Protein AF-A0A6I4WFJ9-F1 (afdb_monomer_lite)

Secondary structure (DSSP, 8-state):
-----EEETTT-GGGGGGG--SS-HHHHS-HHHHTTSPPTTSS-HHHHHHHHHHHHHTTTPEE-PPPTTSPTTEEEPPPHHHHHTS--EE-HHHHHHHHHHHHHHTT-EEEEEEEEESSS----EEEEEEE-SS-TTS-S--TT-----SEESS--HHHHTTEESSTTS--SEEEE-GGGGSBSSSTT----HHHHHHHHHHHHHSTTEEEEEEEESSS--SS--------SS-SEE-SS------SHHHHT-GGG-SSPPPP-HHHHHHHHHHH----TT-EEEEEEE--TTSSHHHHHHHHHHHHHHTT-EEEEEPSS--HHHHHHHHH-SS-EEEEETT-SGGGHHHHHHHHHHHTT-SS-EEEEEEESS--HHHHHHHHHHHHTT--EEEEEEE--SB-TTHHHHHHHHHHHHS-GGGTTSPPPPPP--S--BHHHHHHHHHHHHTT-SS--SSHHHHHHHHHHHHHHHHHHHHHHHH-----HHHHHHHHHHHHHH--BGGGHHHHHHHTT----HHHHHHHHHHHHHHSPB-TTTSBB--SSHHHHHHHHHHHTTT-HHHHHHHHHT--HHHHHHHHHHHHHHTTT-HHHHHHHHHHHHHH-GGGHHHHHHHHHHH--THHHHHHHHHSSTT--S-HHHHHHHSPTT-SSSHHHHHHHHHHHTSPP----HHHHHHHHHHHHHHHHHHHHHT-HHHHHHHHHHHHHHHHHHHHH-HHHHHHHHHHHHHHHHHHHHHHT-HHHHHHHHHHHHHHHHHHHHH-HHHHHHHHHHHHHHHHHHHHHHT-HHHHHHHHHHHHHHHHHH-

Structure (mmCIF, N/CA/C/O backbone):
data_AF-A0A6I4WFJ9-F1
#
_entry.id   AF-A0A6I4WFJ9-F1
#
loop_
_atom_site.group_PDB
_atom_site.id
_atom_site.type_symbol
_atom_site.label_atom_id
_atom_site.label_alt_id
_atom_site.label_comp_id
_atom_site.label_asym_id
_atom_site.label_entity_id
_atom_site.label_seq_id
_atom_site.pdbx_PDB_ins_code
_atom_site.Cartn_x
_atom_site.Cartn_y
_atom_site.Cartn_z
_atom_site.occupancy
_atom_site.B_iso_or_equiv
_atom_site.auth_seq_id
_atom_site.auth_comp_id
_atom_site.auth_asym_id
_atom_site.auth_atom_id
_atom_site.pdbx_PDB_model_num
ATOM 1 N N . MET A 1 1 ? 27.554 3.563 -10.337 1.00 35.91 1 MET A N 1
ATOM 2 C CA . MET A 1 1 ? 26.605 2.954 -11.288 1.00 35.91 1 MET A CA 1
ATOM 3 C C . MET A 1 1 ? 27.248 1.715 -11.895 1.00 35.91 1 MET A C 1
ATOM 5 O O . MET A 1 1 ? 28.078 1.852 -12.784 1.00 35.91 1 MET A O 1
ATOM 9 N N . SER A 1 2 ? 26.970 0.515 -11.382 1.00 40.50 2 SER A N 1
ATOM 10 C CA . SER A 1 2 ? 27.369 -0.713 -12.082 1.00 40.50 2 SER A CA 1
ATOM 11 C C . SER A 1 2 ? 26.188 -1.192 -12.917 1.00 40.50 2 SER A C 1
ATOM 13 O O . SER A 1 2 ? 25.149 -1.556 -12.371 1.00 40.50 2 SER A O 1
ATOM 15 N N . ALA A 1 3 ? 26.337 -1.147 -14.241 1.00 55.56 3 ALA A N 1
ATOM 16 C CA . ALA A 1 3 ? 25.447 -1.843 -15.164 1.00 55.56 3 ALA A CA 1
ATOM 17 C C . ALA A 1 3 ? 25.422 -3.347 -14.833 1.00 55.56 3 ALA A C 1
ATOM 19 O O . ALA A 1 3 ? 26.394 -3.864 -14.274 1.00 55.56 3 ALA A O 1
ATOM 20 N N . TRP A 1 4 ? 24.342 -4.048 -15.204 1.00 59.84 4 TRP A N 1
ATOM 21 C CA . TRP A 1 4 ? 24.347 -5.513 -15.172 1.00 59.84 4 TRP A CA 1
ATOM 22 C C . TRP A 1 4 ? 25.580 -6.023 -15.910 1.00 59.84 4 TRP A C 1
ATOM 24 O O . TRP A 1 4 ? 25.920 -5.482 -16.971 1.00 59.84 4 TRP A O 1
ATOM 34 N N . PRO A 1 5 ? 26.269 -7.029 -15.365 1.00 69.00 5 PRO A N 1
ATOM 35 C CA . PRO A 1 5 ? 27.498 -7.476 -15.971 1.00 69.00 5 PRO A CA 1
ATOM 36 C C . PRO A 1 5 ? 27.191 -8.107 -17.339 1.00 69.00 5 PRO A C 1
ATOM 38 O O . PRO A 1 5 ? 26.471 -9.100 -17.455 1.00 69.00 5 PRO A O 1
ATOM 41 N N . ARG A 1 6 ? 27.694 -7.455 -18.394 1.00 78.81 6 ARG A N 1
ATOM 42 C CA . ARG A 1 6 ? 27.566 -7.888 -19.789 1.00 78.81 6 ARG A CA 1
ATOM 43 C C . ARG A 1 6 ? 28.842 -8.597 -20.198 1.00 78.81 6 ARG A C 1
ATOM 45 O O . ARG A 1 6 ? 29.914 -7.985 -20.235 1.00 78.81 6 ARG A O 1
ATOM 52 N N . TRP A 1 7 ? 28.731 -9.867 -20.542 1.00 87.12 7 TRP A N 1
ATOM 53 C CA . TRP A 1 7 ? 29.821 -10.598 -21.156 1.00 87.12 7 TRP A CA 1
ATOM 54 C C . TRP A 1 7 ? 29.908 -10.253 -22.646 1.00 87.12 7 TRP A C 1
ATOM 56 O O . TRP A 1 7 ? 28.887 -10.072 -23.299 1.00 87.12 7 TRP A O 1
ATOM 66 N N . SER A 1 8 ? 31.123 -10.133 -23.189 1.00 87.25 8 SER A N 1
ATOM 67 C CA . SER A 1 8 ? 31.347 -9.871 -24.614 1.00 87.25 8 SER A CA 1
ATOM 68 C C . SER A 1 8 ? 32.195 -10.972 -25.225 1.00 87.25 8 SER A C 1
ATOM 70 O O . SER A 1 8 ? 33.378 -11.095 -24.900 1.00 87.25 8 SER A O 1
ATOM 72 N N . ARG A 1 9 ? 31.609 -11.712 -26.169 1.00 87.50 9 ARG A N 1
ATOM 73 C CA . ARG A 1 9 ? 32.300 -12.776 -26.904 1.00 87.50 9 ARG A CA 1
ATOM 74 C C . ARG A 1 9 ? 33.488 -12.250 -27.708 1.00 87.50 9 ARG A C 1
ATOM 76 O O . ARG A 1 9 ? 34.505 -12.923 -27.797 1.00 87.50 9 ARG A O 1
ATOM 83 N N . GLN A 1 10 ? 33.355 -11.060 -28.291 1.00 84.69 10 GLN A N 1
ATOM 84 C CA . GLN A 1 10 ? 34.368 -10.481 -29.179 1.00 84.69 10 GLN A CA 1
ATOM 85 C C . GLN A 1 10 ? 35.483 -9.763 -28.413 1.00 84.69 10 GLN A C 1
ATOM 87 O O . GLN A 1 10 ? 36.654 -9.932 -28.734 1.00 84.69 10 GLN A O 1
ATOM 92 N N . ASN A 1 11 ? 35.129 -8.972 -27.395 1.00 84.75 11 ASN A N 1
ATOM 93 C CA . ASN A 1 11 ? 36.090 -8.087 -26.732 1.00 84.75 11 ASN A CA 1
ATOM 94 C C . ASN A 1 11 ? 36.826 -8.759 -25.568 1.00 84.75 11 ASN A C 1
ATOM 96 O O . ASN A 1 11 ? 37.982 -8.439 -25.306 1.00 84.75 11 ASN A O 1
ATOM 100 N N . ALA A 1 12 ? 36.154 -9.655 -24.838 1.00 86.62 12 ALA A N 1
ATOM 101 C CA . ALA A 1 12 ? 36.707 -10.281 -23.640 1.00 86.62 12 ALA A CA 1
ATOM 102 C C . ALA A 1 12 ? 36.134 -11.698 -23.422 1.00 86.62 12 ALA A C 1
ATOM 104 O O . ALA A 1 12 ? 35.499 -11.951 -22.395 1.00 86.62 12 ALA A O 1
ATOM 105 N N . PRO A 1 13 ? 36.350 -12.645 -24.355 1.00 87.94 13 PRO A N 1
ATOM 106 C CA . PRO A 1 13 ? 35.755 -13.983 -24.286 1.00 87.94 13 PRO A CA 1
ATOM 107 C C . PRO A 1 13 ? 36.079 -14.717 -22.976 1.00 87.94 13 PRO A C 1
ATOM 109 O O . PRO A 1 13 ? 35.182 -15.288 -22.361 1.00 87.94 13 PRO A O 1
ATOM 112 N N . GLY A 1 14 ? 37.316 -14.605 -22.477 1.00 85.94 14 GLY A N 1
ATOM 113 C CA . GLY A 1 14 ? 37.748 -15.226 -21.215 1.00 85.94 14 GLY A CA 1
ATOM 114 C C . GLY A 1 14 ? 37.069 -14.692 -19.955 1.00 85.94 14 GLY A C 1
ATOM 115 O O . GLY A 1 14 ? 37.044 -15.394 -18.948 1.00 85.94 14 GLY A O 1
ATOM 116 N N . MET A 1 15 ? 36.437 -13.511 -20.006 1.00 86.25 15 MET A N 1
ATOM 117 C CA . MET A 1 15 ? 35.660 -13.003 -18.869 1.00 86.25 15 MET A CA 1
ATOM 118 C C . MET A 1 15 ? 34.460 -13.887 -18.534 1.00 86.25 15 MET A C 1
ATOM 120 O O . MET A 1 15 ? 33.949 -13.763 -17.429 1.00 86.25 15 MET A O 1
ATOM 124 N N . LEU A 1 16 ? 34.025 -14.785 -19.430 1.00 88.62 16 LEU A N 1
ATOM 125 C CA . LEU A 1 16 ? 32.922 -15.712 -19.161 1.00 88.62 16 LEU A CA 1
ATOM 126 C C . LEU A 1 16 ? 33.191 -16.572 -17.918 1.00 88.62 16 LEU A C 1
ATOM 128 O O . LEU A 1 16 ? 32.279 -16.809 -17.132 1.00 88.62 16 LEU A O 1
ATOM 132 N N . ALA A 1 17 ? 34.450 -16.964 -17.693 1.00 88.00 17 ALA A N 1
ATOM 133 C CA . ALA A 1 17 ? 34.855 -17.735 -16.519 1.00 88.00 17 ALA A CA 1
ATOM 134 C C . ALA A 1 17 ? 34.575 -16.992 -15.201 1.00 88.00 17 ALA A C 1
ATOM 136 O O . ALA A 1 17 ? 34.216 -17.618 -14.209 1.00 88.00 17 ALA A O 1
ATOM 137 N N . ALA A 1 18 ? 34.650 -15.654 -15.196 1.00 84.94 18 ALA A N 1
ATOM 138 C CA . ALA A 1 18 ? 34.361 -14.838 -14.015 1.00 84.94 18 ALA A CA 1
ATOM 139 C C . ALA A 1 18 ? 32.881 -14.881 -13.596 1.00 84.94 18 ALA A C 1
ATOM 141 O O . ALA A 1 18 ? 32.553 -14.536 -12.463 1.00 84.94 18 ALA A O 1
ATOM 142 N N . TYR A 1 19 ? 31.983 -15.285 -14.501 1.00 86.12 19 TYR A N 1
ATOM 143 C CA . TYR A 1 19 ? 30.558 -15.421 -14.208 1.00 86.12 19 TYR A CA 1
ATOM 144 C C . TYR A 1 19 ? 30.211 -16.765 -13.555 1.00 86.12 19 TYR A C 1
ATOM 146 O O . TYR A 1 19 ? 29.136 -16.903 -12.972 1.00 86.12 19 TYR A O 1
ATOM 154 N N . VAL A 1 20 ? 31.111 -17.751 -13.623 1.00 88.88 20 VAL A N 1
ATOM 155 C CA . VAL A 1 20 ? 30.902 -19.090 -13.067 1.00 88.88 20 VAL A CA 1
ATOM 156 C C . VAL A 1 20 ? 31.140 -19.062 -11.558 1.00 88.88 20 VAL A C 1
ATOM 158 O O . VAL A 1 20 ? 32.273 -19.045 -11.081 1.00 88.88 20 VAL A O 1
ATOM 161 N N . GLN A 1 21 ? 30.054 -19.060 -10.786 1.00 84.88 21 GLN A N 1
ATOM 162 C CA . GLN A 1 21 ? 30.121 -19.016 -9.326 1.00 84.88 21 GLN A CA 1
ATOM 163 C C . GLN A 1 21 ? 30.171 -20.419 -8.711 1.00 84.88 21 GLN A C 1
ATOM 165 O O . GLN A 1 21 ? 29.389 -21.302 -9.060 1.00 84.88 21 GLN A O 1
ATOM 170 N N . ARG A 1 22 ? 31.053 -20.598 -7.724 1.00 86.00 22 ARG A N 1
ATOM 171 C CA . ARG A 1 22 ? 31.222 -21.845 -6.963 1.00 86.00 22 ARG A CA 1
ATOM 172 C C . ARG A 1 22 ? 30.591 -21.744 -5.576 1.00 86.00 22 ARG A C 1
ATOM 174 O O . ARG A 1 22 ? 30.572 -20.674 -4.971 1.00 86.00 22 ARG A O 1
ATOM 181 N N . ARG A 1 23 ? 30.133 -22.871 -5.032 1.00 82.81 23 ARG A N 1
ATOM 182 C CA . ARG A 1 23 ? 29.482 -23.047 -3.719 1.00 82.81 23 ARG A CA 1
ATOM 183 C C . ARG A 1 23 ? 28.199 -22.237 -3.547 1.00 82.81 23 ARG A C 1
ATOM 185 O O . ARG A 1 23 ? 27.805 -21.912 -2.424 1.00 82.81 23 ARG A O 1
ATOM 192 N N . VAL A 1 24 ? 27.552 -21.915 -4.661 1.00 82.00 24 VAL A N 1
ATOM 193 C CA . VAL A 1 24 ? 26.320 -21.119 -4.702 1.00 82.00 24 VAL A CA 1
ATOM 194 C C . VAL A 1 24 ? 25.103 -22.025 -4.817 1.00 82.00 24 VAL A C 1
ATOM 196 O O . VAL A 1 24 ? 24.189 -21.910 -4.004 1.00 82.00 24 VAL A O 1
ATOM 199 N N . THR A 1 25 ? 25.139 -22.999 -5.729 1.00 84.12 25 THR A N 1
ATOM 200 C CA . THR A 1 25 ? 24.038 -23.947 -5.973 1.00 84.12 25 THR A CA 1
ATOM 201 C C . THR A 1 25 ? 23.491 -24.582 -4.686 1.00 84.12 25 THR A C 1
ATOM 203 O O . THR A 1 25 ? 22.290 -24.466 -4.454 1.00 84.12 25 THR A O 1
ATOM 206 N N . PRO A 1 26 ? 24.308 -25.161 -3.777 1.00 82.62 26 PRO A N 1
ATOM 207 C CA . PRO A 1 26 ? 23.777 -25.810 -2.572 1.00 82.62 26 PRO A CA 1
ATOM 208 C C . PRO A 1 26 ? 23.026 -24.860 -1.627 1.00 82.62 26 PRO A C 1
ATOM 210 O O . PRO A 1 26 ? 22.153 -25.299 -0.889 1.00 82.62 26 PRO A O 1
ATOM 213 N N . ARG A 1 27 ? 23.350 -23.559 -1.644 1.00 79.56 27 ARG A N 1
ATOM 214 C CA . ARG A 1 27 ? 22.711 -22.537 -0.793 1.00 79.56 27 ARG A CA 1
ATOM 215 C C . ARG A 1 27 ? 21.379 -22.046 -1.352 1.00 79.56 27 ARG A C 1
ATOM 217 O O . ARG A 1 27 ? 20.584 -21.472 -0.615 1.00 79.56 27 ARG A O 1
ATOM 224 N N . LEU A 1 28 ? 21.165 -22.223 -2.653 1.00 78.12 28 LEU A N 1
ATOM 225 C CA . LEU A 1 28 ? 19.962 -21.777 -3.355 1.00 78.12 28 LEU A CA 1
ATOM 226 C C . LEU A 1 28 ? 18.878 -22.853 -3.412 1.00 78.12 28 LEU A C 1
ATOM 228 O O . LEU A 1 28 ? 17.737 -22.554 -3.763 1.00 78.12 28 LEU A O 1
ATOM 232 N N . LEU A 1 29 ? 19.225 -24.093 -3.075 1.00 79.25 29 LEU A N 1
ATOM 233 C CA . LEU A 1 29 ? 18.308 -25.219 -3.100 1.00 79.25 29 LEU A CA 1
ATOM 234 C C . LEU A 1 29 ? 17.675 -25.459 -1.723 1.00 79.25 29 LEU A C 1
ATOM 236 O O . LEU A 1 29 ? 18.344 -25.300 -0.700 1.00 79.25 29 LEU A O 1
ATOM 240 N N . PRO A 1 30 ? 16.406 -25.904 -1.684 1.00 78.38 30 PRO A N 1
ATOM 241 C CA . PRO A 1 30 ? 15.816 -26.541 -0.511 1.00 78.38 30 PRO A CA 1
ATOM 242 C C . PRO A 1 30 ? 16.733 -27.618 0.082 1.00 78.38 30 PRO A C 1
ATOM 244 O O . PRO A 1 30 ? 17.444 -28.304 -0.654 1.00 78.38 30 PRO A O 1
ATOM 247 N N . ALA A 1 31 ? 16.717 -27.773 1.408 1.00 76.12 31 ALA A N 1
ATOM 248 C CA . ALA A 1 31 ? 17.663 -28.632 2.127 1.00 76.12 31 ALA A CA 1
ATOM 249 C C . ALA A 1 31 ? 17.662 -30.094 1.635 1.00 76.12 31 ALA A C 1
ATOM 251 O O . ALA A 1 31 ? 18.719 -30.715 1.525 1.00 76.12 31 ALA A O 1
ATOM 252 N N . ASP A 1 32 ? 16.492 -30.629 1.283 1.00 81.94 32 ASP A N 1
ATOM 253 C CA . ASP A 1 32 ? 16.324 -31.973 0.727 1.00 81.94 32 ASP A CA 1
ATOM 254 C C . ASP A 1 32 ? 17.011 -32.128 -0.639 1.00 81.94 32 ASP A C 1
ATOM 256 O O . ASP A 1 32 ? 17.662 -33.136 -0.905 1.00 81.94 32 ASP A O 1
ATOM 260 N N . GLN A 1 33 ? 16.951 -31.108 -1.490 1.00 83.62 33 GLN A N 1
ATOM 261 C CA . GLN A 1 33 ? 17.553 -31.131 -2.825 1.00 83.62 33 GLN A CA 1
ATOM 262 C C . GLN A 1 33 ? 19.037 -30.783 -2.798 1.00 83.62 33 GLN A C 1
ATOM 264 O O . GLN A 1 33 ? 19.819 -31.404 -3.515 1.00 83.62 33 GLN A O 1
ATOM 269 N N . ALA A 1 34 ? 19.446 -29.857 -1.929 1.00 84.44 34 ALA A N 1
ATOM 270 C CA . ALA A 1 34 ? 20.851 -29.565 -1.677 1.00 84.44 34 ALA A CA 1
ATOM 271 C C . ALA A 1 34 ? 21.605 -30.832 -1.239 1.00 84.44 34 ALA A C 1
ATOM 273 O O . ALA A 1 34 ? 22.718 -31.069 -1.701 1.00 84.44 34 ALA A O 1
ATOM 274 N N . SER A 1 35 ? 20.971 -31.689 -0.427 1.00 85.19 35 SER A N 1
ATOM 275 C CA . SER A 1 35 ? 21.554 -32.962 0.023 1.00 85.19 35 SER A CA 1
ATOM 276 C C . SER A 1 35 ? 21.757 -34.003 -1.090 1.00 85.19 35 SER A C 1
ATOM 278 O O . SER A 1 35 ? 22.533 -34.940 -0.919 1.00 85.19 35 SER A O 1
ATOM 280 N N . ARG A 1 36 ? 21.087 -33.841 -2.242 1.00 88.38 36 ARG A N 1
ATOM 281 C CA . ARG A 1 36 ? 21.211 -34.725 -3.413 1.00 88.38 36 ARG A CA 1
ATOM 282 C C . ARG A 1 36 ? 22.325 -34.309 -4.372 1.00 88.38 36 ARG A C 1
ATOM 284 O O . ARG A 1 36 ? 22.620 -35.083 -5.287 1.00 88.38 36 ARG A O 1
ATOM 291 N N . LEU A 1 37 ? 22.928 -33.131 -4.213 1.00 88.56 37 LEU A N 1
ATOM 292 C CA . LEU A 1 37 ? 24.060 -32.724 -5.045 1.00 88.56 37 LEU A CA 1
ATOM 293 C C . LEU A 1 37 ? 25.291 -33.586 -4.724 1.00 88.56 37 LEU A C 1
ATOM 295 O O . LEU A 1 37 ? 25.600 -33.764 -3.549 1.00 88.56 37 LEU A O 1
ATOM 299 N N . PRO A 1 38 ? 25.989 -34.121 -5.739 1.00 90.94 38 PRO A N 1
ATOM 300 C CA . PRO A 1 38 ? 27.195 -34.904 -5.509 1.00 90.94 38 PRO A CA 1
ATOM 301 C C . PRO A 1 38 ? 28.357 -34.016 -5.046 1.00 90.94 38 PRO A C 1
ATOM 303 O O . PRO A 1 38 ? 28.558 -32.924 -5.580 1.00 90.94 38 PRO A O 1
ATOM 306 N N . GLY A 1 39 ? 29.152 -34.504 -4.096 1.00 85.88 39 GLY A N 1
ATOM 307 C CA . GLY A 1 39 ? 30.426 -33.891 -3.719 1.00 85.88 39 GLY A CA 1
ATOM 308 C C . GLY A 1 39 ? 31.598 -34.278 -4.640 1.00 85.88 39 GLY A C 1
ATOM 309 O O . GLY A 1 39 ? 31.490 -35.206 -5.454 1.00 85.88 39 GLY A O 1
ATOM 310 N N . PRO A 1 40 ? 32.764 -33.618 -4.495 1.00 83.56 40 PRO A N 1
ATOM 311 C CA . PRO A 1 40 ? 33.984 -34.003 -5.200 1.00 83.56 40 PRO A CA 1
ATOM 312 C C . PRO A 1 40 ? 34.372 -35.460 -4.909 1.00 83.56 40 PRO A C 1
ATOM 314 O O . PRO A 1 40 ? 34.566 -35.847 -3.759 1.00 83.56 40 PRO A O 1
ATOM 317 N N . GLY A 1 41 ? 34.489 -36.281 -5.958 1.00 78.62 41 GLY A N 1
ATOM 318 C CA . GLY A 1 41 ? 34.834 -37.705 -5.840 1.00 78.62 41 GLY A CA 1
ATOM 319 C C . GLY A 1 41 ? 33.685 -38.636 -5.419 1.00 78.62 41 GLY A C 1
ATOM 320 O O . GLY A 1 41 ? 33.915 -39.835 -5.263 1.00 78.62 41 GLY A O 1
ATOM 321 N N . GLU A 1 42 ? 32.457 -38.131 -5.261 1.00 83.81 42 GLU A N 1
ATOM 322 C CA . GLU A 1 42 ? 31.280 -38.947 -4.939 1.00 83.81 42 GLU A CA 1
ATOM 323 C C . GLU A 1 42 ? 30.758 -39.686 -6.183 1.00 83.81 42 GLU A C 1
ATOM 325 O O . GLU A 1 42 ? 29.904 -39.192 -6.920 1.00 83.81 42 GLU A O 1
ATOM 330 N N . GLY A 1 43 ? 31.282 -40.889 -6.416 1.00 86.31 43 GLY A N 1
ATOM 331 C CA . GLY A 1 43 ? 30.874 -41.747 -7.529 1.00 86.31 43 GLY A CA 1
ATOM 332 C C . GLY A 1 43 ? 31.470 -41.351 -8.892 1.00 86.31 43 GLY A C 1
ATOM 333 O O . GLY A 1 43 ? 32.277 -40.417 -8.995 1.00 86.31 43 GLY A O 1
ATOM 334 N N . PRO A 1 44 ? 31.115 -42.085 -9.965 1.00 89.56 44 PRO A N 1
ATOM 335 C CA . PRO A 1 44 ? 31.642 -41.851 -11.305 1.00 89.56 44 PRO A CA 1
ATOM 336 C C . PRO A 1 44 ? 31.344 -40.428 -11.821 1.00 89.56 44 PRO A C 1
ATOM 338 O O . PRO A 1 44 ? 30.239 -39.922 -11.619 1.00 89.56 44 PRO A O 1
ATOM 341 N N . PRO A 1 45 ? 32.282 -39.773 -12.533 1.00 90.62 45 PRO A N 1
ATOM 342 C CA . PRO A 1 45 ? 32.091 -38.434 -13.106 1.00 90.62 45 PRO A CA 1
ATOM 343 C C . PRO A 1 45 ? 30.805 -38.272 -13.935 1.00 90.62 45 PRO A C 1
ATOM 345 O O . PRO A 1 45 ? 30.086 -37.288 -13.773 1.00 90.62 45 PRO A O 1
ATOM 348 N N . LEU A 1 46 ? 30.473 -39.274 -14.756 1.00 92.06 46 LEU A N 1
ATOM 349 C CA . LEU A 1 46 ? 29.259 -39.282 -15.578 1.00 92.06 46 LEU A CA 1
ATOM 350 C C . LEU A 1 46 ? 27.979 -39.248 -14.725 1.00 92.06 46 LEU A C 1
ATOM 352 O O . LEU A 1 46 ? 27.044 -38.509 -15.022 1.00 92.06 46 LEU A O 1
ATOM 356 N N . GLU A 1 47 ? 27.949 -40.014 -13.632 1.00 92.25 47 GLU A N 1
ATOM 357 C CA . GLU A 1 47 ? 26.807 -40.055 -12.716 1.00 92.25 47 GLU A CA 1
ATOM 358 C C . GLU A 1 47 ? 26.643 -38.735 -11.955 1.00 92.25 47 GLU A C 1
ATOM 360 O O . GLU A 1 47 ? 25.518 -38.266 -11.761 1.00 92.25 47 GLU A O 1
ATOM 365 N N . ARG A 1 48 ? 27.757 -38.096 -11.576 1.00 93.88 48 ARG A N 1
ATOM 366 C CA . ARG A 1 48 ? 27.736 -36.765 -10.962 1.00 93.88 48 ARG A CA 1
ATOM 367 C C . ARG A 1 48 ? 27.126 -35.730 -11.911 1.00 93.88 48 ARG A C 1
ATOM 369 O O . ARG A 1 48 ? 26.227 -35.001 -11.501 1.00 93.88 48 ARG A O 1
ATOM 376 N N . ALA A 1 49 ? 27.545 -35.714 -13.179 1.00 94.06 49 ALA A N 1
ATOM 377 C CA . ALA A 1 49 ? 26.994 -34.809 -14.191 1.00 94.06 49 ALA A CA 1
ATOM 378 C C . ALA A 1 49 ? 25.484 -35.032 -14.406 1.00 94.06 49 ALA A C 1
ATOM 380 O O . ALA A 1 49 ? 24.712 -34.070 -14.434 1.00 94.06 49 ALA A O 1
ATOM 381 N N . ARG A 1 50 ? 25.046 -36.298 -14.456 1.00 95.00 50 ARG A N 1
ATOM 382 C CA . ARG A 1 50 ? 23.628 -36.671 -14.561 1.00 95.00 50 ARG A CA 1
ATOM 383 C C . ARG A 1 50 ? 22.798 -36.164 -13.381 1.00 95.00 50 ARG A C 1
ATOM 385 O O . ARG A 1 50 ? 21.764 -35.540 -13.600 1.00 95.00 50 ARG A O 1
ATOM 392 N N . ARG A 1 51 ? 23.251 -36.375 -12.138 1.00 94.31 51 ARG A N 1
ATOM 393 C CA . ARG A 1 51 ? 22.548 -35.901 -10.925 1.00 94.31 51 ARG A CA 1
ATOM 394 C C . ARG A 1 51 ? 22.372 -34.383 -10.919 1.00 94.31 51 ARG A C 1
ATOM 396 O O . ARG A 1 51 ? 21.320 -33.896 -10.512 1.00 94.31 51 ARG A O 1
ATOM 403 N N . ILE A 1 52 ? 23.380 -33.641 -11.383 1.00 95.25 52 ILE A N 1
ATOM 404 C CA . ILE A 1 52 ? 23.292 -32.182 -11.532 1.00 95.25 52 ILE A CA 1
ATOM 405 C C . ILE A 1 52 ? 22.229 -31.822 -12.578 1.00 95.25 52 ILE A C 1
ATOM 407 O O . ILE A 1 52 ? 21.376 -30.979 -12.312 1.00 95.25 52 ILE A O 1
ATOM 411 N N . TYR A 1 53 ? 22.234 -32.481 -13.740 1.00 95.06 53 TYR A N 1
ATOM 412 C CA . TYR A 1 53 ? 21.255 -32.229 -14.802 1.00 95.06 53 TYR A CA 1
ATOM 413 C C . TYR A 1 53 ? 19.818 -32.519 -14.364 1.00 95.06 53 TYR A C 1
ATOM 415 O O . TYR A 1 53 ? 18.939 -31.679 -14.548 1.00 95.06 53 TYR A O 1
ATOM 423 N N . GLU A 1 54 ? 19.576 -33.675 -13.746 1.00 92.50 54 GLU A N 1
ATOM 424 C CA . GLU A 1 54 ? 18.254 -34.059 -13.236 1.00 92.50 54 GLU A CA 1
ATOM 425 C C . GLU A 1 54 ? 17.736 -33.026 -12.223 1.00 92.50 54 GLU A C 1
ATOM 427 O O . GLU A 1 54 ? 16.570 -32.636 -12.266 1.00 92.50 54 GLU A O 1
ATOM 432 N N . LEU A 1 55 ? 18.616 -32.496 -11.369 1.00 90.94 55 LEU A N 1
ATOM 433 C CA . LEU A 1 55 ? 18.256 -31.446 -10.422 1.00 90.94 55 LEU A CA 1
ATOM 434 C C . LEU A 1 55 ? 17.847 -30.141 -11.117 1.00 90.94 55 LEU A C 1
ATOM 436 O O . LEU A 1 55 ? 16.877 -29.504 -10.694 1.00 90.94 55 LEU A O 1
ATOM 440 N N . PHE A 1 56 ? 18.561 -29.744 -12.176 1.00 90.81 56 PHE A N 1
ATOM 441 C CA . PHE A 1 56 ? 18.207 -28.581 -12.997 1.00 90.81 56 PHE A CA 1
ATOM 442 C C . PHE A 1 56 ? 16.869 -28.799 -13.715 1.00 90.81 56 PHE A C 1
ATOM 444 O O . PHE A 1 56 ? 16.044 -27.888 -13.744 1.00 90.81 56 PHE A O 1
ATOM 451 N N . ALA A 1 57 ? 16.600 -30.010 -14.208 1.00 88.50 57 ALA A N 1
ATOM 452 C CA . ALA A 1 57 ? 15.322 -30.356 -14.829 1.00 88.50 57 ALA A CA 1
ATOM 453 C C . ALA A 1 57 ? 14.139 -30.276 -13.839 1.00 88.50 57 ALA A C 1
ATOM 455 O O . ALA A 1 57 ? 13.025 -29.915 -14.224 1.00 88.50 57 ALA A O 1
ATOM 456 N N . GLU A 1 58 ? 14.381 -30.538 -12.549 1.00 86.00 58 GLU A N 1
ATOM 457 C CA . GLU A 1 58 ? 13.407 -30.356 -11.462 1.00 86.00 58 GLU A CA 1
ATOM 458 C C . GLU A 1 58 ? 13.183 -28.883 -11.065 1.00 86.00 58 GLU A C 1
ATOM 460 O O . GLU A 1 58 ? 12.213 -28.587 -10.368 1.00 86.00 58 GLU A O 1
ATOM 465 N N . ARG A 1 59 ? 14.057 -27.943 -11.465 1.00 83.25 59 ARG A N 1
ATOM 466 C CA . ARG A 1 59 ? 13.951 -26.518 -11.074 1.00 83.25 59 ARG A CA 1
ATOM 467 C C . ARG A 1 59 ? 12.866 -25.740 -11.816 1.00 83.25 59 ARG A C 1
ATOM 469 O O . ARG A 1 59 ? 12.628 -24.585 -11.483 1.00 83.25 59 ARG A O 1
ATOM 476 N N . GLU A 1 60 ? 12.228 -26.343 -12.815 1.00 77.44 60 GLU A N 1
ATOM 477 C CA . GLU A 1 60 ? 11.264 -25.665 -13.685 1.00 77.44 60 GLU A CA 1
ATOM 478 C C . GLU A 1 60 ? 11.787 -24.360 -14.311 1.00 77.44 60 GLU A C 1
ATOM 480 O O . GLU A 1 60 ? 11.035 -23.406 -14.506 1.00 77.44 60 GLU A O 1
ATOM 485 N N . ILE A 1 61 ? 13.078 -24.330 -14.662 1.00 82.38 61 ILE A N 1
ATOM 486 C CA . ILE A 1 61 ? 13.710 -23.206 -15.371 1.00 82.38 61 ILE A CA 1
ATOM 487 C C . ILE A 1 61 ? 12.924 -22.947 -16.658 1.00 82.38 61 ILE A C 1
ATOM 489 O O . ILE A 1 61 ? 12.560 -23.902 -17.347 1.00 82.38 61 ILE A O 1
ATOM 493 N N . ARG A 1 62 ? 12.651 -21.687 -16.998 1.00 76.81 62 ARG A N 1
ATOM 494 C CA . ARG A 1 62 ? 11.985 -21.307 -18.253 1.00 76.81 62 ARG A CA 1
ATOM 495 C C . ARG A 1 62 ? 13.011 -20.774 -19.234 1.00 76.81 62 ARG A C 1
ATOM 497 O O . ARG A 1 62 ? 13.741 -19.845 -18.906 1.00 76.81 62 ARG A O 1
ATOM 504 N N . TYR A 1 63 ? 13.063 -21.354 -20.422 1.00 80.50 63 TYR A N 1
ATOM 505 C CA . TYR A 1 63 ? 13.958 -20.902 -21.472 1.00 80.50 63 TYR A CA 1
ATOM 506 C C . TYR A 1 63 ? 13.409 -19.643 -22.144 1.00 80.50 63 TYR A C 1
ATOM 508 O O . TYR A 1 63 ? 12.217 -19.568 -22.444 1.00 80.50 63 TYR A O 1
ATOM 516 N N . VAL A 1 64 ? 14.286 -18.683 -22.430 1.00 73.38 64 VAL A N 1
ATOM 517 C CA . VAL A 1 64 ? 13.981 -17.532 -23.286 1.00 73.38 64 VAL A CA 1
ATOM 518 C C . VAL A 1 64 ? 15.052 -17.391 -24.366 1.00 73.38 64 VAL A C 1
ATOM 520 O O . VAL A 1 64 ? 16.241 -17.591 -24.104 1.00 73.38 64 VAL A O 1
ATOM 523 N N . LEU A 1 65 ? 14.622 -17.061 -25.586 1.00 70.69 65 LEU A N 1
ATOM 524 C CA . LEU A 1 65 ? 15.530 -16.704 -26.674 1.00 70.69 65 LEU A CA 1
ATOM 525 C C . LEU A 1 65 ? 16.094 -15.290 -26.431 1.00 70.69 65 LEU A C 1
ATOM 527 O O . LEU A 1 65 ? 15.452 -14.481 -25.765 1.00 70.69 65 LEU A O 1
ATOM 531 N N . GLU A 1 66 ? 17.297 -15.009 -26.933 1.00 67.38 66 GLU A N 1
ATOM 532 C CA . GLU A 1 66 ? 17.987 -13.723 -26.731 1.00 67.38 66 GLU A CA 1
ATOM 533 C C . GLU A 1 66 ? 17.118 -12.506 -27.118 1.00 67.38 66 GLU A C 1
ATOM 535 O O . GLU A 1 66 ? 16.373 -12.547 -28.098 1.00 67.38 66 GLU A O 1
ATOM 540 N N . ASP A 1 67 ? 17.216 -11.426 -26.334 1.00 51.81 67 ASP A N 1
ATOM 541 C CA . ASP A 1 67 ? 16.458 -10.182 -26.528 1.00 51.81 67 ASP A CA 1
ATOM 542 C C . ASP A 1 67 ? 16.994 -9.389 -27.741 1.00 51.81 67 ASP A C 1
ATOM 544 O O . ASP A 1 67 ? 18.212 -9.189 -27.817 1.00 51.81 67 ASP A O 1
ATOM 548 N N . PRO A 1 68 ? 16.135 -8.872 -28.645 1.00 38.72 68 PRO A N 1
ATOM 549 C CA . PRO A 1 68 ? 16.520 -7.928 -29.699 1.00 38.72 68 PRO A CA 1
ATOM 550 C C . PRO A 1 68 ? 17.319 -6.697 -29.233 1.00 38.72 68 PRO A C 1
ATOM 552 O O . PRO A 1 68 ? 18.068 -6.136 -30.030 1.00 38.72 68 PRO A O 1
ATOM 555 N N . ALA A 1 69 ? 17.169 -6.270 -27.973 1.00 43.56 69 ALA A N 1
ATOM 556 C CA . ALA A 1 69 ? 17.910 -5.159 -27.368 1.00 43.56 69 ALA A CA 1
ATOM 557 C C . ALA A 1 69 ? 19.340 -5.537 -26.923 1.00 43.56 69 ALA A C 1
ATOM 559 O O . ALA A 1 69 ? 20.111 -4.680 -26.479 1.00 43.56 69 ALA A O 1
ATOM 560 N N . SER A 1 70 ? 19.726 -6.814 -27.027 1.00 54.72 70 SER A N 1
ATOM 561 C CA . SER A 1 70 ? 21.110 -7.241 -26.797 1.00 54.72 70 SER A CA 1
ATOM 562 C C . SER A 1 70 ? 21.987 -6.797 -27.970 1.00 54.72 70 SER A C 1
ATOM 564 O O . SER A 1 70 ? 21.710 -7.098 -29.129 1.00 54.72 70 SER A O 1
ATOM 566 N N . GLU A 1 71 ? 23.069 -6.068 -27.679 1.00 64.31 71 GLU A N 1
ATOM 567 C CA . GLU A 1 71 ? 24.084 -5.733 -28.684 1.00 64.31 71 GLU A CA 1
ATOM 568 C C . GLU A 1 71 ? 24.676 -7.042 -29.242 1.00 64.31 71 GLU A C 1
ATOM 570 O O . GLU A 1 71 ? 25.191 -7.840 -28.454 1.00 64.31 71 GLU A O 1
ATOM 575 N N . PRO A 1 72 ? 24.677 -7.277 -30.569 1.00 63.69 72 PRO A N 1
ATOM 576 C CA . PRO A 1 72 ? 25.247 -8.489 -31.146 1.00 63.69 72 PRO A CA 1
ATOM 577 C C . PRO A 1 72 ? 26.664 -8.768 -30.620 1.00 63.69 72 PRO A C 1
ATOM 579 O O . PRO A 1 72 ? 27.581 -7.962 -30.784 1.00 63.69 72 PRO A O 1
ATOM 582 N N . GLY A 1 73 ? 26.852 -9.917 -29.964 1.00 67.56 73 GLY A N 1
ATOM 583 C CA . GLY A 1 73 ? 28.130 -10.305 -29.355 1.00 67.56 73 GLY A CA 1
ATOM 584 C C . GLY A 1 73 ? 28.354 -9.819 -27.915 1.00 67.56 73 GLY A C 1
ATOM 585 O O . GLY A 1 73 ? 29.452 -10.036 -27.379 1.00 67.56 73 GLY A O 1
ATOM 586 N N . ARG A 1 74 ? 27.354 -9.200 -27.271 1.00 77.38 74 ARG A N 1
ATOM 587 C CA . ARG A 1 74 ? 27.329 -8.905 -25.831 1.00 77.38 74 ARG A CA 1
ATOM 588 C C . ARG A 1 74 ? 26.029 -9.380 -25.191 1.00 77.38 74 ARG A C 1
ATOM 590 O O . ARG A 1 74 ? 24.953 -8.939 -25.565 1.00 77.38 74 ARG A O 1
ATOM 597 N N . GLN A 1 75 ? 26.154 -10.181 -24.141 1.00 79.25 75 GLN A N 1
ATOM 598 C CA . GLN A 1 75 ? 25.018 -10.782 -23.455 1.00 79.25 75 GLN A CA 1
ATOM 599 C C . GLN A 1 75 ? 25.057 -10.466 -21.959 1.00 79.25 75 GLN A C 1
ATOM 601 O O . GLN A 1 75 ? 26.111 -10.534 -21.322 1.00 79.25 75 GLN A O 1
ATOM 606 N N . VAL A 1 76 ? 23.907 -10.105 -21.389 1.00 77.88 76 VAL A N 1
ATOM 607 C CA . VAL A 1 76 ? 23.736 -10.031 -19.931 1.00 77.88 76 VAL A CA 1
ATOM 608 C C . VAL A 1 76 ? 23.714 -11.452 -19.379 1.00 77.88 76 VAL A C 1
ATOM 610 O O . VAL A 1 76 ? 22.947 -12.277 -19.866 1.00 77.88 76 VAL A O 1
ATOM 613 N N . ILE A 1 77 ? 24.534 -11.718 -18.362 1.00 80.88 77 ILE A N 1
ATOM 614 C CA . ILE A 1 77 ? 24.546 -13.013 -17.674 1.00 80.88 77 ILE A CA 1
ATOM 615 C C . ILE A 1 77 ? 23.783 -12.881 -16.360 1.00 80.88 77 ILE A C 1
ATOM 617 O O . ILE A 1 77 ? 24.163 -12.090 -15.489 1.00 80.88 77 ILE A O 1
ATOM 621 N N . ARG A 1 78 ? 22.714 -13.658 -16.209 1.00 79.19 78 ARG A N 1
ATOM 622 C CA . ARG A 1 78 ? 21.899 -13.708 -14.990 1.00 79.19 78 ARG A CA 1
ATOM 623 C C . ARG A 1 78 ? 22.618 -14.490 -13.889 1.00 79.19 78 ARG A C 1
ATOM 625 O O . ARG A 1 78 ? 23.356 -15.431 -14.191 1.00 79.19 78 ARG A O 1
ATOM 632 N N . PRO A 1 79 ? 22.444 -14.115 -12.613 1.00 77.81 79 PRO A N 1
ATOM 633 C CA . PRO A 1 79 ? 23.089 -14.820 -11.522 1.00 77.81 79 PRO A CA 1
ATOM 634 C C . PRO A 1 79 ? 22.373 -16.156 -11.223 1.00 77.81 79 PRO A C 1
ATOM 636 O O . PRO A 1 79 ? 21.190 -16.319 -11.542 1.00 77.81 79 PRO A O 1
ATOM 639 N N . PRO A 1 80 ? 23.060 -17.126 -10.588 1.00 82.12 80 PRO A N 1
ATOM 640 C CA . PRO A 1 80 ? 22.495 -18.447 -10.297 1.00 82.12 80 PRO A CA 1
ATOM 641 C C . PRO A 1 80 ? 21.180 -18.451 -9.502 1.00 82.12 80 PRO A C 1
ATOM 643 O O . PRO A 1 80 ? 20.386 -19.382 -9.634 1.00 82.12 80 PRO A O 1
ATOM 646 N N . ASP A 1 81 ? 20.929 -17.449 -8.659 1.00 73.25 81 ASP A N 1
ATOM 647 C CA . ASP A 1 81 ? 19.690 -17.310 -7.888 1.00 73.25 81 ASP A CA 1
ATOM 648 C C . ASP A 1 81 ? 18.476 -17.006 -8.773 1.00 73.25 81 ASP A C 1
ATOM 650 O O . ASP A 1 81 ? 17.418 -17.606 -8.565 1.00 73.25 81 ASP A O 1
ATOM 654 N N . GLU A 1 82 ? 18.632 -16.186 -9.814 1.00 73.00 82 GLU A N 1
ATOM 655 C CA . GLU A 1 82 ? 17.573 -15.943 -10.801 1.00 73.00 82 GLU A CA 1
ATOM 656 C C . GLU A 1 82 ? 17.256 -17.216 -11.602 1.00 73.00 82 GLU A C 1
ATOM 658 O O . GLU A 1 82 ? 16.086 -17.537 -11.830 1.00 73.00 82 GLU A O 1
ATOM 663 N N . VAL A 1 83 ? 18.296 -17.984 -11.950 1.00 79.94 83 VAL A N 1
ATOM 664 C CA . VAL A 1 83 ? 18.171 -19.237 -12.708 1.00 79.94 83 VAL A CA 1
ATOM 665 C C . VAL A 1 83 ? 17.527 -20.350 -11.870 1.00 79.94 83 VAL A C 1
ATOM 667 O O . VAL A 1 83 ? 16.650 -21.055 -12.365 1.00 79.94 83 VAL A O 1
ATOM 670 N N . LEU A 1 84 ? 17.932 -20.528 -10.606 1.00 78.38 84 LEU A N 1
ATOM 671 C CA . LEU A 1 84 ? 17.583 -21.717 -9.809 1.00 78.38 84 LEU A CA 1
ATOM 672 C C . LEU A 1 84 ? 16.506 -21.497 -8.739 1.00 78.38 84 LEU A C 1
ATOM 674 O O . LEU A 1 84 ? 15.773 -22.439 -8.427 1.00 78.38 84 LEU A O 1
ATOM 678 N N . ARG A 1 85 ? 16.424 -20.306 -8.130 1.00 65.12 85 ARG A N 1
ATOM 679 C CA . ARG A 1 85 ? 15.552 -20.050 -6.966 1.00 65.12 85 ARG A CA 1
ATOM 680 C C . ARG A 1 85 ? 14.211 -19.442 -7.362 1.00 65.12 85 ARG A C 1
ATOM 682 O O . ARG A 1 85 ? 13.190 -19.786 -6.771 1.00 65.12 85 ARG A O 1
ATOM 689 N N . LEU A 1 86 ? 14.208 -18.548 -8.347 1.00 56.41 86 LEU A N 1
ATOM 690 C CA . LEU A 1 86 ? 13.058 -17.687 -8.648 1.00 56.41 86 LEU A CA 1
ATOM 691 C C . LEU A 1 86 ? 12.211 -18.169 -9.836 1.00 56.41 86 LEU A C 1
ATOM 693 O O . LEU A 1 86 ? 11.210 -17.537 -10.161 1.00 56.41 86 LEU A O 1
ATOM 697 N N . ARG A 1 87 ? 12.574 -19.306 -10.455 1.00 64.56 87 ARG A N 1
ATOM 698 C CA . ARG A 1 87 ? 11.900 -19.895 -11.635 1.00 64.56 87 ARG A CA 1
ATOM 699 C C . ARG A 1 87 ? 11.660 -18.870 -12.759 1.00 64.56 87 ARG A C 1
ATOM 701 O O . ARG A 1 87 ? 10.615 -18.893 -13.414 1.00 64.56 87 ARG A O 1
ATOM 708 N N . ARG A 1 88 ? 12.603 -17.941 -12.955 1.00 63.38 88 ARG A N 1
ATOM 709 C CA . ARG A 1 88 ? 12.521 -16.883 -13.973 1.00 63.38 88 ARG A CA 1
ATOM 710 C C . ARG A 1 88 ? 13.142 -17.346 -15.298 1.00 63.38 88 ARG A C 1
ATOM 712 O O . ARG A 1 88 ? 13.587 -18.485 -15.436 1.00 63.38 88 ARG A O 1
ATOM 719 N N . HIS A 1 89 ? 13.083 -16.480 -16.305 1.00 72.69 89 HIS A N 1
ATOM 720 C CA . HIS A 1 89 ? 13.582 -16.747 -17.651 1.00 72.69 89 HIS A CA 1
ATOM 721 C C . HIS A 1 89 ? 15.111 -16.816 -17.699 1.00 72.69 89 HIS A C 1
ATOM 723 O O . HIS A 1 89 ? 15.780 -15.910 -17.212 1.00 72.69 89 HIS A O 1
ATOM 729 N N . ALA A 1 90 ? 15.654 -17.850 -18.335 1.00 80.25 90 ALA A N 1
ATOM 730 C CA . ALA A 1 90 ? 17.085 -18.051 -18.525 1.00 80.25 90 ALA A CA 1
ATOM 731 C C . ALA A 1 90 ? 17.400 -18.367 -19.994 1.00 80.25 90 ALA A C 1
ATOM 733 O O . ALA A 1 90 ? 16.678 -19.112 -20.658 1.00 80.25 90 ALA A O 1
ATOM 734 N N . THR A 1 91 ? 18.493 -17.805 -20.502 1.00 85.69 91 THR A N 1
ATOM 735 C CA . THR A 1 91 ? 19.041 -18.127 -21.828 1.00 85.69 91 THR A CA 1
ATOM 736 C C . THR A 1 91 ? 19.898 -19.393 -21.774 1.00 85.69 91 THR A C 1
ATOM 738 O O . THR A 1 91 ? 20.233 -19.891 -20.696 1.00 85.69 91 THR A O 1
ATOM 741 N N . CYS A 1 92 ? 20.324 -19.902 -22.935 1.00 89.88 92 CYS A N 1
ATOM 742 C CA . CYS A 1 92 ? 21.250 -21.038 -22.986 1.00 89.88 92 CYS A CA 1
ATOM 743 C C . CYS A 1 92 ? 22.547 -20.785 -22.196 1.00 89.88 92 CYS A C 1
ATOM 745 O O . CYS A 1 92 ? 23.027 -21.677 -21.495 1.00 89.88 92 CYS A O 1
ATOM 747 N N . LEU A 1 93 ? 23.074 -19.559 -22.251 1.00 91.12 93 LEU A N 1
ATOM 748 C CA . LEU A 1 93 ? 24.315 -19.181 -21.582 1.00 91.12 93 LEU A CA 1
ATOM 749 C C . LEU A 1 93 ? 24.148 -19.043 -20.062 1.00 91.12 93 LEU A C 1
ATOM 751 O O . LEU A 1 93 ? 25.023 -19.492 -19.327 1.00 91.12 93 LEU A O 1
ATOM 755 N N . ASP A 1 94 ? 23.019 -18.509 -19.581 1.00 89.56 94 ASP A N 1
ATOM 756 C CA . ASP A 1 94 ? 22.721 -18.413 -18.138 1.00 89.56 94 ASP A CA 1
ATOM 757 C C . ASP A 1 94 ? 22.709 -19.802 -17.479 1.00 89.56 94 ASP A C 1
ATOM 759 O O . ASP A 1 94 ? 23.300 -20.027 -16.414 1.00 89.56 94 ASP A O 1
ATOM 763 N N . ILE A 1 95 ? 22.057 -20.759 -18.151 1.00 92.50 95 ILE A N 1
ATOM 764 C CA . ILE A 1 95 ? 21.969 -22.148 -17.697 1.00 92.50 95 ILE A CA 1
ATOM 765 C C . ILE A 1 95 ? 23.357 -22.796 -17.745 1.00 92.50 95 ILE A C 1
ATOM 767 O O . ILE A 1 95 ? 23.749 -23.437 -16.773 1.00 92.50 95 ILE A O 1
ATOM 771 N N . ALA A 1 96 ? 24.122 -22.600 -18.826 1.00 95.25 96 ALA A N 1
ATOM 772 C CA . ALA A 1 96 ? 25.464 -23.165 -18.976 1.00 95.25 96 ALA A CA 1
ATOM 773 C C . ALA A 1 96 ? 26.446 -22.660 -17.907 1.00 95.25 96 ALA A C 1
ATOM 775 O O . ALA A 1 96 ? 27.150 -23.467 -17.302 1.00 95.25 96 ALA A O 1
ATOM 776 N N . VAL A 1 97 ? 26.455 -21.354 -17.620 1.00 93.31 97 VAL A N 1
ATOM 777 C CA . VAL A 1 97 ? 27.293 -20.744 -16.571 1.00 93.31 97 VAL A CA 1
ATOM 778 C C . VAL A 1 97 ? 26.942 -21.305 -15.194 1.00 93.31 97 VAL A C 1
ATOM 780 O O . VAL A 1 97 ? 27.830 -21.706 -14.437 1.00 93.31 97 VAL A O 1
ATOM 783 N N . THR A 1 98 ? 25.647 -21.383 -14.879 1.00 92.88 98 THR A N 1
ATOM 784 C CA . THR A 1 98 ? 25.172 -21.890 -13.586 1.00 92.88 98 THR A CA 1
ATOM 785 C C . THR A 1 98 ? 25.477 -23.383 -13.425 1.00 92.88 98 THR A C 1
ATOM 787 O O . THR A 1 98 ? 25.998 -23.804 -12.393 1.00 92.88 98 THR A O 1
ATOM 790 N N . PHE A 1 99 ? 25.231 -24.177 -14.471 1.00 95.50 99 PHE A N 1
ATOM 791 C CA . PHE A 1 99 ? 25.514 -25.612 -14.509 1.00 95.50 99 PHE A CA 1
ATOM 792 C C . PHE A 1 99 ? 27.014 -25.912 -14.388 1.00 95.50 99 PHE A C 1
ATOM 794 O O . PHE A 1 99 ? 27.406 -26.817 -13.648 1.00 95.50 99 PHE A O 1
ATOM 801 N N . ALA A 1 100 ? 27.867 -25.134 -15.062 1.00 94.94 100 ALA A N 1
ATOM 802 C CA . ALA A 1 100 ? 29.318 -25.263 -14.958 1.00 94.94 100 ALA A CA 1
ATOM 803 C C . ALA A 1 100 ? 29.812 -24.991 -13.525 1.00 94.94 100 ALA A C 1
ATOM 805 O O . ALA A 1 100 ? 30.651 -25.733 -13.017 1.00 94.94 100 ALA A O 1
ATOM 806 N N . GLY A 1 101 ? 29.238 -24.004 -12.830 1.00 91.94 101 GLY A N 1
ATOM 807 C CA . GLY A 1 101 ? 29.541 -23.737 -11.419 1.00 91.94 101 GLY A CA 1
ATOM 808 C C . GLY A 1 101 ? 29.203 -24.924 -10.515 1.00 91.94 101 GLY A C 1
ATOM 809 O O . GLY A 1 101 ? 30.014 -25.322 -9.677 1.00 91.94 101 GLY A O 1
ATOM 810 N N . THR A 1 102 ? 28.048 -25.560 -10.737 1.00 93.81 102 THR A N 1
ATOM 811 C CA . THR A 1 102 ? 27.667 -26.787 -10.020 1.00 93.81 102 THR A CA 1
ATOM 812 C C . THR A 1 102 ? 28.574 -27.974 -10.366 1.00 93.81 102 THR A C 1
ATOM 814 O O . THR A 1 102 ? 28.893 -28.771 -9.487 1.00 93.81 102 THR A O 1
ATOM 817 N N . CYS A 1 103 ? 29.035 -28.091 -11.616 1.00 93.88 103 CYS A N 1
ATOM 818 C CA . CYS A 1 103 ? 30.004 -29.115 -12.022 1.00 93.88 103 CYS A CA 1
ATOM 819 C C . CYS A 1 103 ? 31.330 -28.971 -11.266 1.00 93.88 103 CYS A C 1
ATOM 821 O O . CYS A 1 103 ? 31.862 -29.965 -10.768 1.00 93.88 103 CYS A O 1
ATOM 823 N N . LEU A 1 104 ? 31.824 -27.739 -11.112 1.00 90.75 104 LEU A N 1
ATOM 824 C CA . LEU A 1 104 ? 32.989 -27.457 -10.275 1.00 90.75 104 LEU A CA 1
ATOM 825 C C . LEU A 1 104 ? 32.705 -27.818 -8.807 1.00 90.75 104 LEU A C 1
ATOM 827 O O . LEU A 1 104 ? 33.500 -28.486 -8.163 1.00 90.75 104 LEU A O 1
ATOM 831 N N . ASP A 1 105 ? 31.549 -27.490 -8.241 1.00 89.06 105 ASP A N 1
ATOM 832 C CA . ASP A 1 105 ? 31.253 -27.921 -6.861 1.00 89.06 105 ASP A CA 1
ATOM 833 C C . ASP A 1 105 ? 31.239 -29.451 -6.693 1.00 89.06 105 ASP A C 1
ATOM 835 O O . ASP A 1 105 ? 31.611 -29.966 -5.639 1.00 89.06 105 ASP A O 1
ATOM 839 N N . ALA A 1 106 ? 30.884 -30.175 -7.753 1.00 91.06 106 ALA A N 1
ATOM 840 C CA . ALA A 1 106 ? 30.846 -31.627 -7.778 1.00 91.06 106 ALA A CA 1
ATOM 841 C C . ALA A 1 106 ? 32.183 -32.296 -8.104 1.00 91.06 106 ALA A C 1
ATOM 843 O O . ALA A 1 106 ? 32.225 -33.521 -8.179 1.00 91.06 106 ALA A O 1
ATOM 844 N N . GLY A 1 107 ? 33.277 -31.565 -8.330 1.00 88.62 107 GLY A N 1
ATOM 845 C CA . GLY A 1 107 ? 34.550 -32.195 -8.697 1.00 88.62 107 GLY A CA 1
ATOM 846 C C . GLY A 1 107 ? 34.642 -32.622 -10.171 1.00 88.62 107 GLY A C 1
ATOM 847 O O . GLY A 1 107 ? 35.343 -33.591 -10.459 1.00 88.62 107 GLY A O 1
ATOM 848 N N . LEU A 1 108 ? 33.934 -31.952 -11.088 1.00 90.81 108 LEU A N 1
ATOM 849 C CA . LEU A 1 108 ? 34.012 -32.133 -12.547 1.00 90.81 108 LEU A CA 1
ATOM 850 C C . LEU A 1 108 ? 34.717 -30.955 -13.236 1.00 90.81 108 LEU A C 1
ATOM 852 O O . LEU A 1 108 ? 34.774 -29.867 -12.674 1.00 90.81 108 LEU A O 1
ATOM 856 N N . HIS A 1 109 ? 35.218 -31.157 -14.458 1.00 90.50 109 HIS A N 1
ATOM 857 C CA . HIS A 1 109 ? 35.958 -30.139 -15.213 1.00 90.50 109 HIS A CA 1
ATOM 858 C C . HIS A 1 109 ? 35.164 -29.689 -16.460 1.00 90.50 109 HIS A C 1
ATOM 860 O O . HIS A 1 109 ? 35.169 -30.401 -17.470 1.00 90.50 109 HIS A O 1
ATOM 866 N N . PRO A 1 110 ? 34.424 -28.565 -16.388 1.00 93.69 110 PRO A N 1
ATOM 867 C CA . PRO A 1 110 ? 33.552 -28.114 -17.466 1.00 93.69 110 PRO A CA 1
ATOM 868 C C . PRO A 1 110 ? 34.221 -27.098 -18.410 1.00 93.69 110 PRO A C 1
ATOM 870 O O . PRO A 1 110 ? 34.917 -26.177 -17.986 1.00 93.69 110 PRO A O 1
ATOM 873 N N . LEU A 1 111 ? 33.910 -27.229 -19.696 1.00 94.44 111 LEU A N 1
ATOM 874 C CA . LEU A 1 111 ? 34.070 -26.237 -20.754 1.00 94.44 111 LEU A CA 1
ATOM 875 C C . LEU A 1 111 ? 32.691 -25.682 -21.110 1.00 94.44 111 LEU A C 1
ATOM 877 O O . LEU A 1 111 ? 31.783 -26.445 -21.439 1.00 94.44 111 LEU A O 1
ATOM 881 N N . ILE A 1 112 ? 32.539 -24.360 -21.120 1.00 96.56 112 ILE A N 1
ATOM 882 C CA . ILE A 1 112 ? 31.360 -23.724 -21.716 1.00 96.56 112 ILE A CA 1
ATOM 883 C C . ILE A 1 112 ? 31.647 -23.531 -23.202 1.00 96.56 112 ILE A C 1
ATOM 885 O O . ILE A 1 112 ? 32.611 -22.854 -23.559 1.00 96.56 112 ILE A O 1
ATOM 889 N N . VAL A 1 113 ? 30.824 -24.126 -24.063 1.00 96.19 113 VAL A N 1
ATOM 890 C CA . VAL A 1 113 ? 31.013 -24.107 -25.517 1.00 96.19 113 VAL A CA 1
ATOM 891 C C . VAL A 1 113 ? 29.852 -23.386 -26.182 1.00 96.19 113 VAL A C 1
ATOM 893 O O . VAL A 1 113 ? 28.689 -23.693 -25.932 1.00 96.19 113 VAL A O 1
ATOM 896 N N . LEU A 1 114 ? 30.183 -22.432 -27.045 1.00 93.94 114 LEU A N 1
ATOM 897 C CA . LEU A 1 114 ? 29.255 -21.720 -27.907 1.00 93.94 114 LEU A CA 1
ATOM 898 C C . LEU A 1 114 ? 29.355 -22.265 -29.325 1.00 93.94 114 LEU A C 1
ATOM 900 O O . LEU A 1 114 ? 30.434 -22.272 -29.922 1.00 93.94 114 LEU A O 1
ATOM 904 N N . MET A 1 115 ? 28.214 -22.682 -29.851 1.00 93.75 115 MET A N 1
ATOM 905 C CA . MET A 1 115 ? 28.049 -23.240 -31.182 1.00 93.75 115 MET A CA 1
ATOM 906 C C . MET A 1 115 ? 27.354 -22.216 -32.076 1.00 93.75 115 MET A C 1
ATOM 908 O O . MET A 1 115 ? 26.314 -21.679 -31.702 1.00 93.75 115 MET A O 1
ATOM 912 N N . ASP A 1 116 ? 27.904 -21.964 -33.258 1.00 91.12 116 ASP A N 1
ATOM 913 C CA . ASP A 1 116 ? 27.304 -21.101 -34.277 1.00 91.12 116 ASP A CA 1
ATOM 914 C C . ASP A 1 116 ? 26.587 -21.955 -35.336 1.00 91.12 116 ASP A C 1
ATOM 916 O O . ASP A 1 116 ? 27.055 -23.049 -35.650 1.00 91.12 116 ASP A O 1
ATOM 920 N N . PRO A 1 117 ? 25.468 -21.510 -35.924 1.00 89.44 117 PRO A N 1
ATOM 921 C CA . PRO A 1 117 ? 24.807 -22.259 -36.991 1.00 89.44 117 PRO A CA 1
ATOM 922 C C . PRO A 1 117 ? 25.672 -22.323 -38.262 1.00 89.44 117 PRO A C 1
ATOM 924 O O . PRO A 1 117 ? 26.178 -21.309 -38.750 1.00 89.44 117 PRO A O 1
ATOM 927 N N . ALA A 1 118 ? 25.819 -23.518 -38.838 1.00 82.62 118 ALA A N 1
ATOM 928 C CA . ALA A 1 118 ? 26.607 -23.732 -40.048 1.00 82.62 118 ALA A CA 1
ATOM 929 C C . ALA A 1 118 ? 25.822 -23.301 -41.306 1.00 82.62 118 ALA A C 1
ATOM 931 O O . ALA A 1 118 ? 24.902 -23.981 -41.756 1.00 82.62 118 ALA A O 1
ATOM 932 N N . GLY A 1 119 ? 26.194 -22.160 -41.894 1.00 69.75 119 GLY A N 1
ATOM 933 C CA . GLY A 1 119 ? 25.792 -21.768 -43.255 1.00 69.75 119 GLY A CA 1
ATOM 934 C C . GLY A 1 119 ? 24.684 -20.713 -43.397 1.00 69.75 119 GLY A C 1
ATOM 935 O O . GLY A 1 119 ? 24.538 -20.170 -44.490 1.00 69.75 119 GLY A O 1
ATOM 936 N N . ALA A 1 120 ? 23.947 -20.360 -42.337 1.00 61.56 120 ALA A N 1
ATOM 937 C CA . ALA A 1 120 ? 22.958 -19.271 -42.345 1.00 61.56 120 ALA A CA 1
ATOM 938 C C . ALA A 1 120 ? 23.060 -18.415 -41.066 1.00 61.56 120 ALA A C 1
ATOM 940 O O . ALA A 1 120 ? 23.446 -18.947 -40.026 1.00 61.56 120 ALA A O 1
ATOM 941 N N . PRO A 1 121 ? 22.713 -17.113 -41.100 1.00 64.56 121 PRO A N 1
ATOM 942 C CA . PRO A 1 121 ? 22.646 -16.308 -39.885 1.00 64.56 121 PRO A CA 1
ATOM 943 C C . PRO A 1 121 ? 21.560 -16.861 -38.951 1.00 64.56 121 PRO A C 1
ATOM 945 O O . PRO A 1 121 ? 20.400 -16.988 -39.338 1.00 64.56 121 PRO A O 1
ATOM 948 N N . GLY A 1 122 ? 21.946 -17.189 -37.722 1.00 69.12 122 GLY A N 1
ATOM 949 C CA . GLY A 1 122 ? 21.060 -17.663 -36.663 1.00 69.12 122 GLY A CA 1
ATOM 950 C C . GLY A 1 122 ? 21.722 -17.499 -35.294 1.00 69.12 122 GLY A C 1
ATOM 951 O O . GLY A 1 122 ? 22.903 -17.157 -35.212 1.00 69.12 122 GLY A O 1
ATOM 952 N N . SER A 1 123 ? 20.957 -17.708 -34.224 1.00 79.38 123 SER A N 1
ATOM 953 C CA . SER A 1 123 ? 21.441 -17.526 -32.853 1.00 79.38 123 SER A CA 1
ATOM 954 C C . SER A 1 123 ? 22.457 -18.599 -32.469 1.00 79.38 123 SER A C 1
ATOM 956 O O . SER A 1 123 ? 22.245 -19.787 -32.721 1.00 79.38 123 SER A O 1
ATOM 958 N N . ALA A 1 124 ? 23.545 -18.175 -31.827 1.00 87.38 124 ALA A N 1
ATOM 959 C CA . ALA A 1 124 ? 24.490 -19.097 -31.217 1.00 87.38 124 ALA A CA 1
ATOM 960 C C . ALA A 1 124 ? 23.826 -19.857 -30.055 1.00 87.38 124 ALA A C 1
ATOM 962 O O . ALA A 1 124 ? 22.912 -19.349 -29.401 1.00 87.38 124 ALA A O 1
ATOM 963 N N . HIS A 1 125 ? 24.303 -21.067 -29.778 1.00 90.88 125 HIS A N 1
ATOM 964 C CA . HIS A 1 125 ? 23.780 -21.926 -28.717 1.00 90.88 125 HIS A CA 1
ATOM 965 C C . HIS A 1 125 ? 24.880 -22.321 -27.740 1.00 90.88 125 HIS A C 1
ATOM 967 O O . HIS A 1 125 ? 25.973 -22.694 -28.160 1.00 90.88 125 HIS A O 1
ATOM 973 N N . ALA A 1 126 ? 24.597 -22.251 -26.441 1.00 93.62 126 ALA A N 1
ATOM 974 C CA . ALA A 1 126 ? 25.539 -22.640 -25.398 1.00 93.62 126 ALA A CA 1
ATOM 975 C C . ALA A 1 126 ? 25.267 -24.065 -24.898 1.00 93.62 126 ALA A C 1
ATOM 977 O O . ALA A 1 126 ? 24.132 -24.417 -24.575 1.00 93.62 126 ALA A O 1
ATOM 978 N N . LEU A 1 127 ? 26.329 -24.855 -24.771 1.00 96.00 127 LEU A N 1
ATOM 979 C CA . LEU A 1 127 ? 26.332 -26.182 -24.160 1.00 96.00 127 LEU A CA 1
ATOM 980 C C . LEU A 1 127 ? 27.521 -26.320 -23.202 1.00 96.00 127 LEU A C 1
ATOM 982 O O . LEU A 1 127 ? 28.434 -25.490 -23.205 1.00 96.00 127 LEU A O 1
ATOM 986 N N . VAL A 1 128 ? 27.513 -27.359 -22.368 1.00 97.69 128 VAL A N 1
ATOM 987 C CA . VAL A 1 128 ? 28.620 -27.632 -21.438 1.00 97.69 128 VAL A CA 1
ATOM 988 C C . VAL A 1 128 ? 29.279 -28.952 -21.808 1.00 97.69 128 VAL A C 1
ATOM 990 O O . VAL A 1 128 ? 28.639 -30.002 -21.770 1.00 97.69 128 VAL A O 1
ATOM 993 N N . VAL A 1 129 ? 30.563 -28.900 -22.155 1.00 97.12 129 VAL A N 1
ATOM 994 C CA . VAL A 1 129 ? 31.403 -30.088 -22.322 1.00 97.12 129 VAL A CA 1
ATOM 995 C C . VAL A 1 129 ? 32.035 -30.419 -20.977 1.00 97.12 129 VAL A C 1
ATOM 997 O O . VAL A 1 129 ? 32.582 -29.537 -20.329 1.00 97.12 129 VAL A O 1
ATOM 1000 N N . VAL A 1 130 ? 31.968 -31.667 -20.529 1.00 95.12 130 VAL A N 1
ATOM 1001 C CA . VAL A 1 130 ? 32.541 -32.088 -19.244 1.00 95.12 130 VAL A CA 1
ATOM 1002 C C . VAL A 1 130 ? 33.574 -33.173 -19.483 1.00 95.12 130 VAL A C 1
ATOM 1004 O O . VAL A 1 130 ? 33.278 -34.179 -20.128 1.00 95.12 130 VAL A O 1
ATOM 1007 N N . TRP A 1 131 ? 34.771 -32.988 -18.929 1.00 93.38 131 TRP A N 1
ATOM 1008 C CA . TRP A 1 131 ? 35.786 -34.034 -18.894 1.00 93.38 131 TRP A CA 1
ATOM 1009 C C . TRP A 1 131 ? 35.514 -35.023 -17.758 1.00 93.38 131 TRP A C 1
ATOM 1011 O O . TRP A 1 131 ? 35.300 -34.645 -16.602 1.00 93.38 131 TRP A O 1
ATOM 1021 N N . LEU A 1 132 ? 35.542 -36.305 -18.101 1.00 90.25 132 LEU A N 1
ATOM 1022 C CA . LEU A 1 132 ? 35.238 -37.439 -17.237 1.00 90.25 132 LEU A CA 1
ATOM 1023 C C . LEU A 1 132 ? 36.497 -38.133 -16.700 1.00 90.25 132 LEU A C 1
ATOM 1025 O O . LEU A 1 132 ? 36.380 -39.070 -15.919 1.00 90.25 132 LEU A O 1
ATOM 1029 N N . GLY A 1 133 ? 37.698 -37.707 -17.098 1.00 82.38 133 GLY A N 1
ATOM 1030 C CA . GLY A 1 133 ? 38.944 -38.401 -16.753 1.00 82.38 133 GLY A CA 1
ATOM 1031 C C . GLY A 1 133 ? 39.504 -38.122 -15.352 1.00 82.38 133 GLY A C 1
ATOM 1032 O O . GLY A 1 133 ? 40.481 -38.759 -14.968 1.00 82.38 133 GLY A O 1
ATOM 1033 N N . GLY A 1 134 ? 38.920 -37.211 -14.560 1.00 74.81 134 GLY A N 1
ATOM 1034 C CA . GLY A 1 134 ? 39.494 -36.848 -13.258 1.00 74.81 134 GLY A CA 1
ATOM 1035 C C . GLY A 1 134 ? 38.644 -35.929 -12.375 1.00 74.81 134 GLY A C 1
ATOM 1036 O O . GLY A 1 134 ? 37.439 -35.775 -12.573 1.00 74.81 134 GLY A O 1
ATOM 1037 N N . ASN A 1 135 ? 39.280 -35.347 -11.351 1.00 74.94 135 ASN A N 1
ATOM 1038 C CA . ASN A 1 135 ? 38.680 -34.375 -10.428 1.00 74.94 135 ASN A CA 1
ATOM 1039 C C . ASN A 1 135 ? 39.425 -33.036 -10.527 1.00 74.94 135 ASN A C 1
ATOM 1041 O O . ASN A 1 135 ? 40.643 -33.006 -10.355 1.00 74.94 135 ASN A O 1
ATOM 1045 N N . TRP A 1 136 ? 38.699 -31.943 -10.779 1.00 73.62 136 TRP A N 1
ATOM 1046 C CA . TRP A 1 136 ? 39.296 -30.616 -10.983 1.00 73.62 136 TRP A CA 1
ATOM 1047 C C . TRP A 1 136 ? 39.922 -30.016 -9.705 1.00 73.62 136 TRP A C 1
ATOM 1049 O O . TRP A 1 136 ? 40.773 -29.145 -9.829 1.00 73.62 136 TRP A O 1
ATOM 1059 N N . GLU A 1 137 ? 39.558 -30.464 -8.489 1.00 64.94 137 GLU A N 1
ATOM 1060 C CA . GLU A 1 137 ? 40.152 -29.956 -7.227 1.00 64.94 137 GLU A CA 1
ATOM 1061 C C . GLU A 1 137 ? 41.637 -30.325 -7.050 1.00 64.94 137 GLU A C 1
ATOM 1063 O O . GLU A 1 137 ? 42.285 -29.885 -6.097 1.00 64.94 137 GLU A O 1
ATOM 1068 N N . GLN A 1 138 ? 42.198 -31.129 -7.953 1.00 59.53 138 GLN A N 1
ATOM 1069 C CA . GLN A 1 138 ? 43.626 -31.413 -7.964 1.00 59.53 138 GLN A CA 1
ATOM 1070 C C . GLN A 1 138 ? 44.413 -30.218 -8.543 1.00 59.53 138 GLN A C 1
ATOM 1072 O O . GLN A 1 138 ? 43.943 -29.573 -9.480 1.00 59.53 138 GLN A O 1
ATOM 1077 N N . PRO A 1 139 ? 45.616 -29.896 -8.020 1.00 48.22 139 PRO A N 1
ATOM 1078 C CA . PRO A 1 139 ? 46.439 -28.804 -8.544 1.00 48.22 139 PRO A CA 1
ATOM 1079 C C . PRO A 1 139 ? 46.640 -28.935 -10.060 1.00 48.22 139 PRO A C 1
ATOM 1081 O O . PRO A 1 139 ? 46.852 -30.047 -10.543 1.00 48.22 139 PRO A O 1
ATOM 1084 N N . ARG A 1 140 ? 46.602 -27.813 -10.804 1.00 45.16 140 ARG A N 1
ATOM 1085 C CA . ARG A 1 140 ? 46.840 -27.788 -12.263 1.00 45.16 140 ARG A CA 1
ATOM 1086 C C . ARG A 1 140 ? 48.018 -28.700 -12.634 1.00 45.16 140 ARG A C 1
ATOM 1088 O O . ARG A 1 140 ? 49.138 -28.467 -12.181 1.00 45.16 140 ARG A O 1
ATOM 1095 N N . GLY A 1 141 ? 47.746 -29.685 -13.492 1.00 50.72 141 GLY A N 1
ATOM 1096 C CA . GLY A 1 141 ? 48.729 -30.669 -13.942 1.00 50.72 141 GLY A CA 1
ATOM 1097 C C . GLY A 1 141 ? 48.441 -32.102 -13.499 1.00 50.72 141 GLY A C 1
ATOM 1098 O O . GLY A 1 141 ? 49.366 -32.801 -13.090 1.00 50.72 141 GLY A O 1
ATOM 1099 N N . HIS A 1 142 ? 47.199 -32.584 -13.641 1.00 54.28 142 HIS A N 1
ATOM 1100 C CA . HIS A 1 142 ? 47.066 -34.014 -13.922 1.00 54.28 142 HIS A CA 1
ATOM 1101 C C . HIS A 1 142 ? 47.788 -34.259 -15.248 1.00 54.28 142 HIS A C 1
ATOM 1103 O O . HIS A 1 142 ? 47.535 -33.535 -16.211 1.00 54.28 142 HIS A O 1
ATOM 1109 N N . ALA A 1 143 ? 48.671 -35.255 -15.314 1.00 56.31 143 ALA A N 1
ATOM 1110 C CA . ALA A 1 143 ? 49.370 -35.602 -16.555 1.00 56.31 143 ALA A CA 1
ATOM 1111 C C . ALA A 1 143 ? 48.405 -35.969 -17.706 1.00 56.31 143 ALA A C 1
ATOM 1113 O O . ALA A 1 143 ? 48.816 -35.984 -18.861 1.00 56.31 143 ALA A O 1
ATOM 1114 N N . ASP A 1 144 ? 47.130 -36.210 -17.376 1.00 72.94 144 ASP A N 1
ATOM 1115 C CA . ASP A 1 144 ? 46.131 -36.810 -18.257 1.00 72.94 144 ASP A CA 1
ATOM 1116 C C . ASP A 1 144 ? 45.001 -35.849 -18.677 1.00 72.94 144 ASP A C 1
ATOM 1118 O O . ASP A 1 144 ? 44.135 -36.260 -19.445 1.00 72.94 144 ASP A O 1
ATOM 1122 N N . TYR A 1 145 ? 44.960 -34.591 -18.196 1.00 84.88 145 TYR A N 1
ATOM 1123 C CA . TYR A 1 145 ? 43.990 -33.617 -18.728 1.00 84.88 145 TYR A CA 1
ATOM 1124 C C . TYR A 1 145 ? 44.491 -33.091 -20.081 1.00 84.88 145 TYR A C 1
ATOM 1126 O O . TYR A 1 145 ? 45.557 -32.469 -20.119 1.00 84.88 145 TYR A O 1
ATOM 1134 N N . PRO A 1 146 ? 43.764 -33.319 -21.190 1.00 84.81 146 PRO A N 1
ATOM 1135 C CA . PRO A 1 146 ? 44.326 -33.123 -22.524 1.00 84.81 146 PRO A CA 1
ATOM 1136 C C . PRO A 1 146 ? 44.255 -31.671 -23.024 1.00 84.81 146 PRO A C 1
ATOM 1138 O O . PRO A 1 146 ? 44.795 -31.379 -24.089 1.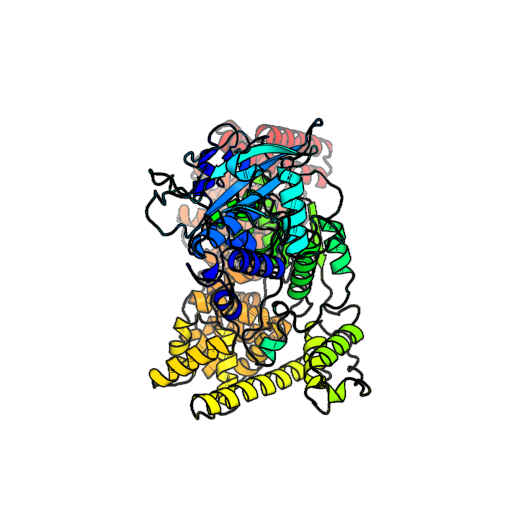00 84.81 146 PRO A O 1
ATOM 1141 N N . LEU A 1 147 ? 43.602 -30.755 -22.292 1.00 87.38 147 LEU A N 1
ATOM 1142 C CA . LEU A 1 147 ? 43.495 -29.340 -22.665 1.00 87.38 147 LEU A CA 1
ATOM 1143 C C . LEU A 1 147 ? 44.416 -28.469 -21.799 1.00 87.38 147 LEU A C 1
ATOM 1145 O O . LEU A 1 147 ? 44.582 -28.693 -20.598 1.00 87.38 147 LEU A O 1
ATOM 1149 N N . HIS A 1 148 ? 45.051 -27.473 -22.418 1.00 82.50 148 HIS A N 1
ATOM 1150 C CA . HIS A 1 148 ? 46.043 -26.614 -21.753 1.00 82.50 148 HIS A CA 1
ATOM 1151 C C . HIS A 1 148 ? 45.724 -25.118 -21.839 1.00 82.50 148 HIS A C 1
ATOM 1153 O O . HIS A 1 148 ? 46.204 -24.345 -21.005 1.00 82.50 148 HIS A O 1
ATOM 1159 N N . ASP A 1 149 ? 44.899 -24.722 -22.807 1.00 85.81 149 ASP A N 1
ATOM 1160 C CA . ASP A 1 149 ? 44.474 -23.342 -23.012 1.00 85.81 149 ASP A CA 1
ATOM 1161 C C . ASP A 1 149 ? 43.119 -23.083 -22.350 1.00 85.81 149 ASP A C 1
ATOM 1163 O O . ASP A 1 149 ? 42.267 -23.957 -22.285 1.00 85.81 149 ASP A O 1
ATOM 1167 N N . VAL A 1 150 ? 42.902 -21.857 -21.865 1.00 86.12 150 VAL A N 1
ATOM 1168 C CA . VAL A 1 150 ? 41.604 -21.446 -21.289 1.00 86.12 150 VAL A CA 1
ATOM 1169 C C . VAL A 1 150 ? 40.575 -21.145 -22.387 1.00 86.12 150 VAL A C 1
ATOM 1171 O O . VAL A 1 150 ? 39.371 -21.211 -22.157 1.00 86.12 150 VAL A O 1
ATOM 1174 N N . LEU A 1 151 ? 41.035 -20.780 -23.586 1.00 91.38 151 LEU A N 1
ATOM 1175 C CA . LEU A 1 151 ? 40.192 -20.368 -24.706 1.00 91.38 151 LEU A CA 1
ATOM 1176 C C . LEU A 1 151 ? 40.465 -21.238 -25.929 1.00 91.38 151 LEU A C 1
ATOM 1178 O O . LEU A 1 151 ? 41.606 -21.364 -26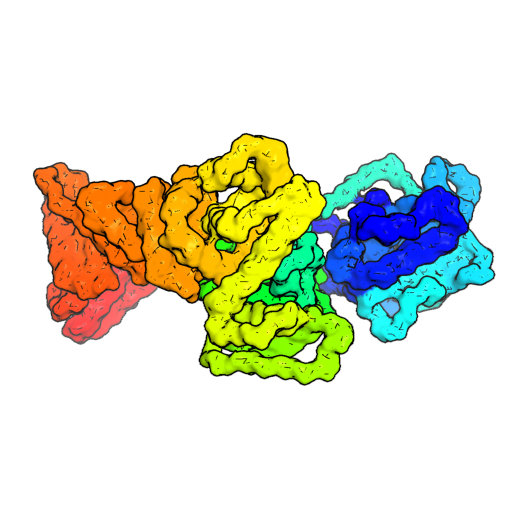.367 1.00 91.38 151 LEU A O 1
ATOM 1182 N N . HIS A 1 152 ? 39.398 -21.762 -26.523 1.00 93.12 152 HIS A N 1
ATOM 1183 C CA . HIS A 1 152 ? 39.440 -22.629 -27.694 1.00 93.12 152 HIS A CA 1
ATOM 1184 C C . HIS A 1 152 ? 38.547 -22.062 -28.801 1.00 93.12 152 HIS A C 1
ATOM 1186 O O . HIS A 1 152 ? 37.326 -22.200 -28.766 1.00 93.12 152 HIS A O 1
ATOM 1192 N N . HIS A 1 153 ? 39.143 -21.419 -29.805 1.00 92.12 153 HIS A N 1
ATOM 1193 C CA . HIS A 1 153 ? 38.407 -20.869 -30.957 1.00 92.12 153 HIS A CA 1
ATOM 1194 C C . HIS A 1 153 ? 38.027 -21.923 -32.012 1.00 92.12 153 HIS A C 1
ATOM 1196 O O . HIS A 1 153 ? 37.307 -21.614 -32.954 1.00 92.12 153 HIS A O 1
ATOM 1202 N N . ALA A 1 154 ? 38.491 -23.158 -31.838 1.00 91.25 154 ALA A N 1
ATOM 1203 C CA . ALA A 1 154 ? 38.097 -24.334 -32.600 1.00 91.25 154 ALA A CA 1
ATOM 1204 C C . ALA A 1 154 ? 37.937 -25.514 -31.633 1.00 91.25 154 ALA A C 1
ATOM 1206 O O . ALA A 1 154 ? 38.513 -25.497 -30.541 1.00 91.25 154 ALA A O 1
ATOM 1207 N N . ALA A 1 155 ? 37.159 -26.516 -32.038 1.00 91.12 155 ALA A N 1
ATOM 1208 C CA . ALA A 1 155 ? 36.977 -27.740 -31.272 1.00 91.12 155 ALA A CA 1
ATOM 1209 C C . ALA A 1 155 ? 38.328 -28.466 -31.136 1.00 91.12 155 ALA A C 1
ATOM 1211 O O . ALA A 1 155 ? 38.940 -28.767 -32.161 1.00 91.12 155 ALA A O 1
ATOM 1212 N N . PRO A 1 156 ? 38.828 -28.725 -29.913 1.00 93.75 156 PRO A N 1
ATOM 1213 C CA . PRO A 1 156 ? 40.063 -29.482 -29.742 1.00 93.75 156 PRO A CA 1
ATOM 1214 C C . PRO A 1 156 ? 39.891 -30.925 -30.228 1.00 93.75 156 PRO A C 1
ATOM 1216 O O . PRO A 1 156 ? 38.901 -31.563 -29.871 1.00 93.75 156 PRO A O 1
ATOM 1219 N N . ASP A 1 157 ? 40.877 -31.467 -30.949 1.00 92.06 157 ASP A N 1
ATOM 1220 C CA . ASP A 1 157 ? 40.838 -32.853 -31.454 1.00 92.06 157 ASP A CA 1
ATOM 1221 C C . ASP A 1 157 ? 40.569 -33.859 -30.323 1.00 92.06 157 ASP A C 1
ATOM 1223 O O . ASP A 1 157 ? 39.704 -34.717 -30.443 1.00 92.06 157 ASP A O 1
ATOM 1227 N N . ALA A 1 158 ? 41.201 -33.662 -29.159 1.00 89.75 158 ALA A N 1
ATOM 1228 C CA . ALA A 1 158 ? 40.991 -34.500 -27.976 1.00 89.75 158 ALA A CA 1
ATOM 1229 C C . ALA A 1 158 ? 39.542 -34.503 -27.450 1.00 89.75 158 ALA A C 1
ATOM 1231 O O . ALA A 1 158 ? 39.128 -35.472 -26.821 1.00 89.75 158 ALA A O 1
ATOM 1232 N N . VAL A 1 159 ? 38.779 -33.427 -27.676 1.00 91.19 159 VAL A N 1
ATOM 1233 C CA . VAL A 1 159 ? 37.354 -33.371 -27.317 1.00 91.19 159 VAL A CA 1
ATOM 1234 C C . VAL A 1 159 ? 36.519 -34.113 -28.351 1.00 91.19 159 VAL A C 1
ATOM 1236 O O . VAL A 1 159 ? 35.590 -34.802 -27.957 1.00 91.19 159 VAL A O 1
ATOM 1239 N N . ILE A 1 160 ? 36.826 -33.978 -29.646 1.00 91.94 160 ILE A N 1
ATOM 1240 C CA . ILE A 1 160 ? 36.069 -34.624 -30.730 1.00 91.94 160 ILE A CA 1
ATOM 1241 C C . ILE A 1 160 ? 36.297 -36.138 -30.729 1.00 91.94 160 ILE A C 1
ATOM 1243 O O . ILE A 1 160 ? 35.332 -36.900 -30.768 1.00 91.94 160 ILE A O 1
ATOM 1247 N N . ASP A 1 161 ? 37.560 -36.560 -30.675 1.00 91.06 161 ASP A N 1
ATOM 1248 C CA . ASP A 1 161 ? 37.973 -37.958 -30.831 1.00 91.06 161 ASP A CA 1
ATOM 1249 C C . ASP A 1 161 ? 37.489 -38.851 -29.680 1.00 91.06 161 ASP A C 1
ATOM 1251 O O . ASP A 1 161 ? 37.354 -40.061 -29.855 1.00 91.06 161 ASP A O 1
ATOM 1255 N N . ASP A 1 162 ? 37.216 -38.255 -28.515 1.00 91.94 162 ASP A N 1
ATOM 1256 C CA . ASP A 1 162 ? 36.889 -38.962 -27.274 1.00 91.94 162 ASP A CA 1
ATOM 1257 C C . ASP A 1 162 ? 35.545 -38.509 -26.656 1.00 91.94 162 ASP A C 1
ATOM 1259 O O . ASP A 1 162 ? 35.318 -38.600 -25.442 1.00 91.94 162 ASP A O 1
ATOM 1263 N N . LEU A 1 163 ? 34.643 -37.984 -27.499 1.00 93.25 163 LEU A N 1
ATOM 1264 C CA . LEU A 1 163 ? 33.297 -37.556 -27.113 1.00 93.25 163 LEU A CA 1
ATOM 1265 C C . LEU A 1 163 ? 32.324 -38.737 -27.030 1.00 93.25 163 LEU A C 1
ATOM 1267 O O . LEU A 1 163 ? 32.105 -39.450 -28.006 1.00 93.25 163 LEU A O 1
ATOM 1271 N N . CYS A 1 164 ? 31.641 -38.874 -25.899 1.00 91.12 164 CYS A N 1
ATOM 1272 C CA . CYS A 1 164 ? 30.539 -39.815 -25.723 1.00 91.12 164 CYS A CA 1
ATOM 1273 C C . CYS A 1 164 ? 29.210 -39.179 -26.144 1.00 91.12 164 CYS A C 1
ATOM 1275 O O . CYS A 1 164 ? 28.808 -38.142 -25.604 1.00 91.12 164 CYS A O 1
ATOM 1277 N N . ALA A 1 165 ? 28.476 -39.846 -27.034 1.00 87.31 165 ALA A N 1
ATOM 1278 C CA . ALA A 1 165 ? 27.113 -39.483 -27.419 1.00 87.31 165 ALA A CA 1
ATOM 1279 C C . ALA A 1 165 ? 26.034 -40.194 -26.581 1.00 87.31 165 ALA A C 1
ATOM 1281 O O . ALA A 1 165 ? 24.859 -39.824 -26.641 1.00 87.31 165 ALA A O 1
ATOM 1282 N N . SER A 1 166 ? 26.409 -41.202 -25.787 1.00 88.75 166 SER A N 1
ATOM 1283 C CA . SER A 1 166 ? 25.495 -41.944 -24.916 1.00 88.75 166 SER A CA 1
ATOM 1284 C C . SER A 1 166 ? 26.182 -42.492 -23.662 1.00 88.75 166 SER A C 1
ATOM 1286 O O . SER A 1 166 ? 27.398 -42.643 -23.616 1.00 88.75 166 SER A O 1
ATOM 1288 N N . GLU A 1 167 ? 25.395 -42.868 -22.647 1.00 82.94 167 GLU A N 1
ATOM 1289 C CA . GLU A 1 167 ? 25.909 -43.462 -21.396 1.00 82.94 167 GLU A CA 1
ATOM 1290 C C . GLU A 1 167 ? 26.624 -44.813 -21.581 1.00 82.94 167 GLU A C 1
ATOM 1292 O O . GLU A 1 167 ? 27.234 -45.326 -20.646 1.00 82.94 167 GLU A O 1
ATOM 1297 N N . ARG A 1 168 ? 26.491 -45.434 -22.759 1.00 84.00 168 ARG A N 1
ATOM 1298 C CA . ARG A 1 168 ? 27.067 -46.751 -23.065 1.00 84.00 168 ARG A CA 1
ATOM 1299 C C . ARG A 1 168 ? 28.433 -46.660 -23.734 1.00 84.00 168 ARG A C 1
ATOM 1301 O O . ARG A 1 168 ? 29.092 -47.686 -23.882 1.00 84.00 168 ARG A O 1
ATOM 1308 N N . GLU A 1 169 ? 28.817 -45.471 -24.178 1.00 86.25 169 GLU A N 1
ATOM 1309 C CA . GLU A 1 169 ? 30.088 -45.225 -24.846 1.00 86.25 169 GLU A CA 1
ATOM 1310 C C . GLU A 1 169 ? 31.196 -44.966 -23.827 1.00 86.25 169 GLU A C 1
ATOM 1312 O O . GLU A 1 169 ? 30.959 -44.493 -22.715 1.00 86.25 169 GLU A O 1
ATOM 1317 N N . THR A 1 170 ? 32.418 -45.332 -24.202 1.00 79.94 170 THR A N 1
ATOM 1318 C CA . THR A 1 170 ? 33.611 -45.170 -23.373 1.00 79.94 170 THR A CA 1
ATOM 1319 C C . THR A 1 170 ? 34.487 -44.091 -23.985 1.00 79.94 170 THR A C 1
ATOM 1321 O O . THR A 1 170 ? 35.183 -44.366 -24.960 1.00 79.94 170 THR A O 1
ATOM 1324 N N . GLY A 1 171 ? 34.454 -42.899 -23.403 1.00 86.25 171 GLY A N 1
ATOM 1325 C CA . GLY A 1 171 ? 35.316 -41.787 -23.779 1.00 86.25 171 GLY A CA 1
ATOM 1326 C C . GLY A 1 171 ? 35.469 -40.768 -22.654 1.00 86.25 171 GLY A C 1
ATOM 1327 O O . GLY A 1 171 ? 34.755 -40.819 -21.645 1.00 86.25 171 GLY A O 1
ATOM 1328 N N . ALA A 1 172 ? 36.450 -39.879 -22.778 1.00 90.19 172 ALA A N 1
ATOM 1329 C CA . ALA A 1 172 ? 36.810 -38.932 -21.729 1.00 90.19 172 ALA A CA 1
ATOM 1330 C C . ALA A 1 172 ? 35.957 -37.658 -21.704 1.00 90.19 172 ALA A C 1
ATOM 1332 O O . ALA A 1 172 ? 36.078 -36.904 -20.737 1.00 90.19 172 ALA A O 1
ATOM 1333 N N . PHE A 1 173 ? 35.101 -37.397 -22.695 1.00 94.81 173 PHE A N 1
ATOM 1334 C CA . PHE A 1 173 ? 34.268 -36.192 -22.740 1.00 94.81 173 PHE A CA 1
ATOM 1335 C C . PHE A 1 173 ? 32.788 -36.494 -22.961 1.00 94.81 173 PHE A C 1
ATOM 1337 O O . PHE A 1 173 ? 32.420 -37.434 -23.654 1.00 94.81 173 PHE A O 1
ATOM 1344 N N . ILE A 1 174 ? 31.924 -35.639 -22.418 1.00 96.75 174 ILE A N 1
ATOM 1345 C CA . ILE A 1 174 ? 30.501 -35.554 -22.777 1.00 96.75 174 ILE A CA 1
ATOM 1346 C C . ILE A 1 174 ? 30.153 -34.123 -23.159 1.00 96.75 174 ILE A C 1
ATOM 1348 O O . ILE A 1 174 ? 30.684 -33.188 -22.566 1.00 96.75 174 ILE A O 1
ATOM 1352 N N . ALA A 1 175 ? 29.223 -33.947 -24.094 1.00 96.88 175 ALA A N 1
ATOM 1353 C CA . ALA A 1 175 ? 28.623 -32.656 -24.412 1.00 96.88 175 ALA A CA 1
ATOM 1354 C C . ALA A 1 175 ? 27.161 -32.659 -23.957 1.00 96.88 175 ALA A C 1
ATOM 1356 O O . ALA A 1 175 ? 26.356 -33.447 -24.447 1.00 96.88 175 ALA A O 1
ATOM 1357 N N . VAL A 1 176 ? 26.819 -31.785 -23.012 1.00 96.81 176 VAL A N 1
ATOM 1358 C CA . VAL A 1 176 ? 25.480 -31.691 -22.423 1.00 96.81 176 VAL A CA 1
ATOM 1359 C C . VAL A 1 176 ? 24.767 -30.464 -22.983 1.00 96.81 176 VAL A C 1
ATOM 1361 O O . VAL A 1 176 ? 25.163 -29.328 -22.706 1.00 96.81 176 VAL A O 1
ATOM 1364 N N . ASP A 1 177 ? 23.676 -30.677 -23.722 1.00 94.56 177 ASP A N 1
ATOM 1365 C CA . ASP A 1 177 ? 22.737 -29.605 -24.065 1.00 94.56 177 ASP A CA 1
ATOM 1366 C C . ASP A 1 177 ? 21.891 -29.240 -22.834 1.00 94.56 177 ASP A C 1
ATOM 1368 O O . ASP A 1 177 ? 20.787 -29.747 -22.606 1.00 94.56 177 ASP A O 1
ATOM 1372 N N . VAL A 1 178 ? 22.452 -28.365 -22.001 1.00 93.25 178 VAL A N 1
ATOM 1373 C CA . VAL A 1 178 ? 21.873 -27.948 -20.715 1.00 93.25 178 VAL A CA 1
ATOM 1374 C C . VAL A 1 178 ? 20.510 -27.268 -20.860 1.00 93.25 178 VAL A C 1
ATOM 1376 O O . VAL A 1 178 ? 19.713 -27.282 -19.925 1.00 93.25 178 VAL A O 1
ATOM 1379 N N . THR A 1 179 ? 20.194 -26.718 -22.035 1.00 89.44 179 THR A N 1
ATOM 1380 C CA . THR A 1 179 ? 18.919 -26.026 -22.282 1.00 89.44 179 THR A CA 1
ATOM 1381 C C . THR A 1 179 ? 17.713 -26.951 -22.226 1.00 89.44 179 THR A C 1
ATOM 1383 O O . THR A 1 179 ? 16.619 -26.516 -21.877 1.00 89.44 179 THR A O 1
ATOM 1386 N N . ARG A 1 180 ? 17.912 -28.251 -22.464 1.00 90.25 180 ARG A N 1
ATOM 1387 C CA . ARG A 1 180 ? 16.861 -29.272 -22.354 1.00 90.25 180 ARG A CA 1
ATOM 1388 C C . ARG A 1 180 ? 16.382 -29.509 -20.924 1.00 90.25 180 ARG A C 1
ATOM 1390 O O . ARG A 1 180 ? 15.332 -30.118 -20.740 1.00 90.25 180 ARG A O 1
ATOM 1397 N N . ALA A 1 181 ? 17.116 -29.020 -19.924 1.00 88.00 181 ALA A N 1
ATOM 1398 C CA . ALA A 1 181 ? 16.632 -28.981 -18.548 1.00 88.00 181 ALA A CA 1
ATOM 1399 C C . ALA A 1 181 ? 15.556 -27.891 -18.335 1.00 88.00 181 ALA A C 1
ATOM 1401 O O . ALA A 1 181 ? 14.816 -27.948 -17.353 1.00 88.00 181 ALA A O 1
ATOM 1402 N N . ALA A 1 182 ? 15.434 -26.914 -19.243 1.00 84.94 182 ALA A N 1
ATOM 1403 C CA . ALA A 1 182 ? 14.465 -25.824 -19.162 1.00 84.94 182 ALA A CA 1
ATOM 1404 C C . ALA A 1 182 ? 13.169 -26.098 -19.959 1.00 84.94 182 ALA A C 1
ATOM 1406 O O . ALA A 1 182 ? 13.136 -26.851 -20.931 1.00 84.94 182 ALA A O 1
ATOM 1407 N N . HIS A 1 183 ? 12.075 -25.462 -19.541 1.00 73.69 183 HIS A N 1
ATOM 1408 C CA . HIS A 1 183 ? 10.764 -25.464 -20.193 1.00 73.69 183 HIS A CA 1
ATOM 1409 C C . HIS A 1 183 ? 10.715 -24.455 -21.346 1.00 73.69 183 HIS A C 1
ATOM 1411 O O . HIS A 1 183 ? 11.336 -23.400 -21.259 1.00 73.69 183 HIS A O 1
ATOM 1417 N N . GLY A 1 184 ? 9.928 -24.734 -22.389 1.00 65.50 184 GLY A N 1
ATOM 1418 C CA . GLY A 1 184 ? 9.643 -23.781 -23.473 1.00 65.50 184 GLY A CA 1
ATOM 1419 C C . GLY A 1 184 ? 10.709 -23.671 -24.572 1.00 65.50 184 GLY A C 1
ATOM 1420 O O . GLY A 1 184 ? 10.462 -23.007 -25.570 1.00 65.50 184 GLY A O 1
ATOM 1421 N N . TYR A 1 185 ? 11.864 -24.340 -24.447 1.00 63.78 185 TYR A N 1
ATOM 1422 C CA . TYR A 1 185 ? 12.869 -24.381 -25.524 1.00 63.78 185 TYR A CA 1
ATOM 1423 C C . TYR A 1 185 ? 12.417 -25.250 -26.712 1.00 63.78 185 TYR A C 1
ATOM 1425 O O . TYR A 1 185 ? 12.624 -24.901 -27.870 1.00 63.78 185 TYR A O 1
ATOM 1433 N N . LEU A 1 186 ? 11.782 -26.391 -26.418 1.00 58.41 186 LEU A N 1
ATOM 1434 C CA . LEU A 1 186 ? 11.309 -27.372 -27.395 1.00 58.41 186 LEU A CA 1
ATOM 1435 C C . LEU A 1 186 ? 10.000 -27.974 -26.875 1.00 58.41 186 LEU A C 1
ATOM 1437 O O . LEU A 1 186 ? 10.029 -29.003 -26.193 1.00 58.41 186 LEU A O 1
ATOM 1441 N N . ASP A 1 187 ? 8.862 -27.328 -27.132 1.00 55.56 187 ASP A N 1
ATOM 1442 C CA . ASP A 1 187 ? 7.555 -27.863 -26.732 1.00 55.56 187 ASP A CA 1
ATOM 1443 C C . ASP A 1 187 ? 7.421 -29.336 -27.172 1.00 55.56 187 ASP A C 1
ATOM 1445 O O . ASP A 1 187 ? 7.440 -29.663 -28.358 1.00 55.56 187 ASP A O 1
ATOM 1449 N N . GLY A 1 188 ? 7.350 -30.244 -26.190 1.00 56.88 188 GLY A N 1
ATOM 1450 C CA . GLY A 1 188 ? 7.169 -31.686 -26.391 1.00 56.88 188 GLY A CA 1
ATOM 1451 C C . GLY A 1 188 ? 8.430 -32.563 -26.468 1.00 56.88 188 GLY A C 1
ATOM 1452 O O . GLY A 1 188 ? 8.282 -33.783 -26.540 1.00 56.88 188 GLY A O 1
ATOM 1453 N N . SER A 1 189 ? 9.655 -32.021 -26.420 1.00 59.06 189 SER A N 1
ATOM 1454 C CA . SER A 1 189 ? 10.870 -32.864 -26.377 1.00 59.06 189 SER A CA 1
ATOM 1455 C C . SER A 1 189 ? 11.088 -33.504 -24.996 1.00 59.06 189 SER A C 1
ATOM 1457 O O . SER A 1 189 ? 10.803 -32.866 -23.977 1.00 59.06 189 SER A O 1
ATOM 1459 N N . PRO A 1 190 ? 11.613 -34.743 -24.912 1.00 60.72 190 PRO A N 1
ATOM 1460 C CA . PRO A 1 190 ? 11.867 -35.361 -23.623 1.00 60.72 190 PRO A CA 1
ATOM 1461 C C . PRO A 1 190 ? 13.020 -34.642 -22.907 1.00 60.72 190 PRO A C 1
ATOM 1463 O O . PRO A 1 190 ? 14.081 -34.391 -23.477 1.00 60.72 190 PRO A O 1
ATOM 1466 N N . ARG A 1 191 ? 12.795 -34.315 -21.630 1.00 77.62 191 ARG A N 1
ATOM 1467 C CA . ARG A 1 191 ? 13.762 -33.662 -20.723 1.00 77.62 191 ARG A CA 1
ATOM 1468 C C . ARG A 1 191 ? 14.711 -34.674 -20.076 1.00 77.62 191 ARG A C 1
ATOM 1470 O O . ARG A 1 191 ? 15.084 -34.542 -18.912 1.00 77.62 191 ARG A O 1
ATOM 1477 N N . SER A 1 192 ? 14.992 -35.763 -20.786 1.00 88.94 192 SER A N 1
ATOM 1478 C CA . SER A 1 192 ? 15.804 -36.846 -20.256 1.00 88.94 192 SER A CA 1
ATOM 1479 C C . SER A 1 192 ? 17.284 -36.520 -20.425 1.00 88.94 192 SER A C 1
ATOM 1481 O O . SER A 1 192 ? 17.699 -35.889 -21.399 1.00 88.94 192 SER A O 1
ATOM 1483 N N . TRP A 1 193 ? 18.093 -36.991 -19.483 1.00 93.06 193 TRP A N 1
ATOM 1484 C CA . TRP A 1 193 ? 19.545 -36.887 -19.560 1.00 93.06 193 TRP A CA 1
ATOM 1485 C C . TRP A 1 193 ? 20.115 -37.485 -20.860 1.00 93.06 193 TRP A C 1
ATOM 1487 O O . TRP A 1 193 ? 20.986 -36.886 -21.489 1.00 93.06 193 TRP A O 1
ATOM 1497 N N . ALA A 1 194 ? 19.575 -38.622 -21.310 1.00 92.38 194 ALA A N 1
ATOM 1498 C CA . ALA A 1 194 ? 20.015 -39.283 -22.537 1.00 92.38 194 ALA A CA 1
ATOM 1499 C C . ALA A 1 194 ? 19.827 -38.395 -23.780 1.00 92.38 194 ALA A C 1
ATOM 1501 O O . ALA A 1 194 ? 20.712 -38.332 -24.633 1.00 92.38 194 ALA A O 1
ATOM 1502 N N . ASP A 1 195 ? 18.710 -37.667 -23.865 1.00 89.50 195 ASP A N 1
ATOM 1503 C CA . ASP A 1 195 ? 18.449 -36.755 -24.983 1.00 89.50 195 ASP A CA 1
ATOM 1504 C C . ASP A 1 195 ? 19.358 -35.523 -24.951 1.00 89.50 195 ASP A C 1
ATOM 1506 O O . ASP A 1 195 ? 19.761 -35.028 -26.004 1.00 89.50 195 ASP A O 1
ATOM 1510 N N . ALA A 1 196 ? 19.697 -35.029 -23.756 1.00 92.88 196 ALA A N 1
ATOM 1511 C CA . ALA A 1 196 ? 20.619 -33.908 -23.593 1.00 92.88 196 ALA A CA 1
ATOM 1512 C C . ALA A 1 196 ? 22.043 -34.248 -24.049 1.00 92.88 196 ALA A C 1
ATOM 1514 O O . ALA A 1 196 ? 22.684 -33.418 -24.698 1.00 92.88 196 ALA A O 1
ATOM 1515 N N . LEU A 1 197 ? 22.507 -35.469 -23.765 1.00 94.56 197 LEU A N 1
ATOM 1516 C CA . LEU A 1 197 ? 23.794 -35.978 -24.245 1.00 94.56 197 LEU A CA 1
ATOM 1517 C C . LEU A 1 197 ? 23.807 -36.165 -25.762 1.00 94.56 197 LEU A C 1
ATOM 1519 O O . LEU A 1 197 ? 24.695 -35.656 -26.443 1.00 94.56 197 LEU A O 1
ATOM 1523 N N . ALA A 1 198 ? 22.797 -36.847 -26.306 1.00 92.44 198 ALA A N 1
ATOM 1524 C CA . ALA A 1 198 ? 22.723 -37.110 -27.739 1.00 92.44 198 ALA A CA 1
ATOM 1525 C C . ALA A 1 198 ? 22.643 -35.807 -28.555 1.00 92.44 198 ALA A C 1
ATOM 1527 O O . ALA A 1 198 ? 23.284 -35.681 -29.601 1.00 92.44 198 ALA A O 1
ATOM 1528 N N . ALA A 1 199 ? 21.881 -34.819 -28.072 1.00 91.44 199 ALA A N 1
ATOM 1529 C CA . ALA A 1 199 ? 21.785 -33.509 -28.705 1.00 91.44 199 ALA A CA 1
ATOM 1530 C C . ALA A 1 199 ? 23.109 -32.738 -28.637 1.00 91.44 199 ALA A C 1
ATOM 1532 O O . ALA A 1 199 ? 23.561 -32.241 -29.668 1.00 91.44 199 ALA A O 1
ATOM 1533 N N . GLY A 1 200 ? 23.748 -32.681 -27.464 1.00 94.00 200 GLY A N 1
ATOM 1534 C CA . GLY A 1 200 ? 25.030 -32.000 -27.295 1.00 94.00 200 GLY A CA 1
ATOM 1535 C C . GLY A 1 200 ? 26.128 -32.613 -28.165 1.00 94.00 200 GLY A C 1
ATOM 1536 O O . GLY A 1 200 ? 26.812 -31.889 -28.888 1.00 94.00 200 GLY A O 1
ATOM 1537 N N . ALA A 1 201 ? 26.244 -33.943 -28.191 1.00 94.19 201 ALA A N 1
ATOM 1538 C CA . ALA A 1 201 ? 27.219 -34.633 -29.034 1.00 94.19 201 ALA A CA 1
ATOM 1539 C C . ALA A 1 201 ? 26.984 -34.376 -30.529 1.00 94.19 201 ALA A C 1
ATOM 1541 O O . ALA A 1 201 ? 27.929 -34.088 -31.266 1.00 94.19 201 ALA A O 1
ATOM 1542 N N . LYS A 1 202 ? 25.719 -34.394 -30.974 1.00 93.50 202 LYS A N 1
ATOM 1543 C CA . LYS A 1 202 ? 25.350 -34.057 -32.355 1.00 93.50 202 LYS A CA 1
ATOM 1544 C C . LYS A 1 202 ? 25.674 -32.603 -32.711 1.00 93.50 202 LYS A C 1
ATOM 1546 O O . LYS A 1 202 ? 26.031 -32.347 -33.856 1.00 93.50 202 LYS A O 1
ATOM 1551 N N . MET A 1 203 ? 25.544 -31.657 -31.780 1.00 92.94 203 MET A N 1
ATOM 1552 C CA . MET A 1 203 ? 25.947 -30.268 -32.022 1.00 92.94 203 MET A CA 1
ATOM 1553 C C . MET A 1 203 ? 27.462 -30.163 -32.206 1.00 92.94 203 MET A C 1
ATOM 1555 O O . MET A 1 203 ? 27.905 -29.531 -33.153 1.00 92.94 203 MET A O 1
ATOM 1559 N N . VAL A 1 204 ? 28.256 -30.815 -31.354 1.00 92.75 204 VAL A N 1
ATOM 1560 C CA . VAL A 1 204 ? 29.727 -30.737 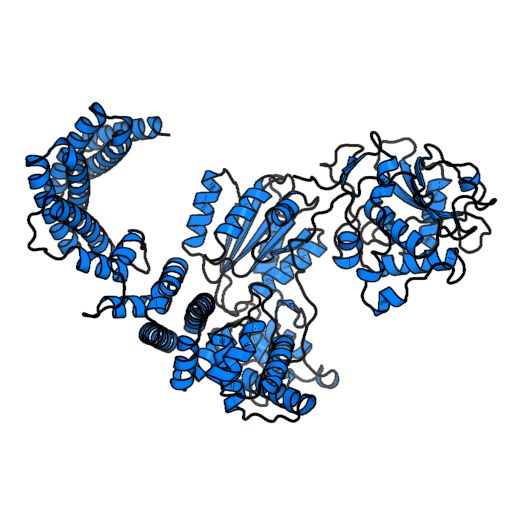-31.422 1.00 92.75 204 VAL A CA 1
ATOM 1561 C C . VAL A 1 204 ? 30.300 -31.420 -32.671 1.00 92.75 204 VAL A C 1
ATOM 1563 O O . VAL A 1 204 ? 31.276 -30.931 -33.231 1.00 92.75 204 VAL A O 1
ATOM 1566 N N . THR A 1 205 ? 29.708 -32.535 -33.112 1.00 91.44 205 THR A N 1
ATOM 1567 C CA . THR A 1 205 ? 30.264 -33.387 -34.187 1.00 91.44 205 THR A CA 1
ATOM 1568 C C . THR A 1 205 ? 29.535 -33.285 -35.528 1.00 91.44 205 THR A C 1
ATOM 1570 O O . THR A 1 205 ? 30.045 -33.749 -36.547 1.00 91.44 205 THR A O 1
ATOM 1573 N N . GLY A 1 206 ? 28.324 -32.726 -35.549 1.00 87.50 206 GLY A N 1
ATOM 1574 C CA . GLY A 1 206 ? 27.473 -32.679 -36.734 1.00 87.50 206 GLY A CA 1
ATOM 1575 C C . GLY A 1 206 ? 27.722 -31.464 -37.628 1.00 87.50 206 GLY A C 1
ATOM 1576 O O . GLY A 1 206 ? 28.234 -30.440 -37.203 1.00 87.50 206 GLY A O 1
ATOM 1577 N N . GLU A 1 207 ? 27.256 -31.544 -38.875 1.00 86.88 207 GLU A N 1
ATOM 1578 C CA . GLU A 1 207 ? 27.464 -30.497 -39.893 1.00 86.88 207 GLU A CA 1
ATOM 1579 C C . GLU A 1 207 ? 26.572 -29.252 -39.719 1.00 86.88 207 GLU A C 1
ATOM 1581 O O . GLU A 1 207 ? 26.734 -28.275 -40.443 1.00 86.88 207 GLU A O 1
ATOM 1586 N N . GLN A 1 208 ? 25.596 -29.282 -38.802 1.00 88.00 208 GLN A N 1
ATOM 1587 C CA . GLN A 1 208 ? 24.619 -28.195 -38.606 1.00 88.00 208 GLN A CA 1
ATOM 1588 C C . GLN A 1 208 ? 25.146 -27.047 -37.739 1.00 88.00 208 GLN A C 1
ATOM 1590 O O . GLN A 1 208 ? 24.586 -25.950 -37.767 1.00 88.00 208 GLN A O 1
ATOM 1595 N N . TRP A 1 209 ? 26.199 -27.302 -36.970 1.00 92.50 209 TRP A N 1
ATOM 1596 C CA . TRP A 1 209 ? 26.773 -26.361 -36.024 1.00 92.50 209 TRP A CA 1
ATOM 1597 C C . TRP A 1 209 ? 28.283 -26.286 -36.234 1.00 92.50 209 TRP A C 1
ATOM 1599 O O . TRP A 1 209 ? 28.934 -27.277 -36.543 1.00 92.50 209 TRP A O 1
ATOM 1609 N N . ALA A 1 210 ? 28.837 -25.097 -36.062 1.00 92.19 210 ALA A N 1
ATOM 1610 C CA . ALA A 1 210 ? 30.261 -24.831 -36.070 1.00 92.19 210 ALA A CA 1
ATOM 1611 C C . ALA A 1 210 ? 30.710 -24.461 -34.656 1.00 92.19 210 ALA A C 1
ATOM 1613 O O . ALA A 1 210 ? 30.014 -23.740 -33.938 1.00 92.19 210 ALA A O 1
ATOM 1614 N N . TRP A 1 211 ? 31.885 -24.939 -34.252 1.00 93.94 211 TRP A N 1
ATOM 1615 C CA . TRP A 1 211 ? 32.476 -24.548 -32.978 1.00 93.94 211 TRP A CA 1
ATOM 1616 C C . TRP A 1 211 ? 32.845 -23.068 -33.007 1.00 93.94 211 TRP A C 1
ATOM 1618 O O . TRP A 1 211 ? 33.722 -22.650 -33.761 1.00 93.94 211 TRP A O 1
ATOM 1628 N N . GLY A 1 212 ? 32.178 -22.281 -32.171 1.00 91.56 212 GLY A N 1
ATOM 1629 C CA . GLY A 1 212 ? 32.345 -20.840 -32.139 1.00 91.56 212 GLY A CA 1
ATOM 1630 C C . GLY A 1 212 ? 33.356 -20.360 -31.099 1.00 91.56 212 GLY A C 1
ATOM 1631 O O . GLY A 1 212 ? 34.178 -19.484 -31.380 1.00 91.56 212 GLY A O 1
ATOM 1632 N N . LEU A 1 213 ? 33.256 -20.868 -29.870 1.00 94.00 213 LEU A N 1
ATOM 1633 C CA . LEU A 1 213 ? 34.160 -20.557 -28.758 1.00 94.00 213 LEU A CA 1
ATOM 1634 C C . LEU A 1 213 ? 33.991 -21.595 -27.644 1.00 94.00 213 LEU A C 1
ATOM 1636 O O . LEU A 1 213 ? 32.880 -21.801 -27.176 1.00 94.00 213 LEU A O 1
ATOM 1640 N N . GLY A 1 214 ? 35.085 -22.164 -27.155 1.00 94.38 214 GLY A N 1
ATOM 1641 C CA . GLY A 1 214 ? 35.143 -22.907 -25.900 1.00 94.38 214 GLY A CA 1
ATOM 1642 C C . GLY A 1 214 ? 35.875 -22.092 -24.843 1.00 94.38 214 GLY A C 1
ATOM 1643 O O . GLY A 1 214 ? 36.957 -21.570 -25.113 1.00 94.38 214 GLY A O 1
ATOM 1644 N N . VAL A 1 215 ? 35.297 -21.979 -23.653 1.00 93.50 215 VAL A N 1
ATOM 1645 C CA . VAL A 1 215 ? 35.944 -21.392 -22.477 1.00 93.50 215 VAL A CA 1
ATOM 1646 C C . VAL A 1 215 ? 36.082 -22.481 -21.426 1.00 93.50 215 VAL A C 1
ATOM 1648 O O . VAL A 1 215 ? 35.083 -22.972 -20.898 1.00 93.50 215 VAL A O 1
ATOM 1651 N N . ASP A 1 216 ? 37.318 -22.865 -21.135 1.00 91.06 216 ASP A N 1
ATOM 1652 C CA . ASP A 1 216 ? 37.632 -23.811 -20.077 1.00 91.06 216 ASP A CA 1
ATOM 1653 C C . ASP A 1 216 ? 37.573 -23.104 -18.723 1.00 91.06 216 ASP A C 1
ATOM 1655 O O . ASP A 1 216 ? 38.481 -22.367 -18.336 1.00 91.06 216 ASP A O 1
ATOM 1659 N N . VAL A 1 217 ? 36.476 -23.319 -18.001 1.00 88.00 217 VAL A N 1
ATOM 1660 C CA . VAL A 1 217 ? 36.260 -22.701 -16.689 1.00 88.00 217 VAL A CA 1
ATOM 1661 C C . VAL A 1 217 ? 36.769 -23.582 -15.542 1.00 88.00 217 VAL A C 1
ATOM 1663 O O . VAL A 1 217 ? 36.738 -23.153 -14.390 1.00 88.00 217 VAL A O 1
ATOM 1666 N N . GLY A 1 218 ? 37.257 -24.794 -15.836 1.00 78.88 218 GLY A N 1
ATOM 1667 C CA . GLY A 1 218 ? 37.934 -25.670 -14.875 1.00 78.88 218 GLY A CA 1
ATOM 1668 C C . GLY A 1 218 ? 39.427 -25.367 -14.719 1.00 78.88 218 GLY A C 1
ATOM 1669 O O . GLY A 1 218 ? 39.983 -25.558 -13.635 1.00 78.88 218 GLY A O 1
ATOM 1670 N N . LEU A 1 219 ? 40.075 -24.801 -15.743 1.00 78.38 219 LEU A N 1
ATOM 1671 C CA . LEU A 1 219 ? 41.466 -24.340 -15.680 1.00 78.38 219 LEU A CA 1
ATOM 1672 C C . LEU A 1 219 ? 41.583 -22.968 -14.983 1.00 78.38 219 LEU A C 1
ATOM 1674 O O . LEU A 1 219 ? 41.827 -21.961 -15.640 1.00 78.38 219 LEU A O 1
ATOM 1678 N N . ASP A 1 220 ? 41.523 -22.938 -13.648 1.00 61.47 220 ASP A N 1
ATOM 1679 C CA . ASP A 1 220 ? 41.707 -21.778 -12.735 1.00 61.47 220 ASP A CA 1
ATOM 1680 C C . ASP A 1 220 ? 42.479 -20.570 -13.327 1.00 61.47 220 ASP A C 1
ATOM 1682 O O . ASP A 1 220 ? 43.707 -20.629 -13.450 1.00 61.47 220 ASP A O 1
ATOM 1686 N N . SER A 1 221 ? 41.814 -19.492 -13.771 1.00 54.22 221 SER A N 1
ATOM 1687 C CA . SER A 1 221 ? 42.499 -18.335 -14.378 1.00 54.22 221 SER A CA 1
ATOM 1688 C C . SER A 1 221 ? 43.454 -17.708 -13.357 1.00 54.22 221 SER A C 1
ATOM 1690 O O . SER A 1 221 ? 43.018 -17.264 -12.303 1.00 54.22 221 SER A O 1
ATOM 1692 N N . ARG A 1 222 ? 44.761 -17.669 -13.658 1.00 47.72 222 ARG A N 1
ATOM 1693 C CA . ARG A 1 222 ? 45.836 -17.314 -12.703 1.00 47.72 222 ARG A CA 1
ATOM 1694 C C . ARG A 1 222 ? 45.748 -15.905 -12.100 1.00 47.72 222 ARG A C 1
ATOM 1696 O O . ARG A 1 222 ? 46.479 -15.624 -11.157 1.00 47.72 222 ARG A O 1
ATOM 1703 N N . ASP A 1 223 ? 44.846 -15.071 -12.599 1.00 51.66 223 ASP A N 1
ATOM 1704 C CA . ASP A 1 223 ? 44.494 -13.790 -12.008 1.00 51.66 223 ASP A CA 1
ATOM 1705 C C . ASP A 1 223 ? 43.023 -13.839 -11.573 1.00 51.66 223 ASP A C 1
ATOM 1707 O O . ASP A 1 223 ? 42.180 -14.254 -12.377 1.00 51.66 223 ASP A O 1
ATOM 1711 N N . PRO A 1 224 ? 42.674 -13.425 -10.338 1.00 57.00 224 PRO A N 1
ATOM 1712 C CA . PRO A 1 224 ? 41.281 -13.268 -9.953 1.00 57.00 224 PRO A CA 1
ATOM 1713 C C . PRO A 1 224 ? 40.652 -12.228 -10.880 1.00 57.00 224 PRO A C 1
ATOM 1715 O O . PRO A 1 224 ? 40.884 -11.024 -10.740 1.00 57.00 224 PRO A O 1
ATOM 1718 N N . LEU A 1 225 ? 39.881 -12.702 -11.860 1.00 61.53 225 LEU A N 1
ATOM 1719 C CA . LEU A 1 225 ? 39.108 -11.829 -12.728 1.00 61.53 225 LEU A CA 1
ATOM 1720 C C . LEU A 1 225 ? 38.185 -10.989 -11.836 1.00 61.53 225 LEU A C 1
ATOM 1722 O O . LEU A 1 225 ? 37.645 -11.512 -10.854 1.00 61.53 225 LEU A O 1
ATOM 1726 N N . PRO A 1 226 ? 38.002 -9.690 -12.128 1.00 63.44 226 PRO A N 1
ATOM 1727 C CA . PRO A 1 226 ? 37.088 -8.866 -11.358 1.00 63.44 226 PRO A CA 1
ATOM 1728 C C . PRO A 1 226 ? 35.705 -9.514 -11.404 1.00 63.44 226 PRO A C 1
ATOM 1730 O O . PRO A 1 226 ? 35.085 -9.593 -12.466 1.00 63.44 226 PRO A O 1
ATOM 1733 N N . MET A 1 227 ? 35.258 -10.015 -10.247 1.00 63.66 227 MET A N 1
ATOM 1734 C CA . MET A 1 227 ? 33.963 -10.671 -10.117 1.00 63.66 227 MET A CA 1
ATOM 1735 C C . MET A 1 227 ? 32.883 -9.707 -10.611 1.00 63.66 227 MET A C 1
ATOM 1737 O O . MET A 1 227 ? 32.823 -8.567 -10.124 1.00 63.66 227 MET A O 1
ATOM 1741 N N . PRO A 1 228 ? 32.034 -10.134 -11.556 1.00 65.69 228 PRO A N 1
ATOM 1742 C CA . PRO A 1 228 ? 30.908 -9.325 -11.957 1.00 65.69 228 PRO A CA 1
ATOM 1743 C C . PRO A 1 228 ? 30.044 -9.028 -10.724 1.00 65.69 228 PRO A C 1
ATOM 1745 O O . PRO A 1 228 ? 29.784 -9.909 -9.906 1.00 65.69 228 PRO A O 1
ATOM 1748 N N . ARG A 1 229 ? 29.650 -7.764 -10.536 1.00 63.56 229 ARG A N 1
ATOM 1749 C CA . ARG A 1 229 ? 28.748 -7.376 -9.445 1.00 63.56 229 ARG A CA 1
ATOM 1750 C C . ARG A 1 229 ? 27.321 -7.400 -9.966 1.00 63.56 229 ARG A C 1
ATOM 1752 O O . ARG A 1 229 ? 26.928 -6.510 -10.715 1.00 63.56 229 ARG A O 1
ATOM 1759 N N . TRP A 1 230 ? 26.569 -8.415 -9.566 1.00 65.81 230 TRP A N 1
ATOM 1760 C CA . TRP A 1 230 ? 25.116 -8.391 -9.672 1.00 65.81 230 TRP A CA 1
ATOM 1761 C C . TRP A 1 230 ? 24.543 -7.525 -8.545 1.00 65.81 230 TRP A C 1
ATOM 1763 O O . TRP A 1 230 ? 25.140 -7.481 -7.462 1.00 65.81 230 TRP A O 1
ATOM 1773 N N . PRO A 1 231 ? 23.421 -6.824 -8.767 1.00 57.00 231 PRO A N 1
ATOM 1774 C CA . PRO A 1 231 ? 22.725 -6.156 -7.677 1.00 57.00 231 PRO A CA 1
ATOM 1775 C C . PRO A 1 231 ? 22.332 -7.183 -6.609 1.00 57.00 231 PRO A C 1
ATOM 1777 O O . PRO A 1 231 ? 21.978 -8.318 -6.920 1.00 57.00 231 PRO A O 1
ATOM 1780 N N . THR A 1 232 ? 22.440 -6.801 -5.340 1.00 55.44 232 THR A N 1
ATOM 1781 C CA . THR A 1 232 ? 22.440 -7.756 -4.224 1.00 55.44 232 THR A CA 1
ATOM 1782 C C . THR A 1 232 ? 21.063 -8.253 -3.795 1.00 55.44 232 THR A C 1
ATOM 1784 O O . THR A 1 232 ? 21.009 -9.262 -3.096 1.00 55.44 232 THR A O 1
ATOM 1787 N N . MET A 1 233 ? 19.964 -7.588 -4.182 1.00 63.25 233 MET A N 1
ATOM 1788 C CA . MET A 1 233 ? 18.608 -8.029 -3.832 1.00 63.25 233 MET A CA 1
ATOM 1789 C C . MET A 1 233 ? 17.570 -7.724 -4.911 1.00 63.25 233 MET A C 1
ATOM 1791 O O . MET A 1 233 ? 17.340 -6.573 -5.276 1.00 63.25 233 MET A O 1
ATOM 1795 N N . GLU A 1 234 ? 16.873 -8.776 -5.328 1.00 70.25 234 GLU A N 1
ATOM 1796 C CA . GLU A 1 234 ? 15.706 -8.721 -6.199 1.00 70.25 234 GLU A CA 1
ATOM 1797 C C . GLU A 1 234 ? 14.585 -7.828 -5.616 1.00 70.25 234 GLU A C 1
ATOM 1799 O O . GLU A 1 234 ? 14.226 -7.986 -4.447 1.00 70.25 234 GLU A O 1
ATOM 1804 N N . PRO A 1 235 ? 13.977 -6.929 -6.413 1.00 80.06 235 PRO A N 1
ATOM 1805 C CA . PRO A 1 235 ? 12.956 -5.990 -5.936 1.00 80.06 235 PRO A CA 1
ATOM 1806 C C . PRO A 1 235 ? 11.550 -6.584 -5.785 1.00 80.06 235 PRO A C 1
ATOM 1808 O O . PRO A 1 235 ? 10.693 -5.926 -5.196 1.00 80.06 235 PRO A O 1
ATOM 1811 N N . LEU A 1 236 ? 11.269 -7.772 -6.341 1.00 84.75 236 LEU A N 1
ATOM 1812 C CA . LEU A 1 236 ? 9.922 -8.358 -6.376 1.00 84.75 236 LEU A CA 1
ATOM 1813 C C . LEU A 1 236 ? 9.851 -9.688 -5.621 1.00 84.75 236 LEU A C 1
ATOM 1815 O O . LEU A 1 236 ? 10.601 -10.616 -5.895 1.00 84.75 236 LEU A O 1
ATOM 1819 N N . THR A 1 237 ? 8.863 -9.822 -4.741 1.00 82.50 237 THR A N 1
ATOM 1820 C CA . THR A 1 237 ? 8.497 -11.095 -4.107 1.00 82.50 237 THR A CA 1
ATOM 1821 C C . THR A 1 237 ? 7.540 -11.899 -4.995 1.00 82.50 237 THR A C 1
ATOM 1823 O O . THR A 1 237 ? 6.724 -11.304 -5.707 1.00 82.50 237 THR A O 1
ATOM 1826 N N . PRO A 1 238 ? 7.576 -13.245 -4.954 1.00 81.31 238 PRO A N 1
ATOM 1827 C CA . PRO A 1 238 ? 6.756 -14.073 -5.833 1.00 81.31 238 PRO A CA 1
ATOM 1828 C C . PRO A 1 238 ? 5.249 -13.855 -5.603 1.00 81.31 238 PRO A C 1
ATOM 1830 O O . PRO A 1 238 ? 4.844 -13.493 -4.489 1.00 81.31 238 PRO A O 1
ATOM 1833 N N . PRO A 1 239 ? 4.400 -14.098 -6.622 1.00 86.75 239 PRO A N 1
ATOM 1834 C CA . PRO A 1 239 ? 2.955 -13.887 -6.517 1.00 86.75 239 PRO A CA 1
ATOM 1835 C C . PRO A 1 239 ? 2.319 -14.666 -5.360 1.00 86.75 239 PRO A C 1
ATOM 1837 O O . PRO A 1 239 ? 1.627 -14.084 -4.522 1.00 86.75 239 PRO A O 1
ATOM 1840 N N . TYR A 1 240 ? 2.657 -15.956 -5.271 1.00 86.38 240 TYR A N 1
ATOM 1841 C CA . TYR A 1 240 ? 2.274 -16.851 -4.184 1.00 86.38 240 TYR A CA 1
ATOM 1842 C C . TYR A 1 240 ? 3.491 -17.264 -3.349 1.00 86.38 240 TYR A C 1
ATOM 1844 O O . TYR A 1 240 ? 4.600 -17.414 -3.864 1.00 86.38 240 TYR A O 1
ATOM 1852 N N . GLN A 1 241 ? 3.278 -17.454 -2.051 1.00 77.88 241 GLN A N 1
ATOM 1853 C CA . GLN A 1 241 ? 4.284 -17.794 -1.051 1.00 77.88 241 GLN A CA 1
ATOM 1854 C C . GLN A 1 241 ? 3.896 -19.082 -0.311 1.00 77.88 241 GLN A C 1
ATOM 1856 O O . GLN A 1 241 ? 2.711 -19.390 -0.198 1.00 77.88 241 GLN A O 1
ATOM 1861 N N . PRO A 1 242 ? 4.866 -19.839 0.224 1.00 72.25 242 PRO A N 1
ATOM 1862 C CA . PRO A 1 242 ? 4.555 -20.962 1.100 1.00 72.25 242 PRO A CA 1
ATOM 1863 C C . PRO A 1 242 ? 3.842 -20.481 2.373 1.00 72.25 242 PRO A C 1
ATOM 1865 O O . PRO A 1 242 ? 4.163 -19.422 2.908 1.00 72.25 242 PRO A O 1
ATOM 1868 N N . THR A 1 243 ? 2.886 -21.272 2.864 1.00 69.12 243 THR A N 1
ATOM 1869 C CA . THR A 1 243 ? 2.163 -20.992 4.112 1.00 69.12 243 THR A CA 1
ATOM 1870 C C . THR A 1 243 ? 3.104 -21.177 5.315 1.00 69.12 243 THR A C 1
ATOM 1872 O O . THR A 1 243 ? 3.592 -22.290 5.508 1.00 69.12 243 THR A O 1
ATOM 1875 N N . PRO A 1 244 ? 3.363 -20.142 6.138 1.00 60.91 244 PRO A N 1
ATOM 1876 C CA . PRO A 1 244 ? 4.304 -20.230 7.255 1.00 60.91 244 PRO A CA 1
ATOM 1877 C C . PRO A 1 244 ? 3.720 -20.919 8.500 1.00 60.91 244 PRO A C 1
ATOM 1879 O O . PRO A 1 244 ? 4.484 -21.387 9.336 1.00 60.91 244 PRO A O 1
ATOM 1882 N N . GLY A 1 245 ? 2.389 -21.017 8.625 1.00 64.94 245 GLY A N 1
ATOM 1883 C CA . GLY A 1 245 ? 1.727 -21.530 9.828 1.00 64.94 245 GLY A CA 1
ATOM 1884 C C . GLY A 1 245 ? 0.404 -22.249 9.558 1.00 64.94 245 GLY A C 1
ATOM 1885 O O . GLY A 1 245 ? -0.183 -22.138 8.482 1.00 64.94 245 GLY A O 1
ATOM 1886 N N . ALA A 1 246 ? -0.069 -23.001 10.555 1.00 71.81 246 ALA A N 1
ATOM 1887 C CA . ALA A 1 246 ? -1.290 -23.805 10.469 1.00 71.81 246 ALA A CA 1
ATOM 1888 C C . ALA A 1 246 ? -2.528 -23.143 11.105 1.00 71.81 246 ALA A C 1
ATOM 1890 O O . ALA A 1 246 ? -3.582 -23.775 11.143 1.00 71.81 246 ALA A O 1
ATOM 1891 N N . GLY A 1 247 ? -2.443 -21.892 11.568 1.00 80.44 247 GLY A N 1
ATOM 1892 C CA . GLY A 1 247 ? -3.599 -21.173 12.120 1.00 80.44 247 GLY A CA 1
ATOM 1893 C C . GLY A 1 247 ? -4.683 -20.893 11.064 1.00 80.44 247 GLY A C 1
ATOM 1894 O O . GLY A 1 247 ? -4.331 -20.681 9.896 1.00 80.44 247 GLY A O 1
ATOM 1895 N N . PRO A 1 248 ? -5.981 -20.903 11.426 1.00 86.12 248 PRO A N 1
ATOM 1896 C CA . PRO A 1 248 ? -7.095 -20.572 10.529 1.00 86.12 248 PRO A CA 1
ATOM 1897 C C . PRO A 1 248 ? -6.843 -19.364 9.615 1.00 86.12 248 PRO A C 1
ATOM 1899 O O . PRO A 1 248 ? -6.942 -19.483 8.392 1.00 86.12 248 PRO A O 1
ATOM 1902 N N . LEU A 1 249 ? -6.450 -18.225 10.188 1.00 87.56 249 LEU A N 1
ATOM 1903 C CA . LEU A 1 249 ? -6.239 -16.964 9.477 1.00 87.56 249 LEU A CA 1
ATOM 1904 C C . LEU A 1 249 ? -4.992 -16.982 8.587 1.00 87.56 249 LEU A C 1
ATOM 1906 O O . LEU A 1 249 ? -5.001 -16.423 7.487 1.00 87.56 249 LEU A O 1
ATOM 1910 N N . ALA A 1 250 ? -3.941 -17.692 9.003 1.00 82.31 250 ALA A N 1
ATOM 1911 C CA . ALA A 1 250 ? -2.782 -17.923 8.150 1.00 82.31 250 ALA A CA 1
ATOM 1912 C C . ALA A 1 250 ? -3.185 -18.740 6.913 1.00 82.31 250 ALA A C 1
ATOM 1914 O O . ALA A 1 250 ? -2.853 -18.360 5.796 1.00 82.31 250 ALA A O 1
ATOM 1915 N N . GLN A 1 251 ? -3.956 -19.818 7.078 1.00 84.38 251 GLN A N 1
ATOM 1916 C CA . GLN A 1 251 ? -4.325 -20.720 5.981 1.00 84.38 251 GLN A CA 1
ATOM 1917 C C . GLN A 1 251 ? -5.174 -20.070 4.875 1.00 84.38 251 GLN A C 1
ATOM 1919 O O . GLN A 1 251 ? -5.120 -20.520 3.729 1.00 84.38 251 GLN A O 1
ATOM 1924 N N . ILE A 1 252 ? -5.966 -19.049 5.203 1.00 87.81 252 ILE A N 1
ATOM 1925 C CA . ILE A 1 252 ? -6.861 -18.356 4.259 1.00 87.81 252 ILE A CA 1
ATOM 1926 C C . ILE A 1 252 ? -6.204 -17.162 3.551 1.00 87.81 252 ILE A C 1
ATOM 1928 O O . ILE A 1 252 ? -6.844 -16.517 2.719 1.00 87.81 252 ILE A O 1
ATOM 1932 N N . SER A 1 253 ? -4.952 -16.833 3.884 1.00 86.06 253 SER A N 1
ATOM 1933 C CA . SER A 1 253 ? -4.248 -15.705 3.276 1.00 86.06 253 SER A CA 1
ATOM 1934 C C . SER A 1 253 ? -4.160 -15.864 1.757 1.00 86.06 253 SER A C 1
ATOM 1936 O O . SER A 1 253 ? -3.699 -16.884 1.235 1.00 86.06 253 SER A O 1
ATOM 1938 N N . ALA A 1 254 ? -4.564 -14.812 1.041 1.00 87.31 254 ALA A N 1
ATOM 1939 C CA . ALA A 1 254 ? -4.629 -14.789 -0.417 1.00 87.31 254 ALA A CA 1
ATOM 1940 C C . ALA A 1 254 ? -3.294 -15.156 -1.079 1.00 87.31 254 ALA A C 1
ATOM 1942 O O . ALA A 1 254 ? -3.264 -15.898 -2.058 1.00 87.31 254 ALA A O 1
ATOM 1943 N N . ARG A 1 255 ? -2.175 -14.672 -0.525 1.00 86.69 255 ARG A N 1
ATOM 1944 C CA . ARG A 1 255 ? -0.842 -14.904 -1.094 1.00 86.69 255 ARG A CA 1
ATOM 1945 C C . ARG A 1 255 ? -0.293 -16.298 -0.819 1.00 86.69 255 ARG A C 1
ATOM 1947 O O . ARG A 1 255 ? 0.745 -16.621 -1.376 1.00 86.69 255 ARG A O 1
ATOM 1954 N N . TYR A 1 256 ? -0.952 -17.147 -0.031 1.00 84.19 256 TYR A N 1
ATOM 1955 C CA . TYR A 1 256 ? -0.482 -18.522 0.178 1.00 84.19 256 TYR A CA 1
ATOM 1956 C C . TYR A 1 256 ? -1.072 -19.543 -0.792 1.00 84.19 256 TYR A C 1
ATOM 1958 O O . TYR A 1 256 ? -0.643 -20.693 -0.801 1.00 84.19 256 TYR A O 1
ATOM 1966 N N . GLY A 1 257 ? -2.044 -19.146 -1.619 1.00 82.38 257 GLY A N 1
ATOM 1967 C CA . GLY A 1 257 ? -2.538 -19.968 -2.727 1.00 82.38 257 GLY A CA 1
ATOM 1968 C C . GLY A 1 257 ? -3.234 -21.272 -2.318 1.00 82.38 257 GLY A C 1
ATOM 1969 O O . GLY A 1 257 ? -3.504 -22.105 -3.179 1.00 82.38 257 GLY A O 1
ATOM 1970 N N . LYS A 1 258 ? -3.543 -21.471 -1.026 1.00 86.44 258 LYS A N 1
ATOM 1971 C CA . LYS A 1 258 ? -4.259 -22.666 -0.549 1.00 86.44 258 LYS A CA 1
ATOM 1972 C C . LYS A 1 258 ? -5.690 -22.720 -1.088 1.00 86.44 258 LYS A C 1
ATOM 1974 O O . LYS A 1 258 ? -6.197 -23.794 -1.399 1.00 86.44 258 LYS A O 1
ATOM 1979 N N . ILE A 1 259 ? -6.326 -21.558 -1.218 1.00 88.56 259 ILE A N 1
ATOM 1980 C CA . ILE A 1 259 ? -7.626 -21.410 -1.870 1.00 88.56 259 ILE A CA 1
ATOM 1981 C C . ILE A 1 259 ? -7.361 -21.062 -3.335 1.00 88.56 259 ILE A C 1
ATOM 1983 O O . ILE A 1 259 ? -6.728 -20.036 -3.590 1.00 88.56 259 ILE A O 1
ATOM 1987 N N . PRO A 1 260 ? -7.829 -21.866 -4.303 1.00 85.62 260 PRO A N 1
ATOM 1988 C CA . PRO A 1 260 ? -7.622 -21.557 -5.710 1.00 85.62 260 PRO A CA 1
ATOM 1989 C C . PRO A 1 260 ? -8.342 -20.259 -6.088 1.00 85.62 260 PRO A C 1
ATOM 1991 O O . PRO A 1 260 ? -9.454 -19.994 -5.619 1.00 85.62 260 PRO A O 1
ATOM 1994 N N . PHE A 1 261 ? -7.731 -19.469 -6.971 1.00 90.88 261 PHE A N 1
ATOM 1995 C CA . PHE A 1 261 ? -8.395 -18.304 -7.540 1.00 90.88 261 PHE A CA 1
ATOM 1996 C C . PHE A 1 261 ? -9.646 -18.738 -8.314 1.00 90.88 261 PHE A C 1
ATOM 1998 O O . PHE A 1 261 ? -9.598 -19.653 -9.141 1.00 90.88 261 PHE A O 1
ATOM 2005 N N . TYR A 1 262 ? -10.777 -18.085 -8.047 1.00 90.12 262 TYR A N 1
ATOM 2006 C CA . TYR A 1 262 ? -12.031 -18.365 -8.740 1.00 90.12 262 TYR A CA 1
ATOM 2007 C C . TYR A 1 262 ? -12.299 -17.302 -9.801 1.00 90.12 262 TYR A C 1
ATOM 2009 O O . TYR A 1 262 ? -12.131 -16.116 -9.542 1.00 90.12 262 TYR A O 1
ATOM 2017 N N . ALA A 1 263 ? -12.735 -17.739 -10.985 1.00 86.69 263 ALA A N 1
ATOM 2018 C CA . ALA A 1 263 ? -12.862 -16.887 -12.164 1.00 86.69 263 ALA A CA 1
ATOM 2019 C C . ALA A 1 263 ? -13.663 -15.597 -11.907 1.00 86.69 263 ALA A C 1
ATOM 2021 O O . ALA A 1 263 ? -14.745 -15.623 -11.300 1.00 86.69 263 ALA A O 1
ATOM 2022 N N . ARG A 1 264 ? -13.117 -14.492 -12.422 1.00 90.62 264 ARG A N 1
ATOM 2023 C CA . ARG A 1 264 ? -13.641 -13.133 -12.323 1.00 90.62 264 ARG A CA 1
ATOM 2024 C C . ARG A 1 264 ? -13.211 -12.348 -13.565 1.00 90.62 264 ARG A C 1
ATOM 2026 O O . ARG A 1 264 ? -12.021 -12.331 -13.858 1.00 90.62 264 ARG A O 1
ATOM 2033 N N . ASP A 1 265 ? -14.154 -11.677 -14.225 1.00 90.75 265 ASP A N 1
ATOM 2034 C CA . ASP A 1 265 ? -13.926 -10.929 -15.476 1.00 90.75 265 ASP A CA 1
ATOM 2035 C C . ASP A 1 265 ? -12.818 -9.865 -15.339 1.00 90.75 265 ASP A C 1
ATOM 2037 O O . ASP A 1 265 ? -12.112 -9.560 -16.295 1.00 90.75 265 ASP A O 1
ATOM 2041 N N . ASP A 1 266 ? -12.622 -9.335 -14.125 1.00 94.31 266 ASP A N 1
ATOM 2042 C CA . ASP A 1 266 ? -11.542 -8.402 -13.790 1.00 94.31 266 ASP A CA 1
ATOM 2043 C C . ASP A 1 266 ? -10.138 -8.969 -14.075 1.00 94.31 266 ASP A C 1
ATOM 2045 O O . ASP A 1 266 ? -9.240 -8.214 -14.440 1.00 94.31 266 ASP A O 1
ATOM 2049 N N . LEU A 1 267 ? -9.929 -10.283 -13.910 1.00 95.44 267 LEU A N 1
ATOM 2050 C CA . LEU A 1 267 ? -8.644 -10.923 -14.209 1.00 95.44 267 LEU A CA 1
ATOM 2051 C C . LEU A 1 267 ? -8.391 -10.963 -15.711 1.00 95.44 267 LEU A C 1
ATOM 2053 O O . LEU A 1 267 ? -7.295 -10.617 -16.143 1.00 95.44 267 LEU A O 1
ATOM 2057 N N . ASP A 1 268 ? -9.398 -11.375 -16.479 1.00 93.94 268 ASP A N 1
ATOM 2058 C CA . ASP A 1 268 ? -9.292 -11.483 -17.932 1.00 93.94 268 ASP A CA 1
ATOM 2059 C C . ASP A 1 268 ? -9.050 -10.091 -18.538 1.00 93.94 268 ASP A C 1
ATOM 2061 O O . ASP A 1 268 ? -8.122 -9.916 -19.321 1.00 93.94 268 ASP A O 1
ATOM 2065 N N . LEU A 1 269 ? -9.765 -9.067 -18.051 1.00 94.81 269 LEU A N 1
ATOM 2066 C CA . LEU A 1 269 ? -9.533 -7.667 -18.421 1.00 94.81 269 LEU A CA 1
ATOM 2067 C C . LEU A 1 269 ? -8.088 -7.220 -18.150 1.00 94.81 269 LEU A C 1
ATOM 2069 O O . LEU A 1 269 ? -7.482 -6.566 -18.994 1.00 94.81 269 LEU A O 1
ATOM 2073 N N . LEU A 1 270 ? -7.539 -7.534 -16.971 1.00 95.94 270 LEU A N 1
ATOM 2074 C CA . LEU A 1 270 ? -6.172 -7.147 -16.613 1.00 95.94 270 LEU A CA 1
ATOM 2075 C C . LEU A 1 270 ? -5.123 -7.898 -17.439 1.00 95.94 270 LEU A C 1
ATOM 2077 O O . LEU A 1 270 ? -4.110 -7.302 -17.798 1.00 95.94 270 LEU A O 1
ATOM 2081 N N . MET A 1 271 ? -5.349 -9.178 -17.743 1.00 94.81 271 MET A N 1
ATOM 2082 C CA . MET A 1 271 ? -4.468 -9.959 -18.615 1.00 94.81 271 MET A CA 1
ATOM 2083 C C . MET A 1 271 ? -4.461 -9.389 -20.034 1.00 94.81 271 MET A C 1
ATOM 2085 O O . MET A 1 271 ? -3.393 -9.045 -20.539 1.00 94.81 271 MET A O 1
ATOM 2089 N N . ASP A 1 272 ? -5.644 -9.193 -20.623 1.00 92.50 272 ASP A N 1
ATOM 2090 C CA . ASP A 1 272 ? -5.802 -8.604 -21.954 1.00 92.50 272 ASP A CA 1
ATOM 2091 C C . ASP A 1 272 ? -5.170 -7.208 -22.016 1.00 92.50 272 ASP A C 1
ATOM 2093 O O . ASP A 1 272 ? -4.516 -6.859 -22.994 1.00 92.50 272 ASP A O 1
ATOM 2097 N N . TRP A 1 273 ? -5.312 -6.415 -20.950 1.00 91.19 273 TRP A N 1
ATOM 2098 C CA . TRP A 1 273 ? -4.688 -5.098 -20.835 1.00 91.19 273 TRP A CA 1
ATOM 2099 C C . TRP A 1 273 ? -3.157 -5.158 -20.802 1.00 91.19 273 TRP A C 1
ATOM 2101 O O . TRP A 1 273 ? -2.499 -4.333 -21.438 1.00 91.19 273 TRP A O 1
ATOM 2111 N N . CYS A 1 274 ? -2.580 -6.130 -20.088 1.00 90.69 274 CYS A N 1
ATOM 2112 C CA . CYS A 1 274 ? -1.128 -6.310 -20.046 1.00 90.69 274 CYS A CA 1
ATOM 2113 C C . CYS A 1 274 ? -0.569 -6.747 -21.408 1.00 90.69 274 CYS A C 1
ATOM 2115 O O . CYS A 1 274 ? 0.504 -6.296 -21.805 1.00 90.69 274 CYS A O 1
ATOM 2117 N N . GLU A 1 275 ? -1.289 -7.609 -22.127 1.00 88.75 275 GLU A N 1
ATOM 2118 C CA . GLU A 1 275 ? -0.861 -8.169 -23.417 1.00 88.75 275 GLU A CA 1
ATOM 2119 C C . GLU A 1 275 ? -1.289 -7.323 -24.628 1.00 88.75 275 GLU A C 1
ATOM 2121 O O . GLU A 1 275 ? -0.880 -7.606 -25.757 1.00 88.75 275 GLU A O 1
ATOM 2126 N N . ALA A 1 276 ? -2.084 -6.268 -24.413 1.00 85.62 276 ALA A N 1
ATOM 2127 C CA . ALA A 1 276 ? -2.624 -5.434 -25.476 1.00 85.62 276 ALA A CA 1
ATOM 2128 C C . ALA A 1 276 ? -1.507 -4.852 -26.367 1.00 85.62 276 ALA A C 1
ATOM 2130 O O . ALA A 1 276 ? -0.553 -4.249 -25.853 1.00 85.62 276 ALA A O 1
ATOM 2131 N N . PRO A 1 277 ? -1.628 -4.958 -27.705 1.00 74.38 277 PRO A N 1
ATOM 2132 C CA . PRO A 1 277 ? -0.642 -4.403 -28.619 1.00 74.38 277 PRO A CA 1
ATOM 2133 C C . PRO A 1 277 ? -0.575 -2.881 -28.454 1.00 74.38 277 PRO A C 1
ATOM 2135 O O . PRO A 1 277 ? -1.581 -2.184 -28.558 1.00 74.38 277 PRO A O 1
ATOM 2138 N N . GLY A 1 278 ? 0.627 -2.371 -28.213 1.00 68.56 278 GLY A N 1
ATOM 2139 C CA . GLY A 1 278 ? 0.914 -0.950 -28.028 1.00 68.56 278 GLY A CA 1
ATOM 2140 C C . GLY A 1 278 ? 2.365 -0.647 -28.403 1.00 68.56 278 GLY A C 1
ATOM 2141 O O . GLY A 1 278 ? 3.084 -1.555 -28.838 1.00 68.56 278 GLY A O 1
ATOM 2142 N N . PRO A 1 279 ? 2.824 0.606 -28.261 1.00 67.75 279 PRO A N 1
ATOM 2143 C CA . PRO A 1 279 ? 4.237 0.937 -28.397 1.00 67.75 279 PRO A CA 1
ATOM 2144 C C . PRO A 1 279 ? 5.085 0.015 -27.510 1.00 67.75 279 PRO A C 1
ATOM 2146 O O . PRO A 1 279 ? 4.726 -0.244 -26.362 1.00 67.75 279 PRO A O 1
ATOM 2149 N N . ALA A 1 280 ? 6.215 -0.470 -28.034 1.00 59.81 280 ALA A N 1
ATOM 2150 C CA . ALA A 1 280 ? 7.067 -1.447 -27.344 1.00 59.81 280 ALA A CA 1
ATOM 2151 C C . ALA A 1 280 ? 7.526 -0.986 -25.939 1.00 59.81 280 ALA A C 1
ATOM 2153 O O . ALA A 1 280 ? 7.741 -1.822 -25.070 1.00 59.81 280 ALA A O 1
ATOM 2154 N N . ALA A 1 281 ? 7.559 0.332 -25.706 1.00 64.50 281 ALA A N 1
ATOM 2155 C CA . ALA A 1 281 ? 8.006 0.997 -24.481 1.00 64.50 281 ALA A CA 1
ATOM 2156 C C . ALA A 1 281 ? 6.872 1.651 -23.652 1.00 64.50 281 ALA A C 1
ATOM 2158 O O . ALA A 1 281 ? 7.125 2.540 -22.843 1.00 64.50 281 ALA A O 1
ATOM 2159 N N . GLU A 1 282 ? 5.598 1.304 -23.873 1.00 78.44 282 GLU A N 1
ATOM 2160 C CA . GLU A 1 282 ? 4.503 1.938 -23.121 1.00 78.44 282 GLU A CA 1
ATOM 2161 C C . GLU A 1 282 ? 4.430 1.435 -21.669 1.00 78.44 282 GLU A C 1
ATOM 2163 O O . GLU A 1 282 ? 4.168 0.252 -21.415 1.00 78.44 282 GLU A O 1
ATOM 2168 N N . THR A 1 283 ? 4.598 2.357 -20.714 1.00 88.81 283 THR A N 1
ATOM 2169 C CA . THR A 1 283 ? 4.265 2.140 -19.301 1.00 88.81 283 THR A CA 1
ATOM 2170 C C . THR A 1 283 ? 2.748 2.047 -19.151 1.00 88.81 283 THR A C 1
ATOM 2172 O O . THR A 1 283 ? 2.023 2.991 -19.458 1.00 88.81 283 THR A O 1
ATOM 2175 N N . ARG A 1 284 ? 2.241 0.924 -18.645 1.00 92.88 284 ARG A N 1
ATOM 2176 C CA . ARG A 1 284 ? 0.814 0.732 -18.358 1.00 92.88 284 ARG A CA 1
ATOM 2177 C C . ARG A 1 284 ? 0.602 0.701 -16.856 1.00 92.88 284 ARG A C 1
ATOM 2179 O O . ARG A 1 284 ? 1.301 -0.019 -16.149 1.00 92.88 284 ARG A O 1
ATOM 2186 N N . ILE A 1 285 ? -0.370 1.454 -16.362 1.00 94.56 285 ILE A N 1
ATOM 2187 C CA . ILE A 1 285 ? -0.700 1.499 -14.938 1.00 94.56 285 ILE A CA 1
ATOM 2188 C C . ILE A 1 285 ? -2.149 1.067 -14.772 1.00 94.56 285 ILE A C 1
ATOM 2190 O O . ILE A 1 285 ? -3.032 1.590 -15.445 1.00 94.56 285 ILE A O 1
ATOM 2194 N N . ALA A 1 286 ? -2.396 0.111 -13.883 1.00 95.94 286 ALA A N 1
ATOM 2195 C CA . ALA A 1 286 ? -3.736 -0.277 -13.474 1.00 95.94 286 ALA A CA 1
ATOM 2196 C C . ALA A 1 286 ? -3.922 0.027 -11.987 1.00 95.94 286 ALA A C 1
ATOM 2198 O O . ALA A 1 286 ? -3.138 -0.445 -11.165 1.00 95.94 286 ALA A O 1
ATOM 2199 N N . ILE A 1 287 ? -4.960 0.781 -11.634 1.00 95.44 287 ILE A N 1
ATOM 2200 C CA . ILE A 1 287 ? -5.343 1.018 -10.242 1.00 95.44 287 ILE A CA 1
ATOM 2201 C C . ILE A 1 287 ? -6.543 0.135 -9.931 1.00 95.44 287 ILE A C 1
ATOM 2203 O O . ILE A 1 287 ? -7.637 0.354 -10.433 1.00 95.44 287 ILE A O 1
ATOM 2207 N N . VAL A 1 288 ? -6.334 -0.888 -9.108 1.00 95.69 288 VAL A N 1
ATOM 2208 C CA . VAL A 1 288 ? -7.385 -1.806 -8.669 1.00 95.69 288 VAL A CA 1
ATOM 2209 C C . VAL A 1 288 ? -7.811 -1.409 -7.263 1.00 95.69 288 VAL A C 1
ATOM 2211 O O . VAL A 1 288 ? -7.113 -1.700 -6.288 1.00 95.69 288 VAL A O 1
ATOM 2214 N N . HIS A 1 289 ? -8.962 -0.760 -7.130 1.00 93.00 289 HIS A N 1
ATOM 2215 C CA . HIS A 1 289 ? -9.430 -0.228 -5.851 1.00 93.00 289 HIS A CA 1
ATOM 2216 C C . HIS A 1 289 ? -10.770 -0.826 -5.403 1.00 93.00 289 HIS A C 1
ATOM 2218 O O . HIS A 1 289 ? -11.477 -1.439 -6.189 1.00 93.00 289 HIS A O 1
ATOM 2224 N N . GLY A 1 290 ? -11.118 -0.720 -4.118 1.00 90.25 290 GLY A N 1
ATOM 2225 C CA . GLY A 1 290 ? -12.378 -1.249 -3.576 1.00 90.25 290 GLY A CA 1
ATOM 2226 C C . GLY A 1 290 ? -12.306 -1.585 -2.087 1.00 90.25 290 GLY A C 1
ATOM 2227 O O . GLY A 1 290 ? -11.243 -1.492 -1.467 1.00 90.25 290 GLY A O 1
ATOM 2228 N N . LEU A 1 291 ? -13.420 -2.041 -1.505 1.00 88.31 291 LEU A N 1
ATOM 2229 C CA . LEU A 1 291 ? -13.512 -2.350 -0.070 1.00 88.31 291 LEU A CA 1
ATOM 2230 C C . LEU A 1 291 ? -12.509 -3.428 0.391 1.00 88.31 291 LEU A C 1
ATOM 2232 O O . LEU A 1 291 ? -12.033 -4.270 -0.388 1.00 88.31 291 LEU A O 1
ATOM 2236 N N . GLY A 1 292 ? -12.175 -3.413 1.685 1.00 87.38 292 GLY A N 1
ATOM 2237 C CA . GLY A 1 292 ? -11.441 -4.503 2.325 1.00 87.38 292 GLY A CA 1
ATOM 2238 C C . GLY A 1 292 ? -12.202 -5.820 2.160 1.00 87.38 292 GLY A C 1
ATOM 2239 O O . GLY A 1 292 ? -13.423 -5.851 2.271 1.00 87.38 292 GLY A O 1
ATOM 2240 N N . GLY A 1 293 ? -11.492 -6.901 1.831 1.00 89.56 293 GLY A N 1
ATOM 2241 C CA . GLY A 1 293 ? -12.105 -8.212 1.573 1.00 89.56 293 GLY A CA 1
ATOM 2242 C C . GLY A 1 293 ? -12.625 -8.440 0.145 1.00 89.56 293 GLY A C 1
ATOM 2243 O O . GLY A 1 293 ? -12.947 -9.575 -0.197 1.00 89.56 293 GLY A O 1
ATOM 2244 N N . ALA A 1 294 ? -12.634 -7.432 -0.739 1.00 91.94 294 ALA A N 1
ATOM 2245 C CA . ALA A 1 294 ? -13.127 -7.582 -2.121 1.00 91.94 294 ALA A CA 1
ATOM 2246 C C . ALA A 1 294 ? -12.307 -8.563 -2.995 1.00 91.94 294 ALA A C 1
ATOM 2248 O O . ALA A 1 294 ? -12.805 -9.047 -4.013 1.00 91.94 294 ALA A O 1
ATOM 2249 N N . GLY A 1 295 ? -11.073 -8.902 -2.594 1.00 92.19 295 GLY A N 1
ATOM 2250 C CA . GLY A 1 295 ? -10.210 -9.875 -3.285 1.00 92.19 295 GLY A CA 1
ATOM 2251 C C . GLY A 1 295 ? -9.063 -9.278 -4.112 1.00 92.19 295 GLY A C 1
ATOM 2252 O O . GLY A 1 295 ? -8.467 -10.000 -4.904 1.00 92.19 295 GLY A O 1
ATOM 2253 N N . LYS A 1 296 ? -8.728 -7.994 -3.921 1.00 93.12 296 LYS A N 1
ATOM 2254 C CA . LYS A 1 296 ? -7.689 -7.268 -4.682 1.00 93.12 296 LYS A CA 1
ATOM 2255 C C . LYS A 1 296 ? -6.321 -7.961 -4.672 1.00 93.12 296 LYS A C 1
ATOM 2257 O O . LYS A 1 296 ? -5.790 -8.264 -5.733 1.00 93.12 296 LYS A O 1
ATOM 2262 N N . THR A 1 297 ? -5.790 -8.289 -3.492 1.00 92.00 297 THR A N 1
ATOM 2263 C CA . THR A 1 297 ? -4.492 -8.973 -3.361 1.00 92.00 297 THR A CA 1
ATOM 2264 C C . THR A 1 297 ? -4.492 -10.344 -4.041 1.00 92.00 297 THR A C 1
ATOM 2266 O O . THR A 1 297 ? -3.511 -10.710 -4.682 1.00 92.00 297 THR A O 1
ATOM 2269 N N . HIS A 1 298 ? -5.595 -11.103 -3.957 1.00 92.56 298 HIS A N 1
ATOM 2270 C CA . HIS A 1 298 ? -5.684 -12.406 -4.624 1.00 92.56 298 HIS A CA 1
ATOM 2271 C C . HIS A 1 298 ? -5.756 -12.257 -6.151 1.00 92.56 298 HIS A C 1
ATOM 2273 O O . HIS A 1 298 ? -5.107 -13.015 -6.862 1.00 92.56 298 HIS A O 1
ATOM 2279 N N . LEU A 1 299 ? -6.490 -11.254 -6.649 1.00 95.88 299 LEU A N 1
ATOM 2280 C CA . LEU A 1 299 ? -6.544 -10.902 -8.070 1.00 95.88 299 LEU A CA 1
ATOM 2281 C C . LEU A 1 299 ? -5.163 -10.515 -8.606 1.00 95.88 299 LEU A C 1
ATOM 2283 O O . LEU A 1 299 ? -4.746 -11.036 -9.636 1.00 95.88 299 LEU A O 1
ATOM 2287 N N . ALA A 1 300 ? -4.430 -9.662 -7.889 1.00 95.69 300 ALA A N 1
ATOM 2288 C CA . ALA A 1 300 ? -3.087 -9.255 -8.286 1.00 95.69 300 ALA A CA 1
ATOM 2289 C C . ALA A 1 300 ? -2.082 -10.423 -8.234 1.00 95.69 300 ALA A C 1
ATOM 2291 O O . ALA A 1 300 ? -1.237 -10.546 -9.120 1.00 95.69 300 ALA A O 1
ATOM 2292 N N . ALA A 1 301 ? -2.199 -11.315 -7.242 1.00 94.06 301 ALA A N 1
ATOM 2293 C CA . ALA A 1 301 ? -1.386 -12.527 -7.161 1.00 94.06 301 ALA A CA 1
ATOM 2294 C C . ALA A 1 301 ? -1.677 -13.504 -8.310 1.00 94.06 301 ALA A C 1
ATOM 2296 O O . ALA A 1 301 ? -0.739 -13.992 -8.938 1.00 94.06 301 ALA A O 1
ATOM 2297 N N . GLU A 1 302 ? -2.948 -13.749 -8.638 1.00 96.12 302 GLU A N 1
ATOM 2298 C CA . GLU A 1 302 ? -3.310 -14.617 -9.763 1.00 96.12 302 GLU A CA 1
ATOM 2299 C C . GLU A 1 302 ? -2.869 -14.008 -11.099 1.00 96.12 302 GLU A C 1
ATOM 2301 O O . GLU A 1 302 ? -2.285 -14.715 -11.922 1.00 96.12 302 GLU A O 1
ATOM 2306 N N . LEU A 1 303 ? -3.067 -12.699 -11.303 1.00 96.88 303 LEU A N 1
ATOM 2307 C CA . LEU A 1 303 ? -2.565 -11.988 -12.481 1.00 96.88 303 LEU A CA 1
ATOM 2308 C C . LEU A 1 303 ? -1.055 -12.181 -12.611 1.00 96.88 303 LEU A C 1
ATOM 2310 O O . LEU A 1 303 ? -0.581 -12.668 -13.633 1.00 96.88 303 LEU A O 1
ATOM 2314 N N . ALA A 1 304 ? -0.289 -11.882 -11.562 1.00 93.81 304 ALA A N 1
ATOM 2315 C CA . ALA A 1 304 ? 1.159 -12.020 -11.607 1.00 93.81 304 ALA A CA 1
ATOM 2316 C C . ALA A 1 304 ? 1.611 -13.472 -11.824 1.00 93.81 304 ALA A C 1
ATOM 2318 O O . ALA A 1 304 ? 2.588 -13.696 -12.541 1.00 93.81 304 ALA A O 1
ATOM 2319 N N . ALA A 1 305 ? 0.894 -14.460 -11.284 1.00 89.25 305 ALA A N 1
ATOM 2320 C CA . ALA A 1 305 ? 1.161 -15.874 -11.532 1.00 89.25 305 ALA A CA 1
ATOM 2321 C C . ALA A 1 305 ? 0.869 -16.289 -12.985 1.00 89.25 305 ALA A C 1
ATOM 2323 O O . ALA A 1 305 ? 1.633 -17.065 -13.564 1.00 89.25 305 ALA A O 1
ATOM 2324 N N . ARG A 1 306 ? -0.205 -15.779 -13.601 1.00 89.94 306 ARG A N 1
ATOM 2325 C CA . ARG A 1 306 ? -0.541 -16.055 -15.008 1.00 89.94 306 ARG A CA 1
ATOM 2326 C C . ARG A 1 306 ? 0.379 -15.339 -15.982 1.00 89.94 306 ARG A C 1
ATOM 2328 O O . ARG A 1 306 ? 0.865 -15.974 -16.909 1.00 89.94 306 ARG A O 1
ATOM 2335 N N . MET A 1 307 ? 0.706 -14.080 -15.720 1.00 87.88 307 MET A N 1
ATOM 2336 C CA . MET A 1 307 ? 1.663 -13.324 -16.526 1.00 87.88 307 MET A CA 1
ATOM 2337 C C . MET A 1 307 ? 3.070 -13.935 -16.423 1.00 87.88 307 MET A C 1
ATOM 2339 O O . MET A 1 307 ? 3.747 -14.083 -17.437 1.00 87.88 307 MET A O 1
ATOM 2343 N N . ALA A 1 308 ? 3.487 -14.426 -15.246 1.00 80.06 308 ALA A N 1
ATOM 2344 C CA . ALA A 1 308 ? 4.714 -15.225 -15.128 1.00 80.06 308 ALA A CA 1
ATOM 2345 C C . ALA A 1 308 ? 4.651 -16.489 -15.996 1.00 80.06 308 ALA A C 1
ATOM 2347 O O . ALA A 1 308 ? 5.636 -16.857 -16.639 1.00 80.06 308 ALA A O 1
ATOM 2348 N N . LYS A 1 309 ? 3.479 -17.142 -16.069 1.00 74.94 309 LYS A N 1
ATOM 2349 C CA . LYS A 1 309 ? 3.260 -18.284 -16.965 1.00 74.94 309 LYS A CA 1
ATOM 2350 C C . LYS A 1 309 ? 3.315 -17.913 -18.449 1.00 74.94 309 LYS A C 1
ATOM 2352 O O . LYS A 1 309 ? 3.787 -18.746 -19.219 1.00 74.94 309 LYS A O 1
ATOM 2357 N N . ALA A 1 310 ? 2.909 -16.702 -18.814 1.00 75.75 310 ALA A N 1
ATOM 2358 C CA . ALA A 1 310 ? 3.032 -16.131 -20.157 1.00 75.75 310 ALA A CA 1
ATOM 2359 C C . ALA A 1 310 ? 4.440 -15.584 -20.464 1.00 75.75 310 ALA A C 1
ATOM 2361 O O . ALA A 1 310 ? 4.718 -15.161 -21.580 1.00 75.75 310 ALA A O 1
ATOM 2362 N N . GLY A 1 311 ? 5.345 -15.616 -19.485 1.00 69.00 311 GLY A N 1
ATOM 2363 C CA . GLY A 1 311 ? 6.746 -15.272 -19.668 1.00 69.00 311 GLY A CA 1
ATOM 2364 C C . GLY A 1 311 ? 7.145 -13.852 -19.261 1.00 69.00 311 GLY A C 1
ATOM 2365 O O . GLY A 1 311 ? 8.160 -13.321 -19.710 1.00 69.00 311 GLY A O 1
ATOM 2366 N N . TRP A 1 312 ? 6.355 -13.227 -18.397 1.00 82.88 312 TRP A N 1
ATOM 2367 C CA . TRP A 1 312 ? 6.678 -11.930 -17.820 1.00 82.88 312 TRP A CA 1
ATOM 2368 C C . TRP A 1 312 ? 7.531 -12.082 -16.559 1.00 82.88 312 TRP A C 1
ATOM 2370 O O . TRP A 1 312 ? 7.400 -13.040 -15.794 1.00 82.88 312 TRP A O 1
ATOM 2380 N N . TYR A 1 313 ? 8.370 -11.088 -16.289 1.00 81.50 313 TYR A N 1
ATOM 2381 C CA . TYR A 1 313 ? 9.011 -10.909 -14.994 1.00 81.50 313 TYR A CA 1
ATOM 2382 C C . TYR A 1 313 ? 8.008 -10.262 -14.037 1.00 81.50 313 TYR A C 1
ATOM 2384 O O . TYR A 1 313 ? 7.690 -9.083 -14.175 1.00 81.50 313 TYR A O 1
ATOM 2392 N N . THR A 1 314 ? 7.489 -11.018 -13.068 1.00 88.12 314 THR A N 1
ATOM 2393 C CA . THR A 1 314 ? 6.383 -10.538 -12.224 1.00 88.12 314 THR A CA 1
ATOM 2394 C C . THR A 1 314 ? 6.676 -10.618 -10.730 1.00 88.12 314 THR A C 1
ATOM 2396 O O . THR A 1 314 ? 7.612 -11.300 -10.297 1.00 88.12 314 THR A O 1
ATOM 2399 N N . GLY A 1 315 ? 5.883 -9.902 -9.933 1.00 88.56 315 GLY A N 1
ATOM 2400 C CA . GLY A 1 315 ? 5.842 -10.052 -8.482 1.00 88.56 315 GLY A CA 1
ATOM 2401 C C . GLY A 1 315 ? 5.408 -8.787 -7.744 1.00 88.56 315 GLY A C 1
ATOM 2402 O O . GLY A 1 315 ? 5.090 -7.768 -8.352 1.00 88.56 315 GLY A O 1
ATOM 2403 N N . PHE A 1 316 ? 5.391 -8.875 -6.416 1.00 90.50 316 PHE A N 1
ATOM 2404 C CA . PHE A 1 316 ? 5.018 -7.780 -5.520 1.00 90.50 316 PHE A CA 1
ATOM 2405 C C . PHE A 1 316 ? 6.258 -7.004 -5.087 1.00 90.50 316 PHE A C 1
ATOM 2407 O O . PHE A 1 316 ? 7.184 -7.614 -4.546 1.00 90.50 316 PHE A O 1
ATOM 2414 N N . LEU A 1 317 ? 6.259 -5.688 -5.290 1.00 89.56 317 LEU A N 1
ATOM 2415 C CA . LEU A 1 317 ? 7.372 -4.804 -4.951 1.00 89.56 317 LEU A CA 1
ATOM 2416 C C . LEU A 1 317 ? 7.696 -4.861 -3.452 1.00 89.56 317 LEU A C 1
ATOM 2418 O O . LEU A 1 317 ? 6.795 -4.838 -2.612 1.00 89.56 317 LEU A O 1
ATOM 2422 N N . LEU A 1 318 ? 8.987 -4.931 -3.122 1.00 79.44 318 LEU A N 1
ATOM 2423 C CA . LEU A 1 318 ? 9.474 -4.773 -1.752 1.00 79.44 318 LEU A CA 1
ATOM 2424 C C . LEU A 1 318 ? 9.123 -3.385 -1.200 1.00 79.44 318 LEU A C 1
ATOM 2426 O O . LEU A 1 318 ? 8.930 -2.429 -1.947 1.00 79.44 318 LEU A O 1
ATOM 2430 N N . ARG A 1 319 ? 9.058 -3.256 0.127 1.00 70.50 319 ARG A N 1
ATOM 2431 C CA . ARG A 1 319 ? 8.898 -1.949 0.774 1.00 70.50 319 ARG A CA 1
ATOM 2432 C C . ARG A 1 319 ? 10.207 -1.171 0.697 1.00 70.50 319 ARG A C 1
ATOM 2434 O O . ARG A 1 319 ? 11.252 -1.745 0.982 1.00 70.50 319 ARG A O 1
ATOM 2441 N N . ASN A 1 320 ? 10.125 0.122 0.377 1.00 72.50 320 ASN A N 1
ATOM 2442 C CA . ASN A 1 320 ? 11.270 1.038 0.303 1.00 72.50 320 ASN A CA 1
ATOM 2443 C C . ASN A 1 320 ? 12.478 0.410 -0.421 1.00 72.50 320 ASN A C 1
ATOM 2445 O O . ASN A 1 320 ? 13.548 0.289 0.182 1.00 72.50 320 ASN A O 1
ATOM 2449 N N . PRO A 1 321 ? 12.293 -0.063 -1.670 1.00 77.38 321 PRO A N 1
ATOM 2450 C CA . PRO A 1 321 ? 13.376 -0.629 -2.447 1.00 77.38 321 PRO A CA 1
ATOM 2451 C C . PRO A 1 321 ? 14.470 0.428 -2.564 1.00 77.38 321 PRO A C 1
ATOM 2453 O O . PRO A 1 321 ? 14.176 1.594 -2.823 1.00 77.38 321 PRO A O 1
ATOM 2456 N N . ALA A 1 322 ? 15.717 0.024 -2.353 1.00 80.12 322 ALA A N 1
ATOM 2457 C CA . ALA A 1 322 ? 16.844 0.906 -2.609 1.00 80.12 322 ALA A CA 1
ATOM 2458 C C . ALA A 1 322 ? 16.905 1.264 -4.105 1.00 80.12 322 ALA A C 1
ATOM 2460 O O . ALA A 1 322 ? 16.384 0.532 -4.952 1.00 80.12 322 ALA A O 1
ATOM 2461 N N . ASP A 1 323 ? 17.558 2.377 -4.437 1.00 79.19 323 ASP A N 1
ATOM 2462 C CA . ASP A 1 323 ? 17.626 2.882 -5.814 1.00 79.19 323 ASP A CA 1
ATOM 2463 C C . ASP A 1 323 ? 18.156 1.827 -6.798 1.00 79.19 323 ASP A C 1
ATOM 2465 O O . ASP A 1 323 ? 17.627 1.669 -7.896 1.00 79.19 323 ASP A O 1
ATOM 2469 N N . ASP A 1 324 ? 19.140 1.022 -6.386 1.00 71.38 324 ASP A N 1
ATOM 2470 C CA . ASP A 1 324 ? 19.693 -0.067 -7.197 1.00 71.38 324 ASP A CA 1
ATOM 2471 C C . ASP A 1 324 ? 18.694 -1.217 -7.434 1.00 71.38 324 ASP A C 1
ATOM 2473 O O . ASP A 1 324 ? 18.747 -1.888 -8.470 1.00 71.38 324 ASP A O 1
ATOM 2477 N N . GLN A 1 325 ? 17.746 -1.422 -6.515 1.00 78.00 325 GLN A N 1
ATOM 2478 C CA . GLN A 1 325 ? 16.640 -2.368 -6.659 1.00 78.00 325 GLN A CA 1
ATOM 2479 C C . GLN A 1 325 ? 15.533 -1.825 -7.571 1.00 78.00 325 GLN A C 1
ATOM 2481 O O . GLN A 1 325 ? 14.894 -2.600 -8.276 1.00 78.00 325 GLN A O 1
ATOM 2486 N N . LEU A 1 326 ? 15.292 -0.515 -7.609 1.00 82.88 326 LEU A N 1
ATOM 2487 C CA . LEU A 1 326 ? 14.408 0.068 -8.624 1.00 82.88 326 LEU A CA 1
ATOM 2488 C C . LEU A 1 326 ? 15.074 0.028 -10.004 1.00 82.88 326 LEU A C 1
ATOM 2490 O O . LEU A 1 326 ? 14.448 -0.406 -10.973 1.00 82.88 326 LEU A O 1
ATOM 2494 N N . GLU A 1 327 ? 16.366 0.367 -10.095 1.00 76.06 327 GLU A N 1
ATOM 2495 C CA . GLU A 1 327 ? 17.163 0.258 -11.327 1.00 76.06 327 GLU A CA 1
ATOM 2496 C C . GLU A 1 327 ? 17.174 -1.171 -11.885 1.00 76.06 327 GLU A C 1
ATOM 2498 O O . GLU A 1 327 ? 17.256 -1.366 -13.101 1.00 76.06 327 GLU A O 1
ATOM 2503 N N . TRP A 1 328 ? 17.073 -2.188 -11.022 1.00 77.31 328 TRP A N 1
ATOM 2504 C CA . TRP A 1 328 ? 16.886 -3.574 -11.449 1.00 77.31 328 TRP A CA 1
ATOM 2505 C C . TRP A 1 328 ? 15.697 -3.698 -12.399 1.00 77.31 328 TRP A C 1
ATOM 2507 O O . TRP A 1 328 ? 15.845 -4.258 -13.485 1.00 77.31 328 TRP A O 1
ATOM 2517 N N . LEU A 1 329 ? 14.534 -3.158 -12.017 1.00 80.69 329 LEU A N 1
ATOM 2518 C CA . LEU A 1 329 ? 13.294 -3.260 -12.790 1.00 80.69 329 LEU A CA 1
ATOM 2519 C C . LEU A 1 329 ? 13.414 -2.579 -14.146 1.00 80.69 329 LEU A C 1
ATOM 2521 O O . LEU A 1 329 ? 12.859 -3.094 -15.109 1.00 80.69 329 LEU A O 1
ATOM 2525 N N . ALA A 1 330 ? 14.178 -1.489 -14.246 1.00 77.12 330 ALA A N 1
ATOM 2526 C CA . ALA A 1 330 ? 14.475 -0.832 -15.517 1.00 77.12 330 ALA A CA 1
ATOM 2527 C C . ALA A 1 330 ? 15.306 -1.704 -16.469 1.00 77.12 330 ALA A C 1
ATOM 2529 O O . ALA A 1 330 ? 15.205 -1.558 -17.683 1.00 77.12 330 ALA A O 1
ATOM 2530 N N . ARG A 1 331 ? 16.082 -2.663 -15.957 1.00 70.88 331 ARG A N 1
ATOM 2531 C CA . ARG A 1 331 ? 17.056 -3.433 -16.751 1.00 70.88 331 ARG A CA 1
ATOM 2532 C C . ARG A 1 331 ? 16.649 -4.878 -17.030 1.00 70.88 331 ARG A C 1
ATOM 2534 O O . ARG A 1 331 ? 17.359 -5.571 -17.753 1.00 70.88 331 ARG A O 1
ATOM 2541 N N . VAL A 1 332 ? 15.520 -5.337 -16.489 1.00 72.06 332 VAL A N 1
ATOM 2542 C CA . VAL A 1 332 ? 14.989 -6.679 -16.764 1.00 72.06 332 VAL A CA 1
ATOM 2543 C C . VAL A 1 332 ? 14.707 -6.840 -18.264 1.00 72.06 332 VAL A C 1
ATOM 2545 O O . VAL A 1 332 ? 13.896 -6.099 -18.820 1.00 72.06 332 VAL A O 1
ATOM 2548 N N . ALA A 1 333 ? 15.335 -7.839 -18.891 1.00 63.34 333 ALA A N 1
ATOM 2549 C CA . ALA A 1 333 ? 15.211 -8.184 -20.315 1.00 63.34 333 ALA A CA 1
ATOM 2550 C C . ALA A 1 333 ? 14.002 -9.104 -20.601 1.00 63.34 333 ALA A C 1
ATOM 2552 O O . ALA A 1 333 ? 14.124 -10.181 -21.183 1.00 63.34 333 ALA A O 1
ATOM 2553 N N . ALA A 1 334 ? 12.846 -8.732 -20.058 1.00 70.88 334 ALA A N 1
ATOM 2554 C CA . ALA A 1 334 ? 11.543 -9.350 -20.278 1.00 70.88 334 ALA A CA 1
ATOM 2555 C C . ALA A 1 334 ? 10.458 -8.300 -19.986 1.00 70.88 334 ALA A C 1
ATOM 2557 O O . ALA A 1 334 ? 10.731 -7.351 -19.242 1.00 70.88 334 ALA A O 1
ATOM 2558 N N . PRO A 1 335 ? 9.229 -8.450 -20.509 1.00 83.88 335 PRO A N 1
ATOM 2559 C CA . PRO A 1 335 ? 8.095 -7.661 -20.046 1.00 83.88 335 PRO A CA 1
ATOM 2560 C C . PRO A 1 335 ? 7.939 -7.777 -18.525 1.00 83.88 335 PRO A C 1
ATOM 2562 O O . PRO A 1 335 ? 8.085 -8.868 -17.966 1.00 83.88 335 PRO A O 1
ATOM 2565 N N . VAL A 1 336 ? 7.680 -6.664 -17.841 1.00 88.00 336 VAL A N 1
ATOM 2566 C CA . VAL A 1 336 ? 7.639 -6.613 -16.371 1.00 88.00 336 VAL A CA 1
ATOM 2567 C C . VAL A 1 336 ? 6.217 -6.346 -15.888 1.00 88.00 336 VAL A C 1
ATOM 2569 O O . VAL A 1 336 ? 5.559 -5.434 -16.375 1.00 88.00 336 VAL A O 1
ATOM 2572 N N . LEU A 1 337 ? 5.755 -7.101 -14.891 1.00 94.12 337 LEU A N 1
ATOM 2573 C CA . LEU A 1 337 ? 4.551 -6.786 -14.120 1.00 94.12 337 LEU A CA 1
ATOM 2574 C C . LEU A 1 337 ? 4.931 -6.548 -12.655 1.00 94.12 337 LEU A C 1
ATOM 2576 O O . LEU A 1 337 ? 5.287 -7.487 -11.939 1.00 94.12 337 LEU A O 1
ATOM 2580 N N . VAL A 1 338 ? 4.810 -5.310 -12.190 1.00 94.94 338 VAL A N 1
ATOM 2581 C CA . VAL A 1 338 ? 5.025 -4.946 -10.785 1.00 94.94 338 VAL A CA 1
ATOM 2582 C C . VAL A 1 338 ? 3.680 -4.789 -10.098 1.00 94.94 338 VAL A C 1
ATOM 2584 O O . VAL A 1 338 ? 2.850 -4.004 -10.543 1.00 94.94 338 VAL A O 1
ATOM 2587 N N . VAL A 1 339 ? 3.475 -5.491 -8.988 1.00 95.12 339 VAL A N 1
ATOM 2588 C CA . VAL A 1 339 ? 2.336 -5.256 -8.097 1.00 95.12 339 VAL A CA 1
ATOM 2589 C C . VAL A 1 339 ? 2.800 -4.417 -6.910 1.00 95.12 339 VAL A C 1
ATOM 2591 O O . VAL A 1 339 ? 3.698 -4.826 -6.175 1.00 95.12 339 VAL A O 1
ATOM 2594 N N . VAL A 1 340 ? 2.171 -3.267 -6.693 1.00 92.94 340 VAL A N 1
ATOM 2595 C CA . VAL A 1 340 ? 2.295 -2.483 -5.459 1.00 92.94 340 VAL A CA 1
ATOM 2596 C C . VAL A 1 340 ? 0.989 -2.656 -4.693 1.00 92.94 340 VAL A C 1
ATOM 2598 O O . VAL A 1 340 ? -0.032 -2.058 -5.035 1.00 92.94 340 VAL A O 1
ATOM 2601 N N . ASP A 1 341 ? 1.005 -3.536 -3.691 1.00 88.81 341 ASP A N 1
ATOM 2602 C CA . ASP A 1 341 ? -0.160 -3.761 -2.829 1.00 88.81 341 ASP A CA 1
ATOM 2603 C C . ASP A 1 341 ? -0.285 -2.594 -1.838 1.00 88.81 341 ASP A C 1
ATOM 2605 O O . ASP A 1 341 ? 0.731 -2.075 -1.362 1.00 88.81 341 ASP A O 1
ATOM 2609 N N . TYR A 1 342 ? -1.511 -2.160 -1.545 1.00 80.38 342 TYR A N 1
ATOM 2610 C CA . TYR A 1 342 ? -1.785 -1.013 -0.668 1.00 80.38 342 TYR A CA 1
ATOM 2611 C C . TYR A 1 342 ? -1.039 0.261 -1.106 1.00 80.38 342 TYR A C 1
ATOM 2613 O O . TYR A 1 342 ? -0.329 0.896 -0.325 1.00 80.38 342 TYR A O 1
ATOM 2621 N N . ALA A 1 343 ? -1.196 0.626 -2.379 1.00 78.31 343 ALA A N 1
ATOM 2622 C CA . ALA A 1 343 ? -0.729 1.854 -3.019 1.00 78.31 343 ALA A CA 1
ATOM 2623 C C . ALA A 1 343 ? -1.491 3.092 -2.511 1.00 78.31 343 ALA A C 1
ATOM 2625 O O . ALA A 1 343 ? -2.123 3.824 -3.262 1.00 78.31 343 ALA A O 1
ATOM 2626 N N . GLU A 1 344 ? -1.493 3.289 -1.202 1.00 74.88 344 GLU A N 1
ATOM 2627 C CA . GLU A 1 344 ? -2.075 4.451 -0.546 1.00 74.88 344 GLU A CA 1
ATOM 2628 C C . GLU A 1 344 ? -1.015 5.554 -0.395 1.00 74.88 344 GLU A C 1
ATOM 2630 O O . GLU A 1 344 ? 0.168 5.311 -0.633 1.00 74.88 344 GLU A O 1
ATOM 2635 N N . ALA A 1 345 ? -1.408 6.758 0.043 1.00 59.44 345 ALA A N 1
ATOM 2636 C CA . ALA A 1 345 ? -0.525 7.934 0.062 1.00 59.44 345 ALA A CA 1
ATOM 2637 C C . ALA A 1 345 ? 0.841 7.725 0.748 1.00 59.44 345 ALA A C 1
ATOM 2639 O O . ALA A 1 345 ? 1.832 8.341 0.369 1.00 59.44 345 ALA A O 1
ATOM 2640 N N . ALA A 1 346 ? 0.930 6.811 1.719 1.00 59.47 346 ALA A N 1
ATOM 2641 C CA . ALA A 1 346 ? 2.190 6.459 2.374 1.00 59.47 346 ALA A CA 1
ATOM 2642 C C . ALA A 1 346 ? 3.267 5.906 1.412 1.00 59.47 346 ALA A C 1
ATOM 2644 O O . ALA A 1 346 ? 4.444 5.887 1.766 1.00 59.47 346 ALA A O 1
ATOM 2645 N N . LYS A 1 347 ? 2.885 5.451 0.210 1.00 72.88 347 LYS A N 1
ATOM 2646 C CA . LYS A 1 347 ? 3.782 4.925 -0.830 1.00 72.88 347 LYS A CA 1
ATOM 2647 C C . LYS A 1 347 ? 3.889 5.852 -2.052 1.00 72.88 347 LYS A C 1
ATOM 2649 O O . LYS A 1 347 ? 4.508 5.456 -3.033 1.00 72.88 347 LYS A O 1
ATOM 2654 N N . THR A 1 348 ? 3.340 7.074 -2.016 1.00 81.88 348 THR A N 1
ATOM 2655 C CA . THR A 1 348 ? 3.352 8.018 -3.155 1.00 81.88 348 THR A CA 1
ATOM 2656 C C . THR A 1 348 ? 4.759 8.225 -3.714 1.00 81.88 348 THR A C 1
ATOM 2658 O O . THR A 1 348 ? 4.974 8.009 -4.904 1.00 81.88 348 THR A O 1
ATOM 2661 N N . THR A 1 349 ? 5.740 8.555 -2.867 1.00 84.06 349 THR A N 1
ATOM 2662 C CA . THR A 1 349 ? 7.135 8.764 -3.296 1.00 84.06 349 THR A CA 1
ATOM 2663 C C . THR A 1 349 ? 7.729 7.509 -3.927 1.00 84.06 349 THR A C 1
ATOM 2665 O O . THR A 1 349 ? 8.296 7.574 -5.009 1.00 84.06 349 THR A O 1
ATOM 2668 N N . GLN A 1 350 ? 7.503 6.344 -3.312 1.00 86.44 350 GLN A N 1
ATOM 2669 C CA . GLN A 1 350 ? 7.959 5.059 -3.843 1.00 86.44 350 GLN A CA 1
ATOM 2670 C C . GLN A 1 350 ? 7.368 4.768 -5.232 1.00 86.44 350 GLN A C 1
ATOM 2672 O O . GLN A 1 350 ? 8.062 4.246 -6.103 1.00 86.44 350 GLN A O 1
ATOM 2677 N N . ILE A 1 351 ? 6.088 5.086 -5.445 1.00 90.94 351 ILE A N 1
ATOM 2678 C CA . ILE A 1 351 ? 5.417 4.914 -6.738 1.00 90.94 351 ILE A CA 1
ATOM 2679 C C . ILE A 1 351 ? 5.997 5.892 -7.763 1.00 90.94 351 ILE A C 1
ATOM 2681 O O . ILE A 1 351 ? 6.279 5.481 -8.884 1.00 90.94 351 ILE A O 1
ATOM 2685 N N . ILE A 1 352 ? 6.218 7.156 -7.389 1.00 90.81 352 ILE A N 1
ATOM 2686 C CA . ILE A 1 352 ? 6.847 8.157 -8.262 1.00 90.81 352 ILE A CA 1
ATOM 2687 C C . ILE A 1 352 ? 8.245 7.690 -8.687 1.00 90.81 352 ILE A C 1
ATOM 2689 O O . ILE A 1 352 ? 8.541 7.677 -9.881 1.00 90.81 352 ILE A O 1
ATOM 2693 N N . ASP A 1 353 ? 9.077 7.248 -7.745 1.00 90.19 353 ASP A N 1
ATOM 2694 C CA . ASP A 1 353 ? 10.446 6.805 -8.024 1.00 90.19 353 ASP A CA 1
ATOM 2695 C C . ASP A 1 353 ? 10.473 5.532 -8.876 1.00 90.19 353 ASP A C 1
ATOM 2697 O O . ASP A 1 353 ? 11.241 5.444 -9.836 1.00 90.19 353 ASP A O 1
ATOM 2701 N N . LEU A 1 354 ? 9.569 4.580 -8.613 1.00 91.69 354 LEU A N 1
ATOM 2702 C CA . LEU A 1 354 ? 9.365 3.425 -9.487 1.00 91.69 354 LEU A CA 1
ATOM 2703 C C . LEU A 1 354 ? 9.039 3.873 -10.916 1.00 91.69 354 LEU A C 1
ATOM 2705 O O . LEU A 1 354 ? 9.675 3.401 -11.856 1.00 91.69 354 LEU A O 1
ATOM 2709 N N . LEU A 1 355 ? 8.055 4.762 -11.085 1.00 92.19 355 LEU A N 1
ATOM 2710 C CA . LEU A 1 355 ? 7.588 5.208 -12.398 1.00 92.19 355 LEU A CA 1
ATOM 2711 C C . LEU A 1 355 ? 8.663 5.980 -13.166 1.00 92.19 355 LEU A C 1
ATOM 2713 O O . LEU A 1 355 ? 8.796 5.765 -14.367 1.00 92.19 355 LEU A O 1
ATOM 2717 N N . ARG A 1 356 ? 9.465 6.806 -12.484 1.00 89.56 356 ARG A N 1
ATOM 2718 C CA . ARG A 1 356 ? 10.630 7.489 -13.069 1.00 89.56 356 ARG A CA 1
ATOM 2719 C C . ARG A 1 356 ? 11.628 6.495 -13.643 1.00 89.56 356 ARG A C 1
ATOM 2721 O O . ARG A 1 356 ? 12.003 6.600 -14.805 1.00 89.56 356 ARG A O 1
ATOM 2728 N N . VAL A 1 357 ? 12.016 5.506 -12.842 1.00 86.38 357 VAL A N 1
ATOM 2729 C CA . VAL A 1 357 ? 13.050 4.537 -13.218 1.00 86.38 357 VAL A CA 1
ATOM 2730 C C . VAL A 1 357 ? 12.582 3.623 -14.350 1.00 86.38 357 VAL A C 1
ATOM 2732 O O . VAL A 1 357 ? 13.342 3.317 -15.265 1.00 86.38 357 VAL A O 1
ATOM 2735 N N . VAL A 1 358 ? 11.326 3.181 -14.321 1.00 86.44 358 VAL A N 1
ATOM 2736 C CA . VAL A 1 358 ? 10.818 2.224 -15.315 1.00 86.44 358 VAL A CA 1
ATOM 2737 C C . VAL A 1 358 ? 10.309 2.872 -16.601 1.00 86.44 358 VAL A C 1
ATOM 2739 O O . VAL A 1 358 ? 10.087 2.152 -17.571 1.00 86.44 358 VAL A O 1
ATOM 2742 N N . HIS A 1 359 ? 10.140 4.197 -16.639 1.00 84.00 359 HIS A N 1
ATOM 2743 C CA . HIS A 1 359 ? 9.735 4.914 -17.851 1.00 84.00 359 HIS A CA 1
ATOM 2744 C C . HIS A 1 359 ? 10.776 4.823 -18.975 1.00 84.00 359 HIS A C 1
ATOM 2746 O O . HIS A 1 359 ? 10.421 4.866 -20.148 1.00 84.00 359 HIS A O 1
ATOM 2752 N N . GLU A 1 360 ? 12.051 4.640 -18.631 1.00 76.62 360 GLU A N 1
ATOM 2753 C CA . GLU A 1 360 ? 13.154 4.530 -19.594 1.00 76.62 360 GLU A CA 1
ATOM 2754 C C . GLU A 1 360 ? 13.260 3.138 -20.250 1.00 76.62 360 GLU A C 1
ATOM 2756 O O . GLU A 1 360 ? 14.203 2.860 -20.991 1.00 76.62 360 GLU A O 1
ATOM 2761 N N . ARG A 1 361 ? 12.315 2.229 -19.974 1.00 81.94 361 ARG A N 1
ATOM 2762 C CA . ARG A 1 361 ? 12.343 0.852 -20.482 1.00 81.94 361 ARG A CA 1
ATOM 2763 C C . ARG A 1 361 ? 11.919 0.760 -21.944 1.00 81.94 361 ARG A C 1
ATOM 2765 O O . ARG A 1 361 ? 10.897 1.299 -22.344 1.00 81.94 361 ARG A O 1
ATOM 2772 N N . GLU A 1 362 ? 12.649 -0.051 -22.708 1.00 74.50 362 GLU A N 1
ATOM 2773 C CA . GLU A 1 362 ? 12.321 -0.371 -24.108 1.00 74.50 362 GLU A CA 1
ATOM 2774 C C . GLU A 1 362 ? 11.289 -1.505 -24.258 1.00 74.50 362 GLU A C 1
ATOM 2776 O O . GLU A 1 362 ? 10.721 -1.675 -25.336 1.00 74.50 362 GLU A O 1
ATOM 2781 N N . LEU A 1 363 ? 11.053 -2.277 -23.187 1.00 77.38 363 LEU A N 1
ATOM 2782 C CA . LEU A 1 363 ? 10.091 -3.382 -23.136 1.00 77.38 363 LEU A CA 1
ATOM 2783 C C . LEU A 1 363 ? 8.865 -3.030 -22.282 1.00 77.38 363 LEU A C 1
ATOM 2785 O O . LEU A 1 363 ? 9.001 -2.260 -21.325 1.00 77.38 363 LEU A O 1
ATOM 2789 N N . PRO A 1 364 ? 7.702 -3.671 -22.529 1.00 85.38 364 PRO A N 1
ATOM 2790 C CA . PRO A 1 364 ? 6.474 -3.374 -21.805 1.00 85.38 364 PRO A CA 1
ATOM 2791 C C . PRO A 1 364 ? 6.642 -3.501 -20.293 1.00 85.38 364 PRO A C 1
ATOM 2793 O O . PRO A 1 364 ? 7.200 -4.481 -19.783 1.00 85.38 364 PRO A O 1
ATOM 2796 N N . ILE A 1 365 ? 6.100 -2.525 -19.568 1.00 90.31 365 ILE A N 1
ATOM 2797 C CA . ILE A 1 365 ? 5.924 -2.618 -18.125 1.00 90.31 365 ILE A CA 1
ATOM 2798 C C . ILE A 1 365 ? 4.477 -2.332 -17.746 1.00 90.31 365 ILE A C 1
ATOM 2800 O O . ILE A 1 365 ? 3.877 -1.359 -18.195 1.00 90.31 365 ILE A O 1
ATOM 2804 N N . CYS A 1 366 ? 3.932 -3.197 -16.900 1.00 94.44 366 CYS A N 1
ATOM 2805 C CA . CYS A 1 366 ? 2.636 -3.033 -16.269 1.00 94.44 366 CYS A CA 1
ATOM 2806 C C . CYS A 1 366 ? 2.832 -2.849 -14.761 1.00 94.44 366 CYS A C 1
ATOM 2808 O O . CYS A 1 366 ? 3.466 -3.674 -14.103 1.00 94.44 366 CYS A O 1
ATOM 2810 N N . VAL A 1 367 ? 2.286 -1.774 -14.205 1.00 95.56 367 VAL A N 1
ATOM 2811 C CA . VAL A 1 367 ? 2.289 -1.491 -12.768 1.00 95.56 367 VAL A CA 1
ATOM 2812 C C . VAL A 1 367 ? 0.858 -1.600 -12.258 1.00 95.56 367 VAL A C 1
ATOM 2814 O O . VAL A 1 367 ? -0.011 -0.833 -12.663 1.00 95.56 367 VAL A O 1
ATOM 2817 N N . VAL A 1 368 ? 0.600 -2.562 -11.377 1.00 96.94 368 VAL A N 1
ATOM 2818 C CA . VAL A 1 368 ? -0.708 -2.781 -10.754 1.00 96.94 368 VAL A CA 1
ATOM 2819 C C . VAL A 1 368 ? -0.666 -2.246 -9.333 1.00 96.94 368 VAL A C 1
ATOM 2821 O O . VAL A 1 368 ? 0.020 -2.794 -8.472 1.00 96.94 368 VAL A O 1
ATOM 2824 N N . LEU A 1 369 ? -1.408 -1.174 -9.094 1.00 95.50 369 LEU A N 1
ATOM 2825 C CA . LEU A 1 369 ? -1.549 -0.510 -7.808 1.00 95.50 369 LEU A CA 1
ATOM 2826 C C . LEU A 1 369 ? -2.850 -0.988 -7.163 1.00 95.50 369 LEU A C 1
ATOM 2828 O O . LEU A 1 369 ? -3.926 -0.707 -7.689 1.00 95.50 369 LEU A O 1
ATOM 2832 N N . THR A 1 370 ? -2.793 -1.710 -6.044 1.00 92.94 370 THR A N 1
ATOM 2833 C CA . THR A 1 370 ? -4.023 -2.025 -5.300 1.00 92.94 370 THR A CA 1
ATOM 2834 C C . THR A 1 370 ? -4.282 -0.947 -4.253 1.00 92.94 370 THR A C 1
ATOM 2836 O O . THR A 1 370 ? -3.371 -0.540 -3.542 1.00 92.94 370 THR A O 1
ATOM 2839 N N . ALA A 1 371 ? -5.517 -0.472 -4.121 1.00 88.81 371 ALA A N 1
ATOM 2840 C CA . ALA A 1 371 ? -5.853 0.562 -3.139 1.00 88.81 371 ALA A CA 1
ATOM 2841 C C . ALA A 1 371 ? -7.236 0.333 -2.520 1.00 88.81 371 ALA A C 1
ATOM 2843 O O . ALA A 1 371 ? -8.029 -0.490 -2.982 1.00 88.81 371 ALA A O 1
ATOM 2844 N N . ARG A 1 372 ? -7.561 1.048 -1.442 1.00 82.31 372 ARG A N 1
ATOM 2845 C CA . ARG A 1 372 ? -8.942 1.085 -0.928 1.00 82.31 372 ARG A CA 1
ATOM 2846 C C . ARG A 1 372 ? -9.815 2.015 -1.765 1.00 82.31 372 ARG A C 1
ATOM 2848 O O . ARG A 1 372 ? -10.919 1.638 -2.149 1.00 82.31 372 ARG A O 1
ATOM 2855 N N . ALA A 1 373 ? -9.274 3.176 -2.108 1.00 80.00 373 ALA A N 1
ATOM 2856 C CA . ALA A 1 373 ? -9.884 4.160 -2.987 1.00 80.00 373 ALA A CA 1
ATOM 2857 C C . ALA A 1 373 ? -8.801 4.896 -3.787 1.00 80.00 373 ALA A C 1
ATOM 2859 O O . ALA A 1 373 ? -7.658 5.023 -3.334 1.00 80.00 373 ALA A O 1
ATOM 2860 N N . VAL A 1 374 ? -9.184 5.396 -4.960 1.00 79.44 374 VAL A N 1
ATOM 2861 C CA . VAL A 1 374 ? -8.403 6.392 -5.699 1.00 79.44 374 VAL A CA 1
ATOM 2862 C C . VAL A 1 374 ? -8.652 7.728 -5.006 1.00 79.44 374 VAL A C 1
ATOM 2864 O O . VAL A 1 374 ? -9.769 8.237 -5.028 1.00 79.44 374 VAL A O 1
ATOM 2867 N N . GLY A 1 375 ? -7.651 8.220 -4.283 1.00 72.12 375 GLY A N 1
ATOM 2868 C CA . GLY A 1 375 ? -7.711 9.488 -3.554 1.00 72.12 375 GLY A CA 1
ATOM 2869 C C . GLY A 1 375 ? -6.765 10.519 -4.163 1.00 72.12 375 GLY A C 1
ATOM 2870 O O . GLY A 1 375 ? -6.172 10.283 -5.217 1.00 72.12 375 GLY A O 1
ATOM 2871 N N . ASP A 1 376 ? -6.562 11.632 -3.458 1.00 71.75 376 ASP A N 1
ATOM 2872 C CA . ASP A 1 376 ? -5.694 12.729 -3.914 1.00 71.75 376 ASP A CA 1
ATOM 2873 C C . ASP A 1 376 ? -4.226 12.317 -4.103 1.00 71.75 376 ASP A C 1
ATOM 2875 O O . ASP A 1 376 ? -3.510 12.921 -4.901 1.00 71.75 376 ASP A O 1
ATOM 2879 N N . TRP A 1 377 ? -3.799 11.225 -3.463 1.00 81.81 377 TRP A N 1
ATOM 2880 C CA . TRP A 1 377 ? -2.473 10.640 -3.658 1.00 81.81 377 TRP A CA 1
ATOM 2881 C C . TRP A 1 377 ? -2.168 10.336 -5.134 1.00 81.81 377 TRP A C 1
ATOM 2883 O O . TRP A 1 377 ? -1.044 10.545 -5.584 1.00 81.81 377 TRP A O 1
ATOM 2893 N N . TRP A 1 378 ? -3.156 9.888 -5.919 1.00 87.62 378 TRP A N 1
ATOM 2894 C CA . TRP A 1 378 ? -2.934 9.605 -7.338 1.00 87.62 378 TRP A CA 1
ATOM 2895 C C . TRP A 1 378 ? -2.758 10.890 -8.148 1.00 87.62 378 TRP A C 1
ATOM 2897 O O . TRP A 1 378 ? -1.921 10.939 -9.046 1.00 87.62 378 TRP A O 1
ATOM 2907 N N . ASN A 1 379 ? -3.492 11.952 -7.799 1.00 83.94 379 ASN A N 1
ATOM 2908 C CA . ASN A 1 379 ? -3.332 13.264 -8.428 1.00 83.94 379 ASN A CA 1
ATOM 2909 C C . ASN A 1 379 ? -1.911 13.800 -8.209 1.00 83.94 379 ASN A C 1
ATOM 2911 O O . ASN A 1 379 ? -1.325 14.387 -9.118 1.00 83.94 379 ASN A O 1
ATOM 2915 N N . GLU A 1 380 ? -1.335 13.561 -7.030 1.00 83.38 380 GLU A N 1
ATOM 2916 C CA . GLU A 1 380 ? 0.058 13.888 -6.739 1.00 83.38 380 GLU A CA 1
ATOM 2917 C C . GLU A 1 380 ? 1.039 13.066 -7.584 1.00 83.38 380 GLU A C 1
ATOM 2919 O O . GLU A 1 380 ? 1.878 13.661 -8.265 1.00 83.38 380 GLU A O 1
ATOM 2924 N N . VAL A 1 381 ? 0.894 11.733 -7.622 1.00 89.25 381 VAL A N 1
ATOM 2925 C CA . VAL A 1 381 ? 1.719 10.862 -8.483 1.00 89.25 381 VAL A CA 1
ATOM 2926 C C . VAL A 1 381 ? 1.648 11.328 -9.937 1.00 89.25 381 VAL A C 1
ATOM 2928 O O . VAL A 1 381 ? 2.682 11.517 -10.576 1.00 89.25 381 VAL A O 1
ATOM 2931 N N . ALA A 1 382 ? 0.443 11.555 -10.463 1.00 89.12 382 ALA A N 1
ATOM 2932 C CA . ALA A 1 382 ? 0.227 11.981 -11.839 1.00 89.12 382 ALA A CA 1
ATOM 2933 C C . ALA A 1 382 ? 0.862 13.349 -12.128 1.00 89.12 382 ALA A C 1
ATOM 2935 O O . ALA A 1 382 ? 1.496 13.522 -13.167 1.00 89.12 382 ALA A O 1
ATOM 2936 N N . ARG A 1 383 ? 0.738 14.308 -11.204 1.00 88.06 383 ARG A N 1
ATOM 2937 C CA . ARG A 1 383 ? 1.310 15.654 -11.335 1.00 88.06 383 ARG A CA 1
ATOM 2938 C C . ARG A 1 383 ? 2.836 15.633 -11.346 1.00 88.06 383 ARG A C 1
ATOM 2940 O O . ARG A 1 383 ? 3.429 16.288 -12.198 1.00 88.06 383 ARG A O 1
ATOM 2947 N N . GLU A 1 384 ? 3.469 14.916 -10.419 1.00 88.75 384 GLU A N 1
ATOM 2948 C CA . GLU A 1 384 ? 4.936 14.851 -10.347 1.00 88.75 384 GLU A CA 1
ATOM 2949 C C . GLU A 1 384 ? 5.520 14.051 -11.518 1.00 88.75 384 GLU A C 1
ATOM 2951 O O . GLU A 1 384 ? 6.423 14.526 -12.198 1.00 88.75 384 GLU A O 1
ATOM 2956 N N . THR A 1 385 ? 4.941 12.897 -11.857 1.00 89.19 385 THR A N 1
ATOM 2957 C CA . THR A 1 385 ? 5.416 12.096 -13.001 1.00 89.19 385 THR A CA 1
ATOM 2958 C C . THR A 1 385 ? 5.226 12.807 -14.346 1.00 89.19 385 THR A C 1
ATOM 2960 O O . THR A 1 385 ? 6.085 12.696 -15.221 1.00 89.19 385 THR A O 1
ATOM 2963 N N . ALA A 1 386 ? 4.165 13.609 -14.510 1.00 87.69 386 ALA A N 1
ATOM 2964 C CA . ALA A 1 386 ? 3.973 14.435 -15.702 1.00 87.69 386 ALA A CA 1
ATOM 2965 C C . ALA A 1 386 ? 5.033 15.541 -15.843 1.00 87.69 386 ALA A C 1
ATOM 2967 O O . ALA A 1 386 ? 5.453 15.830 -16.965 1.00 87.69 386 ALA A O 1
ATOM 2968 N N . ARG A 1 387 ? 5.494 16.139 -14.732 1.00 87.25 387 ARG A N 1
ATOM 2969 C CA . ARG A 1 387 ? 6.611 17.108 -14.745 1.00 87.25 387 ARG A CA 1
ATOM 2970 C C . ARG A 1 387 ? 7.906 16.471 -15.230 1.00 87.25 387 ARG A C 1
ATOM 2972 O O . ARG A 1 387 ? 8.661 17.115 -15.951 1.00 87.25 387 ARG A O 1
ATOM 2979 N N . ASP A 1 388 ? 8.104 15.203 -14.893 1.00 84.00 388 ASP A N 1
ATOM 2980 C CA . ASP A 1 388 ? 9.268 14.416 -15.301 1.00 84.00 388 ASP A CA 1
ATOM 2981 C C . ASP A 1 388 ? 9.112 13.794 -16.703 1.00 84.00 388 ASP A C 1
ATOM 2983 O O . ASP A 1 388 ? 9.976 13.052 -17.164 1.00 84.00 388 ASP A O 1
ATOM 2987 N N . GLY A 1 389 ? 8.014 14.094 -17.409 1.00 86.00 389 GLY A N 1
ATOM 2988 C CA . GLY A 1 389 ? 7.769 13.636 -18.776 1.00 86.00 389 GLY A CA 1
ATOM 2989 C C . GLY A 1 389 ? 7.331 12.174 -18.901 1.00 86.00 389 GLY A C 1
ATOM 2990 O O . GLY A 1 389 ? 7.214 11.683 -20.026 1.00 86.00 389 GLY A O 1
ATOM 2991 N N . VAL A 1 390 ? 7.042 11.495 -17.786 1.00 86.75 390 VAL A N 1
ATOM 2992 C CA . VAL A 1 390 ? 6.613 10.093 -17.772 1.00 86.75 390 VAL A CA 1
ATOM 2993 C C . VAL A 1 390 ? 5.246 9.959 -18.441 1.00 86.75 390 VAL A C 1
ATOM 2995 O O . VAL A 1 390 ? 4.256 10.556 -18.015 1.00 86.75 390 VAL A O 1
ATOM 2998 N N . ARG A 1 391 ? 5.177 9.139 -19.492 1.00 86.31 391 ARG A N 1
ATOM 2999 C CA . ARG A 1 391 ? 3.933 8.821 -20.209 1.00 86.31 391 ARG A CA 1
ATOM 3000 C C . ARG A 1 391 ? 3.460 7.419 -19.868 1.00 86.31 391 ARG A C 1
ATOM 3002 O O . ARG A 1 391 ? 4.258 6.484 -19.886 1.00 86.31 391 ARG A O 1
ATOM 3009 N N . TYR A 1 392 ? 2.162 7.280 -19.620 1.00 89.94 392 TYR A N 1
ATOM 3010 C CA . TYR A 1 392 ? 1.536 5.993 -19.351 1.00 89.94 392 TYR A CA 1
ATOM 3011 C C . TYR A 1 392 ? 0.077 5.939 -19.809 1.00 89.94 392 TYR A C 1
ATOM 3013 O O . TYR A 1 392 ? -0.602 6.963 -19.890 1.00 89.94 392 TYR A O 1
ATOM 3021 N N . SER A 1 393 ? -0.421 4.726 -20.042 1.00 90.88 393 SER A N 1
ATOM 3022 C CA . SER A 1 393 ? -1.854 4.440 -20.151 1.00 90.88 393 SER A CA 1
ATOM 3023 C C . SER A 1 393 ? -2.410 4.039 -18.784 1.00 90.88 393 SER A C 1
ATOM 3025 O O . SER A 1 393 ? -1.814 3.190 -18.114 1.00 90.88 393 SER A O 1
ATOM 3027 N N . LEU A 1 394 ? -3.557 4.591 -18.387 1.00 92.56 394 LEU A N 1
ATOM 3028 C CA . LEU A 1 394 ? -4.185 4.314 -17.095 1.00 92.56 394 LEU A CA 1
ATOM 3029 C C . LEU A 1 394 ? -5.450 3.460 -17.250 1.00 92.56 394 LEU A C 1
ATOM 3031 O O . LEU A 1 394 ? -6.352 3.821 -18.003 1.00 92.56 394 LEU A O 1
ATOM 3035 N N . LEU A 1 395 ? -5.532 2.376 -16.482 1.00 94.31 395 LEU A N 1
ATOM 3036 C CA . LEU A 1 395 ? -6.741 1.590 -16.261 1.00 94.31 395 LEU A CA 1
ATOM 3037 C C . LEU A 1 395 ? -7.186 1.760 -14.807 1.00 94.31 395 LEU A C 1
ATOM 3039 O O . LEU A 1 395 ? -6.584 1.191 -13.901 1.00 94.31 395 LEU A O 1
ATOM 3043 N N . ASP A 1 396 ? -8.247 2.526 -14.582 1.00 93.75 396 ASP A N 1
ATOM 3044 C CA . ASP A 1 396 ? -8.875 2.621 -13.265 1.00 93.75 396 ASP A CA 1
ATOM 3045 C C . ASP A 1 396 ? -9.957 1.543 -13.114 1.00 93.75 396 ASP A C 1
ATOM 3047 O O . ASP A 1 396 ? -10.850 1.417 -13.961 1.00 93.75 396 ASP A O 1
ATOM 3051 N N . ARG A 1 397 ? -9.855 0.719 -12.068 1.00 95.00 397 ARG A N 1
ATOM 3052 C CA . ARG A 1 397 ? -10.710 -0.449 -11.871 1.00 95.00 397 ARG A CA 1
ATOM 3053 C C . ARG A 1 397 ? -11.229 -0.564 -10.442 1.00 95.00 397 ARG A C 1
ATOM 3055 O O . ARG A 1 397 ? -10.553 -1.078 -9.548 1.00 95.00 397 ARG A O 1
ATOM 3062 N N . LEU A 1 398 ? -12.505 -0.220 -10.275 1.00 93.62 398 LEU A N 1
ATOM 3063 C CA . LEU A 1 398 ? -13.268 -0.534 -9.072 1.00 93.62 398 LEU A CA 1
ATOM 3064 C C . LEU A 1 398 ? -13.608 -2.030 -9.024 1.00 93.62 398 LEU A C 1
ATOM 3066 O O . LEU A 1 398 ? -14.291 -2.568 -9.896 1.00 93.62 398 LEU A O 1
ATOM 3070 N N . LEU A 1 399 ? -13.164 -2.690 -7.962 1.00 92.75 399 LEU A N 1
ATOM 3071 C CA . LEU A 1 399 ? -13.502 -4.060 -7.635 1.00 92.75 399 LEU A CA 1
ATOM 3072 C C . LEU A 1 399 ? -14.726 -4.072 -6.719 1.00 92.75 399 LEU A C 1
ATOM 3074 O O . LEU A 1 399 ? -14.628 -3.768 -5.526 1.00 92.75 399 LEU A O 1
ATOM 3078 N N . GLU A 1 400 ? -15.868 -4.455 -7.286 1.00 89.50 400 GLU A N 1
ATOM 3079 C CA . GLU A 1 400 ? -17.124 -4.546 -6.543 1.00 89.50 400 GLU A CA 1
ATOM 3080 C C . GLU A 1 400 ? -16.973 -5.425 -5.289 1.00 89.50 400 GLU A C 1
ATOM 3082 O O . GLU A 1 400 ? -16.327 -6.487 -5.361 1.00 89.50 400 GLU A O 1
ATOM 3087 N N . PRO A 1 401 ? -17.572 -5.026 -4.146 1.00 84.12 401 PRO A N 1
ATOM 3088 C CA . PRO A 1 401 ? -17.494 -5.799 -2.912 1.00 84.12 401 PRO A CA 1
ATOM 3089 C C . PRO A 1 401 ? -17.997 -7.226 -3.121 1.00 84.12 401 PRO A C 1
ATOM 3091 O O . PRO A 1 401 ? -17.317 -8.176 -2.744 1.00 84.12 401 PRO A O 1
ATOM 3094 N N . ALA A 1 402 ? -19.148 -7.374 -3.783 1.00 85.75 402 ALA A N 1
ATOM 3095 C CA . ALA A 1 402 ? -19.734 -8.670 -4.081 1.00 85.75 402 ALA A CA 1
ATOM 3096 C C . ALA A 1 402 ? -18.961 -9.403 -5.183 1.00 85.75 402 ALA A C 1
ATOM 3098 O O . ALA A 1 402 ? -18.799 -8.902 -6.297 1.00 85.75 402 ALA A O 1
ATOM 3099 N N . HIS A 1 403 ? -18.525 -10.633 -4.898 1.00 87.69 403 HIS A N 1
ATOM 3100 C CA . HIS A 1 403 ? -17.907 -11.468 -5.925 1.00 87.69 403 HIS A CA 1
ATOM 3101 C C . HIS A 1 403 ? -18.959 -11.888 -6.972 1.00 87.69 403 HIS A C 1
ATOM 3103 O O . HIS A 1 403 ? -20.005 -12.416 -6.588 1.00 87.69 403 HIS A O 1
ATOM 3109 N N . PRO A 1 404 ? -18.697 -11.783 -8.291 1.00 86.00 404 PRO A N 1
ATOM 3110 C CA . PRO A 1 404 ? -19.692 -12.119 -9.324 1.00 86.00 404 PRO A CA 1
ATOM 3111 C C . PRO A 1 404 ? -20.109 -13.599 -9.314 1.00 86.00 404 PRO A C 1
ATOM 3113 O O . PRO A 1 404 ? -21.163 -13.980 -9.819 1.00 86.00 404 PRO A O 1
ATOM 3116 N N . ARG A 1 405 ? -19.272 -14.460 -8.728 1.00 87.19 405 ARG A N 1
ATOM 3117 C CA . ARG A 1 405 ? -19.485 -15.910 -8.603 1.00 87.19 405 ARG A CA 1
ATOM 3118 C C . ARG A 1 405 ? -19.492 -16.369 -7.141 1.00 87.19 405 ARG A C 1
ATOM 3120 O O . ARG A 1 405 ? -18.676 -17.206 -6.761 1.00 87.19 405 ARG A O 1
ATOM 3127 N N . THR A 1 406 ? -20.385 -15.823 -6.316 1.00 86.31 406 THR A N 1
ATOM 3128 C CA . THR A 1 406 ? -20.422 -16.065 -4.857 1.00 86.31 406 THR A CA 1
ATOM 3129 C C . THR A 1 406 ? -20.433 -17.552 -4.472 1.00 86.31 406 THR A C 1
ATOM 3131 O O . THR A 1 406 ? -19.561 -18.019 -3.740 1.00 86.31 406 THR A O 1
ATOM 3134 N N . THR A 1 407 ? -21.357 -18.338 -5.036 1.00 84.88 407 THR A N 1
ATOM 3135 C CA . THR A 1 407 ? -21.457 -19.790 -4.791 1.00 84.88 407 THR A CA 1
ATOM 3136 C C . THR A 1 407 ? -20.200 -20.544 -5.226 1.00 84.88 407 THR A C 1
ATOM 3138 O O . THR A 1 407 ? -19.844 -21.559 -4.631 1.00 84.88 407 THR A O 1
ATOM 3141 N N . GLY A 1 408 ? -19.530 -20.061 -6.273 1.00 87.19 408 GLY A N 1
ATOM 3142 C CA . GLY A 1 408 ? -18.302 -20.650 -6.794 1.00 87.19 408 GLY A CA 1
ATOM 3143 C C . GLY A 1 408 ? -17.150 -20.538 -5.802 1.00 87.19 408 GLY A C 1
ATOM 3144 O O . GLY A 1 408 ? -16.551 -21.556 -5.459 1.00 87.19 408 GLY A O 1
ATOM 3145 N N . VAL A 1 409 ? -16.918 -19.328 -5.283 1.00 89.81 409 VAL A N 1
ATOM 3146 C CA . VAL A 1 409 ? -15.890 -19.049 -4.266 1.00 89.81 409 VAL A CA 1
ATOM 3147 C C . VAL A 1 409 ? -16.132 -19.882 -3.011 1.00 89.81 409 VAL A C 1
ATOM 3149 O O . VAL A 1 409 ? -15.241 -20.608 -2.583 1.00 89.81 409 VAL A O 1
ATOM 3152 N N . PHE A 1 410 ? -17.355 -19.858 -2.473 1.00 89.12 410 PHE A N 1
ATOM 3153 C CA . PHE A 1 410 ? -17.709 -20.634 -1.282 1.00 89.12 410 PHE A CA 1
ATOM 3154 C C . PHE A 1 410 ? -17.404 -22.133 -1.450 1.00 89.12 410 PHE A C 1
ATOM 3156 O O . PHE A 1 410 ? -16.732 -22.739 -0.616 1.00 89.12 410 PHE A O 1
ATOM 3163 N N . ARG A 1 411 ? -17.846 -22.737 -2.563 1.00 86.25 411 ARG A N 1
ATOM 3164 C CA . ARG A 1 411 ? -17.621 -24.166 -2.837 1.00 86.25 411 ARG A CA 1
ATOM 3165 C C . ARG A 1 411 ? -16.153 -24.495 -3.092 1.00 86.25 411 ARG A C 1
ATOM 3167 O O . ARG A 1 411 ? -15.713 -25.579 -2.715 1.00 86.25 411 ARG A O 1
ATOM 3174 N N . ALA A 1 412 ? -15.414 -23.605 -3.754 1.00 88.69 412 ALA A N 1
ATOM 3175 C CA . ALA A 1 412 ? -13.987 -23.783 -3.997 1.00 88.69 412 ALA A CA 1
ATOM 3176 C C . ALA A 1 412 ? -13.211 -23.810 -2.677 1.00 88.69 412 ALA A C 1
ATOM 3178 O O . ALA A 1 412 ? -12.422 -24.727 -2.457 1.00 88.69 412 ALA A O 1
ATOM 3179 N N . THR A 1 413 ? -13.513 -22.880 -1.769 1.00 90.75 413 THR A N 1
ATOM 3180 C CA . THR A 1 413 ? -12.921 -22.849 -0.430 1.00 90.75 413 THR A CA 1
ATOM 3181 C C . THR A 1 413 ? -13.288 -24.087 0.376 1.00 90.75 413 THR A C 1
ATOM 3183 O O . THR A 1 413 ? -12.403 -24.765 0.885 1.00 90.75 413 THR A O 1
ATOM 3186 N N . LEU A 1 414 ? -14.573 -24.445 0.425 1.00 87.88 414 LEU A N 1
ATOM 3187 C CA . LEU A 1 414 ? -15.037 -25.641 1.128 1.00 87.88 414 LEU A CA 1
ATOM 3188 C C . LEU A 1 414 ? -14.276 -26.895 0.675 1.00 87.88 414 LEU A C 1
ATOM 3190 O O . LEU A 1 414 ? -13.821 -27.672 1.503 1.00 87.88 414 LEU A O 1
ATOM 3194 N N . ARG A 1 415 ? -14.072 -27.073 -0.636 1.00 86.75 415 ARG A N 1
ATOM 3195 C CA . ARG A 1 415 ? -13.300 -28.201 -1.183 1.00 86.75 415 ARG A CA 1
ATOM 3196 C C . ARG A 1 415 ? -11.814 -28.142 -0.846 1.00 86.75 415 ARG A C 1
ATOM 3198 O O . ARG A 1 415 ? -11.227 -29.193 -0.625 1.00 86.75 415 ARG A O 1
ATOM 3205 N N . ALA A 1 416 ? -11.220 -26.952 -0.807 1.00 88.81 416 ALA A N 1
ATOM 3206 C CA . ALA A 1 416 ? -9.808 -26.777 -0.468 1.00 88.81 416 ALA A CA 1
ATOM 3207 C C . ALA A 1 416 ? -9.487 -27.187 0.983 1.00 88.81 416 ALA A C 1
ATOM 3209 O O . ALA A 1 416 ? -8.344 -27.526 1.286 1.00 88.81 416 ALA A O 1
ATOM 3210 N N . PHE A 1 417 ? -10.490 -27.174 1.869 1.00 88.06 417 PHE A N 1
ATOM 3211 C CA . PHE A 1 417 ? -10.340 -27.513 3.286 1.00 88.06 417 PHE A CA 1
ATOM 3212 C C . PHE A 1 417 ? -11.119 -28.763 3.728 1.00 88.06 417 PHE A C 1
ATOM 3214 O O . PHE A 1 417 ? -10.950 -29.207 4.861 1.00 88.06 417 PHE A O 1
ATOM 3221 N N . ALA A 1 418 ? -11.959 -29.349 2.870 1.00 82.19 418 ALA A N 1
ATOM 3222 C CA . ALA A 1 418 ? -12.736 -30.534 3.218 1.00 82.19 418 ALA A CA 1
ATOM 3223 C C . ALA A 1 418 ? -11.824 -31.762 3.414 1.00 82.19 418 ALA A C 1
ATOM 3225 O O . ALA A 1 418 ? -10.970 -32.036 2.566 1.00 82.19 418 ALA A O 1
ATOM 3226 N N . PRO A 1 419 ? -12.037 -32.569 4.471 1.00 68.50 419 PRO A N 1
ATOM 3227 C CA . PRO A 1 419 ? -11.369 -33.859 4.609 1.00 68.50 419 PRO A CA 1
ATOM 3228 C C . PRO A 1 419 ? -11.659 -34.751 3.395 1.00 68.50 419 PRO A C 1
ATOM 3230 O O . PRO A 1 419 ? -12.799 -34.787 2.932 1.00 68.50 419 PRO A O 1
ATOM 3233 N N . GLU A 1 420 ? -10.687 -35.547 2.929 1.00 65.31 420 GLU A N 1
ATOM 3234 C CA . GLU A 1 420 ? -10.856 -36.444 1.764 1.00 65.31 420 GLU A CA 1
ATOM 3235 C C . GLU A 1 420 ? -12.110 -37.334 1.861 1.00 65.31 420 GLU A C 1
ATOM 3237 O O . GLU A 1 420 ? -12.786 -37.592 0.866 1.00 65.31 420 GLU A O 1
ATOM 3242 N N . LYS A 1 421 ? -12.477 -37.746 3.081 1.00 57.81 421 LYS A N 1
ATOM 3243 C CA . LYS A 1 421 ? -13.670 -38.563 3.361 1.00 57.81 421 LYS A CA 1
ATOM 3244 C C . LYS A 1 421 ? -15.003 -37.845 3.098 1.00 57.81 421 LYS A C 1
ATOM 3246 O O . LYS A 1 421 ? -16.008 -38.518 2.895 1.00 57.81 421 LYS A O 1
ATOM 3251 N N . ASN A 1 422 ? -15.011 -36.512 3.070 1.00 58.62 422 ASN A N 1
ATOM 3252 C CA . ASN A 1 422 ? -16.198 -35.670 2.896 1.00 58.62 422 ASN A CA 1
ATOM 3253 C C . ASN A 1 422 ? -16.269 -34.991 1.516 1.00 58.62 422 ASN A C 1
ATOM 3255 O O . ASN A 1 422 ? -17.227 -34.267 1.252 1.00 58.62 422 ASN A O 1
ATOM 3259 N N . ALA A 1 423 ? -15.316 -35.248 0.609 1.00 57.09 423 ALA A N 1
ATOM 3260 C CA . ALA A 1 423 ? -15.260 -34.615 -0.716 1.00 57.09 423 ALA A CA 1
ATOM 3261 C C . ALA A 1 423 ? -16.509 -34.865 -1.596 1.00 57.09 423 ALA A C 1
ATOM 3263 O O . ALA A 1 423 ? -16.764 -34.107 -2.533 1.00 57.09 423 ALA A O 1
ATOM 3264 N N . TYR A 1 424 ? -17.296 -35.902 -1.280 1.00 53.97 424 TYR A N 1
ATOM 3265 C CA . TYR A 1 424 ? -18.495 -36.319 -2.020 1.00 53.97 424 TYR A CA 1
ATOM 3266 C C . TYR A 1 424 ? -19.823 -36.075 -1.277 1.00 53.97 424 TYR A C 1
ATOM 3268 O O . TYR A 1 424 ? -20.879 -36.448 -1.790 1.00 53.97 424 TYR A O 1
ATOM 3276 N N . ALA A 1 425 ? -19.803 -35.474 -0.082 1.00 58.28 425 ALA A N 1
ATOM 3277 C CA . ALA A 1 425 ? -21.030 -35.133 0.640 1.00 58.28 425 ALA A CA 1
ATOM 3278 C C . ALA A 1 425 ? -21.779 -33.966 -0.048 1.00 58.28 425 ALA A C 1
ATOM 3280 O O . ALA A 1 425 ? -21.142 -33.131 -0.701 1.00 58.28 425 ALA A O 1
ATOM 3281 N N . PRO A 1 426 ? -23.120 -33.867 0.084 1.00 60.31 426 PRO A N 1
ATOM 3282 C CA . PRO A 1 426 ? -23.864 -32.704 -0.393 1.00 60.31 426 PRO A CA 1
ATOM 3283 C C . PRO A 1 426 ? -23.316 -31.437 0.273 1.00 60.31 426 PRO A C 1
ATOM 3285 O O . PRO A 1 426 ? -23.257 -31.361 1.499 1.00 60.31 426 PRO A O 1
ATOM 3288 N N . LEU A 1 427 ? -22.886 -30.459 -0.529 1.00 62.97 427 LEU A N 1
ATOM 3289 C CA . LEU A 1 427 ? -22.323 -29.217 0.004 1.00 62.97 427 LEU A CA 1
ATOM 3290 C C . LEU A 1 427 ? -23.451 -28.377 0.629 1.00 62.97 427 LEU A C 1
ATOM 3292 O O . LEU A 1 427 ? -24.493 -28.234 -0.020 1.00 62.97 427 LEU A O 1
ATOM 3296 N N . PRO A 1 428 ? -23.257 -27.798 1.829 1.00 68.06 428 PRO A N 1
ATOM 3297 C CA . PRO A 1 428 ? -24.220 -26.870 2.412 1.00 68.06 428 PRO A CA 1
ATOM 3298 C C . PRO A 1 428 ? -24.485 -25.699 1.456 1.00 68.06 428 PRO A C 1
ATOM 3300 O O . PRO A 1 428 ? -23.598 -25.273 0.710 1.00 68.06 428 PRO A O 1
ATOM 3303 N N . GLU A 1 429 ? -25.716 -25.185 1.444 1.00 67.75 429 GLU A N 1
ATOM 3304 C CA . GLU A 1 429 ? -26.000 -23.935 0.740 1.00 67.75 429 GLU A CA 1
ATOM 3305 C C . GLU A 1 429 ? -25.455 -22.763 1.556 1.00 67.75 429 GLU A C 1
ATOM 3307 O O . GLU A 1 429 ? -25.673 -22.682 2.763 1.00 67.75 429 GLU A O 1
ATOM 3312 N N . ALA A 1 430 ? -24.743 -21.850 0.893 1.00 67.69 430 ALA A N 1
ATOM 3313 C CA . ALA A 1 430 ? -24.364 -20.597 1.526 1.00 67.69 430 ALA A CA 1
ATOM 3314 C C . ALA A 1 430 ? -25.639 -19.787 1.844 1.00 67.69 430 ALA A C 1
ATOM 3316 O O . ALA A 1 430 ? -26.531 -19.716 0.984 1.00 67.69 430 ALA A O 1
ATOM 3317 N N . PRO A 1 431 ? -25.729 -19.149 3.025 1.00 72.31 431 PRO A N 1
ATOM 3318 C CA . PRO A 1 431 ? -26.739 -18.134 3.298 1.00 72.31 431 PRO A CA 1
ATOM 3319 C C . PRO A 1 431 ? -26.786 -17.107 2.157 1.00 72.31 431 PRO A C 1
ATOM 3321 O O . PRO A 1 431 ? -25.761 -16.805 1.542 1.00 72.31 431 PRO A O 1
ATOM 3324 N N . ARG A 1 432 ? -27.966 -16.536 1.871 1.00 65.00 432 ARG A N 1
ATOM 3325 C CA . ARG A 1 432 ? -28.138 -15.524 0.807 1.00 65.00 432 ARG A CA 1
ATOM 3326 C C . ARG A 1 432 ? -28.360 -14.093 1.331 1.00 65.00 432 ARG A C 1
ATOM 3328 O O . ARG A 1 432 ? -29.484 -13.600 1.229 1.00 65.00 432 ARG A O 1
ATOM 3335 N N . PRO A 1 433 ? -27.338 -13.395 1.851 1.00 61.50 433 PRO A N 1
ATOM 3336 C CA . PRO A 1 433 ? -27.420 -11.949 2.069 1.00 61.50 433 PRO A CA 1
ATOM 3337 C C . PRO A 1 433 ? -27.045 -11.154 0.815 1.00 61.50 433 PRO A C 1
ATOM 3339 O O . PRO A 1 433 ? -26.490 -11.684 -0.147 1.00 61.50 433 PRO A O 1
ATOM 3342 N N . VAL A 1 434 ? -27.375 -9.861 0.828 1.00 56.66 434 VAL A N 1
ATOM 3343 C CA . VAL A 1 434 ? -27.366 -9.002 -0.368 1.00 56.66 434 VAL A CA 1
ATOM 3344 C C . VAL A 1 434 ? -25.950 -8.570 -0.786 1.00 56.66 434 VAL A C 1
ATOM 3346 O O . VAL A 1 434 ? -25.735 -8.312 -1.966 1.00 56.66 434 VAL A O 1
ATOM 3349 N N . THR A 1 435 ? -24.958 -8.553 0.116 1.00 69.62 435 THR A N 1
ATOM 3350 C CA . THR A 1 435 ? -23.590 -8.102 -0.218 1.00 69.62 435 THR A CA 1
ATOM 3351 C C . THR A 1 435 ? -22.516 -8.804 0.615 1.00 69.62 435 THR A C 1
ATOM 3353 O O . THR A 1 435 ? -22.191 -8.365 1.714 1.00 69.62 435 THR A O 1
ATOM 3356 N N . TRP A 1 436 ? -21.960 -9.902 0.103 1.00 84.88 436 TRP A N 1
ATOM 3357 C CA . TRP A 1 436 ? -20.820 -10.592 0.723 1.00 84.88 436 TRP A CA 1
ATOM 3358 C C . TRP A 1 436 ? -19.540 -10.279 -0.017 1.00 84.88 436 TRP A C 1
ATOM 3360 O O . TRP A 1 436 ? -19.494 -10.428 -1.240 1.00 84.88 436 TRP A O 1
ATOM 3370 N N . THR A 1 437 ? -18.492 -9.916 0.714 1.00 91.25 437 THR A N 1
ATOM 3371 C CA . THR A 1 437 ? -17.167 -9.790 0.123 1.00 91.25 437 THR A CA 1
ATOM 3372 C C . THR A 1 437 ? -16.601 -11.154 -0.267 1.00 91.25 437 THR A C 1
ATOM 3374 O O . THR A 1 437 ? -17.043 -12.207 0.201 1.00 91.25 437 THR A O 1
ATOM 3377 N N . THR A 1 438 ? -15.588 -11.155 -1.134 1.00 92.38 438 THR A N 1
ATOM 3378 C CA . THR A 1 438 ? -14.835 -12.377 -1.457 1.00 92.38 438 THR A CA 1
ATOM 3379 C C . THR A 1 438 ? -14.280 -13.032 -0.190 1.00 92.38 438 THR A C 1
ATOM 3381 O O . THR A 1 438 ? -14.326 -14.255 -0.065 1.00 92.38 438 THR A O 1
ATOM 3384 N N . LEU A 1 439 ? -13.801 -12.228 0.765 1.00 92.94 439 LEU A N 1
ATOM 3385 C CA . LEU A 1 439 ? -13.318 -12.716 2.052 1.00 92.94 439 LEU A CA 1
ATOM 3386 C C . LEU A 1 439 ? -14.432 -13.368 2.880 1.00 92.94 439 LEU A C 1
ATOM 3388 O O . LEU A 1 439 ? -14.210 -14.457 3.397 1.00 92.94 439 LEU A O 1
ATOM 3392 N N . ASP A 1 440 ? -15.620 -12.766 2.966 1.00 92.44 440 ASP A N 1
ATOM 3393 C CA . ASP A 1 440 ? -16.739 -13.333 3.739 1.00 92.44 440 ASP A CA 1
ATOM 3394 C C . ASP A 1 440 ? -17.099 -14.741 3.247 1.00 92.44 440 ASP A C 1
ATOM 3396 O O . ASP A 1 440 ? -17.271 -15.673 4.032 1.00 92.44 440 ASP A O 1
ATOM 3400 N N . LEU A 1 441 ? -17.125 -14.929 1.923 1.00 91.56 441 LEU A N 1
ATOM 3401 C CA . LEU A 1 441 ? -17.380 -16.228 1.292 1.00 91.56 441 LEU A CA 1
ATOM 3402 C C . LEU A 1 441 ? -16.270 -17.247 1.567 1.00 91.56 441 LEU A C 1
ATOM 3404 O O . LEU A 1 441 ? -16.553 -18.435 1.733 1.00 91.56 441 LEU A O 1
ATOM 3408 N N . VAL A 1 442 ? -15.013 -16.797 1.594 1.00 93.19 442 VAL A N 1
ATOM 3409 C CA . VAL A 1 442 ? -13.862 -17.630 1.961 1.00 93.19 442 VAL A CA 1
ATOM 3410 C C . VAL A 1 442 ? -13.972 -18.072 3.418 1.00 93.19 442 VAL A C 1
ATOM 3412 O O . VAL A 1 442 ? -13.895 -19.265 3.696 1.00 93.19 442 VAL A O 1
ATOM 3415 N N . LEU A 1 443 ? -14.213 -17.145 4.342 1.00 93.12 443 LEU A N 1
ATOM 3416 C CA . LEU A 1 443 ? -14.336 -17.447 5.766 1.00 93.12 443 LEU A CA 1
ATOM 3417 C C . LEU A 1 443 ? -15.513 -18.381 6.052 1.00 93.12 443 LEU A C 1
ATOM 3419 O O . LEU A 1 443 ? -15.363 -19.355 6.785 1.00 93.12 443 LEU A O 1
ATOM 3423 N N . LEU A 1 444 ? -16.660 -18.155 5.412 1.00 91.19 444 LEU A N 1
ATOM 3424 C CA . LEU A 1 444 ? -17.804 -19.053 5.532 1.00 91.19 444 LEU A CA 1
ATOM 3425 C C . LEU A 1 444 ? -17.503 -20.450 4.978 1.00 91.19 444 LEU A C 1
ATOM 3427 O O . LEU A 1 444 ? -17.859 -21.450 5.598 1.00 91.19 444 LEU A O 1
ATOM 3431 N N . GLY A 1 445 ? -16.854 -20.535 3.813 1.00 90.81 445 GLY A N 1
ATOM 3432 C CA . GLY A 1 445 ? -16.441 -21.811 3.226 1.00 90.81 445 GLY A CA 1
ATOM 3433 C C . GLY A 1 445 ? -15.465 -22.565 4.127 1.00 90.81 445 GLY A C 1
ATOM 3434 O O . GLY A 1 445 ? -15.543 -23.788 4.233 1.00 90.81 445 GLY A O 1
ATOM 3435 N N . TRP A 1 446 ? -14.588 -21.832 4.815 1.00 92.44 446 TRP A N 1
ATOM 3436 C CA . TRP A 1 446 ? -13.676 -22.380 5.810 1.00 92.44 446 TRP A CA 1
ATOM 3437 C C . TRP A 1 446 ? -14.431 -22.916 7.036 1.00 92.44 446 TRP A C 1
ATOM 3439 O O . TRP A 1 446 ? -14.222 -24.075 7.387 1.00 92.44 446 TRP A O 1
ATOM 3449 N N . LEU A 1 447 ? -15.367 -22.155 7.621 1.00 91.62 447 LEU A N 1
ATOM 3450 C CA . LEU A 1 447 ? -16.210 -22.619 8.739 1.00 91.62 447 LEU A CA 1
ATOM 3451 C C . LEU A 1 447 ? -16.988 -23.892 8.366 1.00 91.62 447 LEU A C 1
ATOM 3453 O O . LEU A 1 447 ? -16.976 -24.882 9.096 1.00 91.62 447 LEU A O 1
ATOM 3457 N N . ALA A 1 448 ? -17.586 -23.907 7.173 1.00 89.12 448 ALA A N 1
ATOM 3458 C CA . ALA A 1 448 ? -18.304 -25.068 6.652 1.00 89.12 448 ALA A CA 1
ATOM 3459 C C . ALA A 1 448 ? -17.408 -26.314 6.535 1.00 89.12 448 ALA A C 1
ATOM 3461 O O . ALA A 1 448 ? -17.842 -27.420 6.855 1.00 89.12 448 ALA A O 1
ATOM 3462 N N . ALA A 1 449 ? -16.152 -26.151 6.107 1.00 89.00 449 ALA A N 1
ATOM 3463 C CA . ALA A 1 449 ? -15.202 -27.257 5.990 1.00 89.00 449 ALA A CA 1
ATOM 3464 C C . ALA A 1 449 ? -14.786 -27.841 7.349 1.00 89.00 449 ALA A C 1
ATOM 3466 O O . ALA A 1 449 ? -14.461 -29.026 7.431 1.00 89.00 449 ALA A O 1
ATOM 3467 N N . HIS A 1 450 ? -14.831 -27.025 8.404 1.00 87.94 450 HIS A N 1
ATOM 3468 C CA . HIS A 1 450 ? -14.440 -27.398 9.765 1.00 87.94 450 HIS A CA 1
ATOM 3469 C C . HIS A 1 450 ? -15.627 -27.853 10.631 1.00 87.94 450 HIS A C 1
ATOM 3471 O O . HIS A 1 450 ? -15.461 -28.101 11.823 1.00 87.94 450 HIS A O 1
ATOM 3477 N N . GLY A 1 451 ? -16.800 -28.064 10.021 1.00 82.19 451 GLY A N 1
ATOM 3478 C CA . GLY A 1 451 ? -17.935 -28.728 10.660 1.00 82.19 451 GLY A CA 1
ATOM 3479 C C . GLY A 1 451 ? -18.783 -27.833 11.562 1.00 82.19 451 GLY A C 1
ATOM 3480 O O . GLY A 1 451 ? -19.482 -28.360 12.427 1.00 82.19 451 GLY A O 1
ATOM 3481 N N . ASP A 1 452 ? -18.746 -26.511 11.367 1.00 82.81 452 ASP A N 1
ATOM 3482 C CA . ASP A 1 452 ? -19.649 -25.590 12.062 1.00 82.81 452 ASP A CA 1
ATOM 3483 C C . ASP A 1 452 ? -21.120 -25.908 11.697 1.00 82.81 452 ASP A C 1
ATOM 3485 O O . ASP A 1 452 ? -21.473 -25.888 10.513 1.00 82.81 452 ASP A O 1
ATOM 3489 N N . PRO A 1 453 ? -21.987 -26.226 12.681 1.00 67.88 453 PRO A N 1
ATOM 3490 C CA . PRO A 1 453 ? -23.302 -26.824 12.430 1.00 67.88 453 PRO A CA 1
ATOM 3491 C C . PRO A 1 453 ? -24.349 -25.840 11.885 1.00 67.88 453 PRO A C 1
ATOM 3493 O O . PRO A 1 453 ? -25.290 -26.283 11.235 1.00 67.88 453 PRO A O 1
ATOM 3496 N N . ASP A 1 454 ? -24.153 -24.531 12.088 1.00 82.81 454 ASP A N 1
ATOM 3497 C CA . ASP A 1 454 ? -25.044 -23.459 11.624 1.00 82.81 454 ASP A CA 1
ATOM 3498 C C . ASP A 1 454 ? -24.220 -22.297 11.066 1.00 82.81 454 ASP A C 1
ATOM 3500 O O . ASP A 1 454 ? -23.622 -21.538 11.829 1.00 82.81 454 ASP A O 1
ATOM 3504 N N . LEU A 1 455 ? -24.157 -22.155 9.742 1.00 86.25 455 LEU A N 1
ATOM 3505 C CA . LEU A 1 455 ? -23.335 -21.124 9.107 1.00 86.25 455 LEU A CA 1
ATOM 3506 C C . LEU A 1 455 ? -23.895 -19.707 9.360 1.00 86.25 455 LEU A C 1
ATOM 3508 O O . LEU A 1 455 ? -25.078 -19.482 9.089 1.00 86.25 455 LEU A O 1
ATOM 3512 N N . PRO A 1 456 ? -23.069 -18.748 9.830 1.00 88.25 456 PRO A N 1
ATOM 3513 C CA . PRO A 1 456 ? -23.516 -17.385 10.113 1.00 88.25 456 PRO A CA 1
ATOM 3514 C C . PRO A 1 456 ? -24.102 -16.655 8.902 1.00 88.25 456 PRO A C 1
ATOM 3516 O O . PRO A 1 456 ? -23.620 -16.808 7.777 1.00 88.25 456 PRO A O 1
ATOM 3519 N N . ALA A 1 457 ? -25.100 -15.804 9.147 1.00 85.38 457 ALA A N 1
ATOM 3520 C CA . ALA A 1 457 ? -25.718 -14.968 8.114 1.00 85.38 457 ALA A CA 1
ATOM 3521 C C . ALA A 1 457 ? -25.088 -13.567 8.003 1.00 85.38 457 ALA A C 1
ATOM 3523 O O . ALA A 1 457 ? -25.212 -12.933 6.958 1.00 85.38 457 ALA A O 1
ATOM 3524 N N . GLU A 1 458 ? -24.400 -13.099 9.047 1.00 88.00 458 GLU A N 1
ATOM 3525 C CA . GLU A 1 458 ? -23.820 -11.754 9.121 1.00 88.00 458 GLU A CA 1
ATOM 3526 C C . GLU A 1 458 ? -22.283 -11.806 9.167 1.00 88.00 458 GLU A C 1
ATOM 3528 O O . GLU A 1 458 ? -21.736 -12.607 9.932 1.00 88.00 458 GLU A O 1
ATOM 3533 N N . PRO A 1 459 ? -21.561 -10.929 8.435 1.00 89.00 459 PRO A N 1
ATOM 3534 C CA . PRO A 1 459 ? -20.095 -10.901 8.438 1.00 89.00 459 PRO A CA 1
ATOM 3535 C C . PRO A 1 459 ? -19.476 -10.796 9.835 1.00 89.00 459 PRO A C 1
ATOM 3537 O O . PRO A 1 459 ? -18.495 -11.471 10.130 1.00 89.00 459 PRO A O 1
ATOM 3540 N N . ALA A 1 460 ? -20.083 -10.009 10.728 1.00 91.06 460 ALA A N 1
ATOM 3541 C CA . ALA A 1 460 ? -19.619 -9.872 12.107 1.00 91.06 460 ALA A CA 1
ATOM 3542 C C . ALA A 1 460 ? -19.575 -11.221 12.846 1.00 91.06 460 ALA A C 1
ATOM 3544 O O . ALA A 1 460 ? -18.596 -11.527 13.516 1.00 91.06 460 ALA A O 1
ATOM 3545 N N . GLU A 1 461 ? -20.600 -12.060 12.685 1.00 92.38 461 GLU A N 1
ATOM 3546 C CA . GLU A 1 461 ? -20.639 -13.379 13.321 1.00 92.38 461 GLU A CA 1
ATOM 3547 C C . GLU A 1 461 ? -19.653 -14.360 12.661 1.00 92.38 461 GLU A C 1
ATOM 3549 O O . GLU A 1 461 ? -19.046 -15.175 13.356 1.00 92.38 461 GLU A O 1
ATOM 3554 N N . ILE A 1 462 ? -19.421 -14.248 11.3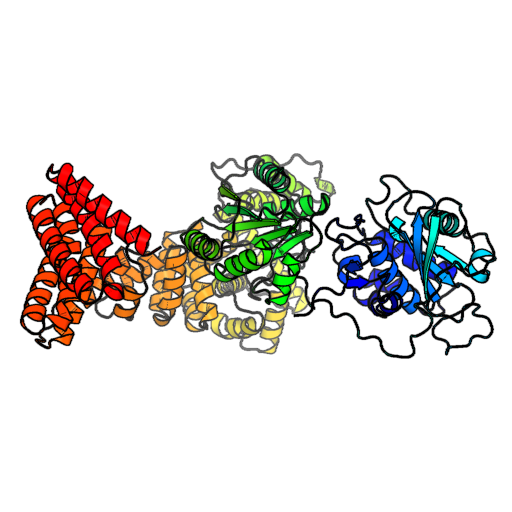44 1.00 92.69 462 ILE A N 1
ATOM 3555 C CA . ILE A 1 462 ? -18.355 -14.998 10.655 1.00 92.69 462 ILE A CA 1
ATOM 3556 C C . ILE A 1 462 ? -16.996 -14.672 11.283 1.00 92.69 462 ILE A C 1
ATOM 3558 O O . ILE A 1 462 ? -16.240 -15.583 11.626 1.00 92.69 462 ILE A O 1
ATOM 3562 N N . TYR A 1 463 ? -16.692 -13.382 11.450 1.00 94.62 463 TYR A N 1
ATOM 3563 C CA . TYR A 1 463 ? -15.429 -12.928 12.025 1.00 94.62 463 TYR A CA 1
ATOM 3564 C C . TYR A 1 463 ? -15.249 -13.417 13.463 1.00 94.62 463 TYR A C 1
ATOM 3566 O O . TYR A 1 463 ? -14.177 -13.925 13.785 1.00 94.62 463 TYR A O 1
ATOM 3574 N N . GLU A 1 464 ? -16.288 -13.336 14.300 1.00 94.50 464 GLU A N 1
ATOM 3575 C CA . GLU A 1 464 ? -16.233 -13.834 15.681 1.00 94.50 464 GLU A CA 1
ATOM 3576 C C . GLU A 1 464 ? -15.919 -15.329 15.750 1.00 94.50 464 GLU A C 1
ATOM 3578 O O . GLU A 1 464 ? -14.999 -15.735 16.458 1.00 94.50 464 GLU A O 1
ATOM 3583 N N . ARG A 1 465 ? -16.617 -16.160 14.967 1.00 94.38 465 ARG A N 1
ATOM 3584 C CA . ARG A 1 465 ? -16.385 -17.611 14.996 1.00 94.38 465 ARG A CA 1
ATOM 3585 C C . ARG A 1 465 ? -14.994 -17.984 14.503 1.00 94.38 465 ARG A C 1
ATOM 3587 O O . ARG A 1 465 ? -14.342 -18.842 15.091 1.00 94.38 465 ARG A O 1
ATOM 3594 N N . VAL A 1 466 ? -14.511 -17.338 13.442 1.00 94.56 466 VAL A N 1
ATOM 3595 C CA . VAL A 1 466 ? -13.152 -17.581 12.935 1.00 94.56 466 VAL A CA 1
ATOM 3596 C C . VAL A 1 466 ? -12.102 -17.156 13.965 1.00 94.56 466 VAL A C 1
ATOM 3598 O O . VAL A 1 466 ? -11.127 -17.880 14.162 1.00 94.56 466 VAL A O 1
ATOM 3601 N N . LEU A 1 467 ? -12.308 -16.034 14.662 1.00 94.94 467 LEU A N 1
ATOM 3602 C CA . LEU A 1 467 ? -11.436 -15.602 15.757 1.00 94.94 467 LEU A CA 1
ATOM 3603 C C . LEU A 1 467 ? -11.454 -16.588 16.934 1.00 94.94 467 LEU A C 1
ATOM 3605 O O . LEU A 1 467 ? -10.400 -16.861 17.502 1.00 94.94 467 LEU A O 1
ATOM 3609 N N . ASP A 1 468 ? -12.602 -17.171 17.280 1.00 94.50 468 ASP A N 1
ATOM 3610 C CA . ASP A 1 468 ? -12.690 -18.198 18.326 1.00 94.50 468 ASP A CA 1
ATOM 3611 C C . ASP A 1 468 ? -11.885 -19.458 17.968 1.00 94.50 468 ASP A C 1
ATOM 3613 O O . ASP A 1 468 ? -11.188 -20.019 18.825 1.00 94.50 468 ASP A O 1
ATOM 3617 N N . HIS A 1 469 ? -11.924 -19.882 16.700 1.00 93.38 469 HIS A N 1
ATOM 3618 C CA . HIS A 1 469 ? -11.079 -20.968 16.190 1.00 93.38 469 HIS A CA 1
ATOM 3619 C C . HIS A 1 469 ? -9.592 -20.588 16.211 1.00 93.38 469 HIS A C 1
ATOM 3621 O O . HIS A 1 469 ? -8.765 -21.383 16.661 1.00 93.38 469 HIS A O 1
ATOM 3627 N N . GLU A 1 470 ? -9.245 -19.371 15.785 1.00 93.56 470 GLU A N 1
ATOM 3628 C CA . GLU A 1 470 ? -7.867 -18.860 15.784 1.00 93.56 470 GLU A CA 1
ATOM 3629 C C . GLU A 1 470 ? -7.285 -18.820 17.205 1.00 93.56 470 GLU A C 1
ATOM 3631 O O . GLU A 1 470 ? -6.223 -19.384 17.467 1.00 93.56 470 GLU A O 1
ATOM 3636 N N . PHE A 1 471 ? -8.005 -18.241 18.167 1.00 93.44 471 PHE A N 1
ATOM 3637 C CA . PHE A 1 471 ? -7.551 -18.180 19.555 1.00 93.44 471 PHE A CA 1
ATOM 3638 C C . PHE A 1 471 ? -7.559 -19.550 20.238 1.00 93.44 471 PHE A C 1
ATOM 3640 O O . PHE A 1 471 ? -6.724 -19.800 21.109 1.00 93.44 471 PHE A O 1
ATOM 3647 N N . SER A 1 472 ? -8.443 -20.470 19.844 1.00 92.94 472 SER A N 1
ATOM 3648 C CA . SER A 1 472 ? -8.365 -21.861 20.307 1.00 92.94 472 SER A CA 1
ATOM 3649 C C . SER A 1 472 ? -7.081 -22.532 19.818 1.00 92.94 472 SER A C 1
ATOM 3651 O O . SER A 1 472 ? -6.385 -23.156 20.617 1.00 92.94 472 SER A O 1
ATOM 3653 N N . TYR A 1 473 ? -6.705 -22.316 18.554 1.00 91.56 473 TYR A N 1
ATOM 3654 C CA . TYR A 1 473 ? -5.432 -22.784 18.009 1.00 91.56 473 TYR A CA 1
ATOM 3655 C C . TYR A 1 473 ? -4.226 -22.168 18.738 1.00 91.56 473 TYR A C 1
ATOM 3657 O O . TYR A 1 473 ? -3.277 -22.886 19.068 1.00 91.56 473 TYR A O 1
ATOM 3665 N N . TRP A 1 474 ? -4.266 -20.871 19.068 1.00 90.62 474 TRP A N 1
ATOM 3666 C CA . TRP A 1 474 ? -3.209 -20.228 19.862 1.00 90.62 474 TRP A CA 1
ATOM 3667 C C . TRP A 1 474 ? -3.084 -20.876 21.235 1.00 90.62 474 TRP A C 1
ATOM 3669 O O . TRP A 1 474 ? -1.988 -21.261 21.632 1.00 90.62 474 TRP A O 1
ATOM 3679 N N . ARG A 1 475 ? -4.207 -21.053 21.940 1.00 91.00 475 ARG A N 1
ATOM 3680 C CA . ARG A 1 475 ? -4.240 -21.676 23.267 1.00 91.00 475 ARG A CA 1
ATOM 3681 C C . ARG A 1 475 ? -3.639 -23.078 23.253 1.00 91.00 475 ARG A C 1
ATOM 3683 O O . ARG A 1 475 ? -2.844 -23.399 24.129 1.00 91.00 475 ARG A O 1
ATOM 3690 N N . ASP A 1 476 ? -4.017 -23.897 22.277 1.00 90.94 476 ASP A N 1
ATOM 3691 C CA . ASP A 1 476 ? -3.553 -25.281 22.178 1.00 90.94 476 ASP A CA 1
ATOM 3692 C C . ASP A 1 476 ? -2.059 -25.339 21.817 1.00 90.94 476 ASP A C 1
ATOM 3694 O O . ASP A 1 476 ? -1.321 -26.174 22.343 1.00 90.94 476 ASP A O 1
ATOM 3698 N N . THR A 1 477 ? -1.585 -24.407 20.984 1.00 89.38 477 THR A N 1
ATOM 3699 C CA . THR A 1 477 ? -0.156 -24.268 20.671 1.00 89.38 477 THR A CA 1
ATOM 3700 C C . THR A 1 477 ? 0.640 -23.829 21.903 1.00 89.38 477 THR A C 1
ATOM 3702 O O . THR A 1 477 ? 1.684 -24.407 22.195 1.00 89.38 477 THR A O 1
ATOM 3705 N N . TRP A 1 478 ? 0.135 -22.863 22.677 1.00 87.12 478 TRP A N 1
ATOM 3706 C CA . TRP A 1 478 ? 0.788 -22.383 23.902 1.00 87.12 478 TRP A CA 1
ATOM 3707 C C . TRP A 1 478 ? 0.829 -23.462 24.991 1.00 87.12 478 TRP A C 1
ATOM 3709 O O . TRP A 1 478 ? 1.832 -23.584 25.697 1.00 87.12 478 TRP A O 1
ATOM 3719 N N . ASP A 1 479 ? -0.221 -24.280 25.107 1.00 88.06 479 ASP A N 1
ATOM 3720 C CA . ASP A 1 479 ? -0.240 -25.427 26.020 1.00 88.06 479 ASP A CA 1
ATOM 3721 C C . ASP A 1 479 ? 0.809 -26.464 25.616 1.00 88.06 479 ASP A C 1
ATOM 3723 O O . ASP A 1 479 ? 1.568 -26.956 26.448 1.00 88.06 479 ASP A O 1
ATOM 3727 N N . LYS A 1 480 ? 0.898 -26.765 24.320 1.00 88.25 480 LYS A N 1
ATOM 3728 C CA . LYS A 1 480 ? 1.835 -27.763 23.804 1.00 88.25 480 LYS A CA 1
ATOM 3729 C C . LYS A 1 480 ? 3.299 -27.335 23.945 1.00 88.25 480 LYS A C 1
ATOM 3731 O O . LYS A 1 480 ? 4.118 -28.154 24.353 1.00 88.25 480 LYS A O 1
ATOM 3736 N N . GLU A 1 481 ? 3.625 -26.092 23.600 1.00 83.12 481 GLU A N 1
ATOM 3737 C CA . GLU A 1 481 ? 5.007 -25.589 23.608 1.00 83.12 481 GLU A CA 1
ATOM 3738 C C . GLU A 1 481 ? 5.477 -25.188 25.015 1.00 83.12 481 GLU A C 1
ATOM 3740 O O . GLU A 1 481 ? 6.640 -25.389 25.374 1.00 83.12 481 GLU A O 1
ATOM 3745 N N . PHE A 1 482 ? 4.579 -24.634 25.839 1.00 81.25 482 PHE A N 1
ATOM 3746 C CA . PHE A 1 482 ? 4.951 -23.997 27.108 1.00 81.25 482 PHE A CA 1
ATOM 3747 C C . PHE A 1 482 ? 4.161 -24.478 28.332 1.00 81.25 482 PHE A C 1
ATOM 3749 O O . PHE A 1 482 ? 4.493 -24.082 29.450 1.00 81.25 482 PHE A O 1
ATOM 3756 N N . GLY A 1 483 ? 3.127 -25.308 28.167 1.00 83.31 483 GLY A N 1
ATOM 3757 C CA . GLY A 1 483 ? 2.215 -25.686 29.254 1.00 83.31 483 GLY A CA 1
ATOM 3758 C C . GLY A 1 483 ? 1.348 -24.525 29.754 1.00 83.31 483 GLY A C 1
ATOM 3759 O O . GLY A 1 483 ? 0.878 -24.551 30.893 1.00 83.31 483 GLY A O 1
ATOM 3760 N N . LEU A 1 484 ? 1.171 -23.479 28.938 1.00 80.44 484 LEU A N 1
ATOM 3761 C CA . LEU A 1 484 ? 0.398 -22.286 29.278 1.00 80.44 484 LEU A CA 1
ATOM 3762 C C . LEU A 1 484 ? -1.023 -22.387 28.711 1.00 80.44 484 LEU A C 1
ATOM 3764 O O . LEU A 1 484 ? -1.210 -22.599 27.518 1.00 80.44 484 LEU A O 1
ATOM 3768 N N . LYS A 1 485 ? -2.039 -22.149 29.553 1.00 85.44 485 LYS A N 1
ATOM 3769 C CA . LYS A 1 485 ? -3.462 -22.115 29.155 1.00 85.44 485 LYS A CA 1
ATOM 3770 C C . LYS A 1 485 ? -4.104 -20.764 29.464 1.00 85.44 485 LYS A C 1
ATOM 3772 O O . LYS A 1 485 ? -4.867 -20.660 30.429 1.00 85.44 485 LYS A O 1
ATOM 3777 N N . PRO A 1 486 ? -3.810 -19.711 28.685 1.00 84.94 486 PRO A N 1
ATOM 3778 C CA . PRO A 1 486 ? -4.444 -18.420 28.894 1.00 84.94 486 PRO A CA 1
ATOM 3779 C C . PRO A 1 486 ? -5.954 -18.510 28.702 1.00 84.94 486 PRO A C 1
ATOM 3781 O O . PRO A 1 486 ? -6.472 -19.333 27.940 1.00 84.94 486 PRO A O 1
ATOM 3784 N N . SER A 1 487 ? -6.670 -17.615 29.379 1.00 89.69 487 SER A N 1
ATOM 3785 C CA . SER A 1 487 ? -8.111 -17.504 29.186 1.00 89.69 487 SER A CA 1
ATOM 3786 C C . SER A 1 487 ? -8.435 -17.001 27.768 1.00 89.69 487 SER A C 1
ATOM 3788 O O . SER A 1 487 ? -7.666 -16.205 27.220 1.00 89.69 487 SER A O 1
ATOM 3790 N N . PRO A 1 488 ? -9.597 -17.365 27.190 1.00 90.56 488 PRO A N 1
ATOM 3791 C CA . PRO A 1 488 ? -10.044 -16.806 25.911 1.00 90.56 488 PRO A CA 1
ATOM 3792 C C . PRO A 1 488 ? -10.076 -15.271 25.906 1.00 90.56 488 PRO A C 1
ATOM 3794 O O . PRO A 1 488 ? -9.695 -14.642 24.924 1.00 90.56 488 PRO A O 1
ATOM 3797 N N . LYS A 1 489 ? -10.447 -14.655 27.040 1.00 90.06 489 LYS A N 1
ATOM 3798 C CA . LYS A 1 489 ? -10.416 -13.196 27.207 1.00 90.06 489 LYS A CA 1
ATOM 3799 C C . LYS A 1 489 ? -8.997 -12.643 27.036 1.00 90.06 489 LYS A C 1
ATOM 3801 O O . LYS A 1 489 ? -8.824 -11.651 26.342 1.00 90.06 489 LYS A O 1
ATOM 3806 N N . THR A 1 490 ? -7.998 -13.290 27.637 1.00 88.88 490 THR A N 1
ATOM 3807 C CA . THR A 1 490 ? -6.588 -12.885 27.539 1.00 88.88 490 THR A CA 1
ATOM 3808 C C . THR A 1 490 ? -6.094 -12.945 26.097 1.00 88.88 490 THR A C 1
ATOM 3810 O O . THR A 1 490 ? -5.529 -11.970 25.618 1.00 88.88 490 THR A O 1
ATOM 3813 N N . LEU A 1 491 ? -6.350 -14.050 25.389 1.00 90.88 491 LEU A N 1
ATOM 3814 C CA . LEU A 1 491 ? -5.938 -14.212 23.988 1.00 90.88 491 LEU A CA 1
ATOM 3815 C C . LEU A 1 491 ? -6.597 -13.174 23.082 1.00 90.88 491 LEU A C 1
ATOM 3817 O O . LEU A 1 491 ? -5.921 -12.560 22.262 1.00 90.88 491 LEU A O 1
ATOM 3821 N N . ARG A 1 492 ? -7.889 -12.906 23.297 1.00 93.12 492 ARG A N 1
ATOM 3822 C CA . ARG A 1 492 ? -8.614 -11.872 22.560 1.00 93.12 492 ARG A CA 1
ATOM 3823 C C . ARG A 1 492 ? -8.052 -10.474 22.814 1.00 93.12 492 ARG A C 1
ATOM 3825 O O . ARG A 1 492 ? -7.880 -9.714 21.867 1.00 93.12 492 ARG A O 1
ATOM 3832 N N . SER A 1 493 ? -7.746 -10.135 24.068 1.00 91.75 493 SER A N 1
ATOM 3833 C CA . SER A 1 493 ? -7.104 -8.861 24.413 1.00 91.75 493 SER A CA 1
ATOM 3834 C C . SER A 1 493 ? -5.721 -8.736 23.764 1.00 91.75 493 SER A C 1
ATOM 3836 O O . SER A 1 493 ? -5.419 -7.679 23.218 1.00 91.75 493 SER A O 1
ATOM 3838 N N . ILE A 1 494 ? -4.926 -9.814 23.754 1.00 90.81 494 ILE A N 1
ATOM 3839 C CA . ILE A 1 494 ? -3.623 -9.875 23.071 1.00 90.81 494 ILE A CA 1
ATOM 3840 C C . ILE A 1 494 ? -3.784 -9.642 21.571 1.00 90.81 494 ILE A C 1
ATOM 3842 O O . ILE A 1 494 ? -3.155 -8.735 21.031 1.00 90.81 494 ILE A O 1
ATOM 3846 N N . GLY A 1 495 ? -4.678 -10.386 20.917 1.00 92.19 495 GLY A N 1
ATOM 3847 C CA . GLY A 1 495 ? -4.965 -10.218 19.496 1.00 92.19 495 GLY A CA 1
ATOM 3848 C C . GLY A 1 495 ? -5.410 -8.796 19.157 1.00 92.19 495 GLY A C 1
ATOM 3849 O O . GLY A 1 495 ? -4.922 -8.224 18.187 1.00 92.19 495 GLY A O 1
ATOM 3850 N N . ALA A 1 496 ? -6.277 -8.192 19.974 1.00 94.69 496 ALA A N 1
ATOM 3851 C CA . ALA A 1 496 ? -6.764 -6.834 19.750 1.00 94.69 496 ALA A CA 1
ATOM 3852 C C . ALA A 1 496 ? -5.666 -5.776 19.942 1.00 94.69 496 ALA A C 1
ATOM 3854 O O . ALA A 1 496 ? -5.562 -4.862 19.130 1.00 94.69 496 ALA A O 1
ATOM 3855 N N . GLY A 1 497 ? -4.837 -5.898 20.987 1.00 93.44 497 GLY A N 1
ATOM 3856 C CA . GLY A 1 497 ? -3.729 -4.970 21.244 1.00 93.44 497 GLY A CA 1
ATOM 3857 C C . GLY A 1 497 ? -2.659 -5.032 20.159 1.00 93.44 497 GLY A C 1
ATOM 3858 O O . GLY A 1 497 ? -2.245 -3.996 19.650 1.00 93.44 497 GLY A O 1
ATOM 3859 N N . ILE A 1 498 ? -2.280 -6.242 19.741 1.00 92.00 498 ILE A N 1
ATOM 3860 C CA . ILE A 1 498 ? -1.354 -6.453 18.620 1.00 92.00 498 ILE A CA 1
ATOM 3861 C C . ILE A 1 498 ? -1.953 -5.907 17.320 1.00 92.00 498 ILE A C 1
ATOM 3863 O O . ILE A 1 498 ? -1.256 -5.237 16.572 1.00 92.00 498 ILE A O 1
ATOM 3867 N N . SER A 1 499 ? -3.248 -6.120 17.075 1.00 92.62 499 SER A N 1
ATOM 3868 C CA . SER A 1 499 ? -3.919 -5.622 15.866 1.00 92.62 499 SER A CA 1
ATOM 3869 C C . SER A 1 499 ? -4.009 -4.098 15.802 1.00 92.62 499 SER A C 1
ATOM 3871 O O . SER A 1 499 ? -3.871 -3.523 14.726 1.00 92.62 499 SER A O 1
ATOM 3873 N N . LEU A 1 500 ? -4.240 -3.450 16.947 1.00 94.81 500 LEU A N 1
ATOM 3874 C CA . LEU A 1 500 ? -4.338 -1.997 17.059 1.00 94.81 500 LEU A CA 1
ATOM 3875 C C . LEU A 1 500 ? -2.967 -1.318 16.945 1.00 94.81 500 LEU A C 1
ATOM 3877 O O . LEU A 1 500 ? -2.845 -0.312 16.257 1.00 94.81 500 LEU A O 1
ATOM 3881 N N . VAL A 1 501 ? -1.955 -1.847 17.638 1.00 93.44 501 VAL A N 1
ATOM 3882 C CA . VAL A 1 501 ? -0.614 -1.240 17.699 1.00 93.44 501 VAL A CA 1
ATOM 3883 C C . VAL A 1 501 ? 0.244 -1.633 16.493 1.00 93.44 501 VAL A C 1
ATOM 3885 O O . VAL A 1 501 ? 1.085 -0.847 16.062 1.00 93.44 501 VAL A O 1
ATOM 3888 N N . ALA A 1 502 ? 0.038 -2.840 15.955 1.00 91.12 502 ALA A N 1
ATOM 3889 C CA . ALA A 1 502 ? 0.872 -3.475 14.934 1.00 91.12 502 ALA A CA 1
ATOM 3890 C C . ALA A 1 502 ? 2.377 -3.297 15.241 1.00 91.12 502 ALA A C 1
ATOM 3892 O O . ALA A 1 502 ? 3.088 -2.614 14.502 1.00 91.12 502 ALA A O 1
ATOM 3893 N N . PRO A 1 503 ? 2.868 -3.826 16.381 1.00 90.50 503 PRO A N 1
ATOM 3894 C CA . PRO A 1 503 ? 4.255 -3.646 16.795 1.00 90.50 503 PRO A CA 1
ATOM 3895 C C . PRO A 1 503 ? 5.205 -4.433 15.888 1.00 90.50 503 PRO A C 1
ATOM 3897 O O . PRO A 1 503 ? 4.859 -5.511 15.401 1.00 90.50 503 PRO A O 1
ATOM 3900 N N . ASN A 1 504 ? 6.437 -3.950 15.744 1.00 87.69 504 ASN A N 1
ATOM 3901 C CA . ASN A 1 504 ? 7.520 -4.783 15.228 1.00 87.69 504 ASN A CA 1
ATOM 3902 C C . ASN A 1 504 ? 7.840 -5.920 16.209 1.00 87.69 504 ASN A C 1
ATOM 3904 O O . ASN A 1 504 ? 7.577 -5.817 17.409 1.00 87.69 504 ASN A O 1
ATOM 3908 N N . GLU A 1 505 ? 8.439 -6.996 15.704 1.00 83.19 505 GLU A N 1
ATOM 3909 C CA . GLU A 1 505 ? 8.775 -8.193 16.483 1.00 83.19 505 GLU A CA 1
ATOM 3910 C C . GLU A 1 505 ? 9.554 -7.894 17.779 1.00 83.19 505 GLU A C 1
ATOM 3912 O O . GLU A 1 505 ? 9.203 -8.387 18.852 1.00 83.19 505 GLU A O 1
ATOM 3917 N N . ASP A 1 506 ? 10.540 -6.996 17.720 1.00 85.69 506 ASP A N 1
ATOM 3918 C CA . ASP A 1 506 ? 11.356 -6.579 18.867 1.00 85.69 506 ASP A CA 1
ATOM 3919 C C . ASP A 1 506 ? 10.560 -5.819 19.944 1.00 85.69 506 ASP A C 1
ATOM 3921 O O . ASP A 1 506 ? 10.963 -5.750 21.109 1.00 85.69 506 ASP A O 1
ATOM 3925 N N . ARG A 1 507 ? 9.404 -5.262 19.572 1.00 89.38 507 ARG A N 1
ATOM 3926 C CA . ARG A 1 507 ? 8.525 -4.471 20.440 1.00 89.38 507 ARG A CA 1
ATOM 3927 C C . ARG A 1 507 ? 7.436 -5.306 21.106 1.00 89.38 507 ARG A C 1
ATOM 3929 O O . ARG A 1 507 ? 6.880 -4.867 22.117 1.00 89.38 507 ARG A O 1
ATOM 3936 N N . VAL A 1 508 ? 7.165 -6.522 20.623 1.00 88.81 508 VAL A N 1
ATOM 3937 C CA . VAL A 1 508 ? 6.131 -7.406 21.189 1.00 88.81 508 VAL A CA 1
ATOM 3938 C C . VAL A 1 508 ? 6.344 -7.680 22.687 1.00 88.81 508 VAL A C 1
ATOM 3940 O O . VAL A 1 508 ? 5.385 -7.506 23.443 1.00 88.81 508 VAL A O 1
ATOM 3943 N N . PRO A 1 509 ? 7.554 -8.007 23.194 1.00 89.00 509 PRO A N 1
ATOM 3944 C CA . PRO A 1 509 ? 7.759 -8.211 24.632 1.00 89.00 509 PRO A CA 1
ATOM 3945 C C . PRO A 1 509 ? 7.428 -6.976 25.483 1.00 89.00 509 PRO A C 1
ATOM 3947 O O . PRO A 1 509 ? 6.932 -7.097 26.606 1.00 89.00 509 PRO A O 1
ATOM 3950 N N . ASN A 1 510 ? 7.685 -5.767 24.978 1.00 86.06 510 ASN A N 1
ATOM 3951 C CA . ASN A 1 510 ? 7.336 -4.543 25.698 1.00 86.06 510 ASN A CA 1
ATOM 3952 C C . ASN A 1 510 ? 5.814 -4.390 25.808 1.00 86.06 510 ASN A C 1
ATOM 3954 O O . ASN A 1 510 ? 5.290 -4.132 26.894 1.00 86.06 510 ASN A O 1
ATOM 3958 N N . LEU A 1 511 ? 5.115 -4.651 24.705 1.00 85.38 511 LEU A N 1
ATOM 3959 C CA . LEU A 1 511 ? 3.662 -4.627 24.643 1.00 85.38 511 LEU A CA 1
ATOM 3960 C C . LEU A 1 511 ? 3.044 -5.663 25.602 1.00 85.38 511 LEU A C 1
ATOM 3962 O O . LEU A 1 511 ? 2.136 -5.338 26.369 1.00 85.38 511 LEU A O 1
ATOM 3966 N N . LEU A 1 512 ? 3.597 -6.881 25.647 1.00 87.12 512 LEU A N 1
ATOM 3967 C CA . LEU A 1 512 ? 3.179 -7.944 26.571 1.00 87.12 512 LEU A CA 1
ATOM 3968 C C . LEU A 1 512 ? 3.298 -7.557 28.054 1.00 87.12 512 LEU A C 1
ATOM 3970 O O . LEU A 1 512 ? 2.445 -7.923 28.865 1.00 87.12 512 LEU A O 1
ATOM 3974 N N . GLU A 1 513 ? 4.318 -6.786 28.423 1.00 86.81 513 GLU A N 1
ATOM 3975 C CA . GLU A 1 513 ? 4.483 -6.293 29.795 1.00 86.81 513 GLU A CA 1
ATOM 3976 C C . GLU A 1 513 ? 3.531 -5.149 30.114 1.00 86.81 513 GLU A C 1
ATOM 3978 O O . GLU A 1 513 ? 2.813 -5.203 31.113 1.00 86.81 513 GLU A O 1
ATOM 3983 N N . LYS A 1 514 ? 3.545 -4.101 29.284 1.00 79.81 514 LYS A N 1
ATOM 3984 C CA . LYS A 1 514 ? 2.872 -2.832 29.583 1.00 79.81 514 LYS A CA 1
ATOM 3985 C C . LYS A 1 514 ? 1.361 -2.921 29.449 1.00 79.81 514 LYS A C 1
ATOM 3987 O O . LYS A 1 514 ? 0.653 -2.233 30.178 1.00 79.81 514 LYS A O 1
ATOM 3992 N N . ILE A 1 515 ? 0.882 -3.772 28.548 1.00 72.19 515 ILE A N 1
ATOM 3993 C CA . ILE A 1 515 ? -0.542 -3.897 28.242 1.00 72.19 515 ILE A CA 1
ATOM 3994 C C . ILE A 1 515 ? -1.151 -5.123 28.926 1.00 72.19 515 ILE A C 1
ATOM 3996 O O . ILE A 1 515 ? -2.259 -5.047 29.454 1.00 72.19 515 ILE A O 1
ATOM 4000 N N . PHE A 1 516 ? -0.424 -6.245 28.967 1.00 71.69 516 PHE A N 1
ATOM 4001 C CA . PHE A 1 516 ? -0.957 -7.523 29.462 1.00 71.69 516 PHE A CA 1
ATOM 4002 C C . PHE A 1 516 ? -0.362 -7.976 30.799 1.00 71.69 516 PHE A C 1
ATOM 4004 O O . PHE A 1 516 ? -0.788 -8.993 31.347 1.00 71.69 516 PHE A O 1
ATOM 4011 N N . GLY A 1 517 ? 0.579 -7.212 31.361 1.00 75.62 517 GLY A N 1
ATOM 4012 C CA . GLY A 1 517 ? 1.101 -7.430 32.706 1.00 75.62 517 GLY A CA 1
ATOM 4013 C C . GLY A 1 517 ? 2.010 -8.651 32.852 1.00 75.62 517 GLY A C 1
ATOM 4014 O O . GLY A 1 517 ? 2.280 -9.049 33.986 1.00 75.62 517 GLY A O 1
ATOM 4015 N N . ILE A 1 518 ? 2.503 -9.241 31.755 1.00 81.25 518 ILE A N 1
ATOM 4016 C CA . ILE A 1 518 ? 3.391 -10.413 31.794 1.00 81.25 518 ILE A CA 1
ATOM 4017 C C . ILE A 1 518 ? 4.782 -9.968 32.271 1.00 81.25 518 ILE A C 1
ATOM 4019 O O . ILE A 1 518 ? 5.596 -9.481 31.494 1.00 81.25 518 ILE A O 1
ATOM 4023 N N . GLN A 1 519 ? 5.057 -10.095 33.572 1.00 79.88 519 GLN A N 1
ATOM 4024 C CA . GLN A 1 519 ? 6.281 -9.547 34.180 1.00 79.88 519 GLN A CA 1
ATOM 4025 C C . GLN A 1 519 ? 7.548 -10.340 33.820 1.00 79.88 519 GLN A C 1
ATOM 4027 O O . GLN A 1 519 ? 8.637 -9.774 33.715 1.00 79.88 519 GLN A O 1
ATOM 4032 N N . ASN A 1 520 ? 7.429 -11.656 33.634 1.00 84.81 520 ASN A N 1
ATOM 4033 C CA . ASN A 1 520 ? 8.575 -12.530 33.402 1.00 84.81 520 ASN A CA 1
ATOM 4034 C C . ASN A 1 520 ? 9.140 -12.332 31.984 1.00 84.81 520 ASN A C 1
ATOM 4036 O O . ASN A 1 520 ? 8.467 -12.627 31.002 1.00 84.81 520 ASN A O 1
ATOM 4040 N N . GLN A 1 521 ? 10.386 -11.856 31.878 1.00 86.06 521 GLN A N 1
ATOM 4041 C CA . GLN A 1 521 ? 11.048 -11.603 30.591 1.00 86.06 521 GLN A CA 1
ATOM 4042 C C . GLN A 1 521 ? 11.143 -12.863 29.717 1.00 86.06 521 GLN A C 1
ATOM 4044 O O . GLN A 1 521 ? 10.819 -12.812 28.540 1.00 86.06 521 GLN A O 1
ATOM 4049 N N . VAL A 1 522 ? 11.516 -14.007 30.298 1.00 84.31 522 VAL A N 1
ATOM 4050 C CA . VAL A 1 522 ? 11.674 -15.266 29.549 1.00 84.31 522 VAL A CA 1
ATOM 4051 C C . VAL A 1 522 ? 10.336 -15.745 28.992 1.00 84.31 522 VAL A C 1
ATOM 4053 O O . VAL A 1 522 ? 10.276 -16.286 27.893 1.00 84.31 522 VAL A O 1
ATOM 4056 N N . GLU A 1 523 ? 9.257 -15.562 29.751 1.00 80.62 523 GLU A N 1
ATOM 4057 C CA . GLU A 1 523 ? 7.905 -15.881 29.291 1.00 80.62 523 GLU A CA 1
ATOM 4058 C C . GLU A 1 523 ? 7.479 -14.954 28.149 1.00 80.62 523 GLU A C 1
ATOM 4060 O O . GLU A 1 523 ? 6.958 -15.427 27.143 1.00 80.62 523 GLU A O 1
ATOM 4065 N N . ARG A 1 524 ? 7.770 -13.653 28.257 1.00 88.06 524 ARG A N 1
ATOM 4066 C CA . ARG A 1 524 ? 7.488 -12.684 27.194 1.00 88.06 524 ARG A CA 1
ATOM 4067 C C . ARG A 1 524 ? 8.235 -12.979 25.907 1.00 88.06 524 ARG A C 1
ATOM 4069 O O . ARG A 1 524 ? 7.607 -12.956 24.859 1.00 88.06 524 ARG A O 1
ATOM 4076 N N . ASP A 1 525 ? 9.529 -13.268 25.988 1.00 85.75 525 ASP A N 1
ATOM 4077 C CA . ASP A 1 525 ? 10.350 -13.546 24.807 1.00 85.75 525 ASP A CA 1
ATOM 4078 C C . ASP A 1 525 ? 9.854 -14.807 24.090 1.00 85.75 525 ASP A C 1
ATOM 4080 O O . ASP A 1 525 ? 9.737 -14.822 22.871 1.00 85.75 525 ASP A O 1
ATOM 4084 N N . LYS A 1 526 ? 9.461 -15.839 24.849 1.00 82.94 526 LYS A N 1
ATOM 4085 C CA . LYS A 1 526 ? 8.858 -17.063 24.301 1.00 82.94 526 LYS A CA 1
ATOM 4086 C C . LYS A 1 526 ? 7.507 -16.820 23.638 1.00 82.94 526 LYS A C 1
ATOM 4088 O O . LYS A 1 526 ? 7.237 -17.374 22.577 1.00 82.94 526 LYS A O 1
ATOM 4093 N N . VAL A 1 527 ? 6.641 -16.026 24.268 1.00 82.44 527 VAL A N 1
ATOM 4094 C CA . VAL A 1 527 ? 5.326 -15.694 23.704 1.00 82.44 527 VAL A CA 1
ATOM 4095 C C . VAL A 1 527 ? 5.479 -14.801 22.475 1.00 82.44 527 VAL A C 1
ATOM 4097 O O . VAL A 1 527 ? 4.764 -15.010 21.502 1.00 82.44 527 VAL A O 1
ATOM 4100 N N . ALA A 1 528 ? 6.410 -13.846 22.490 1.00 85.81 528 ALA A N 1
ATOM 4101 C CA . ALA A 1 528 ? 6.720 -12.997 21.345 1.00 85.81 528 ALA A CA 1
ATOM 4102 C C . ALA A 1 528 ? 7.238 -13.821 20.161 1.00 85.81 528 ALA A C 1
ATOM 4104 O O . ALA A 1 528 ? 6.655 -13.735 19.086 1.00 85.81 528 ALA A O 1
ATOM 4105 N N . ASP A 1 529 ? 8.236 -14.682 20.388 1.00 83.38 529 ASP A N 1
ATOM 4106 C CA . ASP A 1 529 ? 8.759 -15.606 19.376 1.00 83.38 529 ASP A CA 1
ATOM 4107 C C . ASP A 1 529 ? 7.633 -16.470 18.797 1.00 83.38 529 ASP A C 1
ATOM 4109 O O . ASP A 1 529 ? 7.443 -16.536 17.585 1.00 83.38 529 ASP A O 1
ATOM 4113 N N . LEU A 1 530 ? 6.789 -17.060 19.648 1.00 82.00 530 LEU A N 1
ATOM 4114 C CA . LEU A 1 530 ? 5.672 -17.866 19.167 1.00 82.00 530 LEU A CA 1
ATOM 4115 C C . LEU A 1 530 ? 4.647 -17.042 18.369 1.00 82.00 530 LEU A C 1
ATOM 4117 O O . LEU A 1 530 ? 4.144 -17.518 17.353 1.00 82.00 530 LEU A O 1
ATOM 4121 N N . LEU A 1 531 ? 4.337 -15.814 18.787 1.00 83.12 531 LEU A N 1
ATOM 4122 C CA . LEU A 1 531 ? 3.440 -14.927 18.044 1.00 83.12 531 LEU A CA 1
ATOM 4123 C C . LEU A 1 531 ? 3.996 -14.585 16.658 1.00 83.12 531 LEU A C 1
ATOM 4125 O O . LEU A 1 531 ? 3.217 -14.600 15.711 1.00 83.12 531 LEU A O 1
ATOM 4129 N N . SER A 1 532 ? 5.306 -14.376 16.508 1.00 78.56 532 SER A N 1
ATOM 4130 C CA . SER A 1 532 ? 5.954 -14.173 15.202 1.00 78.56 532 SER A CA 1
ATOM 4131 C C . SER A 1 532 ? 5.829 -15.374 14.261 1.00 78.56 532 SER A C 1
ATOM 4133 O O . SER A 1 532 ? 5.853 -15.212 13.042 1.00 78.56 532 SER A O 1
ATOM 4135 N N . HIS A 1 533 ? 5.691 -16.585 14.811 1.00 76.25 533 HIS A N 1
ATOM 4136 C CA . HIS A 1 533 ? 5.451 -17.803 14.033 1.00 76.25 533 HIS A CA 1
ATOM 4137 C C . HIS A 1 533 ? 3.963 -18.019 13.714 1.00 76.25 533 HIS A C 1
ATOM 4139 O O . HIS A 1 533 ? 3.622 -18.569 12.664 1.00 76.25 533 HIS A O 1
ATOM 4145 N N . LEU A 1 534 ? 3.069 -17.631 14.629 1.00 79.00 534 LEU A N 1
ATOM 4146 C CA . LEU A 1 534 ? 1.620 -17.810 14.491 1.00 79.00 534 LEU A CA 1
ATOM 4147 C C . LEU A 1 534 ? 0.987 -16.756 13.583 1.00 79.00 534 LEU A C 1
ATOM 4149 O O . LEU A 1 534 ? 0.106 -17.072 12.781 1.00 79.00 534 LEU A O 1
ATOM 4153 N N . LEU A 1 535 ? 1.432 -15.512 13.717 1.00 78.69 535 LEU A N 1
ATOM 4154 C CA . LEU A 1 535 ? 0.965 -14.384 12.936 1.00 78.69 535 LEU A CA 1
ATOM 4155 C C . LEU A 1 535 ? 1.933 -14.147 11.782 1.00 78.69 535 LEU A C 1
ATOM 4157 O O . LEU A 1 535 ? 3.142 -14.096 11.997 1.00 78.69 535 LEU A O 1
ATOM 4161 N N . PRO A 1 536 ? 1.436 -13.981 10.548 1.00 65.31 536 PRO A N 1
ATOM 4162 C CA . PRO A 1 536 ? 2.305 -13.591 9.457 1.00 65.31 536 PRO A CA 1
ATOM 4163 C C . PRO A 1 536 ? 2.906 -12.218 9.772 1.00 65.31 536 PRO A C 1
ATOM 4165 O O . PRO A 1 536 ? 2.178 -11.232 9.879 1.00 65.31 536 PRO A O 1
ATOM 4168 N N . THR A 1 537 ? 4.230 -12.150 9.899 1.00 63.19 537 THR A N 1
ATOM 4169 C CA . THR A 1 537 ? 4.949 -10.875 9.895 1.00 63.19 537 THR A CA 1
ATOM 4170 C C . THR A 1 537 ? 4.655 -10.176 8.576 1.00 63.19 537 THR A C 1
ATOM 4172 O O . THR A 1 537 ? 4.886 -10.726 7.489 1.00 63.19 537 THR A O 1
ATOM 4175 N N . SER A 1 538 ? 4.118 -8.961 8.656 1.00 60.22 538 SER A N 1
ATOM 4176 C CA . SER A 1 538 ? 3.950 -8.110 7.490 1.00 60.22 538 SER A CA 1
ATOM 4177 C C . SER A 1 538 ? 5.333 -7.882 6.889 1.00 60.22 538 SER A C 1
ATOM 4179 O O . SER A 1 538 ? 6.178 -7.198 7.460 1.00 60.22 538 SER A O 1
ATOM 4181 N N . ARG A 1 539 ? 5.598 -8.457 5.710 1.00 48.16 539 ARG A N 1
ATOM 4182 C CA . ARG A 1 539 ? 6.836 -8.164 4.966 1.00 48.16 539 ARG A CA 1
ATOM 4183 C C . ARG A 1 539 ? 6.880 -6.717 4.467 1.00 48.16 539 ARG A C 1
ATOM 4185 O O . ARG A 1 539 ? 7.911 -6.296 3.951 1.00 48.16 539 ARG A O 1
ATOM 4192 N N . GLU A 1 540 ? 5.774 -5.981 4.592 1.00 51.53 540 GLU A N 1
ATOM 4193 C CA . GLU A 1 540 ? 5.699 -4.567 4.251 1.00 51.53 540 GLU A CA 1
ATOM 4194 C C . GLU A 1 540 ? 6.307 -3.683 5.337 1.00 51.53 540 GLU A C 1
ATOM 4196 O O . GLU A 1 540 ? 6.866 -2.651 4.998 1.00 51.53 540 GLU A O 1
ATOM 4201 N N . ASP A 1 541 ? 6.263 -4.053 6.618 1.00 59.59 541 ASP A N 1
ATOM 4202 C CA . ASP A 1 541 ? 6.794 -3.192 7.682 1.00 59.59 541 ASP A CA 1
ATOM 4203 C C . ASP A 1 541 ? 7.439 -3.881 8.882 1.00 59.59 541 ASP A C 1
ATOM 4205 O O . ASP A 1 541 ? 7.954 -3.189 9.755 1.00 59.59 541 ASP A O 1
ATOM 4209 N N . GLY A 1 542 ? 7.499 -5.212 8.888 1.00 68.44 542 GLY A N 1
ATOM 4210 C CA . GLY A 1 542 ? 7.988 -5.994 10.021 1.00 68.44 542 GLY A CA 1
ATOM 4211 C C . GLY A 1 542 ? 7.007 -6.022 11.192 1.00 68.44 542 GLY A C 1
ATOM 4212 O O . GLY A 1 542 ? 7.323 -6.624 12.220 1.00 68.44 542 GLY A O 1
ATOM 4213 N N . SER A 1 543 ? 5.828 -5.408 11.038 1.00 81.31 543 SER A N 1
ATOM 4214 C CA . SER A 1 543 ? 4.800 -5.425 12.062 1.00 81.31 543 SER A CA 1
ATOM 4215 C C . SER A 1 543 ? 4.138 -6.792 12.145 1.00 81.31 543 SER A C 1
ATOM 4217 O O . SER A 1 543 ? 3.998 -7.532 11.163 1.00 81.31 543 SER A O 1
ATOM 4219 N N . ILE A 1 544 ? 3.719 -7.129 13.354 1.00 84.94 544 ILE A N 1
ATOM 4220 C CA . ILE A 1 544 ? 2.945 -8.323 13.637 1.00 84.94 544 ILE A CA 1
ATOM 4221 C C . ILE A 1 544 ? 1.515 -7.870 13.890 1.00 84.94 544 ILE A C 1
ATOM 4223 O O . ILE A 1 544 ? 1.250 -7.082 14.794 1.00 84.94 544 ILE A O 1
ATOM 4227 N N . THR A 1 545 ? 0.584 -8.359 13.077 1.00 87.75 545 THR A N 1
ATOM 4228 C CA . THR A 1 545 ? -0.840 -8.050 13.203 1.00 87.75 545 THR A CA 1
ATOM 4229 C C . THR A 1 545 ? -1.687 -9.217 12.718 1.00 87.75 545 THR A C 1
ATOM 4231 O O . THR A 1 545 ? -1.228 -10.083 11.968 1.00 87.75 545 THR A O 1
ATOM 4234 N N . ILE A 1 546 ? -2.941 -9.261 13.162 1.00 88.62 546 ILE A N 1
ATOM 4235 C CA . ILE A 1 546 ? -3.907 -10.202 12.612 1.00 88.62 546 ILE A CA 1
ATOM 4236 C C . ILE A 1 546 ? -4.291 -9.719 11.213 1.00 88.62 546 ILE A C 1
ATOM 4238 O O . ILE A 1 546 ? -4.715 -8.582 11.024 1.00 88.62 546 ILE A O 1
ATOM 4242 N N . HIS A 1 547 ? -4.200 -10.617 10.238 1.00 85.19 547 HIS A N 1
ATOM 4243 C CA . HIS A 1 547 ? -4.763 -10.437 8.907 1.00 85.19 547 HIS A CA 1
ATOM 4244 C C . HIS A 1 547 ? -5.780 -11.545 8.631 1.00 85.19 547 HIS A C 1
ATOM 4246 O O . HIS A 1 547 ? -5.629 -12.650 9.152 1.00 85.19 547 HIS A O 1
ATOM 4252 N N . PRO A 1 548 ? -6.798 -11.292 7.793 1.00 88.25 548 PRO A N 1
ATOM 4253 C CA . PRO A 1 548 ? -6.992 -10.104 6.954 1.00 88.25 548 PRO A CA 1
ATOM 4254 C C . PRO A 1 548 ? -7.642 -8.910 7.675 1.00 88.25 548 PRO A C 1
ATOM 4256 O O . PRO A 1 548 ? -8.337 -9.066 8.677 1.00 88.25 548 PRO A O 1
ATOM 4259 N N . ASP A 1 549 ? -7.456 -7.712 7.111 1.00 87.31 549 ASP A N 1
ATOM 4260 C CA . ASP A 1 549 ? -7.867 -6.429 7.703 1.00 87.31 549 ASP A CA 1
ATOM 4261 C C . ASP A 1 549 ? -9.323 -6.361 8.191 1.00 87.31 549 ASP A C 1
ATOM 4263 O O . ASP A 1 549 ? -9.527 -5.840 9.285 1.00 87.31 549 ASP A O 1
ATOM 4267 N N . PRO A 1 550 ? -10.345 -6.875 7.470 1.00 91.31 550 PRO A N 1
ATOM 4268 C CA . PRO A 1 550 ? -11.716 -6.830 7.980 1.00 91.31 550 PRO A CA 1
ATOM 4269 C C . PRO A 1 550 ? -11.903 -7.623 9.280 1.00 91.31 550 PRO A C 1
ATOM 4271 O O . PRO A 1 550 ? -12.647 -7.190 10.153 1.00 91.31 550 PRO A O 1
ATOM 4274 N N . VAL A 1 551 ? -11.188 -8.738 9.465 1.00 94.12 551 VAL A N 1
ATOM 4275 C CA . VAL A 1 551 ? -11.236 -9.526 10.711 1.00 94.12 551 VAL A CA 1
ATOM 4276 C C . VAL A 1 551 ? -10.536 -8.768 11.843 1.00 94.12 551 VAL A C 1
ATOM 4278 O O . VAL A 1 551 ? -11.063 -8.661 12.949 1.00 94.12 551 VAL A O 1
ATOM 4281 N N . SER A 1 552 ? -9.378 -8.179 11.548 1.00 92.69 552 SER A N 1
ATOM 4282 C CA . SER A 1 552 ? -8.607 -7.356 12.487 1.00 92.69 552 SER A CA 1
ATOM 4283 C C . SER A 1 552 ? -9.379 -6.117 12.951 1.00 92.69 552 SER A C 1
ATOM 4285 O O . SER A 1 552 ? -9.544 -5.888 14.148 1.00 92.69 552 SER A O 1
ATOM 4287 N N . GLY A 1 553 ? -9.976 -5.374 12.013 1.00 94.38 553 GLY A N 1
ATOM 4288 C CA . GLY A 1 553 ? -10.832 -4.227 12.307 1.00 94.38 553 GLY A CA 1
ATOM 4289 C C . GLY A 1 553 ? -12.035 -4.605 13.172 1.00 94.38 553 GLY A C 1
ATOM 4290 O O . GLY A 1 553 ? -12.407 -3.853 14.070 1.00 94.38 553 GLY A O 1
ATOM 4291 N N . HIS A 1 554 ? -12.605 -5.799 12.969 1.00 96.06 554 HIS A N 1
ATOM 4292 C CA . HIS A 1 554 ? -13.723 -6.303 13.768 1.00 96.06 554 HIS A CA 1
ATOM 4293 C C . HIS A 1 554 ? -13.287 -6.563 15.207 1.00 96.06 554 HIS A C 1
ATOM 4295 O O . HIS A 1 554 ? -13.957 -6.150 16.156 1.00 96.06 554 HIS A O 1
ATOM 4301 N N . LEU A 1 555 ? -12.132 -7.204 15.375 1.00 96.62 555 LEU A N 1
ATOM 4302 C CA . LEU A 1 555 ? -11.543 -7.440 16.682 1.00 96.62 555 LEU A CA 1
ATOM 4303 C C . LEU A 1 555 ? -11.241 -6.123 17.411 1.00 96.62 555 LEU A C 1
ATOM 4305 O O . LEU A 1 555 ? -11.544 -6.013 18.599 1.00 96.62 555 LEU A O 1
ATOM 4309 N N . ILE A 1 556 ? -10.716 -5.114 16.710 1.00 96.81 556 ILE A N 1
ATOM 4310 C CA . ILE A 1 556 ? -10.440 -3.787 17.276 1.00 96.81 556 ILE A CA 1
ATOM 4311 C C . ILE A 1 556 ? -11.732 -3.150 17.798 1.00 96.81 556 ILE A C 1
ATOM 4313 O O . ILE A 1 556 ? -11.817 -2.870 18.993 1.00 96.81 556 ILE A O 1
ATOM 4317 N N . VAL A 1 557 ? -12.768 -2.978 16.966 1.00 96.56 557 VAL A N 1
ATOM 4318 C CA . VAL A 1 557 ? -14.008 -2.298 17.405 1.00 96.56 557 VAL A CA 1
ATOM 4319 C C . VAL A 1 557 ? -14.771 -3.073 18.478 1.00 96.56 557 VAL A C 1
ATOM 4321 O O . VAL A 1 557 ? -15.448 -2.476 19.309 1.00 96.56 557 VAL A O 1
ATOM 4324 N N . THR A 1 558 ? -14.694 -4.405 18.500 1.00 95.62 558 THR A N 1
ATOM 4325 C CA . THR A 1 558 ? -15.412 -5.206 19.507 1.00 95.62 558 THR A CA 1
ATOM 4326 C C . THR A 1 558 ? -14.664 -5.296 20.835 1.00 95.62 558 THR A C 1
ATOM 4328 O O . THR A 1 558 ? -15.298 -5.260 21.893 1.00 95.62 558 THR A O 1
ATOM 4331 N N . ALA A 1 559 ? -13.333 -5.409 20.815 1.00 95.31 559 ALA A N 1
ATOM 4332 C CA . ALA A 1 559 ? -12.529 -5.548 22.025 1.00 95.31 559 ALA A CA 1
ATOM 4333 C C . ALA A 1 559 ? -12.165 -4.191 22.643 1.00 95.31 559 ALA A C 1
ATOM 4335 O O . ALA A 1 559 ? -12.352 -4.014 23.848 1.00 95.31 559 ALA A O 1
ATOM 4336 N N . MET A 1 560 ? -11.703 -3.224 21.843 1.00 95.94 560 MET A N 1
ATOM 4337 C CA . MET A 1 560 ? -11.192 -1.940 22.346 1.00 95.94 560 MET A CA 1
ATOM 4338 C C . MET A 1 560 ? -12.302 -1.019 22.840 1.00 95.94 560 MET A C 1
ATOM 4340 O O . MET A 1 560 ? -12.159 -0.392 23.886 1.00 95.94 560 MET A O 1
ATOM 4344 N N . SER A 1 561 ? -13.456 -1.003 22.167 1.00 93.44 561 SER A N 1
ATOM 4345 C CA . SER A 1 561 ? -14.615 -0.243 22.653 1.00 93.44 561 SER A CA 1
ATOM 4346 C C . SER A 1 561 ? -15.183 -0.814 23.961 1.00 93.44 561 SER A C 1
ATOM 4348 O O . SER A 1 561 ? -15.811 -0.088 24.732 1.00 93.44 561 SER A O 1
ATOM 4350 N N . LYS A 1 562 ? -14.960 -2.108 24.238 1.00 93.94 562 LYS A N 1
ATOM 4351 C CA . LYS A 1 562 ? -15.413 -2.773 25.469 1.00 93.94 562 LYS A CA 1
ATOM 4352 C C . LYS A 1 562 ? -14.421 -2.615 26.623 1.00 93.94 562 LYS A C 1
ATOM 4354 O O . LYS A 1 562 ? -14.848 -2.450 27.764 1.00 93.94 562 LYS A O 1
ATOM 4359 N N . ASP A 1 563 ? -13.122 -2.683 26.345 1.00 94.00 563 ASP A N 1
ATOM 4360 C CA . ASP A 1 563 ? -12.052 -2.580 27.338 1.00 94.00 563 ASP A CA 1
ATOM 4361 C C . ASP A 1 563 ? -11.271 -1.267 27.172 1.00 94.00 563 ASP A C 1
ATOM 4363 O O . ASP A 1 563 ? -10.198 -1.210 26.570 1.00 94.00 563 ASP A O 1
ATOM 4367 N N . LYS A 1 564 ? -11.822 -0.186 27.737 1.00 93.25 564 LYS A N 1
ATOM 4368 C CA . LYS A 1 564 ? -11.209 1.152 27.675 1.00 93.25 564 LYS A CA 1
ATOM 4369 C C . LYS A 1 564 ? -9.832 1.213 28.346 1.00 93.25 564 LYS A C 1
ATOM 4371 O O . LYS A 1 564 ? -9.011 2.035 27.955 1.00 93.25 564 LYS A O 1
ATOM 4376 N N . GLY A 1 565 ? -9.579 0.361 29.344 1.00 92.94 565 GLY A N 1
ATOM 4377 C CA . GLY A 1 565 ? -8.283 0.286 30.020 1.00 92.94 565 GLY A CA 1
ATOM 4378 C C . GLY A 1 565 ? -7.210 -0.304 29.109 1.00 92.94 565 GLY A C 1
ATOM 4379 O O . GLY A 1 565 ? -6.120 0.255 29.006 1.00 92.94 565 GLY A O 1
ATOM 4380 N N . LEU A 1 566 ? -7.551 -1.380 28.393 1.00 92.75 566 LEU A N 1
ATOM 4381 C CA . LEU A 1 566 ? -6.698 -1.966 27.360 1.00 92.75 566 LEU A CA 1
ATOM 4382 C C . LEU A 1 566 ? -6.384 -0.958 26.246 1.00 92.75 566 LEU A C 1
ATOM 4384 O O . LEU A 1 566 ? -5.223 -0.807 25.858 1.00 92.75 566 LEU A O 1
ATOM 4388 N N . PHE A 1 567 ? -7.406 -0.255 25.753 1.00 95.81 567 PHE A N 1
ATOM 4389 C CA . PHE A 1 567 ? -7.235 0.765 24.720 1.00 95.81 567 PHE A CA 1
ATOM 4390 C C . PHE A 1 567 ? -6.312 1.894 25.192 1.00 95.81 567 PHE A C 1
ATOM 4392 O O . PHE A 1 567 ? -5.323 2.195 24.527 1.00 95.81 567 PHE A O 1
ATOM 4399 N N . ALA A 1 568 ? -6.569 2.448 26.383 1.00 95.69 568 ALA A N 1
ATOM 4400 C CA . ALA A 1 568 ? -5.741 3.504 26.954 1.00 95.69 568 ALA A CA 1
ATOM 4401 C C . ALA A 1 568 ? -4.280 3.070 27.119 1.00 95.69 568 ALA A C 1
ATOM 4403 O O . ALA A 1 568 ? -3.377 3.768 26.666 1.00 95.69 568 ALA A O 1
ATOM 4404 N N . ALA A 1 569 ? -4.038 1.877 27.670 1.00 92.69 569 ALA A N 1
ATOM 4405 C CA . ALA A 1 569 ? -2.689 1.335 27.799 1.00 92.69 569 ALA A CA 1
ATOM 4406 C C . ALA A 1 569 ? -1.984 1.176 26.438 1.00 92.69 569 ALA A C 1
ATOM 4408 O O . ALA A 1 569 ? -0.782 1.431 26.349 1.00 92.69 569 ALA A O 1
ATOM 4409 N N . SER A 1 570 ? -2.719 0.801 25.385 1.00 94.06 570 SER A N 1
ATOM 4410 C CA . SER A 1 570 ? -2.181 0.656 24.026 1.00 94.06 570 SER A CA 1
ATOM 4411 C C . SER A 1 570 ? -1.729 1.992 23.441 1.00 94.06 570 SER A C 1
ATOM 4413 O O . SER A 1 570 ? -0.603 2.101 22.961 1.00 94.06 570 SER A O 1
ATOM 4415 N N . VAL A 1 571 ? -2.558 3.033 23.544 1.00 95.75 571 VAL A N 1
ATOM 4416 C CA . VAL A 1 571 ? -2.228 4.366 23.015 1.00 95.75 571 VAL A CA 1
ATOM 4417 C C . VAL A 1 571 ? -1.116 5.032 23.836 1.00 95.75 571 VAL A C 1
ATOM 4419 O O . VAL A 1 571 ? -0.153 5.554 23.276 1.00 95.75 571 VAL A O 1
ATOM 4422 N N . THR A 1 572 ? -1.185 4.970 25.171 1.00 94.38 572 THR A N 1
ATOM 4423 C CA . THR A 1 572 ? -0.208 5.632 26.053 1.00 94.38 572 THR A CA 1
ATOM 4424 C C . THR A 1 572 ? 1.216 5.105 25.866 1.00 94.38 572 THR A C 1
ATOM 4426 O O . THR A 1 572 ? 2.154 5.898 25.863 1.00 94.38 572 THR A O 1
ATOM 4429 N N . ASN A 1 573 ? 1.399 3.791 25.696 1.00 89.31 573 ASN A N 1
ATOM 4430 C CA . ASN A 1 573 ? 2.730 3.171 25.633 1.00 89.31 573 ASN A CA 1
ATOM 4431 C C . ASN A 1 573 ? 3.322 3.098 24.210 1.00 89.31 573 ASN A C 1
ATOM 4433 O O . ASN A 1 573 ? 4.369 2.479 24.021 1.00 89.31 573 ASN A O 1
ATOM 4437 N N . SER A 1 574 ? 2.675 3.727 23.224 1.00 92.50 574 SER A N 1
ATOM 4438 C CA . SER A 1 574 ? 3.082 3.673 21.817 1.00 92.50 574 SER A CA 1
ATOM 4439 C C . SER A 1 574 ? 4.103 4.753 21.432 1.00 92.50 574 SER A C 1
ATOM 4441 O O . SER A 1 574 ? 4.026 5.916 21.846 1.00 92.50 574 SER A O 1
ATOM 4443 N N . THR A 1 575 ? 5.060 4.357 20.597 1.00 91.31 575 THR A N 1
ATOM 4444 C CA . THR A 1 575 ? 6.021 5.214 19.882 1.00 91.31 575 THR A CA 1
ATOM 4445 C C . THR A 1 575 ? 5.352 5.991 18.747 1.00 91.31 575 THR A C 1
ATOM 4447 O O . THR A 1 575 ? 4.223 5.704 18.370 1.00 91.31 575 THR A O 1
ATOM 4450 N N . ALA A 1 576 ? 6.055 6.956 18.147 1.00 87.81 576 ALA A N 1
ATOM 4451 C CA . ALA A 1 576 ? 5.527 7.728 17.017 1.00 87.81 576 ALA A CA 1
ATOM 4452 C C . ALA A 1 576 ? 5.126 6.855 15.809 1.00 87.81 576 ALA A C 1
ATOM 4454 O O . ALA A 1 576 ? 4.120 7.145 15.164 1.00 87.81 576 ALA A O 1
ATOM 4455 N N . THR A 1 577 ? 5.879 5.784 15.527 1.00 86.56 577 THR A N 1
ATOM 4456 C CA . THR A 1 577 ? 5.549 4.816 14.468 1.00 86.56 577 THR A CA 1
ATOM 4457 C C . THR A 1 577 ? 4.312 3.997 14.834 1.00 86.56 577 THR A C 1
ATOM 4459 O O . THR A 1 577 ? 3.396 3.871 14.030 1.00 86.56 577 THR A O 1
ATOM 4462 N N . GLU A 1 578 ? 4.244 3.498 16.070 1.00 91.06 578 GLU A N 1
ATOM 4463 C CA . GLU A 1 578 ? 3.087 2.747 16.575 1.00 91.06 578 GLU A CA 1
ATOM 4464 C C . GLU A 1 578 ? 1.817 3.626 16.622 1.00 91.06 578 GLU A C 1
ATOM 4466 O O . GLU A 1 578 ? 0.730 3.147 16.325 1.00 91.06 578 GLU A O 1
ATOM 4471 N N . LEU A 1 579 ? 1.931 4.932 16.893 1.00 93.69 579 LEU A N 1
ATOM 4472 C CA . LEU A 1 579 ? 0.803 5.869 16.801 1.00 93.69 579 LEU A CA 1
ATOM 4473 C C . LEU A 1 579 ? 0.274 6.019 15.369 1.00 93.69 579 LEU A C 1
ATOM 4475 O O . LEU A 1 579 ? -0.938 6.082 15.176 1.00 93.69 579 LEU A O 1
ATOM 4479 N N . ALA A 1 580 ? 1.154 6.039 14.362 1.00 90.12 580 ALA A N 1
ATOM 4480 C CA . ALA A 1 580 ? 0.725 6.031 12.963 1.00 90.12 580 ALA A CA 1
ATOM 4481 C C . ALA A 1 580 ? -0.017 4.728 12.616 1.00 90.12 580 ALA A C 1
ATOM 4483 O O . ALA A 1 580 ? -1.062 4.772 11.964 1.00 90.12 580 ALA A O 1
ATOM 4484 N N . ASN A 1 581 ? 0.469 3.589 13.123 1.00 90.94 581 ASN A N 1
ATOM 4485 C CA . ASN A 1 581 ? -0.197 2.295 12.974 1.00 90.94 581 ASN A CA 1
ATOM 4486 C C . ASN A 1 581 ? -1.579 2.286 13.642 1.00 90.94 581 ASN A C 1
ATOM 4488 O O . ASN A 1 581 ? -2.531 1.798 13.040 1.00 90.94 581 ASN A O 1
ATOM 4492 N N . ILE A 1 582 ? -1.716 2.883 14.831 1.00 95.25 582 ILE A N 1
ATOM 4493 C CA . ILE A 1 582 ? -3.002 3.044 15.528 1.00 95.25 582 ILE A CA 1
ATOM 4494 C C . ILE A 1 582 ? -3.977 3.879 14.692 1.00 95.25 582 ILE A C 1
ATOM 4496 O O . ILE A 1 582 ? -5.130 3.473 14.524 1.00 95.25 582 ILE A O 1
ATOM 4500 N N . CYS A 1 583 ? -3.535 5.018 14.143 1.00 94.38 583 CYS A N 1
ATOM 4501 C CA . CYS A 1 583 ? -4.375 5.849 13.278 1.00 94.38 583 CYS A CA 1
ATOM 4502 C C . CYS A 1 583 ? -4.893 5.050 12.076 1.00 94.38 583 CYS A C 1
ATOM 4504 O O . CYS A 1 583 ? -6.088 5.081 11.760 1.00 94.38 583 CYS A O 1
ATOM 4506 N N . ASP A 1 584 ? -3.999 4.305 11.424 1.00 89.62 584 ASP A N 1
ATOM 4507 C CA . ASP A 1 584 ? -4.339 3.483 10.272 1.00 89.62 584 ASP A CA 1
ATOM 4508 C C . ASP A 1 584 ? -5.279 2.331 10.668 1.00 89.62 584 ASP A C 1
ATOM 4510 O O . ASP A 1 584 ? -6.321 2.159 10.043 1.00 89.62 584 ASP A O 1
ATOM 4514 N N . ALA A 1 585 ? -5.008 1.612 11.758 1.00 92.69 585 ALA A N 1
ATOM 4515 C CA . ALA A 1 585 ? -5.841 0.516 12.251 1.00 92.69 585 ALA A CA 1
ATOM 4516 C C . ALA A 1 585 ? -7.270 0.969 12.616 1.00 92.69 585 ALA A C 1
ATOM 4518 O O . ALA A 1 585 ? -8.238 0.319 12.212 1.00 92.69 585 ALA A O 1
ATOM 4519 N N . ILE A 1 586 ? -7.428 2.107 13.306 1.00 95.94 586 ILE A N 1
ATOM 4520 C CA . ILE A 1 586 ? -8.745 2.693 13.622 1.00 95.94 586 ILE A CA 1
ATOM 4521 C C . ILE A 1 586 ? -9.475 3.099 12.337 1.00 95.94 586 ILE A C 1
ATOM 4523 O O . ILE A 1 586 ? -10.652 2.779 12.166 1.00 95.94 586 ILE A O 1
ATOM 4527 N N . SER A 1 587 ? -8.772 3.739 11.400 1.00 91.75 587 SER A N 1
ATOM 4528 C CA . SER A 1 587 ? -9.344 4.131 10.106 1.00 91.75 587 SER A CA 1
ATOM 4529 C C . SER A 1 587 ? -9.771 2.922 9.279 1.00 91.75 587 SER A C 1
ATOM 4531 O O . SER A 1 587 ? -10.827 2.927 8.650 1.00 91.75 587 SER A O 1
ATOM 4533 N N . ARG A 1 588 ? -9.006 1.827 9.329 1.00 88.50 588 ARG A N 1
ATOM 4534 C CA . ARG A 1 588 ? -9.370 0.571 8.669 1.00 88.50 588 ARG A CA 1
ATOM 4535 C C . ARG A 1 588 ? -10.610 -0.072 9.278 1.00 88.50 588 ARG A C 1
ATOM 4537 O O . ARG A 1 588 ? -11.373 -0.694 8.539 1.00 88.50 588 ARG A O 1
ATOM 4544 N N . ALA A 1 589 ? -10.802 0.082 10.584 1.00 92.56 589 ALA A N 1
ATOM 4545 C CA . ALA A 1 589 ? -11.914 -0.490 11.324 1.00 92.56 589 ALA A CA 1
ATOM 4546 C C . ALA A 1 589 ? -13.258 0.232 11.082 1.00 92.56 589 ALA A C 1
ATOM 4548 O O . ALA A 1 589 ? -14.310 -0.334 11.385 1.00 92.56 589 ALA A O 1
ATOM 4549 N N . GLU A 1 590 ? -13.249 1.422 10.462 1.00 91.94 590 GLU A N 1
ATOM 4550 C CA . GLU A 1 590 ? -14.463 2.158 10.060 1.00 91.94 590 GLU A CA 1
ATOM 4551 C C . GLU A 1 590 ? -15.385 1.318 9.161 1.00 91.94 590 GLU A C 1
ATOM 4553 O O . GLU A 1 590 ? -16.606 1.397 9.293 1.00 91.94 590 GLU A O 1
ATOM 4558 N N . GLN A 1 591 ? -14.817 0.456 8.303 1.00 88.44 591 GLN A N 1
ATOM 4559 C CA . GLN A 1 591 ? -15.584 -0.456 7.439 1.00 88.44 591 GLN A CA 1
ATOM 4560 C C . GLN A 1 591 ? -16.532 -1.363 8.241 1.00 88.44 591 GLN A C 1
ATOM 4562 O O . GLN A 1 591 ? -17.558 -1.802 7.720 1.00 88.44 591 GLN A O 1
ATOM 4567 N N . ASN A 1 592 ? -16.187 -1.652 9.493 1.00 92.06 592 ASN A N 1
ATOM 4568 C CA . ASN A 1 592 ? -16.906 -2.606 10.320 1.00 92.06 592 ASN A CA 1
ATOM 4569 C C . ASN A 1 592 ? -17.933 -1.917 11.214 1.00 92.06 592 ASN A C 1
ATOM 4571 O O . ASN A 1 592 ? -19.029 -2.440 11.397 1.00 92.06 592 ASN A O 1
ATOM 4575 N N . ASP A 1 593 ? -17.566 -0.771 11.787 1.00 94.25 593 ASP A N 1
ATOM 4576 C CA . ASP A 1 593 ? -18.440 0.038 12.633 1.00 94.25 593 ASP A CA 1
ATOM 4577 C C . ASP A 1 593 ? -17.929 1.487 12.654 1.00 94.25 593 ASP A C 1
ATOM 4579 O O . ASP A 1 593 ? -17.040 1.846 13.432 1.00 94.25 593 ASP A O 1
ATOM 4583 N N . ARG A 1 594 ? -18.480 2.327 11.768 1.00 94.06 594 ARG A N 1
ATOM 4584 C CA . ARG A 1 594 ? -18.070 3.731 11.625 1.00 94.06 594 ARG A CA 1
ATOM 4585 C C . ARG A 1 594 ? -18.204 4.513 12.925 1.00 94.06 594 ARG A C 1
ATOM 4587 O O . ARG A 1 594 ? -17.325 5.307 13.246 1.00 94.06 594 ARG A O 1
ATOM 4594 N N . GLN A 1 595 ? -19.287 4.296 13.670 1.00 95.88 595 GLN A N 1
ATOM 4595 C CA . GLN A 1 595 ? -19.527 5.031 14.906 1.00 95.88 595 GLN A CA 1
ATOM 4596 C C . GLN A 1 595 ? -18.452 4.697 15.944 1.00 95.88 595 GLN A C 1
ATOM 4598 O O . GLN A 1 595 ? -17.825 5.604 16.489 1.00 95.88 595 GLN A O 1
ATOM 4603 N N . LYS A 1 596 ? -18.171 3.408 16.164 1.00 96.50 596 LYS A N 1
ATOM 4604 C CA . LYS A 1 596 ? -17.115 3.005 17.104 1.00 96.50 596 LYS A CA 1
ATOM 4605 C C . LYS A 1 596 ? -15.728 3.436 16.653 1.00 96.50 596 LYS A C 1
ATOM 4607 O O . LYS A 1 596 ? -14.910 3.772 17.500 1.00 96.50 596 LYS A O 1
ATOM 4612 N N . ALA A 1 597 ? -15.449 3.444 15.350 1.00 96.69 597 ALA A N 1
ATOM 4613 C CA . ALA A 1 597 ? -14.173 3.935 14.838 1.00 96.69 597 ALA A CA 1
ATOM 4614 C C . ALA A 1 597 ? -13.970 5.429 15.153 1.00 96.69 597 ALA A C 1
ATOM 4616 O O . ALA A 1 597 ? -12.890 5.805 15.601 1.00 96.69 597 ALA A O 1
ATOM 4617 N N . VAL A 1 598 ? -15.009 6.262 15.003 1.00 96.75 598 VAL A N 1
ATOM 4618 C CA . VAL A 1 598 ? -14.971 7.683 15.403 1.00 96.75 598 VAL A CA 1
ATOM 4619 C C . VAL A 1 598 ? -14.789 7.829 16.917 1.00 96.75 598 VAL A C 1
ATOM 4621 O O . VAL A 1 598 ? -13.947 8.607 17.358 1.00 96.75 598 VAL A O 1
ATOM 4624 N N . GLU A 1 599 ? -15.506 7.040 17.725 1.00 96.94 599 GLU A N 1
ATOM 4625 C CA . GLU A 1 599 ? -15.349 7.044 19.189 1.00 96.94 599 GLU A CA 1
ATOM 4626 C C . GLU A 1 599 ? -13.922 6.660 19.625 1.00 96.94 599 GLU A C 1
ATOM 4628 O O . GLU A 1 599 ? -13.371 7.268 20.544 1.00 96.94 599 GLU A O 1
ATOM 4633 N N . LEU A 1 600 ? -13.303 5.679 18.958 1.00 98.12 600 LEU A N 1
ATOM 4634 C CA . LEU A 1 600 ? -11.915 5.282 19.205 1.00 98.12 600 LEU A CA 1
ATOM 4635 C C . LEU A 1 600 ? -10.918 6.353 18.739 1.00 98.12 600 LEU A C 1
ATOM 4637 O O . LEU A 1 600 ? -9.949 6.604 19.449 1.00 98.12 600 LEU A O 1
ATOM 4641 N N . ALA A 1 601 ? -11.148 6.999 17.591 1.00 97.88 601 ALA A N 1
ATOM 4642 C CA . ALA A 1 601 ? -10.299 8.086 17.098 1.00 97.88 601 ALA A CA 1
ATOM 4643 C C . ALA A 1 601 ? -10.288 9.278 18.068 1.00 97.88 601 ALA A C 1
ATOM 4645 O O . ALA A 1 601 ? -9.215 9.773 18.414 1.00 97.88 601 ALA A O 1
ATOM 4646 N N . ARG A 1 602 ? -11.466 9.674 18.574 1.00 96.75 602 ARG A N 1
ATOM 4647 C CA . ARG A 1 602 ? -11.597 10.706 19.615 1.00 96.75 602 ARG A CA 1
ATOM 4648 C C . ARG A 1 602 ? -10.839 10.309 20.877 1.00 96.75 602 ARG A C 1
ATOM 4650 O O . ARG A 1 602 ? -9.961 11.037 21.320 1.00 96.75 602 ARG A O 1
ATOM 4657 N N . ALA A 1 603 ? -11.106 9.110 21.396 1.00 97.19 603 ALA A N 1
ATOM 4658 C CA . ALA A 1 603 ? -10.443 8.630 22.601 1.00 97.19 603 ALA A CA 1
ATOM 4659 C C . ALA A 1 603 ? -8.911 8.562 22.446 1.00 97.19 603 ALA A C 1
ATOM 4661 O O . ALA A 1 603 ? -8.195 8.837 23.405 1.00 97.19 603 ALA A O 1
ATOM 4662 N N . ALA A 1 604 ? -8.391 8.209 21.265 1.00 97.69 604 ALA A N 1
ATOM 4663 C CA . ALA A 1 604 ? -6.951 8.190 21.009 1.00 97.69 604 ALA A CA 1
ATOM 4664 C C . ALA A 1 604 ? -6.331 9.591 21.129 1.00 97.69 604 ALA A C 1
ATOM 4666 O O . ALA A 1 604 ? -5.342 9.750 21.847 1.00 97.69 604 ALA A O 1
ATOM 4667 N N . LEU A 1 605 ? -6.939 10.595 20.485 1.00 96.75 605 LEU A N 1
ATOM 4668 C CA . LEU A 1 605 ? -6.491 11.989 20.556 1.00 96.75 605 LEU A CA 1
ATOM 4669 C C . LEU A 1 605 ? -6.624 12.574 21.971 1.00 96.75 605 LEU A C 1
ATOM 4671 O O . LEU A 1 605 ? -5.733 13.301 22.402 1.00 96.75 605 LEU A O 1
ATOM 4675 N N . ASP A 1 606 ? -7.665 12.197 22.721 1.00 94.94 606 ASP A N 1
ATOM 4676 C CA . ASP A 1 606 ? -7.828 12.592 24.129 1.00 94.94 606 ASP A CA 1
ATOM 4677 C C . ASP A 1 606 ? -6.695 12.037 25.016 1.00 94.94 606 ASP A C 1
ATOM 4679 O O . ASP A 1 606 ? -6.258 12.685 25.967 1.00 94.94 606 ASP A O 1
ATOM 4683 N N . ILE A 1 607 ? -6.209 10.823 24.726 1.00 95.88 607 ILE A N 1
ATOM 4684 C CA . ILE A 1 607 ? -5.124 10.176 25.485 1.00 95.88 607 ILE A CA 1
ATOM 4685 C C . ILE A 1 607 ? -3.744 10.722 25.081 1.00 95.88 607 ILE A C 1
ATOM 4687 O O . ILE A 1 607 ? -2.864 10.859 25.937 1.00 95.88 607 ILE A O 1
ATOM 4691 N N . ARG A 1 608 ? -3.522 10.983 23.788 1.00 95.38 608 ARG A N 1
ATOM 4692 C CA . ARG A 1 608 ? -2.245 11.435 23.207 1.00 95.38 608 ARG A CA 1
ATOM 4693 C C . ARG A 1 608 ? -2.501 12.501 22.143 1.00 95.38 608 ARG A C 1
ATOM 4695 O O . ARG A 1 608 ? -2.483 12.212 20.951 1.00 95.38 608 ARG A O 1
ATOM 4702 N N . SER A 1 609 ? -2.694 13.750 22.556 1.00 93.25 609 SER A N 1
ATOM 4703 C CA . SER A 1 609 ? -2.931 14.858 21.618 1.00 93.25 609 SER A CA 1
ATOM 4704 C C . SER A 1 609 ? -1.745 15.128 20.685 1.00 93.25 609 SER A C 1
ATOM 4706 O O . SER A 1 609 ? -1.928 15.603 19.569 1.00 93.25 609 SER A O 1
ATOM 4708 N N . ASP A 1 610 ? -0.529 14.748 21.081 1.00 93.31 610 ASP A N 1
ATOM 4709 C CA . ASP A 1 610 ? 0.686 14.825 20.265 1.00 93.31 610 ASP A CA 1
ATOM 4710 C C . ASP A 1 610 ? 0.689 13.871 19.056 1.00 93.31 610 ASP A C 1
ATOM 4712 O O . ASP A 1 610 ? 1.579 13.973 18.214 1.00 93.31 610 ASP A O 1
ATOM 4716 N N . MET A 1 611 ? -0.302 12.976 18.927 1.00 95.44 611 MET A N 1
ATOM 4717 C CA . MET A 1 611 ? -0.493 12.149 17.727 1.00 95.44 611 MET A CA 1
ATOM 4718 C C . MET A 1 611 ? -1.240 12.866 16.589 1.00 95.44 611 MET A C 1
ATOM 4720 O O . MET A 1 611 ? -1.492 12.267 15.537 1.00 95.44 611 MET A O 1
ATOM 4724 N N . TRP A 1 612 ? -1.602 14.142 16.777 1.00 94.81 612 TRP A N 1
ATOM 4725 C CA . TRP A 1 612 ? -2.283 14.937 15.756 1.00 94.81 612 TRP A CA 1
ATOM 4726 C C . TRP A 1 612 ? -1.555 14.974 14.397 1.00 94.81 612 TRP A C 1
ATOM 4728 O O . TRP A 1 612 ? -2.266 14.912 13.393 1.00 94.81 612 TRP A O 1
ATOM 4738 N N . PRO A 1 613 ? -0.203 14.996 14.283 1.00 93.56 613 PRO A N 1
ATOM 4739 C CA . PRO A 1 613 ? 0.447 15.008 12.972 1.00 93.56 613 PRO A CA 1
ATOM 4740 C C . PRO A 1 613 ? 0.181 13.719 12.190 1.00 93.56 613 PRO A C 1
ATOM 4742 O O . PRO A 1 613 ? -0.117 13.757 10.998 1.00 93.56 613 PRO A O 1
ATOM 4745 N N . GLN A 1 614 ? 0.239 12.563 12.861 1.00 92.19 614 GLN A N 1
ATOM 4746 C CA . GLN A 1 614 ? -0.047 11.257 12.266 1.00 92.19 614 GLN A CA 1
ATOM 4747 C C . GLN A 1 614 ? -1.515 11.166 11.838 1.00 92.19 614 GLN A C 1
ATOM 4749 O O . GLN A 1 614 ? -1.805 10.690 10.739 1.00 92.19 614 GLN A O 1
ATOM 4754 N N . ALA A 1 615 ? -2.435 11.643 12.683 1.00 94.56 615 ALA A N 1
ATOM 4755 C CA . ALA A 1 615 ? -3.859 11.705 12.366 1.00 94.56 615 ALA A CA 1
ATOM 4756 C C . ALA A 1 615 ? -4.141 12.632 11.170 1.00 94.56 615 ALA A C 1
ATOM 4758 O O . ALA A 1 615 ? -4.866 12.241 10.253 1.00 94.56 615 ALA A O 1
ATOM 4759 N N . LEU A 1 616 ? -3.536 13.824 11.135 1.00 92.94 616 LEU A N 1
ATOM 4760 C CA . LEU A 1 616 ? -3.698 14.785 10.045 1.00 92.94 616 LEU A CA 1
ATOM 4761 C C . LEU A 1 616 ? -3.155 14.232 8.727 1.00 92.94 616 LEU A C 1
ATOM 4763 O O . LEU A 1 616 ? -3.872 14.258 7.731 1.00 92.94 616 LEU A O 1
ATOM 4767 N N . MET A 1 617 ? -1.929 13.696 8.715 1.00 86.94 617 MET A N 1
ATOM 4768 C CA . MET A 1 617 ? -1.329 13.114 7.507 1.00 86.94 617 MET A CA 1
ATOM 4769 C C . MET A 1 617 ? -2.194 11.989 6.930 1.00 86.94 617 MET A C 1
ATOM 4771 O O . MET A 1 617 ? -2.431 11.946 5.724 1.00 86.94 617 MET A O 1
ATOM 4775 N N . LEU A 1 618 ? -2.712 11.100 7.785 1.00 85.62 618 LEU A N 1
ATOM 4776 C CA . LEU A 1 618 ? -3.617 10.038 7.348 1.00 85.62 618 LEU A CA 1
ATOM 4777 C C . LEU A 1 618 ? -4.930 10.604 6.789 1.00 85.62 618 LEU A C 1
ATOM 4779 O O . LEU A 1 618 ? -5.425 10.126 5.768 1.00 85.62 618 LEU A O 1
ATOM 4783 N N . THR A 1 619 ? -5.477 11.632 7.435 1.00 89.19 619 THR A N 1
ATOM 4784 C CA . THR A 1 619 ? -6.758 12.233 7.051 1.00 89.19 619 THR A CA 1
ATOM 4785 C C . THR A 1 619 ? -6.658 13.034 5.752 1.00 89.19 619 THR A C 1
ATOM 4787 O O . THR A 1 619 ? -7.563 12.952 4.924 1.00 89.19 619 THR A O 1
ATOM 4790 N N . LEU A 1 620 ? -5.547 13.742 5.525 1.00 83.44 620 LEU A N 1
ATOM 4791 C CA . LEU A 1 620 ? -5.220 14.374 4.239 1.00 83.44 620 LEU A CA 1
ATOM 4792 C C . LEU A 1 620 ? -5.149 13.328 3.118 1.00 83.44 620 LEU A C 1
ATOM 4794 O O . LEU A 1 620 ? -5.631 13.546 2.015 1.00 83.44 620 LEU A O 1
ATOM 4798 N N . ALA A 1 621 ? -4.588 12.157 3.415 1.00 75.94 621 ALA A N 1
ATOM 4799 C CA . ALA A 1 621 ? -4.423 11.090 2.439 1.00 75.94 621 ALA A CA 1
ATOM 4800 C C . ALA A 1 621 ? -5.714 10.322 2.105 1.00 75.94 621 ALA A C 1
ATOM 4802 O O . ALA A 1 621 ? -5.902 9.900 0.960 1.00 75.94 621 ALA A O 1
ATOM 4803 N N . LYS A 1 622 ? -6.550 10.039 3.112 1.00 76.38 622 LYS A N 1
ATOM 4804 C CA . LYS A 1 622 ? -7.632 9.040 3.016 1.00 76.38 622 LYS A CA 1
ATOM 4805 C C . LYS A 1 622 ? -8.970 9.476 3.621 1.00 76.38 622 LYS A C 1
ATOM 4807 O O . LYS A 1 622 ? -9.959 8.765 3.451 1.00 76.38 622 LYS A O 1
ATOM 4812 N N . GLY A 1 623 ? -9.024 10.590 4.346 1.00 84.69 623 GLY A N 1
ATOM 4813 C CA . GLY A 1 623 ? -10.154 10.918 5.214 1.00 84.69 623 GLY A CA 1
ATOM 4814 C C . GLY A 1 623 ? -10.280 9.953 6.398 1.00 84.69 623 GLY A C 1
ATOM 4815 O O . GLY A 1 623 ? -9.279 9.512 6.958 1.00 84.69 623 GLY A O 1
ATOM 4816 N N . GLY A 1 624 ? -11.517 9.609 6.762 1.00 89.06 624 GLY A N 1
ATOM 4817 C CA . GLY A 1 624 ? -11.816 8.587 7.770 1.00 89.06 624 GLY A CA 1
ATOM 4818 C C . GLY A 1 624 ? -12.244 9.145 9.136 1.00 89.06 624 GLY A C 1
ATOM 4819 O O . GLY A 1 624 ? -12.626 10.314 9.241 1.00 89.06 624 GLY A O 1
ATOM 4820 N N . PRO A 1 625 ? -12.210 8.326 10.202 1.00 94.62 625 PRO A N 1
ATOM 4821 C CA . PRO A 1 625 ? -12.794 8.667 11.502 1.00 94.62 625 PRO A CA 1
ATOM 4822 C C . PRO A 1 625 ? -12.083 9.821 12.227 1.00 94.62 625 PRO A C 1
ATOM 4824 O O . PRO A 1 625 ? -12.684 10.459 13.089 1.00 94.62 625 PRO A O 1
ATOM 4827 N N . PHE A 1 626 ? -10.831 10.120 11.866 1.00 96.00 626 PHE A N 1
ATOM 4828 C CA . PHE A 1 626 ? -10.068 11.222 12.456 1.00 96.00 626 PHE A CA 1
ATOM 4829 C C . PHE A 1 626 ? -10.512 12.609 11.983 1.00 96.00 626 PHE A C 1
ATOM 4831 O O . PHE A 1 626 ? -10.180 13.576 12.656 1.00 96.00 626 PHE A O 1
ATOM 4838 N N . VAL A 1 627 ? -11.298 12.727 10.903 1.00 94.38 627 VAL A N 1
ATOM 4839 C CA . VAL A 1 627 ? -11.869 14.018 10.468 1.00 94.38 627 VAL A CA 1
ATOM 4840 C C . VAL A 1 627 ? -12.673 14.639 11.605 1.00 94.38 627 VAL A C 1
ATOM 4842 O O . VAL A 1 627 ? -12.326 15.702 12.105 1.00 94.38 627 VAL A O 1
ATOM 4845 N N . THR A 1 628 ? -13.703 13.923 12.060 1.00 94.38 628 THR A N 1
ATOM 4846 C CA . THR A 1 628 ? -14.595 14.390 13.124 1.00 94.38 628 THR A CA 1
ATOM 4847 C C . THR A 1 628 ? -13.847 14.558 14.442 1.00 94.38 628 THR A C 1
ATOM 4849 O O . THR A 1 628 ? -14.064 15.536 15.143 1.00 94.38 628 THR A O 1
ATOM 4852 N N . ALA A 1 629 ? -12.927 13.643 14.763 1.00 95.25 629 ALA A N 1
ATOM 4853 C CA . ALA A 1 629 ? -12.1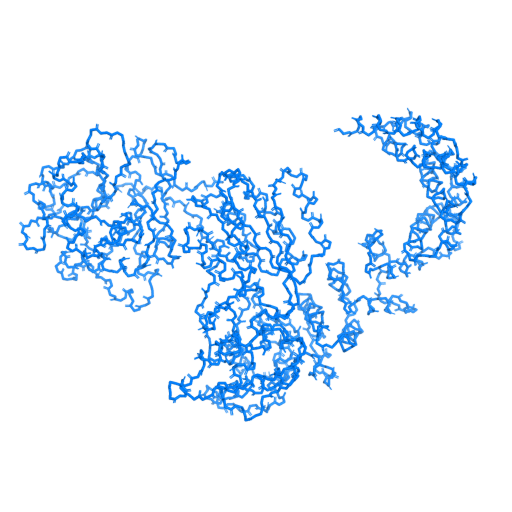69 13.715 16.008 1.00 95.25 629 ALA A CA 1
ATOM 4854 C C . ALA A 1 629 ? -11.227 14.936 16.066 1.00 95.25 629 ALA A C 1
ATOM 4856 O O . ALA A 1 629 ? -11.102 15.556 17.118 1.00 95.25 629 ALA A O 1
ATOM 4857 N N . LEU A 1 630 ? -10.582 15.300 14.950 1.00 96.94 630 LEU A N 1
ATOM 4858 C CA . LEU A 1 630 ? -9.741 16.498 14.865 1.00 96.94 630 LEU A CA 1
ATOM 4859 C C . LEU A 1 630 ? -10.575 17.784 14.877 1.00 96.94 630 LEU A C 1
ATOM 4861 O O . LEU A 1 630 ? -10.167 18.742 15.523 1.00 96.94 630 LEU A O 1
ATOM 4865 N N . GLU A 1 631 ? -11.720 17.810 14.187 1.00 96.00 631 GLU A N 1
ATOM 4866 C CA . GLU A 1 631 ? -12.636 18.962 14.187 1.00 96.00 631 GLU A CA 1
ATOM 4867 C C . GLU A 1 631 ? -13.147 19.265 15.598 1.00 96.00 631 GLU A C 1
ATOM 4869 O O . GLU A 1 631 ? -12.988 20.381 16.079 1.00 96.00 631 GLU A O 1
ATOM 4874 N N . GLU A 1 632 ? -13.656 18.255 16.303 1.00 94.19 632 GLU A N 1
ATOM 4875 C CA . GLU A 1 632 ? -14.148 18.412 17.676 1.00 94.19 632 GLU A CA 1
ATOM 4876 C C . GLU A 1 632 ? -13.042 18.840 18.648 1.00 94.19 632 GLU A C 1
ATOM 4878 O O . GLU A 1 632 ? -13.279 19.654 19.538 1.00 94.19 632 GLU A O 1
ATOM 4883 N N . LEU A 1 633 ? -11.824 18.314 18.478 1.00 94.44 633 LEU A N 1
ATOM 4884 C CA . LEU A 1 633 ? -10.690 18.714 19.304 1.00 94.44 633 LEU A CA 1
ATOM 4885 C C . LEU A 1 633 ? -10.230 20.143 18.989 1.00 94.44 633 LEU A C 1
ATOM 4887 O O . LEU A 1 633 ? -9.764 20.831 19.892 1.00 94.44 633 LEU A O 1
ATOM 4891 N N . ALA A 1 634 ? -10.350 20.602 17.741 1.00 94.81 634 ALA A N 1
ATOM 4892 C CA . ALA A 1 634 ? -10.016 21.969 17.337 1.00 94.81 634 ALA A CA 1
ATOM 4893 C C . ALA A 1 634 ? -11.045 23.006 17.815 1.00 94.81 634 ALA A C 1
ATOM 4895 O O . ALA A 1 634 ? -10.679 24.156 18.033 1.00 94.81 634 ALA A O 1
ATOM 4896 N N . GLU A 1 635 ? -12.309 22.610 17.988 1.00 94.12 635 GLU A N 1
ATOM 4897 C CA . GLU A 1 635 ? -13.379 23.468 18.521 1.00 94.12 635 GLU A CA 1
ATOM 4898 C C . GLU A 1 635 ? -13.292 23.685 20.040 1.00 94.12 635 GLU A C 1
ATOM 4900 O O . GLU A 1 635 ? -13.956 24.578 20.566 1.00 94.12 635 GLU A O 1
ATOM 4905 N N . ALA A 1 636 ? -12.503 22.882 20.759 1.00 91.56 636 ALA A N 1
ATOM 4906 C CA . ALA A 1 636 ? -12.350 23.013 22.204 1.00 91.56 636 ALA A CA 1
ATOM 4907 C C . ALA A 1 636 ? -11.627 24.318 22.592 1.00 91.56 636 ALA A C 1
ATOM 4909 O O . ALA A 1 636 ? -10.581 24.646 22.033 1.00 91.56 636 ALA A O 1
ATOM 4910 N N . ASP A 1 637 ? -12.143 25.018 23.610 1.00 86.38 637 ASP A N 1
ATOM 4911 C CA . ASP A 1 637 ? -11.574 26.287 24.101 1.00 86.38 637 ASP A CA 1
ATOM 4912 C C . ASP A 1 637 ? -10.101 26.153 24.542 1.00 86.38 637 ASP A C 1
ATOM 4914 O O . ASP A 1 637 ? -9.309 27.082 24.393 1.00 86.38 637 ASP A O 1
ATOM 4918 N N . ASP A 1 638 ? -9.721 24.998 25.094 1.00 88.69 638 ASP A N 1
ATOM 4919 C CA . ASP A 1 638 ? -8.368 24.657 25.536 1.00 88.69 638 ASP A CA 1
ATOM 4920 C C . ASP A 1 638 ? -7.667 23.680 24.579 1.00 88.69 638 ASP A C 1
ATOM 4922 O O . ASP A 1 638 ? -6.886 22.827 25.013 1.00 88.69 638 ASP A O 1
ATOM 4926 N N . THR A 1 639 ? -7.947 23.794 23.272 1.00 92.38 639 THR A N 1
ATOM 4927 C CA . THR A 1 639 ? -7.444 22.849 22.271 1.00 92.38 639 THR A CA 1
ATOM 4928 C C . THR A 1 639 ? -5.920 22.671 22.353 1.00 92.38 639 THR A C 1
ATOM 4930 O O . THR A 1 639 ? -5.162 23.646 22.333 1.00 92.38 639 THR A O 1
ATOM 4933 N N . PRO A 1 640 ? -5.428 21.419 22.417 1.00 91.62 640 PRO A N 1
ATOM 4934 C CA . PRO A 1 640 ? -3.999 21.134 22.372 1.00 91.62 640 PRO A CA 1
ATOM 4935 C C . PRO A 1 640 ? -3.440 21.190 20.941 1.00 91.62 640 PRO A C 1
ATOM 4937 O O . PRO A 1 640 ? -2.244 20.961 20.749 1.00 91.62 640 PRO A O 1
ATOM 4940 N N . LEU A 1 641 ? -4.288 21.419 19.930 1.00 94.19 641 LEU A N 1
ATOM 4941 C CA . LEU A 1 641 ? -3.889 21.417 18.529 1.00 94.19 641 LEU A CA 1
ATOM 4942 C C . LEU A 1 641 ? -3.212 22.737 18.134 1.00 94.19 641 LEU A C 1
ATOM 4944 O O . LEU A 1 641 ? -3.709 23.814 18.467 1.00 94.19 641 LEU A O 1
ATOM 4948 N N . PRO A 1 642 ? -2.118 22.692 17.355 1.00 94.12 642 PRO A N 1
ATOM 4949 C CA . PRO A 1 642 ? -1.497 23.896 16.826 1.00 94.12 642 PRO A CA 1
ATOM 4950 C C . PRO A 1 642 ? -2.310 24.414 15.634 1.00 94.12 642 PRO A C 1
ATOM 4952 O O . PRO A 1 642 ? -2.012 24.119 14.479 1.00 94.12 642 PRO A O 1
ATOM 4955 N N . LEU A 1 643 ? -3.366 25.183 15.913 1.00 93.38 643 LEU A N 1
ATOM 4956 C CA . LEU A 1 643 ? -4.303 25.664 14.889 1.00 93.38 643 LEU A CA 1
ATOM 4957 C C . LEU A 1 643 ? -3.605 26.423 13.750 1.00 93.38 643 LEU A C 1
ATOM 4959 O O . LEU A 1 643 ? -4.010 26.285 12.599 1.00 93.38 643 LEU A O 1
ATOM 4963 N N . GLN A 1 644 ? -2.531 27.162 14.045 1.00 90.69 644 GLN A N 1
ATOM 4964 C CA . GLN A 1 644 ? -1.730 27.827 13.016 1.00 90.69 644 GLN A CA 1
ATOM 4965 C C . GLN A 1 644 ? -1.111 26.835 12.027 1.00 90.69 644 GLN A C 1
ATOM 4967 O O . GLN A 1 644 ? -1.359 26.948 10.827 1.00 90.69 644 GLN A O 1
ATOM 4972 N N . ASP A 1 645 ? -0.402 25.821 12.525 1.00 92.19 645 ASP A N 1
ATOM 4973 C CA . ASP A 1 645 ? 0.195 24.781 11.683 1.00 92.19 645 ASP A CA 1
ATOM 4974 C C . ASP A 1 645 ? -0.884 24.052 10.867 1.00 92.19 645 ASP A C 1
ATOM 4976 O O . ASP A 1 645 ? -0.698 23.780 9.682 1.00 92.19 645 ASP A O 1
ATOM 4980 N N . LEU A 1 646 ? -2.051 23.772 11.463 1.00 94.06 646 LEU A N 1
ATOM 4981 C CA . LEU A 1 646 ? -3.168 23.133 10.758 1.00 94.06 646 LEU A CA 1
ATOM 4982 C C . LEU A 1 646 ? -3.690 23.984 9.592 1.00 94.06 646 LEU A C 1
ATOM 4984 O O . LEU A 1 646 ? -3.953 23.450 8.512 1.00 94.06 646 LEU A O 1
ATOM 4988 N N . ALA A 1 647 ? -3.839 25.294 9.790 1.00 91.56 647 ALA A N 1
ATOM 4989 C CA . ALA A 1 647 ? -4.331 26.199 8.757 1.00 91.56 647 ALA A CA 1
ATOM 4990 C C . ALA A 1 647 ? -3.354 26.330 7.571 1.00 91.56 647 ALA A C 1
ATOM 4992 O O . ALA A 1 647 ? -3.801 26.512 6.434 1.00 91.56 647 ALA A O 1
ATOM 4993 N N . GLU A 1 648 ? -2.046 26.204 7.826 1.00 90.25 648 GLU A N 1
ATOM 4994 C CA . GLU A 1 648 ? -0.989 26.209 6.804 1.00 90.25 648 GLU A CA 1
ATOM 4995 C C . GLU A 1 648 ? -0.863 24.860 6.079 1.00 90.25 648 GLU A C 1
ATOM 4997 O O . GLU A 1 648 ? -0.708 24.824 4.857 1.00 90.25 648 GLU A O 1
ATOM 5002 N N . LEU A 1 649 ? -0.951 23.745 6.813 1.00 90.38 649 LEU A N 1
ATOM 5003 C CA . LEU A 1 649 ? -0.740 22.398 6.275 1.00 90.38 649 LEU A CA 1
ATOM 5004 C C . LEU A 1 649 ? -1.916 21.878 5.443 1.00 90.38 649 LEU A C 1
ATOM 5006 O O . LEU A 1 649 ? -1.701 21.077 4.533 1.00 90.38 649 LEU A O 1
ATOM 5010 N N . ILE A 1 650 ? -3.156 22.284 5.738 1.00 90.12 650 ILE A N 1
ATOM 5011 C CA . ILE A 1 650 ? -4.330 21.809 4.992 1.00 90.12 650 ILE A CA 1
ATOM 5012 C C . ILE A 1 650 ? -4.467 22.618 3.693 1.00 90.12 650 ILE A C 1
ATOM 5014 O O . ILE A 1 650 ? -4.691 23.825 3.762 1.00 90.12 650 ILE A O 1
ATOM 5018 N N . PRO A 1 651 ? -4.431 22.011 2.491 1.00 85.69 651 PRO A N 1
ATOM 5019 C CA . PRO A 1 651 ? -4.580 22.755 1.237 1.00 85.69 651 PRO A CA 1
ATOM 5020 C C . PRO A 1 651 ? -5.941 23.458 1.106 1.00 85.69 651 PRO A C 1
ATOM 5022 O O . PRO A 1 651 ? -6.963 22.957 1.585 1.00 85.69 651 PRO A O 1
ATOM 5025 N N . VAL A 1 652 ? -5.983 24.622 0.447 1.00 79.94 652 VAL A N 1
ATOM 5026 C CA . VAL A 1 652 ? -7.245 25.295 0.058 1.00 79.94 652 VAL A CA 1
ATOM 5027 C C . VAL A 1 652 ? -8.042 24.388 -0.883 1.00 79.94 652 VAL A C 1
ATOM 5029 O O . VAL A 1 652 ? -7.458 23.740 -1.748 1.00 79.94 652 VAL A O 1
ATOM 5032 N N . GLY A 1 653 ? -9.362 24.294 -0.693 1.00 77.88 653 GLY A N 1
ATOM 5033 C CA . GLY A 1 653 ? -10.222 23.398 -1.469 1.00 77.88 653 GLY A CA 1
ATOM 5034 C C . GLY A 1 653 ? -10.175 21.914 -1.077 1.00 77.88 653 GLY A C 1
ATOM 5035 O O . GLY A 1 653 ? -10.826 21.106 -1.740 1.00 77.88 653 GLY A O 1
ATOM 5036 N N . HIS A 1 654 ? -9.454 21.519 -0.017 1.00 83.62 654 HIS A N 1
ATOM 5037 C CA . HIS A 1 654 ? -9.422 20.119 0.423 1.00 83.62 654 HIS A CA 1
ATOM 5038 C C . HIS A 1 654 ? -10.813 19.642 0.878 1.00 83.62 654 HIS A C 1
ATOM 5040 O O . HIS A 1 654 ? -11.344 20.083 1.901 1.00 83.62 654 HIS A O 1
ATOM 5046 N N . SER A 1 655 ? -11.397 18.700 0.136 1.00 79.31 655 SER A N 1
ATOM 5047 C CA . SER A 1 655 ? -12.816 18.330 0.252 1.00 79.31 655 SER A CA 1
ATOM 5048 C C . SER A 1 655 ? -13.209 17.769 1.626 1.00 79.31 655 SER A C 1
ATOM 5050 O O . SER A 1 655 ? -14.257 18.127 2.167 1.00 79.31 655 SER A O 1
ATOM 5052 N N . THR A 1 656 ? -12.352 16.933 2.214 1.00 85.75 656 THR A N 1
ATOM 5053 C CA . THR A 1 656 ? -12.643 16.207 3.461 1.00 85.75 656 THR A CA 1
ATOM 5054 C C . THR A 1 656 ? -12.357 17.012 4.732 1.00 85.75 656 THR A C 1
ATOM 5056 O O . THR A 1 656 ? -12.992 16.775 5.750 1.00 85.75 656 THR A O 1
ATOM 5059 N N . LEU A 1 657 ? -11.426 17.971 4.683 1.00 91.44 657 LEU A N 1
ATOM 5060 C CA . LEU A 1 657 ? -10.909 18.701 5.858 1.00 91.44 657 LEU A CA 1
ATOM 5061 C C . LEU A 1 657 ? -11.313 20.180 5.860 1.00 91.44 657 LEU A C 1
ATOM 5063 O O . LEU A 1 657 ? -10.750 20.991 6.591 1.00 91.44 657 LEU A O 1
ATOM 5067 N N . ARG A 1 658 ? -12.292 20.550 5.030 1.00 91.19 658 ARG A N 1
ATOM 5068 C CA . ARG A 1 658 ? -12.780 21.929 4.924 1.00 91.19 658 ARG A CA 1
ATOM 5069 C C . ARG A 1 658 ? -13.300 22.494 6.251 1.00 91.19 658 ARG A C 1
ATOM 5071 O O . ARG A 1 658 ? -13.119 23.683 6.482 1.00 91.19 658 ARG A O 1
ATOM 5078 N N . GLY A 1 659 ? -13.905 21.663 7.110 1.00 93.88 659 GLY A N 1
ATOM 5079 C CA . GLY A 1 659 ? -14.381 22.072 8.435 1.00 93.88 659 GLY A CA 1
ATOM 5080 C C . GLY A 1 659 ? -13.216 22.373 9.372 1.00 93.88 659 GLY A C 1
ATOM 5081 O O . GLY A 1 659 ? -13.091 23.500 9.841 1.00 93.88 659 GLY A O 1
ATOM 5082 N N . LEU A 1 660 ? -12.290 21.423 9.535 1.00 95.25 660 LEU A N 1
ATOM 5083 C CA . LEU A 1 660 ? -11.067 21.624 10.326 1.00 95.25 660 LEU A CA 1
ATOM 5084 C C . LEU A 1 660 ? -10.264 22.855 9.877 1.00 95.25 660 LEU A C 1
ATOM 5086 O O . LEU A 1 660 ? -9.843 23.661 10.705 1.00 95.25 660 LEU A O 1
ATOM 5090 N N . ALA A 1 661 ? -10.077 23.030 8.565 1.00 94.50 661 ALA A N 1
ATOM 5091 C CA . ALA A 1 661 ? -9.368 24.183 8.017 1.00 94.50 661 ALA A CA 1
ATOM 5092 C C . ALA A 1 661 ? -10.088 25.507 8.309 1.00 94.50 661 ALA A C 1
ATOM 5094 O O . ALA A 1 661 ? -9.428 26.513 8.575 1.00 94.50 661 ALA A O 1
ATOM 5095 N N . LEU A 1 662 ? -11.425 25.517 8.259 1.00 95.31 662 LEU A N 1
ATOM 5096 C CA . LEU A 1 662 ? -12.229 26.680 8.622 1.00 95.31 662 LEU A CA 1
ATOM 5097 C C . LEU A 1 662 ? -12.056 27.020 10.106 1.00 95.31 662 LEU A C 1
ATOM 5099 O O . LEU A 1 662 ? -11.717 28.161 10.402 1.00 95.31 662 LEU A O 1
ATOM 5103 N N . ILE A 1 663 ? -12.214 26.041 11.004 1.00 94.94 663 ILE A N 1
ATOM 5104 C CA . ILE A 1 663 ? -12.062 26.214 12.461 1.00 94.94 663 ILE A CA 1
ATOM 5105 C C . ILE A 1 663 ? -10.686 26.807 12.785 1.00 94.94 663 ILE A C 1
ATOM 5107 O O . ILE A 1 663 ? -10.588 27.849 13.435 1.00 94.94 663 ILE A O 1
ATOM 5111 N N . ALA A 1 664 ? -9.625 26.194 12.252 1.00 94.81 664 ALA A N 1
ATOM 5112 C CA . ALA A 1 664 ? -8.253 26.637 12.463 1.00 94.81 664 ALA A CA 1
ATOM 5113 C C . ALA A 1 664 ? -8.019 28.071 11.954 1.00 94.81 664 ALA A C 1
ATOM 5115 O O . ALA A 1 664 ? -7.519 28.923 12.688 1.00 94.81 664 ALA A O 1
ATOM 5116 N N . THR A 1 665 ? -8.441 28.369 10.720 1.00 94.69 665 THR A N 1
ATOM 5117 C CA . THR A 1 665 ? -8.251 29.697 10.109 1.00 94.69 665 THR A CA 1
ATOM 5118 C C . THR A 1 665 ? -9.066 30.775 10.829 1.00 94.69 665 THR A C 1
ATOM 5120 O O . THR A 1 665 ? -8.585 31.892 11.019 1.00 94.69 665 THR A O 1
ATOM 5123 N N . GLN A 1 666 ? -10.290 30.453 11.256 1.00 93.50 666 GLN A N 1
ATOM 5124 C CA . GLN A 1 666 ? -11.173 31.377 11.964 1.00 93.50 666 GLN A CA 1
ATOM 5125 C C . GLN A 1 666 ? -10.602 31.765 13.329 1.00 93.50 666 GLN A C 1
ATOM 5127 O O . GLN A 1 666 ? -10.639 32.941 13.686 1.00 93.50 666 GLN A O 1
ATOM 5132 N N . HIS A 1 667 ? -10.023 30.810 14.060 1.00 89.38 667 HIS A N 1
ATOM 5133 C CA . HIS A 1 667 ? -9.398 31.089 15.350 1.00 89.38 667 HIS A CA 1
ATOM 5134 C C . HIS A 1 667 ? -8.233 32.081 15.209 1.00 89.38 667 HIS A C 1
ATOM 5136 O O . HIS A 1 667 ? -8.147 33.039 15.976 1.00 89.38 667 HIS A O 1
ATOM 5142 N N . ILE A 1 668 ? -7.379 31.906 14.195 1.00 87.19 668 ILE A N 1
ATOM 5143 C CA . ILE A 1 668 ? -6.204 32.763 13.953 1.00 87.19 668 ILE A CA 1
ATOM 5144 C C . ILE A 1 668 ? -6.603 34.157 13.451 1.00 87.19 668 ILE A C 1
ATOM 5146 O O . ILE A 1 668 ? -5.994 35.151 13.834 1.00 87.19 668 ILE A O 1
ATOM 5150 N N . ALA A 1 669 ? -7.632 34.249 12.605 1.00 88.38 669 ALA A N 1
ATOM 5151 C CA . ALA A 1 669 ? -8.102 35.517 12.043 1.00 88.38 669 ALA A CA 1
ATOM 5152 C C . ALA A 1 669 ? -8.874 36.399 13.048 1.00 88.38 669 ALA A C 1
ATOM 5154 O O . ALA A 1 669 ? -9.282 37.516 12.702 1.00 88.38 669 ALA A O 1
ATOM 5155 N N . SER A 1 670 ? -9.089 35.907 14.275 1.00 83.06 670 SER A N 1
ATOM 5156 C CA . SER A 1 670 ? -9.802 36.623 15.332 1.00 83.06 670 SER A CA 1
ATOM 5157 C C . SER A 1 670 ? -9.189 38.007 15.607 1.00 83.06 670 SER A C 1
ATOM 5159 O O . SER A 1 670 ? -7.985 38.205 15.428 1.00 83.06 670 SER A O 1
ATOM 5161 N N . PRO A 1 671 ? -9.993 38.998 16.031 1.00 76.88 671 PRO A N 1
ATOM 5162 C CA . PRO A 1 671 ? -9.497 40.350 16.271 1.00 76.88 671 PRO A CA 1
ATOM 5163 C C . PRO A 1 671 ? -8.382 40.388 17.331 1.00 76.88 671 PRO A C 1
ATOM 5165 O O . PRO A 1 671 ? -8.578 39.921 18.450 1.00 76.88 671 PRO A O 1
ATOM 5168 N N . SER A 1 672 ? -7.241 40.993 16.984 1.00 70.94 672 SER A N 1
ATOM 5169 C CA . SER A 1 672 ? -6.197 41.422 17.929 1.00 70.94 672 SER A CA 1
ATOM 5170 C C . SER A 1 672 ? -6.367 42.917 18.228 1.00 70.94 672 SER A C 1
ATOM 5172 O O . SER A 1 672 ? -6.754 43.675 17.338 1.00 70.94 672 SER A O 1
ATOM 5174 N N . GLU A 1 673 ? -6.075 43.350 19.459 1.00 75.31 673 GLU A N 1
ATOM 5175 C CA . GLU A 1 673 ? -6.060 44.773 19.858 1.00 75.31 673 GLU A CA 1
ATOM 5176 C C . GLU A 1 673 ? -4.775 45.511 19.421 1.00 75.31 673 GLU A C 1
ATOM 5178 O O . GLU A 1 673 ? -4.612 46.694 19.714 1.00 75.31 673 GLU A O 1
ATOM 5183 N N . SER A 1 674 ? -3.837 44.829 18.756 1.00 77.31 674 SER A N 1
ATOM 5184 C CA . SER A 1 674 ? -2.562 45.418 18.340 1.00 77.31 674 SER A CA 1
ATOM 5185 C C . SER A 1 674 ? -2.678 46.231 17.050 1.00 77.31 674 SER A C 1
ATOM 5187 O O . SER A 1 674 ? -3.138 45.740 16.020 1.00 77.31 674 SER A O 1
ATOM 5189 N N . ASP A 1 675 ? -2.146 47.452 17.090 1.00 78.31 675 ASP A N 1
ATOM 5190 C CA . ASP A 1 675 ? -1.997 48.341 15.930 1.00 78.31 675 ASP A CA 1
ATOM 5191 C C . ASP A 1 675 ? -0.625 48.185 15.235 1.00 78.31 675 ASP A C 1
ATOM 5193 O O . ASP A 1 675 ? -0.213 49.023 14.425 1.00 78.31 675 ASP A O 1
ATOM 5197 N N . ALA A 1 676 ? 0.148 47.147 15.570 1.00 87.81 676 ALA A N 1
ATOM 5198 C CA . ALA A 1 676 ? 1.440 46.914 14.936 1.00 87.81 676 ALA A CA 1
ATOM 5199 C C . ALA A 1 676 ? 1.260 46.554 13.450 1.00 87.81 676 ALA A C 1
ATOM 5201 O O . ALA A 1 676 ? 0.557 45.605 13.113 1.00 87.81 676 ALA A O 1
ATOM 5202 N N . ILE A 1 677 ? 1.965 47.264 12.558 1.00 87.69 677 ILE A N 1
ATOM 5203 C CA . ILE A 1 677 ? 1.904 47.070 11.092 1.00 87.69 677 ILE A CA 1
ATOM 5204 C C . ILE A 1 677 ? 2.042 45.593 10.690 1.00 87.69 677 ILE A C 1
ATOM 5206 O O . ILE A 1 677 ? 1.314 45.124 9.818 1.00 87.69 677 ILE A O 1
ATOM 5210 N N . GLN A 1 678 ? 2.962 44.866 11.329 1.00 87.38 678 GLN A N 1
ATOM 5211 C CA . GLN A 1 678 ? 3.205 43.452 11.043 1.00 87.38 678 GLN A CA 1
ATOM 5212 C C . GLN A 1 678 ? 2.006 42.573 11.425 1.00 87.38 678 GLN A C 1
ATOM 5214 O O . GLN A 1 678 ? 1.574 41.753 10.621 1.00 87.38 678 GLN A O 1
ATOM 5219 N N . GLU A 1 679 ? 1.422 42.790 12.604 1.00 87.88 679 GLU A N 1
ATOM 5220 C CA . GLU A 1 679 ? 0.253 42.035 13.070 1.00 87.88 679 GLU A CA 1
ATOM 5221 C C . GLU A 1 679 ? -0.991 42.349 12.230 1.00 87.88 679 GLU A C 1
ATOM 5223 O O . GLU A 1 679 ? -1.759 41.452 11.887 1.00 87.88 679 GLU A O 1
ATOM 5228 N N . MET A 1 680 ? -1.167 43.608 11.816 1.00 90.06 680 MET A N 1
ATOM 5229 C CA . MET A 1 680 ? -2.225 43.994 10.878 1.00 90.06 680 MET A CA 1
ATOM 5230 C C . MET A 1 680 ? -2.060 43.290 9.524 1.00 90.06 680 MET A C 1
ATOM 5232 O O . MET A 1 680 ? -3.039 42.794 8.962 1.00 90.06 680 MET A O 1
ATOM 5236 N N . ALA A 1 681 ? -0.833 43.226 8.998 1.00 91.62 681 ALA A N 1
ATOM 5237 C CA . ALA A 1 681 ? -0.544 42.553 7.734 1.00 91.62 681 ALA A CA 1
ATOM 5238 C C . ALA A 1 681 ? -0.817 41.044 7.823 1.00 91.62 681 ALA A C 1
ATOM 5240 O O . ALA A 1 681 ? -1.495 40.483 6.960 1.00 91.62 681 ALA A O 1
ATOM 5241 N N . GLU A 1 682 ? -0.357 40.399 8.896 1.00 90.62 682 GLU A N 1
ATOM 5242 C CA . GLU A 1 682 ? -0.607 38.982 9.172 1.00 90.62 682 GLU A CA 1
ATOM 5243 C C . GLU A 1 682 ? -2.103 38.694 9.315 1.00 90.62 682 GLU A C 1
ATOM 5245 O O . GLU A 1 682 ? -2.622 37.779 8.674 1.00 90.62 682 GLU A O 1
ATOM 5250 N N . ARG A 1 683 ? -2.837 39.526 10.059 1.00 91.69 683 ARG A N 1
ATOM 5251 C CA . ARG A 1 683 ? -4.291 39.405 10.192 1.00 91.69 683 ARG A CA 1
ATOM 5252 C C . ARG A 1 683 ? -5.005 39.529 8.848 1.00 91.69 683 ARG A C 1
ATOM 5254 O O . ARG A 1 683 ? -5.889 38.730 8.554 1.00 91.69 683 ARG A O 1
ATOM 5261 N N . ALA A 1 684 ? -4.621 40.488 8.006 1.00 94.31 684 ALA A N 1
ATOM 5262 C CA . ALA A 1 684 ? -5.211 40.635 6.676 1.00 94.31 684 ALA A CA 1
ATOM 5263 C C . ALA A 1 684 ? -4.937 39.417 5.775 1.00 94.31 684 ALA A C 1
ATOM 5265 O O . ALA A 1 684 ? -5.802 39.024 4.990 1.00 94.31 684 ALA A O 1
ATOM 5266 N N . ASN A 1 685 ? -3.762 38.791 5.901 1.00 92.94 685 ASN A N 1
ATOM 5267 C CA . ASN A 1 685 ? -3.452 37.536 5.213 1.00 92.94 685 ASN A CA 1
ATOM 5268 C C . ASN A 1 685 ? -4.386 36.410 5.671 1.00 92.94 685 ASN A C 1
ATOM 5270 O O . ASN A 1 685 ? -4.981 35.725 4.835 1.00 92.94 685 ASN A O 1
ATOM 5274 N N . TRP A 1 686 ? -4.576 36.263 6.983 1.00 93.56 686 TRP A N 1
ATOM 5275 C CA . TRP A 1 686 ? -5.467 35.252 7.544 1.00 93.56 686 TRP A CA 1
ATOM 5276 C C . TRP A 1 686 ? -6.938 35.490 7.205 1.00 93.56 686 TRP A C 1
ATOM 5278 O O . TRP A 1 686 ? -7.623 34.538 6.850 1.00 93.56 686 TRP A O 1
ATOM 5288 N N . LEU A 1 687 ? -7.412 36.736 7.196 1.00 96.12 687 LEU A N 1
ATOM 5289 C CA . LEU A 1 687 ? -8.767 37.091 6.758 1.00 96.12 687 LEU A CA 1
ATOM 5290 C C . LEU A 1 687 ? -9.002 36.790 5.270 1.00 96.12 687 LEU A C 1
ATOM 5292 O O . LEU A 1 687 ? -10.056 36.274 4.894 1.00 96.12 687 LEU A O 1
ATOM 5296 N N . ASN A 1 688 ? -8.008 37.047 4.414 1.00 95.00 688 ASN A N 1
ATOM 5297 C CA . ASN A 1 688 ? -8.076 36.661 3.006 1.00 95.00 688 ASN A CA 1
ATOM 5298 C C . ASN A 1 688 ? -8.180 35.134 2.839 1.00 95.00 688 ASN A C 1
ATOM 5300 O O . ASN A 1 688 ? -8.947 34.652 2.005 1.00 95.00 688 ASN A O 1
ATOM 5304 N N . ASN A 1 689 ? -7.433 34.369 3.638 1.00 93.25 689 ASN A N 1
ATOM 5305 C CA . ASN A 1 689 ? -7.510 32.909 3.633 1.00 93.25 689 ASN A CA 1
ATOM 5306 C C . ASN A 1 689 ? -8.841 32.407 4.208 1.00 93.25 689 ASN A C 1
ATOM 5308 O O . ASN A 1 689 ? -9.446 31.512 3.620 1.00 93.25 689 ASN A O 1
ATOM 5312 N N . LEU A 1 690 ? -9.330 33.012 5.296 1.00 95.75 690 LEU A N 1
ATOM 5313 C CA . LEU A 1 690 ? -10.621 32.705 5.915 1.00 95.75 690 LEU A CA 1
ATOM 5314 C C . LEU A 1 690 ? -11.756 32.860 4.905 1.00 95.75 690 LEU A C 1
ATOM 5316 O O . LEU A 1 690 ? -12.590 31.966 4.792 1.00 95.75 690 LEU A O 1
ATOM 5320 N N . SER A 1 691 ? -11.717 33.926 4.102 1.00 96.62 691 SER A N 1
ATOM 5321 C CA . SER A 1 691 ? -12.676 34.149 3.023 1.00 96.62 691 SER A CA 1
ATOM 5322 C C . SER A 1 691 ? -12.746 32.973 2.042 1.00 96.62 691 SER A C 1
ATOM 5324 O O . SER A 1 691 ? -13.831 32.482 1.719 1.00 96.62 691 SER A O 1
ATOM 5326 N N . ASN A 1 692 ? -11.591 32.442 1.629 1.00 93.31 692 ASN A N 1
ATOM 5327 C CA . ASN A 1 692 ? -11.543 31.262 0.764 1.00 93.31 692 ASN A CA 1
ATOM 5328 C C . ASN A 1 692 ? -12.127 30.023 1.466 1.00 93.31 692 ASN A C 1
ATOM 5330 O O . ASN A 1 692 ? -12.941 29.318 0.874 1.00 93.31 692 ASN A O 1
ATOM 5334 N N . ARG A 1 693 ? -11.792 29.788 2.746 1.00 94.62 693 ARG A N 1
ATOM 5335 C CA . ARG A 1 693 ? -12.317 28.645 3.526 1.00 94.62 693 ARG A CA 1
ATOM 5336 C C . ARG A 1 693 ? -13.830 28.714 3.752 1.00 94.62 693 ARG A C 1
ATOM 5338 O O . ARG A 1 693 ? -14.520 27.698 3.673 1.00 94.62 693 ARG A O 1
ATOM 5345 N N . GLN A 1 694 ? -14.363 29.903 4.015 1.00 95.44 694 GLN A N 1
ATOM 5346 C CA . GLN A 1 694 ? -15.802 30.136 4.151 1.00 95.44 694 GLN A CA 1
ATOM 5347 C C . GLN A 1 694 ? -16.518 29.898 2.817 1.00 95.44 694 GLN A C 1
ATOM 5349 O O . GLN A 1 694 ? -17.539 29.216 2.773 1.00 95.44 694 GLN A O 1
ATOM 5354 N N . SER A 1 695 ? -15.937 30.354 1.704 1.00 91.81 695 SER A N 1
ATOM 5355 C CA . SER A 1 695 ? -16.461 30.056 0.368 1.00 91.81 695 SER A CA 1
ATOM 5356 C C . SER A 1 695 ? -16.471 28.545 0.079 1.00 91.81 695 SER A C 1
ATOM 5358 O O . SER A 1 695 ? -17.484 28.030 -0.398 1.00 91.81 695 SER A O 1
ATOM 5360 N N . ASP A 1 696 ? -15.402 27.816 0.425 1.00 87.81 696 ASP A N 1
ATOM 5361 C CA . ASP A 1 696 ? -15.284 26.354 0.246 1.00 87.81 696 ASP A CA 1
ATOM 5362 C C . ASP A 1 696 ? -16.329 25.557 1.055 1.00 87.81 696 ASP A C 1
ATOM 5364 O O . ASP A 1 696 ? -16.782 24.479 0.648 1.00 87.81 696 ASP A O 1
ATOM 5368 N N . THR A 1 697 ? -16.731 26.079 2.215 1.00 90.00 697 THR A N 1
ATOM 5369 C CA . THR A 1 697 ? -17.773 25.490 3.077 1.00 90.00 697 THR A CA 1
ATOM 5370 C C . THR A 1 697 ? -19.186 25.974 2.733 1.00 90.00 697 THR A C 1
ATOM 5372 O O . THR A 1 697 ? -20.163 25.394 3.206 1.00 90.00 697 THR A O 1
ATOM 5375 N N . GLY A 1 698 ? -19.313 26.961 1.840 1.00 90.94 698 GLY A N 1
ATOM 5376 C CA . GLY A 1 698 ? -20.581 27.494 1.341 1.00 90.94 698 GLY A CA 1
ATOM 5377 C C . GLY A 1 698 ? -21.089 28.747 2.063 1.00 90.94 698 GLY A C 1
ATOM 5378 O O . GLY A 1 698 ? -22.131 29.276 1.668 1.00 90.94 698 GLY A O 1
ATOM 5379 N N . ASP A 1 699 ? -20.367 29.262 3.060 1.00 94.62 699 ASP A N 1
ATOM 5380 C CA . ASP A 1 699 ? -20.675 30.528 3.730 1.00 94.62 699 ASP A CA 1
ATOM 5381 C C . ASP A 1 699 ? -20.193 31.729 2.902 1.00 94.62 699 ASP A C 1
ATOM 5383 O O . ASP A 1 699 ? -19.169 32.359 3.162 1.00 94.62 699 ASP A O 1
ATOM 5387 N N . ARG A 1 700 ? -20.963 32.063 1.865 1.00 94.38 700 ARG A N 1
ATOM 5388 C CA . ARG A 1 700 ? -20.646 33.184 0.964 1.00 94.38 700 ARG A CA 1
ATOM 5389 C C . ARG A 1 700 ? -20.714 34.549 1.651 1.00 94.38 700 ARG A C 1
ATOM 5391 O O . ARG A 1 700 ? -20.038 35.476 1.217 1.00 94.38 700 ARG A O 1
ATOM 5398 N N . ALA A 1 701 ? -21.557 34.689 2.674 1.00 95.56 701 ALA A N 1
ATOM 5399 C CA . ALA A 1 701 ? -21.736 35.954 3.379 1.00 95.56 701 ALA A CA 1
ATOM 5400 C C . ALA A 1 701 ? -20.561 36.221 4.326 1.00 95.56 701 ALA A C 1
ATOM 5402 O O . ALA A 1 701 ? -19.996 37.314 4.287 1.00 95.56 701 ALA A O 1
ATOM 5403 N N . GLY A 1 702 ? -20.152 35.215 5.107 1.00 95.69 702 GLY A N 1
ATOM 5404 C CA . GLY A 1 702 ? -18.929 35.276 5.904 1.00 95.69 702 GLY A CA 1
ATOM 5405 C C . GLY A 1 702 ? -17.706 35.512 5.025 1.00 95.69 702 GLY A C 1
ATOM 5406 O O . GLY A 1 702 ? -16.931 36.425 5.304 1.00 95.69 702 GLY A O 1
ATOM 5407 N N . ALA A 1 703 ? -17.608 34.787 3.902 1.00 96.75 703 ALA A N 1
ATOM 5408 C CA . ALA A 1 703 ? -16.506 34.940 2.957 1.00 96.75 703 ALA A CA 1
ATOM 5409 C C . ALA A 1 703 ? -16.345 36.381 2.464 1.00 96.75 703 ALA A C 1
ATOM 5411 O O . ALA A 1 703 ? -15.225 36.896 2.438 1.00 96.75 703 ALA A O 1
ATOM 5412 N N . LEU A 1 704 ? -17.452 37.033 2.089 1.00 97.88 704 LEU A N 1
ATOM 5413 C CA . LEU A 1 704 ? -17.456 38.430 1.661 1.00 97.88 704 LEU A CA 1
ATOM 5414 C C . LEU A 1 704 ? -17.027 39.370 2.799 1.00 97.88 704 LEU A C 1
ATOM 5416 O O . LEU A 1 704 ? -16.150 40.204 2.595 1.00 97.88 704 LEU A O 1
ATOM 5420 N N . ALA A 1 705 ? -17.576 39.196 4.003 1.00 97.06 705 ALA A N 1
ATOM 5421 C CA . ALA A 1 705 ? -17.244 40.044 5.146 1.00 97.06 705 ALA A CA 1
ATOM 5422 C C . ALA A 1 705 ? -15.749 39.974 5.514 1.00 97.06 705 ALA A C 1
ATOM 5424 O O . ALA A 1 705 ? -15.106 41.004 5.720 1.00 97.06 705 ALA A O 1
ATOM 5425 N N . SER A 1 706 ? -15.165 38.771 5.545 1.00 97.38 706 SER A N 1
ATOM 5426 C CA . SER A 1 706 ? -13.746 38.597 5.873 1.00 97.38 706 SER A CA 1
ATOM 5427 C C . SER A 1 706 ? -12.818 39.215 4.824 1.00 97.38 706 SER A C 1
ATOM 5429 O O . SER A 1 706 ? -11.813 39.828 5.186 1.00 97.38 706 SER A O 1
ATOM 5431 N N . ILE A 1 707 ? -13.141 39.111 3.529 1.00 98.12 707 ILE A N 1
ATOM 5432 C CA . ILE A 1 707 ? -12.296 39.721 2.492 1.00 98.12 707 ILE A CA 1
ATOM 5433 C C . ILE A 1 707 ? -12.449 41.244 2.423 1.00 98.12 707 ILE A C 1
ATOM 5435 O O . ILE A 1 707 ? -11.463 41.933 2.164 1.00 98.12 707 ILE A O 1
ATOM 5439 N N . GLU A 1 708 ? -13.636 41.786 2.705 1.00 98.19 708 GLU A N 1
ATOM 5440 C CA . GLU A 1 708 ? -13.841 43.233 2.844 1.00 98.19 708 GLU A CA 1
ATOM 5441 C C . GLU A 1 708 ? -12.973 43.807 3.970 1.00 98.19 708 GLU A C 1
ATOM 5443 O O . GLU A 1 708 ? -12.285 44.813 3.773 1.00 98.19 708 GLU A O 1
ATOM 5448 N N . GLU A 1 709 ? -12.922 43.130 5.121 1.00 96.75 709 GLU A N 1
ATOM 5449 C CA . GLU A 1 709 ? -12.057 43.529 6.231 1.00 96.75 709 GLU A CA 1
ATOM 5450 C C . GLU A 1 709 ? -10.567 43.443 5.857 1.00 96.75 709 GLU A C 1
ATOM 5452 O O . GLU A 1 709 ? -9.815 44.393 6.092 1.00 96.75 709 GLU A O 1
ATOM 5457 N N . ALA A 1 710 ? -10.132 42.360 5.203 1.00 97.44 710 ALA A N 1
ATOM 5458 C CA . ALA A 1 710 ? -8.752 42.223 4.731 1.00 97.44 710 ALA A CA 1
ATOM 5459 C C . ALA A 1 710 ? -8.348 43.348 3.761 1.00 97.44 710 ALA A C 1
ATOM 5461 O O . ALA A 1 710 ? -7.262 43.919 3.894 1.00 97.44 710 ALA A O 1
ATOM 5462 N N . VAL A 1 711 ? -9.220 43.700 2.805 1.00 98.25 711 VAL A N 1
ATOM 5463 C CA . VAL A 1 711 ? -9.000 44.820 1.874 1.00 98.25 711 VAL A CA 1
ATOM 5464 C C . VAL A 1 711 ? -8.894 46.135 2.636 1.00 98.25 711 VAL A C 1
ATOM 5466 O O . VAL A 1 711 ? -8.000 46.928 2.342 1.00 98.25 711 VAL A O 1
ATOM 5469 N N . GLN A 1 712 ? -9.752 46.370 3.630 1.00 97.06 712 GLN A N 1
ATOM 5470 C CA . GLN A 1 712 ? -9.712 47.598 4.419 1.00 97.06 712 GLN A CA 1
ATOM 5471 C C . GLN A 1 712 ? -8.396 47.739 5.194 1.00 97.06 712 GLN A C 1
ATOM 5473 O O . GLN A 1 712 ? -7.800 48.818 5.197 1.00 97.06 712 GLN A O 1
ATOM 5478 N N . ILE A 1 713 ? -7.901 46.656 5.798 1.00 95.44 713 ILE A N 1
ATOM 5479 C CA . ILE A 1 713 ? -6.596 46.648 6.473 1.00 95.44 713 ILE A CA 1
ATOM 5480 C C . ILE A 1 713 ? -5.469 46.888 5.460 1.00 95.44 713 ILE A C 1
ATOM 5482 O O . ILE A 1 713 ? -4.622 47.756 5.675 1.00 95.44 713 ILE A O 1
ATOM 5486 N N . ARG A 1 714 ? -5.472 46.179 4.323 1.00 96.75 714 ARG A N 1
ATOM 5487 C CA . ARG A 1 714 ? -4.442 46.327 3.279 1.00 96.75 714 ARG A CA 1
ATOM 5488 C C . ARG A 1 714 ? -4.438 47.716 2.641 1.00 96.75 714 ARG A C 1
ATOM 5490 O O . ARG A 1 714 ? -3.362 48.188 2.291 1.00 96.75 714 ARG A O 1
ATOM 5497 N N . ARG A 1 715 ? -5.585 48.401 2.542 1.00 97.31 715 ARG A N 1
ATOM 5498 C CA . ARG A 1 715 ? -5.651 49.818 2.135 1.00 97.31 715 ARG A CA 1
ATOM 5499 C C . ARG A 1 715 ? -4.905 50.706 3.129 1.00 97.31 715 ARG A C 1
ATOM 5501 O O . ARG A 1 715 ? -4.000 51.420 2.717 1.00 97.31 715 ARG A O 1
ATOM 5508 N N . THR A 1 716 ? -5.196 50.587 4.426 1.00 95.31 716 THR A N 1
ATOM 5509 C CA . THR A 1 716 ? -4.491 51.342 5.481 1.00 95.31 716 THR A CA 1
ATOM 5510 C C . THR A 1 716 ? -2.977 51.099 5.447 1.00 95.31 716 THR A C 1
ATOM 5512 O O . THR A 1 716 ? -2.186 52.034 5.571 1.00 95.31 716 THR A O 1
ATOM 5515 N N . LEU A 1 717 ? -2.555 49.847 5.246 1.00 95.31 717 LEU A N 1
ATOM 5516 C CA . LEU A 1 717 ? -1.139 49.485 5.148 1.00 95.31 717 LEU A CA 1
ATOM 5517 C C . LEU A 1 717 ? -0.479 50.031 3.876 1.00 95.31 717 LEU A C 1
ATOM 5519 O O . LEU A 1 717 ? 0.632 50.558 3.940 1.00 95.31 717 LEU A O 1
ATOM 5523 N N . ALA A 1 718 ? -1.158 49.948 2.730 1.00 95.38 718 ALA A N 1
ATOM 5524 C CA . ALA A 1 718 ? -0.676 50.494 1.466 1.00 95.38 718 ALA A CA 1
ATOM 5525 C C . ALA A 1 718 ? -0.589 52.025 1.491 1.00 95.38 718 ALA A C 1
ATOM 5527 O O . ALA A 1 718 ? 0.344 52.567 0.910 1.00 95.38 718 ALA A O 1
ATOM 5528 N N . ASP A 1 719 ? -1.474 52.720 2.207 1.00 94.44 719 ASP A N 1
ATOM 5529 C CA . ASP A 1 719 ? -1.371 54.170 2.409 1.00 94.44 719 ASP A CA 1
ATOM 5530 C C . ASP A 1 719 ? -0.113 54.542 3.214 1.00 94.44 719 ASP A C 1
ATOM 5532 O O . ASP A 1 719 ? 0.535 55.554 2.938 1.00 94.44 719 ASP A O 1
ATOM 5536 N N . ALA A 1 720 ? 0.272 53.708 4.187 1.00 92.19 720 ALA A N 1
ATOM 5537 C CA . ALA A 1 720 ? 1.469 53.915 5.001 1.00 92.19 720 ALA A CA 1
ATOM 5538 C C . ALA A 1 720 ? 2.772 53.529 4.274 1.00 92.19 720 ALA A C 1
ATOM 5540 O O . ALA A 1 720 ? 3.787 54.216 4.410 1.00 92.19 720 ALA A O 1
ATOM 5541 N N . ASN A 1 721 ? 2.767 52.430 3.514 1.00 92.94 721 ASN A N 1
ATOM 5542 C CA . ASN A 1 721 ? 3.918 51.955 2.746 1.00 92.94 721 ASN A CA 1
ATOM 5543 C C . ASN A 1 721 ? 3.474 51.255 1.444 1.00 92.94 721 ASN A C 1
ATOM 5545 O O . ASN A 1 721 ? 3.393 50.022 1.392 1.00 92.94 721 ASN A O 1
ATOM 5549 N N . PRO A 1 722 ? 3.241 52.023 0.362 1.00 92.00 722 PRO A N 1
ATOM 5550 C CA . PRO A 1 722 ? 2.721 51.474 -0.887 1.00 92.00 722 PRO A CA 1
ATOM 5551 C C . PRO A 1 722 ? 3.626 50.395 -1.491 1.00 92.00 722 PRO A C 1
ATOM 5553 O O . PRO A 1 722 ? 3.149 49.371 -1.971 1.00 92.00 722 PRO A O 1
ATOM 5556 N N . ALA A 1 723 ? 4.946 50.593 -1.437 1.00 89.38 723 ALA A N 1
ATOM 5557 C CA . ALA A 1 723 ? 5.903 49.671 -2.043 1.00 89.38 723 ALA A CA 1
ATOM 5558 C C . ALA A 1 723 ? 5.866 48.272 -1.406 1.00 89.38 723 ALA A C 1
ATOM 5560 O O . ALA A 1 723 ? 6.115 47.289 -2.099 1.00 89.38 723 ALA A O 1
ATOM 5561 N N . ALA A 1 724 ? 5.553 48.183 -0.110 1.00 92.00 724 ALA A N 1
ATOM 5562 C CA . ALA A 1 724 ? 5.466 46.910 0.598 1.00 92.00 724 ALA A CA 1
ATOM 5563 C C . ALA A 1 724 ? 4.108 46.216 0.412 1.00 92.00 724 ALA A C 1
ATOM 5565 O O . ALA A 1 724 ? 4.080 45.003 0.238 1.00 92.00 724 ALA A O 1
ATOM 5566 N N . PHE A 1 725 ? 2.998 46.964 0.426 1.00 95.31 725 PHE A N 1
ATOM 5567 C CA . PHE A 1 725 ? 1.661 46.375 0.605 1.00 95.31 725 PHE A CA 1
ATOM 5568 C C . PHE A 1 725 ? 0.725 46.469 -0.609 1.00 95.31 725 PHE A C 1
ATOM 5570 O O . PHE A 1 725 ? -0.328 45.831 -0.608 1.00 95.31 725 PHE A O 1
ATOM 5577 N N . LEU A 1 726 ? 1.080 47.205 -1.670 1.00 94.81 726 LEU A N 1
ATOM 5578 C CA . LEU A 1 726 ? 0.288 47.210 -2.911 1.00 94.81 726 LEU A CA 1
ATOM 5579 C C . LEU A 1 726 ? 0.129 45.819 -3.557 1.00 94.81 726 LEU A C 1
ATOM 5581 O O . LEU A 1 726 ? -0.977 45.536 -4.027 1.00 94.81 726 LEU A O 1
ATOM 5585 N N . PRO A 1 727 ? 1.153 44.937 -3.582 1.00 95.50 727 PRO A N 1
ATOM 5586 C CA . PRO A 1 727 ? 0.987 43.579 -4.106 1.00 95.50 727 PRO A CA 1
ATOM 5587 C C . PRO A 1 727 ? -0.086 42.777 -3.367 1.00 95.50 727 PRO A C 1
ATOM 5589 O O . PRO A 1 727 ? -0.928 42.132 -3.998 1.00 95.50 727 PRO A O 1
ATOM 5592 N N . ASP A 1 728 ? -0.094 42.868 -2.037 1.00 94.88 728 ASP A N 1
ATOM 5593 C CA . ASP A 1 728 ? -1.077 42.188 -1.203 1.00 94.88 728 ASP A CA 1
ATOM 5594 C C . ASP A 1 728 ? -2.464 42.816 -1.382 1.00 94.88 728 ASP A C 1
ATOM 5596 O O . ASP A 1 728 ? -3.454 42.102 -1.550 1.00 94.88 728 ASP A O 1
ATOM 5600 N N . LEU A 1 729 ? -2.577 44.148 -1.419 1.00 97.62 729 LEU A N 1
ATOM 5601 C CA . LEU A 1 729 ? -3.857 44.815 -1.681 1.00 97.62 729 LEU A CA 1
ATOM 5602 C C . LEU A 1 729 ? -4.477 44.342 -3.006 1.00 97.62 729 LEU A C 1
ATOM 5604 O O . LEU A 1 729 ? -5.651 43.970 -3.027 1.00 97.62 729 LEU A O 1
ATOM 5608 N N . ALA A 1 730 ? -3.686 44.272 -4.081 1.00 97.19 730 ALA A N 1
ATOM 5609 C CA . ALA A 1 730 ? -4.138 43.763 -5.377 1.00 97.19 730 ALA A CA 1
ATOM 5610 C C . ALA A 1 730 ? -4.632 42.306 -5.291 1.00 97.19 730 ALA A C 1
ATOM 5612 O O . ALA A 1 730 ? -5.683 41.970 -5.841 1.00 97.19 730 ALA A O 1
ATOM 5613 N N . GLY A 1 731 ? -3.926 41.455 -4.539 1.00 95.94 731 GLY A N 1
ATOM 5614 C CA . GLY A 1 731 ? -4.326 40.064 -4.312 1.00 95.94 731 GLY A CA 1
ATOM 5615 C C . GLY A 1 731 ? -5.662 39.934 -3.575 1.00 95.94 731 GLY A C 1
ATOM 5616 O O . GLY A 1 731 ? -6.516 39.145 -3.986 1.00 95.94 731 GLY A O 1
ATOM 5617 N N . SER A 1 732 ? -5.884 40.744 -2.534 1.00 97.38 732 SER A N 1
ATOM 5618 C CA . SER A 1 732 ? -7.162 40.750 -1.804 1.00 97.38 732 SER A CA 1
ATOM 5619 C C . SER A 1 732 ? -8.306 41.326 -2.628 1.00 97.38 732 SER A C 1
ATOM 5621 O O . SER A 1 732 ? -9.409 40.800 -2.550 1.00 97.38 732 SER A O 1
ATOM 5623 N N . LEU A 1 733 ? -8.070 42.357 -3.444 1.00 98.31 733 LEU A N 1
ATOM 5624 C CA . LEU A 1 733 ? -9.089 42.917 -4.342 1.00 98.31 733 LEU A CA 1
ATOM 5625 C C . LEU A 1 733 ? -9.533 41.907 -5.409 1.00 98.31 733 LEU A C 1
ATOM 5627 O O . LEU A 1 733 ? -10.720 41.804 -5.718 1.00 98.31 733 LEU A O 1
ATOM 5631 N N . ASN A 1 734 ? -8.599 41.106 -5.925 1.00 96.06 734 ASN A N 1
ATOM 5632 C CA . ASN A 1 734 ? -8.924 40.002 -6.823 1.00 96.06 734 ASN A CA 1
ATOM 5633 C C . ASN A 1 734 ? -9.810 38.947 -6.130 1.00 96.06 734 ASN A C 1
ATOM 5635 O O . ASN A 1 734 ? -10.767 38.463 -6.732 1.00 96.06 734 ASN A O 1
ATOM 5639 N N . ASN A 1 735 ? -9.531 38.606 -4.867 1.00 95.69 735 ASN A N 1
ATOM 5640 C CA . ASN A 1 735 ? -10.387 37.694 -4.104 1.00 95.69 735 ASN A CA 1
ATOM 5641 C C . ASN A 1 735 ? -11.756 38.323 -3.774 1.00 95.69 735 ASN A C 1
ATOM 5643 O O . ASN A 1 735 ? -12.786 37.680 -3.964 1.00 95.69 735 ASN A O 1
ATOM 5647 N N . LEU A 1 736 ? -11.789 39.601 -3.379 1.00 98.19 736 LEU A N 1
ATOM 5648 C CA . LEU A 1 736 ? -13.020 40.356 -3.123 1.00 98.19 736 LEU A CA 1
ATOM 5649 C C . LEU A 1 736 ? -13.949 40.313 -4.339 1.00 98.19 736 LEU A C 1
ATOM 5651 O O . LEU A 1 736 ? -15.131 40.013 -4.187 1.00 98.19 736 LEU A O 1
ATOM 5655 N N . SER A 1 737 ? -13.400 40.509 -5.541 1.00 97.88 737 SER A N 1
ATOM 5656 C CA . SER A 1 737 ? -14.155 40.402 -6.791 1.00 97.88 737 SER A CA 1
ATOM 5657 C C . SER A 1 737 ? -14.844 39.044 -6.949 1.00 97.88 737 SER A C 1
ATOM 5659 O O . SER A 1 737 ? -16.029 38.973 -7.285 1.00 97.88 737 SER A O 1
ATOM 5661 N N . ASN A 1 738 ? -14.132 37.952 -6.658 1.00 94.62 738 ASN A N 1
ATOM 5662 C CA . ASN A 1 738 ? -14.707 36.611 -6.718 1.00 94.62 738 ASN A CA 1
ATOM 5663 C C . ASN A 1 738 ? -15.839 36.439 -5.697 1.00 94.62 738 ASN A C 1
ATOM 5665 O O . ASN A 1 738 ? -16.897 35.914 -6.048 1.00 94.62 738 ASN A O 1
ATOM 5669 N N . GLN A 1 739 ? -15.666 36.920 -4.461 1.00 96.88 739 GLN A N 1
ATOM 5670 C CA . GLN A 1 739 ? -16.704 36.801 -3.433 1.00 96.88 739 GLN A CA 1
ATOM 5671 C C . GLN A 1 739 ? -17.936 37.663 -3.728 1.00 96.88 739 GLN A C 1
ATOM 5673 O O . GLN A 1 739 ? -19.062 37.191 -3.570 1.00 96.88 739 GLN A O 1
ATOM 5678 N N . GLN A 1 740 ? -17.754 38.880 -4.242 1.00 97.50 740 GLN A N 1
ATOM 5679 C CA . GLN A 1 740 ? -18.849 39.736 -4.714 1.00 97.50 740 GLN A CA 1
ATOM 5680 C C . GLN A 1 740 ? -19.617 39.081 -5.869 1.00 97.50 740 GLN A C 1
ATOM 5682 O O . GLN A 1 740 ? -20.848 39.057 -5.876 1.00 97.50 740 GLN A O 1
ATOM 5687 N N . ALA A 1 741 ? -18.916 38.457 -6.820 1.00 93.62 741 ALA A N 1
ATOM 5688 C CA . ALA A 1 741 ? -19.564 37.707 -7.891 1.00 93.62 741 ALA A CA 1
ATOM 5689 C C . ALA A 1 741 ? -20.362 36.505 -7.348 1.00 93.62 741 ALA A C 1
ATOM 5691 O O . ALA A 1 741 ? -21.491 36.268 -7.789 1.00 93.62 741 ALA A O 1
ATOM 5692 N N . ASN A 1 742 ? -19.822 35.790 -6.353 1.00 91.44 742 ASN A N 1
ATOM 5693 C CA . ASN A 1 742 ? -20.469 34.645 -5.701 1.00 91.44 742 ASN A CA 1
ATOM 5694 C C . ASN A 1 742 ? -21.741 35.023 -4.918 1.00 91.44 742 ASN A C 1
ATOM 5696 O O . ASN A 1 742 ? -22.666 34.203 -4.820 1.00 91.44 742 ASN A O 1
ATOM 5700 N N . THR A 1 743 ? -21.808 36.241 -4.372 1.00 93.94 743 THR A N 1
ATOM 5701 C CA . THR A 1 743 ? -22.996 36.801 -3.698 1.00 93.94 743 THR A CA 1
ATOM 5702 C C . THR A 1 743 ? -23.944 37.537 -4.651 1.00 93.94 743 THR A C 1
ATOM 5704 O O . THR A 1 743 ? -25.073 37.847 -4.273 1.00 93.94 743 THR A O 1
ATOM 5707 N N . GLY A 1 744 ? -23.544 37.737 -5.911 1.00 92.56 744 GLY A N 1
ATOM 5708 C CA . GLY A 1 744 ? -24.370 38.299 -6.981 1.00 92.56 744 GLY A CA 1
ATOM 5709 C C . GLY A 1 744 ? -24.139 39.785 -7.274 1.00 92.56 744 GLY A C 1
ATOM 5710 O O . GLY A 1 744 ? -24.770 40.311 -8.195 1.00 92.56 744 GLY A O 1
ATOM 5711 N N . ASP A 1 745 ? -23.225 40.453 -6.568 1.00 95.56 745 ASP A N 1
ATOM 5712 C CA . ASP A 1 745 ? -22.810 41.827 -6.861 1.00 95.56 745 ASP A CA 1
ATOM 5713 C C . ASP A 1 745 ? -21.802 41.872 -8.018 1.00 95.56 745 ASP A C 1
ATOM 5715 O O . ASP A 1 745 ? -20.590 41.998 -7.852 1.00 95.56 745 ASP A O 1
ATOM 5719 N N . ARG A 1 746 ? -22.326 41.762 -9.239 1.00 94.56 746 ARG A N 1
ATOM 5720 C CA . ARG A 1 746 ? -21.508 41.774 -10.462 1.00 94.56 746 ARG A CA 1
ATOM 5721 C C . ARG A 1 746 ? -20.828 43.118 -10.720 1.00 94.56 746 ARG A C 1
ATOM 5723 O O . ARG A 1 746 ? -19.780 43.146 -11.355 1.00 94.56 746 ARG A O 1
ATOM 5730 N N . ALA A 1 747 ? -21.441 44.218 -10.281 1.00 95.44 747 ALA A N 1
ATOM 5731 C CA . ALA A 1 747 ? -20.908 45.557 -10.503 1.00 95.44 747 ALA A CA 1
ATOM 5732 C C . ALA A 1 747 ? -19.740 45.842 -9.551 1.00 95.44 747 ALA A C 1
ATOM 5734 O O . ALA A 1 747 ? -18.691 46.294 -10.007 1.00 95.44 747 ALA A O 1
ATOM 5735 N N . GLY A 1 748 ? -19.895 45.511 -8.264 1.00 96.38 748 GLY A N 1
ATOM 5736 C CA . GLY A 1 748 ? -18.801 45.545 -7.295 1.00 96.38 748 GLY A CA 1
ATOM 5737 C C . GLY A 1 748 ? -17.656 44.629 -7.715 1.00 96.38 748 GLY A C 1
ATOM 5738 O O . GLY A 1 748 ? -16.514 45.081 -7.784 1.00 96.38 748 GLY A O 1
ATOM 5739 N N . ALA A 1 749 ? -17.979 43.397 -8.131 1.00 97.00 749 ALA A N 1
ATOM 5740 C CA . ALA A 1 749 ? -16.983 42.439 -8.596 1.00 97.00 749 ALA A CA 1
ATOM 5741 C C . ALA A 1 749 ? -16.127 42.986 -9.744 1.00 97.00 749 ALA A C 1
ATOM 5743 O O . ALA A 1 749 ? -14.902 42.853 -9.705 1.00 97.00 749 ALA A O 1
ATOM 5744 N N . LEU A 1 750 ? -16.755 43.608 -10.750 1.00 97.62 750 LEU A N 1
ATOM 5745 C CA . LEU A 1 750 ? -16.046 44.230 -11.868 1.00 97.62 750 LEU A CA 1
ATOM 5746 C C . LEU A 1 750 ? -15.137 45.374 -11.391 1.00 97.62 750 LEU A C 1
ATOM 5748 O O . LEU A 1 750 ? -13.964 45.406 -11.752 1.00 97.62 750 LEU A O 1
ATOM 5752 N N . ALA A 1 751 ? -15.636 46.258 -10.525 1.00 98.06 751 ALA A N 1
ATOM 5753 C CA . ALA A 1 751 ? -14.849 47.379 -10.012 1.00 98.06 751 ALA A CA 1
ATOM 5754 C C . ALA A 1 751 ? -13.605 46.915 -9.228 1.00 98.06 751 ALA A C 1
ATOM 5756 O O . ALA A 1 751 ? -12.506 47.431 -9.436 1.00 98.06 751 ALA A O 1
ATOM 5757 N N . SER A 1 752 ? -13.746 45.912 -8.355 1.00 98.19 752 SER A N 1
ATOM 5758 C CA . SER A 1 752 ? -12.620 45.395 -7.566 1.00 98.19 752 SER A CA 1
ATOM 5759 C C . SER A 1 752 ? -11.558 44.700 -8.423 1.00 98.19 752 SER A C 1
ATOM 5761 O O . SER A 1 752 ? -10.365 44.861 -8.156 1.00 98.19 752 SER A O 1
ATOM 5763 N N . ILE A 1 753 ? -11.945 43.964 -9.473 1.00 98.06 753 ILE A N 1
ATOM 5764 C CA . ILE A 1 753 ? -10.964 43.308 -10.352 1.00 98.06 753 ILE A CA 1
ATOM 5765 C C . ILE A 1 753 ? -10.280 44.282 -11.316 1.00 98.06 753 ILE A C 1
ATOM 5767 O O . ILE A 1 753 ? -9.107 44.087 -11.640 1.00 98.06 753 ILE A O 1
ATOM 5771 N N . GLU A 1 754 ? -10.959 45.352 -11.736 1.00 98.38 754 GLU A N 1
ATOM 5772 C CA . GLU A 1 754 ? -10.344 46.446 -12.498 1.00 98.38 754 GLU A CA 1
ATOM 5773 C C . GLU A 1 754 ? -9.254 47.148 -11.676 1.00 98.38 754 GLU A C 1
ATOM 5775 O O . GLU A 1 754 ? -8.143 47.357 -12.174 1.00 98.38 754 GLU A O 1
ATOM 5780 N N . GLU A 1 755 ? -9.525 47.439 -10.398 1.00 98.19 755 GLU A N 1
ATOM 5781 C CA . GLU A 1 755 ? -8.536 48.008 -9.473 1.00 98.19 755 GLU A CA 1
ATOM 5782 C C . GLU A 1 755 ? -7.342 47.057 -9.282 1.00 98.19 755 GLU A C 1
ATOM 5784 O O . GLU A 1 755 ? -6.193 47.467 -9.468 1.00 98.19 755 GLU A O 1
ATOM 5789 N N . ALA A 1 756 ? -7.594 45.771 -9.005 1.00 98.12 756 ALA A N 1
ATOM 5790 C CA . ALA A 1 756 ? -6.544 44.757 -8.869 1.00 98.12 756 ALA A CA 1
ATOM 5791 C C . ALA A 1 756 ? -5.672 44.641 -10.132 1.00 98.12 756 ALA A C 1
ATOM 5793 O O . ALA A 1 756 ? -4.443 44.629 -10.041 1.00 98.12 756 ALA A O 1
ATOM 5794 N N . THR A 1 757 ? -6.294 44.615 -11.316 1.00 98.06 757 THR A N 1
ATOM 5795 C CA . THR A 1 757 ? -5.593 44.531 -12.606 1.00 98.06 757 THR A CA 1
ATOM 5796 C C . THR A 1 757 ? -4.720 45.763 -12.837 1.00 98.06 757 THR A C 1
ATOM 5798 O O . THR A 1 757 ? -3.575 45.636 -13.270 1.00 98.06 757 THR A O 1
ATOM 5801 N N . SER A 1 758 ? -5.220 46.961 -12.519 1.00 98.00 758 SER A N 1
ATOM 5802 C CA . SER A 1 758 ? -4.451 48.206 -12.638 1.00 98.00 758 SER A CA 1
ATOM 5803 C C . SER A 1 758 ? -3.224 48.217 -11.720 1.00 98.00 758 SER A C 1
ATOM 5805 O O . SER A 1 758 ? -2.138 48.644 -12.131 1.00 98.00 758 SER A O 1
ATOM 5807 N N . LEU A 1 759 ? -3.373 47.725 -10.487 1.00 97.50 759 LEU A N 1
ATOM 5808 C CA . LEU A 1 759 ? -2.261 47.581 -9.549 1.00 97.50 759 LEU A CA 1
ATOM 5809 C C . LEU A 1 759 ? -1.236 46.562 -10.053 1.00 97.50 759 LEU A C 1
ATOM 5811 O O . LEU A 1 759 ? -0.049 46.881 -10.119 1.00 97.50 759 LEU A O 1
ATOM 5815 N N . TYR A 1 760 ? -1.672 45.375 -10.482 1.00 97.75 760 TYR A N 1
ATOM 5816 C CA . TYR A 1 760 ? -0.761 44.364 -11.020 1.00 97.75 760 TYR A CA 1
ATOM 5817 C C . TYR A 1 760 ? -0.074 44.800 -12.311 1.00 97.75 760 TYR A C 1
ATOM 5819 O O . TYR A 1 760 ? 1.085 44.450 -12.507 1.00 97.75 760 TYR A O 1
ATOM 5827 N N . ARG A 1 761 ? -0.725 45.604 -13.159 1.00 97.31 761 ARG A N 1
ATOM 5828 C CA . ARG A 1 761 ? -0.089 46.193 -14.344 1.00 97.31 761 ARG A CA 1
ATOM 5829 C C . ARG A 1 761 ? 1.042 47.141 -13.939 1.00 97.31 761 ARG A C 1
ATOM 5831 O O . ARG A 1 761 ? 2.157 46.986 -14.416 1.00 97.31 761 ARG A O 1
ATOM 5838 N N . THR A 1 762 ? 0.796 48.020 -12.965 1.00 96.50 762 THR A N 1
ATOM 5839 C CA . THR A 1 762 ? 1.826 48.924 -12.417 1.00 96.50 762 THR A CA 1
ATOM 5840 C C . THR A 1 762 ? 2.998 48.153 -11.794 1.00 96.50 762 THR A C 1
ATOM 5842 O O . THR A 1 762 ? 4.161 48.502 -11.991 1.00 96.50 762 THR A O 1
ATOM 5845 N N . LEU A 1 763 ? 2.707 47.082 -11.050 1.00 96.25 763 LEU A N 1
ATOM 5846 C CA . LEU A 1 763 ? 3.722 46.225 -10.434 1.00 96.25 763 LEU A CA 1
ATOM 5847 C C . LEU A 1 763 ? 4.523 45.436 -11.479 1.00 96.25 763 LEU A C 1
ATOM 5849 O O . LEU A 1 763 ? 5.742 45.335 -11.359 1.00 96.25 763 LEU A O 1
ATOM 5853 N N . ALA A 1 764 ? 3.865 44.911 -12.514 1.00 95.69 764 ALA A N 1
ATOM 5854 C CA . ALA A 1 764 ? 4.512 44.204 -13.613 1.00 95.69 764 ALA A CA 1
ATOM 5855 C C . ALA A 1 764 ? 5.376 45.134 -14.472 1.00 95.69 764 ALA A C 1
ATOM 5857 O O . ALA A 1 764 ? 6.442 44.713 -14.899 1.00 95.69 764 ALA A O 1
ATOM 5858 N N . ASP A 1 765 ? 4.989 46.396 -14.665 1.00 95.50 765 ASP A N 1
ATOM 5859 C CA . ASP A 1 765 ? 5.833 47.385 -15.348 1.00 95.50 765 ASP A CA 1
ATOM 5860 C C . ASP A 1 765 ? 7.134 47.654 -14.569 1.00 95.50 765 ASP A C 1
ATOM 5862 O O . ASP A 1 765 ? 8.198 47.842 -15.162 1.00 95.50 765 ASP A O 1
ATOM 5866 N N . ALA A 1 766 ? 7.069 47.640 -13.232 1.00 94.06 766 ALA A N 1
ATOM 5867 C CA . ALA A 1 766 ? 8.227 47.847 -12.362 1.00 94.06 766 ALA A CA 1
ATOM 5868 C C . ALA A 1 766 ? 9.098 46.587 -12.195 1.00 94.06 766 ALA A C 1
ATOM 5870 O O . ALA A 1 766 ? 10.326 46.681 -12.153 1.00 94.06 766 ALA A O 1
ATOM 5871 N N . ASN A 1 767 ? 8.479 45.410 -12.077 1.00 93.94 767 ASN A N 1
ATOM 5872 C CA . ASN A 1 767 ? 9.159 44.124 -11.935 1.00 93.94 767 ASN A CA 1
ATOM 5873 C C . ASN A 1 767 ? 8.379 43.009 -12.662 1.00 93.94 767 ASN A C 1
ATOM 5875 O O . ASN A 1 767 ? 7.623 42.259 -12.031 1.00 93.94 767 ASN A O 1
ATOM 5879 N N . PRO A 1 768 ? 8.583 42.862 -13.985 1.00 92.50 768 PRO A N 1
ATOM 5880 C CA . PRO A 1 768 ? 7.823 41.910 -14.790 1.00 92.50 768 PRO A CA 1
ATOM 5881 C C . PRO A 1 768 ? 7.994 40.466 -14.315 1.00 92.50 768 PRO A C 1
ATOM 5883 O O . PRO A 1 768 ? 7.025 39.714 -14.232 1.00 92.50 768 PRO A O 1
ATOM 5886 N N . ALA A 1 769 ? 9.220 40.085 -13.946 1.00 90.94 769 ALA A N 1
ATOM 5887 C CA . ALA A 1 769 ? 9.532 38.724 -13.521 1.00 90.94 769 ALA A CA 1
ATOM 5888 C C . ALA A 1 769 ? 8.745 38.303 -12.269 1.00 90.94 769 ALA A C 1
ATOM 5890 O O . ALA A 1 769 ? 8.374 37.140 -12.150 1.00 90.94 769 ALA A O 1
ATOM 5891 N N . ALA A 1 770 ? 8.473 39.241 -11.357 1.00 92.38 770 ALA A N 1
ATOM 5892 C CA . ALA A 1 770 ? 7.727 38.955 -10.137 1.00 92.38 770 ALA A CA 1
ATOM 5893 C C . ALA A 1 770 ? 6.203 38.952 -10.342 1.00 92.38 770 ALA A C 1
ATOM 5895 O O . ALA A 1 770 ? 5.523 38.151 -9.711 1.00 92.38 770 ALA A O 1
ATOM 5896 N N . PHE A 1 771 ? 5.661 39.829 -11.200 1.00 95.69 771 PHE A N 1
ATOM 5897 C CA . PHE A 1 771 ? 4.221 40.139 -11.189 1.00 95.69 771 PHE A CA 1
ATOM 5898 C C . PHE A 1 771 ? 3.454 39.835 -12.483 1.00 95.69 771 PHE A C 1
ATOM 5900 O O . PHE A 1 771 ? 2.223 39.890 -12.471 1.00 95.69 771 PHE A O 1
ATOM 5907 N N . LEU A 1 772 ? 4.118 39.453 -13.583 1.00 93.88 772 LEU A N 1
ATOM 5908 C CA . LEU A 1 772 ? 3.416 38.995 -14.792 1.00 93.88 772 LEU A CA 1
ATOM 5909 C C . LEU A 1 772 ? 2.474 37.796 -14.548 1.00 93.88 772 LEU A C 1
ATOM 5911 O O . LEU A 1 772 ? 1.367 37.820 -15.094 1.00 93.88 772 LEU A O 1
ATOM 5915 N N . PRO A 1 773 ? 2.818 36.786 -13.717 1.00 94.31 773 PRO A N 1
ATOM 5916 C CA . PRO A 1 773 ? 1.889 35.695 -13.403 1.00 94.31 773 PRO A CA 1
ATOM 5917 C C . PRO A 1 773 ? 0.608 36.173 -12.700 1.00 94.31 773 PRO A C 1
ATOM 5919 O O . PRO A 1 773 ? -0.496 35.707 -13.003 1.00 94.31 773 PRO A O 1
ATOM 5922 N N . ASN A 1 774 ? 0.736 37.135 -11.780 1.00 94.44 774 ASN A N 1
ATOM 5923 C CA . ASN A 1 774 ? -0.403 37.710 -11.066 1.00 94.44 774 ASN A CA 1
ATOM 5924 C C . ASN A 1 774 ? -1.271 38.572 -11.988 1.00 94.44 774 ASN A C 1
ATOM 5926 O O . ASN A 1 774 ? -2.496 38.466 -11.936 1.00 94.44 774 ASN A O 1
ATOM 5930 N N . LEU A 1 775 ? -0.653 39.360 -12.876 1.00 97.00 775 LEU A N 1
ATOM 5931 C CA . LEU A 1 775 ? -1.367 40.140 -13.887 1.00 97.00 775 LEU A CA 1
ATOM 5932 C C . LEU A 1 775 ? -2.176 39.236 -14.824 1.00 97.00 775 LEU A C 1
ATOM 5934 O O . LEU A 1 775 ? -3.356 39.497 -15.042 1.00 97.00 775 LEU A O 1
ATOM 5938 N N . ALA A 1 776 ? -1.586 38.145 -15.322 1.00 95.44 776 ALA A N 1
ATOM 5939 C CA . ALA A 1 776 ? -2.289 37.183 -16.173 1.00 95.44 776 ALA A CA 1
ATOM 5940 C C . ALA A 1 776 ? -3.512 36.571 -15.464 1.00 95.44 776 ALA A C 1
ATOM 5942 O O . ALA A 1 776 ? -4.598 36.495 -16.040 1.00 95.44 776 ALA A O 1
ATOM 5943 N N . THR A 1 777 ? -3.358 36.211 -14.186 1.00 94.19 777 THR A N 1
ATOM 5944 C CA . THR A 1 777 ? -4.450 35.667 -13.361 1.00 94.19 777 THR A CA 1
ATOM 5945 C C . THR A 1 777 ? -5.562 36.698 -13.138 1.00 94.19 777 THR A C 1
ATOM 5947 O O . THR A 1 777 ? -6.745 36.377 -13.270 1.00 94.19 777 THR A O 1
ATOM 5950 N N . SER A 1 778 ? -5.201 37.951 -12.846 1.00 95.94 778 SER A N 1
ATOM 5951 C CA . SER A 1 778 ? -6.162 39.039 -12.642 1.00 95.94 778 SER A CA 1
ATOM 5952 C C . SER A 1 778 ? -6.914 39.390 -13.933 1.00 95.94 778 SER A C 1
ATOM 5954 O O . SER A 1 778 ? -8.131 39.546 -13.895 1.00 95.94 778 SER A O 1
ATOM 5956 N N . LEU A 1 779 ? -6.240 39.385 -15.091 1.00 97.62 779 LEU A N 1
ATOM 5957 C CA . LEU A 1 779 ? -6.851 39.584 -16.414 1.00 97.62 779 LEU A CA 1
ATOM 5958 C C . LEU A 1 779 ? -7.832 38.466 -16.794 1.00 97.62 779 LEU A C 1
ATOM 5960 O O . LEU A 1 779 ? -8.890 38.737 -17.363 1.00 97.62 779 LEU A O 1
ATOM 5964 N N . ASN A 1 780 ? -7.522 37.213 -16.451 1.00 95.44 780 ASN A N 1
ATOM 5965 C CA . ASN A 1 780 ? -8.454 36.098 -16.626 1.00 95.44 780 ASN A CA 1
ATOM 5966 C C . ASN A 1 780 ? -9.739 36.308 -15.803 1.00 95.44 780 ASN A C 1
ATOM 5968 O O . ASN A 1 780 ? -10.847 36.132 -16.312 1.00 95.44 780 ASN A O 1
ATOM 5972 N N . ASN A 1 781 ? -9.603 36.742 -14.548 1.00 93.75 781 ASN A N 1
ATOM 5973 C CA . ASN A 1 781 ? -10.754 37.042 -13.696 1.00 93.75 781 ASN A CA 1
ATOM 5974 C C . ASN A 1 781 ? -11.518 38.283 -14.179 1.00 93.75 781 ASN A C 1
ATOM 5976 O O . ASN A 1 781 ? -12.747 38.263 -14.190 1.00 93.75 781 ASN A O 1
ATOM 5980 N N . LEU A 1 782 ? -10.819 39.321 -14.652 1.00 97.56 782 LEU A N 1
ATOM 5981 C CA . LEU A 1 782 ? -11.424 40.511 -15.255 1.00 97.56 782 LEU A CA 1
ATOM 5982 C C . LEU A 1 782 ? -12.293 40.126 -16.453 1.00 97.56 782 LEU A C 1
ATOM 5984 O O . LEU A 1 782 ? -13.452 40.531 -16.515 1.00 97.56 782 LEU A O 1
ATOM 5988 N N . SER A 1 783 ? -11.780 39.265 -17.336 1.00 97.31 783 SER A N 1
ATOM 5989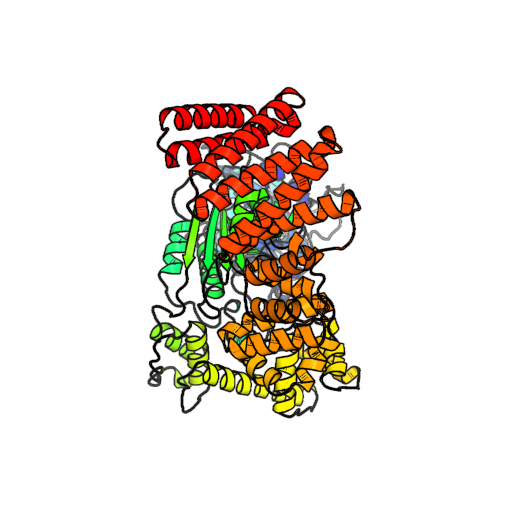 C CA . SER A 1 783 ? -12.541 38.732 -18.468 1.00 97.31 783 SER A CA 1
ATOM 5990 C C . SER A 1 783 ? -13.834 38.045 -18.018 1.00 97.31 783 SER A C 1
ATOM 5992 O O . SER A 1 783 ? -14.907 38.298 -18.572 1.00 97.31 783 SER A O 1
ATOM 5994 N N . ASN A 1 784 ? -13.764 37.213 -16.973 1.00 94.44 784 ASN A N 1
ATOM 5995 C CA . ASN A 1 784 ? -14.951 36.557 -16.423 1.00 94.44 784 ASN A CA 1
ATOM 5996 C C . ASN A 1 784 ? -15.982 37.579 -15.912 1.00 94.44 784 ASN A C 1
ATOM 5998 O O . ASN A 1 784 ? -17.171 37.446 -16.212 1.00 94.44 784 ASN A O 1
ATOM 6002 N N . GLN A 1 785 ? -15.555 38.627 -15.197 1.00 96.25 785 GLN A N 1
ATOM 6003 C CA . GLN A 1 785 ? -16.483 39.643 -14.682 1.00 96.25 785 GLN A CA 1
ATOM 6004 C C . GLN A 1 785 ? -17.057 40.557 -15.775 1.00 96.25 785 GLN A C 1
ATOM 6006 O O . GLN A 1 785 ? -18.247 40.884 -15.743 1.00 96.25 785 GLN A O 1
ATOM 6011 N N . GLN A 1 786 ? -16.272 40.908 -16.794 1.00 96.94 786 GLN A N 1
ATOM 6012 C CA . GLN A 1 786 ? -16.751 41.629 -17.979 1.00 96.94 786 GLN A CA 1
ATOM 6013 C C . GLN A 1 786 ? -17.805 40.808 -18.734 1.00 96.94 786 GLN A C 1
ATOM 6015 O O . GLN A 1 786 ? -18.883 41.309 -19.060 1.00 96.94 786 GLN A O 1
ATOM 6020 N N . ALA A 1 787 ? -17.575 39.506 -18.917 1.00 93.25 787 ALA A N 1
ATOM 6021 C CA . ALA A 1 787 ? -18.565 38.618 -19.517 1.00 93.25 787 ALA A CA 1
ATOM 6022 C C . ALA A 1 787 ? -19.856 38.537 -18.676 1.00 93.25 787 ALA A C 1
ATOM 6024 O O . ALA A 1 787 ? -20.956 38.603 -19.234 1.00 93.25 787 ALA A O 1
ATOM 6025 N N . ASN A 1 788 ? -19.738 38.459 -17.344 1.00 90.56 788 ASN A N 1
ATOM 6026 C CA . ASN A 1 788 ? -20.871 38.408 -16.409 1.00 90.56 788 ASN A CA 1
ATOM 6027 C C . ASN A 1 788 ? -21.724 39.690 -16.401 1.00 90.56 788 ASN A C 1
ATOM 6029 O O . ASN A 1 788 ? -22.933 39.630 -16.135 1.00 90.56 788 ASN A O 1
ATOM 6033 N N . THR A 1 789 ? -21.108 40.839 -16.685 1.00 93.25 789 THR A N 1
ATOM 6034 C CA . THR A 1 789 ? -21.766 42.153 -16.807 1.00 93.25 789 THR A CA 1
ATOM 6035 C C . THR A 1 789 ? -22.229 42.466 -18.235 1.00 93.25 789 THR A C 1
ATOM 6037 O O . THR A 1 789 ? -22.989 43.410 -18.440 1.00 93.25 789 THR A O 1
ATOM 6040 N N . GLY A 1 790 ? -21.870 41.624 -19.211 1.00 91.75 790 GLY A N 1
ATOM 6041 C CA . GLY A 1 790 ? -22.335 41.693 -20.598 1.00 91.75 790 GLY A CA 1
ATOM 6042 C C . GLY A 1 790 ? -21.341 42.310 -21.586 1.00 91.75 790 GLY A C 1
ATOM 6043 O O . GLY A 1 790 ? -21.623 42.313 -22.787 1.00 91.75 790 GLY A O 1
ATOM 6044 N N . ASP A 1 791 ? -20.173 42.766 -21.132 1.00 95.06 791 ASP A N 1
ATOM 6045 C CA . ASP A 1 791 ? -19.095 43.260 -21.991 1.00 95.06 791 ASP A CA 1
ATOM 6046 C C . ASP A 1 791 ? -18.254 42.107 -22.556 1.00 95.06 791 ASP A C 1
ATOM 6048 O O . ASP A 1 791 ? -17.159 41.776 -22.100 1.00 95.06 791 ASP A O 1
ATOM 6052 N N . ARG A 1 792 ? -18.787 41.465 -23.596 1.00 94.19 792 ARG A N 1
ATOM 6053 C CA . ARG A 1 792 ? -18.099 40.359 -24.277 1.00 94.19 792 ARG A CA 1
ATOM 6054 C C . ARG A 1 792 ? -16.853 40.800 -25.043 1.00 94.19 792 ARG A C 1
ATOM 6056 O O . ARG A 1 792 ? -15.970 39.977 -25.262 1.00 94.19 792 ARG A O 1
ATOM 6063 N N . ALA A 1 793 ? -16.810 42.053 -25.496 1.00 95.50 793 ALA A N 1
ATOM 6064 C CA . ALA A 1 793 ? -15.683 42.570 -26.263 1.00 95.50 793 ALA A CA 1
ATOM 6065 C C . ALA A 1 793 ? -14.488 42.848 -25.343 1.00 95.50 793 ALA A C 1
ATOM 6067 O O . ALA A 1 793 ? -13.379 42.419 -25.657 1.00 95.50 793 ALA A O 1
ATOM 6068 N N . GLY A 1 794 ? -14.731 43.482 -24.191 1.00 94.94 794 GLY A N 1
ATOM 6069 C CA . GLY A 1 794 ? -13.736 43.638 -23.132 1.00 94.94 794 GLY A CA 1
ATOM 6070 C C . GLY A 1 794 ? -13.231 42.288 -22.632 1.00 94.94 794 GLY A C 1
ATOM 6071 O O . GLY A 1 794 ? -12.022 42.067 -22.616 1.00 94.94 794 GLY A O 1
ATOM 6072 N N . ALA A 1 795 ? -14.147 41.347 -22.364 1.00 95.38 795 ALA A N 1
ATOM 6073 C CA . ALA A 1 795 ? -13.782 40.008 -21.906 1.00 95.38 795 ALA A CA 1
ATOM 6074 C C . ALA A 1 795 ? -12.816 39.297 -22.864 1.00 95.38 795 ALA A C 1
ATOM 6076 O O . ALA A 1 795 ? -11.782 38.780 -22.440 1.00 95.38 795 ALA A O 1
ATOM 6077 N N . LEU A 1 796 ? -13.115 39.322 -24.170 1.00 96.31 796 LEU A N 1
ATOM 6078 C CA . LEU A 1 796 ? -12.243 38.734 -25.187 1.00 96.31 796 LEU A CA 1
ATOM 6079 C C . LEU A 1 796 ? -10.852 39.386 -25.192 1.00 96.31 796 LEU A C 1
ATOM 6081 O O . LEU A 1 796 ? -9.849 38.679 -25.218 1.00 96.31 796 LEU A O 1
ATOM 6085 N N . ALA A 1 797 ? -10.780 40.715 -25.114 1.00 97.31 797 ALA A N 1
ATOM 6086 C CA . ALA A 1 797 ? -9.503 41.420 -25.083 1.00 97.31 797 ALA A CA 1
ATOM 6087 C C . ALA A 1 797 ? -8.667 41.046 -23.844 1.00 97.31 797 ALA A C 1
ATOM 6089 O O . ALA A 1 797 ? -7.475 40.757 -23.960 1.00 97.31 797 ALA A O 1
ATOM 6090 N N . SER A 1 798 ? -9.288 40.994 -22.661 1.00 97.00 798 SER A N 1
ATOM 6091 C CA . SER A 1 798 ? -8.598 40.646 -21.416 1.00 97.00 798 SER A CA 1
ATOM 6092 C C . SER A 1 798 ? -8.106 39.194 -21.392 1.00 97.00 798 SER A C 1
ATOM 6094 O O . SER A 1 798 ? -6.981 38.948 -20.952 1.00 97.00 798 SER A O 1
ATOM 6096 N N . ILE A 1 799 ? -8.879 38.227 -21.905 1.00 96.75 799 ILE A N 1
ATOM 6097 C CA . ILE A 1 799 ? -8.424 36.826 -21.965 1.00 96.75 799 ILE A CA 1
ATOM 6098 C C . ILE A 1 799 ? -7.348 36.598 -23.037 1.00 96.75 799 ILE A C 1
ATOM 6100 O O . ILE A 1 799 ? -6.455 35.769 -22.843 1.00 96.75 799 ILE A O 1
ATOM 6104 N N . GLU A 1 800 ? -7.382 37.337 -24.149 1.00 97.50 800 GLU A N 1
ATOM 6105 C CA . GLU A 1 800 ? -6.321 37.315 -25.164 1.00 97.50 800 GLU A CA 1
ATOM 6106 C C . GLU A 1 800 ? -4.994 37.834 -24.592 1.00 97.50 800 GLU A C 1
ATOM 6108 O O . GLU A 1 800 ? -3.951 37.200 -24.787 1.00 97.50 800 GLU A O 1
ATOM 6113 N N . GLU A 1 801 ? -5.034 38.927 -23.822 1.00 96.88 801 GLU A N 1
ATOM 6114 C CA . GLU A 1 801 ? -3.870 39.458 -23.105 1.00 96.88 801 GLU A CA 1
ATOM 6115 C C . GLU A 1 801 ? -3.336 38.441 -22.083 1.00 96.88 801 GLU A C 1
ATOM 6117 O O . GLU A 1 801 ? -2.153 38.094 -22.129 1.00 96.88 801 GLU A O 1
ATOM 6122 N N . ALA A 1 802 ? -4.203 37.877 -21.231 1.00 96.25 802 ALA A N 1
ATOM 6123 C CA . ALA A 1 802 ? -3.821 36.846 -20.261 1.00 96.25 802 ALA A CA 1
ATOM 6124 C C . ALA A 1 802 ? -3.165 35.628 -20.936 1.00 96.25 802 ALA A C 1
ATOM 6126 O O . ALA A 1 802 ? -2.125 35.146 -20.491 1.00 96.25 802 ALA A O 1
ATOM 6127 N N . THR A 1 803 ? -3.727 35.160 -22.055 1.00 94.62 803 THR A N 1
ATOM 6128 C CA . THR A 1 803 ? -3.186 34.031 -22.830 1.00 94.62 803 THR A CA 1
ATOM 6129 C C . THR A 1 803 ? -1.802 34.344 -23.397 1.00 94.62 803 THR A C 1
ATOM 6131 O O . THR A 1 803 ? -0.917 33.487 -23.385 1.00 94.62 803 THR A O 1
ATOM 6134 N N . SER A 1 804 ? -1.594 35.564 -23.895 1.00 95.50 804 SER A N 1
ATOM 6135 C CA . SER A 1 804 ? -0.288 36.018 -24.380 1.00 95.50 804 SER A CA 1
ATOM 6136 C C . SER A 1 804 ? 0.762 36.019 -23.263 1.00 95.50 804 SER A C 1
ATOM 6138 O O . SER A 1 804 ? 1.884 35.544 -23.459 1.00 95.50 804 SER A O 1
ATOM 6140 N N . LEU A 1 805 ? 0.382 36.472 -22.063 1.00 93.56 805 LEU A N 1
ATOM 6141 C CA . LEU A 1 805 ? 1.253 36.440 -20.889 1.00 93.56 805 LEU A CA 1
ATOM 6142 C C . LEU A 1 805 ? 1.581 35.007 -20.460 1.00 93.56 805 LEU A C 1
ATOM 6144 O O . LEU A 1 805 ? 2.754 34.690 -20.284 1.00 93.56 805 LEU A O 1
ATOM 6148 N N . TYR A 1 806 ? 0.592 34.110 -20.383 1.00 91.00 806 TYR A N 1
ATOM 6149 C CA . TYR A 1 806 ? 0.843 32.698 -20.068 1.00 91.00 806 TYR A CA 1
ATOM 6150 C C . TYR A 1 806 ? 1.775 32.023 -21.084 1.00 91.00 806 TYR A C 1
ATOM 6152 O O . TYR A 1 806 ? 2.642 31.257 -20.682 1.00 91.00 806 TYR A O 1
ATOM 6160 N N . ARG A 1 807 ? 1.665 32.345 -22.382 1.00 90.69 807 ARG A N 1
ATOM 6161 C CA . ARG A 1 807 ? 2.597 31.853 -23.419 1.00 90.69 807 ARG A CA 1
ATOM 6162 C C . ARG A 1 807 ? 4.017 32.391 -23.278 1.00 90.69 807 ARG A C 1
ATOM 6164 O O . ARG A 1 807 ? 4.936 31.763 -23.775 1.00 90.69 807 ARG A O 1
ATOM 6171 N N . THR A 1 808 ? 4.180 33.564 -22.676 1.00 89.25 808 THR A N 1
ATOM 6172 C CA . THR A 1 808 ? 5.498 34.164 -22.431 1.00 89.25 808 THR A CA 1
ATOM 6173 C C . THR A 1 808 ? 6.163 33.562 -21.188 1.00 89.25 808 THR A C 1
ATOM 6175 O O . THR A 1 808 ? 7.385 33.571 -21.083 1.00 89.25 808 THR A O 1
ATOM 6178 N N . LEU A 1 809 ? 5.360 33.062 -20.243 1.00 86.44 809 LEU A N 1
ATOM 6179 C CA . LEU A 1 809 ? 5.813 32.446 -18.991 1.00 86.44 809 LEU A CA 1
ATOM 6180 C C . LEU A 1 809 ? 6.101 30.938 -19.110 1.00 86.44 809 LEU A C 1
ATOM 6182 O O . LEU A 1 809 ? 6.789 30.401 -18.242 1.00 86.44 809 LEU A O 1
ATOM 6186 N N . ALA A 1 810 ? 5.543 30.272 -20.126 1.00 76.50 810 ALA A N 1
ATOM 6187 C CA . ALA A 1 810 ? 5.758 28.859 -20.450 1.00 76.50 810 ALA A CA 1
ATOM 6188 C C . ALA A 1 810 ? 6.997 28.674 -21.333 1.00 76.50 810 ALA A C 1
ATOM 6190 O O . ALA A 1 810 ? 7.707 27.664 -21.123 1.00 76.50 810 ALA A O 1
#

Sequence (810 aa):
MSAWPRWSRQNAPGMLAAYVQRRVTPRLLPADQASRLPGPGEGPPLERARRIYELFAEREIRYVLEDPASEPGRQVIRPPDEVLRLRRHATCLDIAVTFAGTCLDAGLHPLIVLMDPAGAPGSAHALVVVWLGGNWEQPRGHADYPLHDVLHHAAPDAVIDDLCASERETGAFIAVDVTRAAHGYLDGSPRSWADALAAGAKMVTGEQWAWGLGVDVGLDSRDPLPMPRWPTMEPLTPPYQPTPGAGPLAQISARYGKIPFYARDDLDLLMDWCEAPGPAAETRIAIVHGLGGAGKTHLAAELAARMAKAGWYTGFLLRNPADDQLEWLARVAAPVLVVVDYAEAAKTTQIIDLLRVVHERELPICVVLTARAVGDWWNEVARETARDGVRYSLLDRLLEPAHPRTTGVFRATLRAFAPEKNAYAPLPEAPRPVTWTTLDLVLLGWLAAHGDPDLPAEPAEIYERVLDHEFSYWRDTWDKEFGLKPSPKTLRSIGAGISLVAPNEDRVPNLLEKIFGIQNQVERDKVADLLSHLLPTSREDGSITIHPDPVSGHLIVTAMSKDKGLFAASVTNSTATELANICDAISRAEQNDRQKAVELARAALDIRSDMWPQALMLTLAKGGPFVTALEELAEADDTPLPLQDLAELIPVGHSTLRGLALIATQHIASPSESDAIQEMAERANWLNNLSNRQSDTGDRAGALASIEEAVQIRRTLADANPAAFLPDLAGSLNNLSNQQANTGDRAGALASIEEATSLYRTLADANPAAFLPNLATSLNNLSNQQANTGDRAGALASIEEATSLYRTLA

Radius of gyration: 34.57 Å; chains: 1; bounding box: 78×101×77 Å

InterPro domains:
  IPR011990 Tetratricopeptide-like helical domain superfamily [G3DSA:1.25.40.10] (675-810)
  IPR011990 Tetratricopeptide-like helical domain superfamily [SSF48452] (682-807)
  IPR027417 P-loop containing nucleoside triphosphate hydrolase [SSF52540] (283-375)

Foldseek 3Di:
DADQDKDFCPPCVQCLLLQQAAPVVLVQDDVVLSVQQAAAPRDFLVVNLQSLLVSLLVQQAAEDDDFPPADVRIDRADHLNCRRRVSAYDYQSNLQSHSCNSSLRNQKWKKWWWKAFFPDDDDIGIKIKIFRPGGLPDPPDPVPPPDDDQKDQADDPLCLVFEDLAPPDGGGMFIFSSCLSYPPPDVPDDSHRNVRRNVRNCQNHPNGIGTGMIGGSSPPDPDNDPRRDDDDDAFFDALADDQLDDFLLSCLDLRPCLQPDDDDVVLVVVLCVQVPDDQQLAEAEEEEAAAFQQCLSNSQSVSQVVVVVVNEAEHEGFAPDDLVNLLVLQNDSGEYEYEHEAQFLVCLVVLLSSQLNNSNHSHHYYYYYYHHDDDCSVVVSCVSNVVVVRDHHYHYHYRAQAGPCLQRLLVSLLCSLADPVCNPPDQDDDADDDGHGSRLSNLQSSCSRVCPPDGDPDSLVSLVVSLVSSLVVVQVVCCVPPVDRDDSLLSLLLQLLLLLQQDALVCQLVCCCQQVVPPDSVVSNVSSVVQCSSFPQDSNPNGGHRDDLQSNLSSNLVNCVVCVSSLLSSLQPHDLSSLLSNLVSLQSSCVVPQVSSLVSLLSSCVSPVVSVVSNVVVCLGPNGSNLVSLLVLLPDPPRPDPLVVQLVPRDQLSLRNLSSNLSSLVVLLDDDPDPDLVSLLVNLVSLQSNLSSCVSVPNLVSSLVSLVSSLVSLVVSCVVPVVPRLLVNLVSLQSNLVSCVVVPNLVSSLVSLVSSLVSLVVVCVVPVPVRLLVNLVSLQSNLVSCVVVPNNVSSVVSNVSSVVSVVVVD

Organism: NCBI:txid1429076

pLDDT: mean 86.28, std 11.05, range [35.91, 98.38]